Protein AF-A0A504YYZ6-F1 (afdb_monomer_lite)

Sequence (850 aa):
MYSHPLLDKGAELRGARQLGKDPTQPVSSSEIPATLSSSSDSDTLATGDSDVRNRTIALWTDRSDPVYLICRTGEEFKQWRDNLIRACHQVNFATVDRPLDPVEAQSRLKDYWRVLVRPPYTNDPHHTNELIKHPLSKTTEEKQSEYCVKMFASLLFLSYPELENVQTTTKVTLSNLLGLSEWLTMKHLIVKHLASLCFTLPGLKDELFLQLIKQAMLSDAQTKRLIRRQFPVSPRSLRPRLPLFCARLRSVDEVAGRRKARAICSQLKPPITSPVRQEFRIPSERCIQLGELSKQLTMDAHLVFPAPSFIGLIRPEGWWPLVAVWECLCLVLPLFLPSPPVLHCLELLISIYHDADGSVREGMTNGGLSAELARYAAFCRDALTETLRFGGRAEVPSALEVASISIRNPYTHSYPFSIPIYLPSGAVYEVISFNGGSEFTYVIQQIVRKLDLSVSAQDSSCLFAIYLRLNSSGRAPKYIYLNPNWKMCDVISLYEQAVLQLDQENEQQKTRLEDATAELVFRVQAFAWKRLKKLQATQIKSLITMLAHQLHSDFLSGAYQVLPTGSELLDLVAYLCRIDHYDYSTLQRQRETDLNQLIHDYFPKDWLRNLAADSRSIIQLKLLLLDRWGRLCQQPVDSHQIFDLKPVSESRDEDVVTTSSVHASFSYLRALRNLASTRFGTTAFASRVFNLPGHVESQLVWLVPQEMQINLLISSESTGQWTGGMSRSRSVQDRVQRSLTCIRSIPYGAVLSFGGQRSGAFFLVYVDRSSHGKRGTKFPAPINGASTATYSMNNRDAFIIPNPMTRHERVSRSSRTKDETWLRKLRIHLTDLNSVLELTDTLVYFMNLT

Radius of gyration: 38.98 Å; chains: 1; bounding box: 125×110×107 Å

Secondary structure (DSSP, 8-state):
--PPPPPPP----------------------------------TT-SS-HHHHTTEEEEEETTEEEEEEE-SSHHHHHHHHHHHHHHH----TT--SSPPPHHHHHHHHHHHHHHHB-GGGTT--S--SSPPSS-SBSSS-GGGHHHHHHHHHHHHHHH-GGGSGGGSSS---HHHHTT-HHHHHHHHHHHHHHHHHHHH-GGGHHHHHHHHHHHH---HHHHHHHHHHHS-PPP---PPP---------------------------PPPP-----------HHHHHHHHHHHHHHHHT--EEPPP-S-------GGGHHHHHHHHHHHHHTTT----HHHHHHHHHHHHHHHGGGGG--TT--S--HHHHHHHHHHHHHHHHHHHHHH---SSPPPHHHHHHHHHH-TTSSSSSEEEEEE-TTSS-EEEEEE-TT-BHHHHHHHHHHHTT-HHHHHTTSEEEEEEEEEP-TTSPPEEEE--TTSBHHHHHHHHHHHHHHHHHTT-S-PEETTTTS--EEEEEEEE-HHHHTTS-HHHHHHHHHHHHHHHHHHHHTT-S-----HHHHHHHHHHHHHHHHSSHHHHHHH-S--HHHHHHHHS-HHHHHHHHTSHHHHHHHHHHHHHHHHHHHHS---GGGT------S---HHHHHHHHHHHHHHHHHHHHHHH-TTT-SS--EEEEEES-TT--TTS-EEEEE-SSEEEEEE-----------------TTGGGGSS-EEEEEEEGGGEEEEEE-TTSEEEEEEEE-----------------------------------------------------EEEEEEEEESSHHHHHHHHHHHHHHHTT-

Organism: Fasciola gigantica (NCBI:txid46835)

InterPro domains:
  IPR000857 MyTH4 domain [PF00784] (325-403)
  IPR019748 FERM central domain [cd14473] (546-614)
  IPR038185 MyTH4 domain superfamily [G3DSA:1.25.40.530] (121-409)

pLDDT: mean 72.55, std 24.4, range [22.38, 98.06]

Foldseek 3Di:
DDDDDDDDDDDDDDDDDDDDDDDDDDDDDDDDDDDDDDDDPPCVVPPDDPQQVLQWDWQDDPPDGTDIDGDPDNLRSQLVVLVVVLVVPPDPPPPPPDQDDLVRLVVVLLVLQLSFFDPVCSVQLAADLDQDQAFGGSNDDRVCRVVLSVLLLLLSCQLDVQLQCVVPVDRDDPLRLLLFLLNLLSLQLSLLVNLVCCLVPVSCQLRNLSSLSSQQHHDPVLQVVVQCLVDVDDPPPPDDDDDDDDDDDDDDDDDDDDDDDDDDDDDDDDDDDDPPPPPPDDDPVSSVVSNVVSVVSVVVRLEGEPRQPDPDDPDPSSLSSNLSSLLSLLQCLQAAHHPPSSNSSLVSSLSSLQCLVVPPPPPDPDDDSSVVSNLSSVSSVVSNVLCVVLNHADHRFDSQQSCQCSNVPQRVDPASDWDWAAFLLRPDTDIDGDYQRDFLLVVLVVVCVVLLVVVCVVLLQFDKFKWWWDDDPPAFIDTFTDDRSHGPRNVLRVQLVVVSVVVVVVVDHRHYVVNSGTHMYMDGLWGAPVVLLVDALVSNLSVLLSVLSNVQSCVLNCVQFFDDDPVLLLLLLLLNCCLPQVAVVSCVVVVPDDLVVSCCSRDRVVVVVVQVVDPVSVVVSSVSSNVSNVVLSPDDQPCVSRDPDDDDPDDDPVNVSSSRSSSSSVVSLVSVCVRPVLSRINDKFWWQKPPDPPDDRPFTWIWHDHLFWTWTKGDDDDDDPPPPDPDPDDDPVVVVNTTIDTPDIGTLVFWDDKADDQQQKIKTKGKDQDDDDDPDDDDDDDDDDDDDDDDDDDYDDDDDDDDDDDDDDDDDDDDDPPRPIDIDMMIIGTDGPSSRSSVVVSSVSSSVSD

Structure (mmCIF, N/CA/C/O backbone):
data_AF-A0A504YYZ6-F1
#
_entry.id   AF-A0A504YYZ6-F1
#
loop_
_atom_site.group_PDB
_atom_site.id
_atom_site.type_symbol
_atom_site.label_atom_id
_atom_site.label_alt_id
_atom_site.label_comp_id
_atom_site.label_asym_id
_atom_site.label_entity_id
_atom_site.label_seq_id
_atom_site.pdbx_PDB_ins_code
_atom_site.Cartn_x
_atom_site.Cartn_y
_atom_site.Cartn_z
_atom_site.occupancy
_atom_site.B_iso_or_equiv
_atom_site.auth_seq_id
_atom_site.auth_comp_id
_atom_site.auth_asym_id
_atom_site.auth_atom_id
_atom_site.pdbx_PDB_model_num
ATOM 1 N N . MET A 1 1 ? -3.635 -21.775 -4.085 1.00 27.86 1 MET A N 1
ATOM 2 C CA . MET A 1 1 ? -3.088 -23.126 -4.330 1.00 27.86 1 MET A CA 1
ATOM 3 C C . MET A 1 1 ? -2.797 -23.274 -5.815 1.00 27.86 1 MET A C 1
ATOM 5 O O . MET A 1 1 ? -3.730 -23.469 -6.575 1.00 27.86 1 MET A O 1
ATOM 9 N N . TYR A 1 2 ? -1.532 -23.146 -6.210 1.00 22.38 2 TYR A N 1
ATOM 10 C CA . TYR A 1 2 ? -0.972 -23.721 -7.436 1.00 22.38 2 TYR A CA 1
ATOM 11 C C . TYR A 1 2 ? 0.440 -24.176 -7.063 1.00 22.38 2 TYR A C 1
ATOM 13 O O . TYR A 1 2 ? 1.262 -23.379 -6.621 1.00 22.38 2 TYR A O 1
ATOM 21 N N . SER A 1 3 ? 0.641 -25.487 -7.083 1.00 23.30 3 SER A N 1
ATOM 22 C CA . SER A 1 3 ? 1.830 -26.192 -6.615 1.00 23.30 3 SER A CA 1
ATOM 23 C C . SER A 1 3 ? 2.876 -26.286 -7.725 1.00 23.30 3 SER A C 1
ATOM 25 O O . SER A 1 3 ? 2.605 -26.868 -8.774 1.00 23.30 3 SER A O 1
ATOM 27 N N . HIS A 1 4 ? 4.070 -25.754 -7.466 1.00 23.64 4 HIS A N 1
ATOM 28 C CA . HIS A 1 4 ? 5.295 -26.085 -8.195 1.00 23.64 4 HIS A CA 1
ATOM 29 C C . HIS A 1 4 ? 5.745 -27.518 -7.856 1.00 23.64 4 HIS A C 1
ATOM 31 O O . HIS A 1 4 ? 5.634 -27.912 -6.692 1.00 23.64 4 HIS A O 1
ATOM 37 N N . PRO A 1 5 ? 6.296 -28.292 -8.808 1.00 28.61 5 PRO A N 1
ATOM 38 C CA . PRO A 1 5 ? 6.977 -29.533 -8.485 1.00 28.61 5 PRO A CA 1
ATOM 39 C C . PRO A 1 5 ? 8.427 -29.248 -8.070 1.00 28.61 5 PRO A C 1
ATOM 41 O O . PRO A 1 5 ? 9.174 -28.550 -8.755 1.00 28.61 5 PRO A O 1
ATOM 44 N N . LEU A 1 6 ? 8.788 -29.796 -6.911 1.00 24.78 6 LEU A N 1
ATOM 45 C CA . LEU A 1 6 ? 10.128 -29.830 -6.335 1.00 24.78 6 LEU A CA 1
ATOM 46 C C . LEU A 1 6 ? 11.033 -30.762 -7.158 1.00 24.78 6 LEU A C 1
ATOM 48 O O . LEU A 1 6 ? 10.655 -31.894 -7.454 1.00 24.78 6 LEU A O 1
ATOM 52 N N . LEU A 1 7 ? 12.231 -30.283 -7.497 1.00 26.08 7 LEU A N 1
ATOM 53 C CA . LEU A 1 7 ? 13.347 -31.098 -7.978 1.00 26.08 7 LEU A CA 1
ATOM 54 C C . LEU A 1 7 ? 13.996 -31.787 -6.775 1.00 26.08 7 LEU A C 1
ATOM 56 O O . LEU A 1 7 ? 14.533 -31.114 -5.895 1.00 26.08 7 LEU A O 1
ATOM 60 N N . ASP A 1 8 ? 13.932 -33.115 -6.749 1.00 24.52 8 ASP A N 1
ATOM 61 C CA . ASP A 1 8 ? 14.561 -33.937 -5.722 1.00 24.52 8 ASP A CA 1
ATOM 62 C C . ASP A 1 8 ? 15.996 -34.315 -6.120 1.00 24.52 8 ASP A C 1
ATOM 64 O O . ASP A 1 8 ? 16.297 -34.589 -7.287 1.00 24.52 8 ASP A O 1
ATOM 68 N N . LYS A 1 9 ? 16.895 -34.299 -5.135 1.00 28.02 9 LYS A N 1
ATOM 69 C CA . LYS A 1 9 ? 18.309 -34.656 -5.273 1.00 28.02 9 LYS A CA 1
ATOM 70 C C . LYS A 1 9 ? 18.501 -36.134 -4.930 1.00 28.02 9 LYS A C 1
ATOM 72 O O . LYS A 1 9 ? 18.245 -36.536 -3.805 1.00 28.02 9 LYS A O 1
ATOM 77 N N . GLY A 1 10 ? 19.164 -36.854 -5.836 1.00 24.34 10 GLY A N 1
ATOM 78 C CA . GLY A 1 10 ? 20.144 -37.888 -5.489 1.00 24.34 10 GLY A CA 1
ATOM 79 C C . GLY A 1 10 ? 19.658 -39.338 -5.460 1.00 24.34 10 GLY A C 1
ATOM 80 O O . GLY A 1 10 ? 18.877 -39.729 -4.604 1.00 24.34 10 GLY A O 1
ATOM 81 N N . ALA A 1 11 ? 20.260 -40.166 -6.317 1.00 25.06 11 ALA A N 1
ATOM 82 C CA . ALA A 1 11 ? 20.645 -41.532 -5.964 1.00 25.06 11 ALA A CA 1
ATOM 83 C C . ALA A 1 11 ? 21.755 -42.015 -6.910 1.00 25.06 11 ALA A C 1
ATOM 85 O O . ALA A 1 11 ? 21.554 -42.194 -8.110 1.00 25.06 11 ALA A O 1
ATOM 86 N N . GLU A 1 12 ? 22.942 -42.196 -6.337 1.00 27.22 12 GLU A N 1
ATOM 87 C CA . GLU A 1 12 ? 24.048 -42.964 -6.898 1.00 27.22 12 GLU A CA 1
ATOM 88 C C . GLU A 1 12 ? 23.621 -44.417 -7.138 1.00 27.22 12 GLU A C 1
ATOM 90 O O . GLU A 1 12 ? 22.968 -45.005 -6.281 1.00 27.22 12 GLU A O 1
ATOM 95 N N . LEU A 1 13 ? 24.099 -45.043 -8.217 1.00 26.12 13 LEU A N 1
ATOM 96 C CA . LEU A 1 13 ? 24.310 -46.491 -8.252 1.00 26.12 13 LEU A CA 1
ATOM 97 C C . LEU A 1 13 ? 25.552 -46.815 -9.091 1.00 26.12 13 LEU A C 1
ATOM 99 O O . LEU A 1 13 ? 25.601 -46.626 -10.305 1.00 26.12 13 LEU A O 1
ATOM 103 N N . ARG A 1 14 ? 26.578 -47.293 -8.380 1.00 25.59 14 ARG A N 1
ATOM 104 C CA . ARG A 1 14 ? 27.799 -47.911 -8.902 1.00 25.59 14 ARG A CA 1
ATOM 105 C C . ARG A 1 14 ? 27.476 -49.232 -9.603 1.00 25.59 14 ARG A C 1
ATOM 107 O O . ARG A 1 14 ? 26.699 -50.028 -9.088 1.00 25.59 14 ARG A O 1
ATOM 114 N N . GLY A 1 15 ? 28.206 -49.528 -10.675 1.00 26.61 15 GLY A N 1
ATOM 115 C CA . GLY A 1 15 ? 28.277 -50.860 -11.277 1.00 26.61 15 GLY A CA 1
ATOM 116 C C . GLY A 1 15 ? 29.453 -50.958 -12.243 1.00 26.61 15 GLY A C 1
ATOM 117 O O . GLY A 1 15 ? 29.356 -50.553 -13.392 1.00 26.61 15 GLY A O 1
ATOM 118 N N . ALA A 1 16 ? 30.586 -51.446 -11.743 1.00 27.09 16 ALA A N 1
ATOM 119 C CA . ALA A 1 16 ? 31.853 -51.584 -12.452 1.00 27.09 16 ALA A CA 1
ATOM 120 C C . ALA A 1 16 ? 31.858 -52.725 -13.487 1.00 27.09 16 ALA A C 1
ATOM 122 O O . ALA A 1 16 ? 31.283 -53.780 -13.223 1.00 27.09 16 ALA A O 1
ATOM 123 N N . ARG A 1 17 ? 32.652 -52.581 -14.563 1.00 27.14 17 ARG A N 1
ATOM 124 C CA . ARG A 1 17 ? 33.638 -53.597 -14.996 1.00 27.14 17 ARG A CA 1
ATOM 125 C C . ARG A 1 17 ? 34.637 -53.058 -16.032 1.00 27.14 17 ARG A C 1
ATOM 127 O O . ARG A 1 17 ? 34.298 -52.294 -16.924 1.00 27.14 17 ARG A O 1
ATOM 134 N N . GLN A 1 18 ? 35.881 -53.472 -15.813 1.00 27.55 18 GLN A N 1
ATOM 135 C CA . GLN A 1 18 ? 37.145 -53.148 -16.479 1.00 27.55 18 GLN A CA 1
ATOM 136 C C . GLN A 1 18 ? 37.298 -53.842 -17.849 1.00 27.55 18 GLN A C 1
ATOM 138 O O . GLN A 1 18 ? 36.821 -54.964 -17.983 1.00 27.55 18 GLN A O 1
ATOM 143 N N . LEU A 1 19 ? 38.061 -53.259 -18.791 1.00 29.03 19 LEU A N 1
ATOM 144 C CA . LEU A 1 19 ? 39.419 -53.695 -19.209 1.00 29.03 19 LEU A CA 1
ATOM 145 C C . LEU A 1 19 ? 39.890 -52.960 -20.492 1.00 29.03 19 LEU A C 1
ATOM 147 O O . LEU A 1 19 ? 39.135 -52.898 -21.453 1.00 29.03 19 LEU A O 1
ATOM 151 N N . GLY A 1 20 ? 41.170 -52.538 -20.543 1.00 27.09 20 GLY A N 1
ATOM 152 C CA . GLY A 1 20 ? 41.939 -52.487 -21.810 1.00 27.09 20 GLY A CA 1
ATOM 153 C C . GLY A 1 20 ? 42.771 -51.236 -22.171 1.00 27.09 20 GLY A C 1
ATOM 154 O O . GLY A 1 20 ? 42.397 -50.512 -23.078 1.00 27.09 20 GLY A O 1
ATOM 155 N N . LYS A 1 21 ? 43.908 -51.049 -21.481 1.00 28.58 21 LYS A N 1
ATOM 156 C CA . LYS A 1 21 ? 45.202 -50.377 -21.813 1.00 28.58 21 LYS A CA 1
ATOM 157 C C . LYS A 1 21 ? 45.463 -49.729 -23.210 1.00 28.58 21 LYS A C 1
ATOM 159 O O . LYS A 1 21 ? 45.453 -50.446 -24.202 1.00 28.58 21 LYS A O 1
ATOM 164 N N . ASP A 1 22 ? 45.847 -48.433 -23.182 1.00 26.72 22 ASP A N 1
ATOM 165 C CA . ASP A 1 22 ? 47.086 -47.724 -23.654 1.00 26.72 22 ASP A CA 1
ATOM 166 C C . ASP A 1 22 ? 47.785 -48.053 -25.015 1.00 26.72 22 ASP A C 1
ATOM 168 O O . ASP A 1 22 ? 47.742 -49.190 -25.467 1.00 26.72 22 ASP A O 1
ATOM 172 N N . PRO A 1 23 ? 48.693 -47.188 -25.549 1.00 46.12 23 PRO A N 1
ATOM 173 C CA . PRO A 1 23 ? 48.557 -45.789 -26.006 1.00 46.12 23 PRO A CA 1
ATOM 174 C C . PRO A 1 23 ? 49.249 -45.563 -27.392 1.00 46.12 23 PRO A C 1
ATOM 176 O O . PRO A 1 23 ? 50.042 -46.388 -27.826 1.00 46.12 23 PRO A O 1
ATOM 179 N N . THR A 1 24 ? 49.019 -44.447 -28.103 1.00 27.34 24 THR A N 1
ATOM 180 C CA . THR A 1 24 ? 50.009 -43.771 -29.000 1.00 27.34 24 THR A CA 1
ATOM 181 C C . THR A 1 24 ? 49.391 -42.541 -29.687 1.00 27.34 24 THR A C 1
ATOM 183 O O . THR A 1 24 ? 48.385 -42.628 -30.381 1.00 27.34 24 THR A O 1
ATOM 186 N N . GLN A 1 25 ? 50.007 -41.376 -29.476 1.00 30.95 25 GLN A N 1
ATOM 187 C CA . GLN A 1 25 ? 49.841 -40.132 -30.254 1.00 30.95 25 GLN A CA 1
ATOM 188 C C . GLN A 1 25 ? 50.733 -40.188 -31.526 1.00 30.95 25 GLN A C 1
ATOM 190 O O . GLN A 1 25 ? 51.660 -41.002 -31.501 1.00 30.95 25 GLN A O 1
ATOM 195 N N . PRO A 1 26 ? 50.558 -39.358 -32.597 1.00 33.84 26 PRO A N 1
ATOM 196 C CA . PRO A 1 26 ? 50.217 -37.925 -32.533 1.00 33.84 26 PRO A CA 1
ATOM 197 C C . PRO A 1 26 ? 49.297 -37.322 -33.630 1.00 33.84 26 PRO A C 1
ATOM 199 O O . PRO A 1 26 ? 49.108 -37.854 -34.715 1.00 33.84 26 PRO A O 1
ATOM 202 N N . VAL A 1 27 ? 48.751 -36.149 -33.285 1.00 33.91 27 VAL A N 1
ATOM 203 C CA . VAL A 1 27 ? 48.393 -34.961 -34.096 1.00 33.91 27 VAL A CA 1
ATOM 204 C C . VAL A 1 27 ? 48.284 -35.116 -35.628 1.00 33.91 27 VAL A C 1
ATOM 206 O O . VAL A 1 27 ? 49.294 -35.236 -36.311 1.00 33.91 27 VAL A O 1
ATOM 209 N N . SER A 1 28 ? 47.085 -34.888 -36.185 1.00 25.31 28 SER A N 1
ATOM 210 C CA . SER A 1 28 ? 46.883 -33.983 -37.337 1.00 25.31 28 SER A CA 1
ATOM 211 C C . SER A 1 28 ? 45.400 -33.659 -37.577 1.00 25.31 28 SER A C 1
ATOM 213 O O . SER A 1 28 ? 44.499 -34.457 -37.336 1.00 25.31 28 SER A O 1
ATOM 215 N N . SER A 1 29 ? 45.182 -32.423 -38.009 1.00 37.50 29 SER A N 1
ATOM 216 C CA . SER A 1 29 ? 43.952 -31.796 -38.488 1.00 37.50 29 SER A CA 1
ATOM 217 C C . SER A 1 29 ? 43.251 -32.554 -39.624 1.00 37.50 29 SER A C 1
ATOM 219 O O . SER A 1 29 ? 43.899 -32.918 -40.600 1.00 37.50 29 SER A O 1
ATOM 221 N N . SER A 1 30 ? 41.925 -32.684 -39.557 1.00 27.16 30 SER A N 1
ATOM 222 C CA . SER A 1 30 ? 41.032 -32.899 -40.713 1.00 27.16 30 SER A CA 1
ATOM 223 C C . SER A 1 30 ? 39.626 -32.430 -40.305 1.00 27.16 30 SER A C 1
ATOM 225 O O . SER A 1 30 ? 39.091 -32.852 -39.287 1.00 27.16 30 SER A O 1
ATOM 227 N N . GLU A 1 31 ? 39.128 -31.314 -40.841 1.00 29.52 31 GLU A N 1
ATOM 228 C CA . GLU A 1 31 ? 38.300 -31.281 -42.057 1.00 29.52 31 GLU A CA 1
ATOM 229 C C . GLU A 1 31 ? 37.286 -32.430 -42.088 1.00 29.52 31 GLU A C 1
ATOM 231 O O . GLU A 1 31 ? 37.602 -33.550 -42.471 1.00 29.52 31 GLU A O 1
ATOM 236 N N . ILE A 1 32 ? 36.060 -32.132 -41.647 1.00 28.25 32 ILE A N 1
ATOM 237 C CA . ILE A 1 32 ? 34.911 -33.038 -41.716 1.00 28.25 32 ILE A CA 1
ATOM 238 C C . ILE A 1 32 ? 34.442 -33.074 -43.179 1.00 28.25 32 ILE A C 1
ATOM 240 O O . ILE A 1 32 ? 33.979 -32.041 -43.675 1.00 28.25 32 ILE A O 1
ATOM 244 N N . PRO A 1 33 ? 34.521 -34.219 -43.881 1.00 28.39 33 PRO A N 1
ATOM 245 C CA . PRO A 1 33 ? 33.986 -34.342 -45.219 1.00 28.39 33 PRO A CA 1
ATOM 246 C C . PRO A 1 33 ? 32.504 -34.714 -45.168 1.00 28.39 33 PRO A C 1
ATOM 248 O O . PRO A 1 33 ? 32.062 -35.584 -44.416 1.00 28.39 33 PRO A O 1
ATOM 251 N N . ALA A 1 34 ? 31.745 -34.055 -46.035 1.00 38.62 34 ALA A N 1
ATOM 252 C CA . ALA A 1 34 ? 30.401 -34.442 -46.410 1.00 38.62 34 ALA A CA 1
ATOM 253 C C . ALA A 1 34 ? 30.392 -35.867 -46.983 1.00 38.62 34 ALA A C 1
ATOM 255 O O . ALA A 1 34 ? 31.032 -36.122 -47.998 1.00 38.62 34 ALA A O 1
ATOM 256 N N . THR A 1 35 ? 29.614 -36.771 -46.388 1.00 28.61 35 THR A N 1
ATOM 257 C CA . THR A 1 35 ? 29.040 -37.923 -47.096 1.00 28.61 35 THR A CA 1
ATOM 258 C C . THR A 1 35 ? 27.645 -38.211 -46.548 1.00 28.61 35 THR A C 1
ATOM 260 O O . THR A 1 35 ? 27.449 -38.562 -45.388 1.00 28.61 35 THR A O 1
ATOM 263 N N . LEU A 1 36 ? 26.664 -37.982 -47.418 1.00 31.72 36 LEU A N 1
ATOM 264 C CA . LEU A 1 36 ? 25.276 -38.398 -47.295 1.00 31.72 36 LEU A CA 1
ATOM 265 C C . LEU A 1 36 ? 25.178 -39.879 -47.672 1.00 31.72 36 LEU A C 1
ATOM 267 O O . LEU A 1 36 ? 25.554 -40.231 -48.787 1.00 31.72 36 LEU A O 1
ATOM 271 N N . SER A 1 37 ? 24.599 -40.706 -46.805 1.00 32.38 37 SER A N 1
ATOM 272 C CA . SER A 1 37 ? 23.749 -41.830 -47.220 1.00 32.38 37 SER A CA 1
ATOM 273 C C . SER A 1 37 ? 23.042 -42.440 -46.010 1.00 32.38 37 SER A C 1
ATOM 275 O O . SER A 1 37 ? 23.692 -43.043 -45.162 1.00 32.38 37 SER A O 1
ATOM 277 N N . SER A 1 38 ? 21.718 -42.324 -45.956 1.00 29.34 38 SER A N 1
ATOM 278 C CA . SER A 1 38 ? 20.825 -43.438 -45.617 1.00 29.34 38 SER A CA 1
ATOM 279 C C . SER A 1 38 ? 19.384 -42.964 -45.761 1.00 29.34 38 SER A C 1
ATOM 281 O O . SER A 1 38 ? 18.900 -42.136 -44.997 1.00 29.34 38 SER A O 1
ATOM 283 N N . SER A 1 39 ? 18.745 -43.515 -46.782 1.00 38.25 39 SER A N 1
ATOM 284 C CA . SER A 1 39 ? 17.327 -43.481 -47.114 1.00 38.25 39 SER A CA 1
ATOM 285 C C . SER A 1 39 ? 16.398 -43.625 -45.905 1.00 38.25 39 SER A C 1
ATOM 287 O O . SER A 1 39 ? 16.442 -44.637 -45.205 1.00 38.25 39 SER A O 1
ATOM 289 N N . SER A 1 40 ? 15.497 -42.659 -45.741 1.00 34.00 40 SER A N 1
ATOM 290 C CA . SER A 1 40 ? 14.180 -42.881 -45.149 1.00 34.00 40 SER A CA 1
ATOM 291 C C . SER A 1 40 ? 13.190 -41.976 -45.877 1.00 34.00 40 SER A C 1
ATOM 293 O O . SER A 1 40 ? 13.259 -40.750 -45.793 1.00 34.00 40 SER A O 1
ATOM 295 N N . ASP A 1 41 ? 12.338 -42.608 -46.676 1.00 34.72 41 ASP A N 1
ATOM 296 C CA . ASP A 1 41 ? 11.349 -41.996 -47.553 1.00 34.72 41 ASP A CA 1
ATOM 297 C C . ASP A 1 41 ? 10.264 -41.260 -46.750 1.00 34.72 41 ASP A C 1
ATOM 299 O O . ASP A 1 41 ? 9.207 -41.805 -46.431 1.00 34.72 41 ASP A O 1
ATOM 303 N N . SER A 1 42 ? 10.510 -39.995 -46.412 1.00 39.22 42 SER A N 1
ATOM 304 C CA . SER A 1 42 ? 9.470 -39.059 -45.944 1.00 39.22 42 SER A CA 1
ATOM 305 C C . SER A 1 42 ? 9.624 -37.635 -46.503 1.00 39.22 42 SER A C 1
ATOM 307 O O . SER A 1 42 ? 8.917 -36.723 -46.085 1.00 39.22 42 SER A O 1
ATOM 309 N N . ASP A 1 43 ? 10.468 -37.450 -47.523 1.00 40.16 43 ASP A N 1
ATOM 310 C CA . ASP A 1 43 ? 10.698 -36.162 -48.206 1.00 40.16 43 ASP A CA 1
ATOM 311 C C . ASP A 1 43 ? 9.668 -35.833 -49.315 1.00 40.16 43 ASP A C 1
ATOM 313 O O . ASP A 1 43 ? 9.837 -34.895 -50.098 1.00 40.16 43 ASP A O 1
ATOM 317 N N . THR A 1 44 ? 8.546 -36.552 -49.396 1.00 43.00 44 THR A N 1
ATOM 318 C CA . THR A 1 44 ? 7.553 -36.387 -50.476 1.00 43.00 44 THR A CA 1
ATOM 319 C C . THR A 1 44 ? 6.521 -35.270 -50.264 1.00 43.00 44 THR A C 1
ATOM 321 O O . THR A 1 44 ? 5.516 -35.227 -50.969 1.00 43.00 44 THR A O 1
ATOM 324 N N . LEU A 1 45 ? 6.796 -34.288 -49.395 1.00 45.16 45 LEU A N 1
ATOM 325 C CA . LEU A 1 45 ? 6.109 -32.979 -49.413 1.00 45.16 45 LEU A CA 1
ATOM 326 C C . LEU A 1 45 ? 6.983 -31.827 -49.947 1.00 45.16 45 LEU A C 1
ATOM 328 O O . LEU A 1 45 ? 6.546 -30.679 -49.960 1.00 45.16 45 LEU A O 1
ATOM 332 N N . ALA A 1 46 ? 8.187 -32.116 -50.450 1.00 46.94 46 ALA A N 1
ATOM 333 C CA . ALA A 1 46 ? 9.116 -31.117 -50.980 1.00 46.94 46 ALA A CA 1
ATOM 334 C C . ALA A 1 46 ? 9.233 -31.140 -52.518 1.00 46.94 46 ALA A C 1
ATOM 336 O O . ALA A 1 46 ? 10.330 -31.024 -53.063 1.00 46.94 46 ALA A O 1
ATOM 337 N N . THR A 1 47 ? 8.117 -31.263 -53.243 1.00 43.47 47 THR A N 1
ATOM 338 C CA . THR A 1 47 ? 8.101 -31.051 -54.701 1.00 43.47 47 THR A CA 1
ATOM 339 C C . THR A 1 47 ? 7.404 -29.738 -55.050 1.00 43.47 47 THR A C 1
ATOM 341 O O . THR A 1 47 ? 6.186 -29.622 -54.991 1.00 43.47 47 THR A O 1
ATOM 344 N N . GLY A 1 48 ? 8.200 -28.737 -55.443 1.00 50.09 48 GLY A N 1
ATOM 345 C CA . GLY A 1 48 ? 7.760 -27.760 -56.444 1.00 50.09 48 GLY A CA 1
ATOM 346 C C . GLY A 1 48 ? 8.004 -26.283 -56.162 1.00 50.09 48 GLY A C 1
ATOM 347 O O . GLY A 1 48 ? 8.148 -25.540 -57.124 1.00 50.09 48 GLY A O 1
ATOM 348 N N . ASP A 1 49 ? 8.092 -25.841 -54.906 1.00 57.75 49 ASP A N 1
ATOM 349 C CA . ASP A 1 49 ? 8.069 -24.399 -54.636 1.00 57.75 49 ASP A CA 1
ATOM 350 C C . ASP A 1 49 ? 9.203 -23.974 -53.692 1.00 57.75 49 ASP A C 1
ATOM 352 O O . ASP A 1 49 ? 9.133 -24.134 -52.468 1.00 57.75 49 ASP A O 1
ATOM 356 N N . SER A 1 50 ? 10.292 -23.447 -54.266 1.00 66.38 50 SER A N 1
ATOM 357 C CA . SER A 1 50 ? 11.431 -22.898 -53.513 1.00 66.38 50 SER A CA 1
ATOM 358 C C . SER A 1 50 ? 10.990 -21.862 -52.477 1.00 66.38 50 SER A C 1
ATOM 360 O O . SER A 1 50 ? 11.610 -21.736 -51.420 1.00 66.38 50 SER A O 1
ATOM 362 N N . ASP A 1 51 ? 9.881 -21.171 -52.746 1.00 69.75 51 ASP A N 1
ATOM 363 C CA . ASP A 1 51 ? 9.278 -20.198 -51.843 1.00 69.75 51 ASP A CA 1
ATOM 364 C C . ASP A 1 51 ? 8.691 -20.825 -50.581 1.00 69.75 51 ASP A C 1
ATOM 366 O O . ASP A 1 51 ? 8.732 -20.212 -49.515 1.00 69.75 51 ASP A O 1
ATOM 370 N N . VAL A 1 52 ? 8.139 -22.037 -50.656 1.00 74.19 52 VAL A N 1
ATOM 371 C CA . VAL A 1 52 ? 7.655 -22.749 -49.465 1.00 74.19 52 VAL A CA 1
ATOM 372 C C . VAL A 1 52 ? 8.846 -23.173 -48.614 1.00 74.19 52 VAL A C 1
ATOM 374 O O . VAL A 1 52 ? 8.863 -22.893 -47.421 1.00 74.19 52 VAL A O 1
ATOM 377 N N . ARG A 1 53 ? 9.904 -23.723 -49.226 1.00 74.25 53 ARG A N 1
ATOM 378 C CA . ARG A 1 53 ? 11.128 -24.128 -48.510 1.00 74.25 53 ARG A CA 1
ATOM 379 C C . ARG A 1 53 ? 11.805 -22.956 -47.789 1.00 74.25 53 ARG A C 1
ATOM 381 O O . ARG A 1 53 ? 12.229 -23.111 -46.648 1.00 74.25 53 ARG A O 1
ATOM 388 N N . ASN A 1 54 ? 11.847 -21.781 -48.418 1.00 79.38 54 ASN A N 1
ATOM 389 C CA . ASN A 1 54 ? 12.393 -20.553 -47.826 1.00 79.38 54 ASN A CA 1
ATOM 390 C C . ASN A 1 54 ? 11.527 -19.974 -46.689 1.00 79.38 54 ASN A C 1
ATOM 392 O O . ASN A 1 54 ? 11.981 -19.075 -45.980 1.00 79.38 54 ASN A O 1
ATOM 396 N N . ARG A 1 55 ? 10.296 -20.473 -46.512 1.00 86.50 55 ARG A N 1
ATOM 397 C CA . ARG A 1 55 ? 9.355 -20.098 -45.444 1.00 86.50 55 ARG A CA 1
ATOM 398 C C . ARG A 1 55 ? 9.118 -21.223 -44.429 1.00 86.50 55 ARG A C 1
ATOM 400 O O . ARG A 1 55 ? 8.232 -21.089 -43.587 1.00 86.50 55 ARG A O 1
ATOM 407 N N . THR A 1 56 ? 9.900 -22.302 -44.472 1.00 86.38 56 THR A N 1
ATOM 408 C CA . THR A 1 56 ? 9.753 -23.442 -43.557 1.00 86.38 56 THR A CA 1
ATOM 409 C C . THR A 1 56 ? 10.821 -23.422 -42.466 1.00 86.38 56 THR A C 1
ATOM 411 O O . THR A 1 56 ? 12.014 -23.346 -42.751 1.00 86.38 56 THR A O 1
ATOM 414 N N . ILE A 1 57 ? 10.403 -23.535 -41.205 1.00 87.62 57 ILE A N 1
ATOM 415 C CA . ILE A 1 57 ? 11.280 -23.667 -40.036 1.00 87.62 57 ILE A CA 1
ATOM 416 C C . ILE A 1 57 ? 11.183 -25.098 -39.510 1.00 87.62 57 ILE A C 1
ATOM 418 O O . ILE A 1 57 ? 10.092 -25.562 -39.195 1.00 87.62 57 ILE A O 1
ATOM 422 N N . ALA A 1 58 ? 12.315 -25.789 -39.384 1.00 85.62 58 ALA A N 1
ATOM 423 C CA . ALA A 1 58 ? 12.377 -27.107 -38.757 1.00 85.62 58 ALA A CA 1
ATOM 424 C C . ALA A 1 58 ? 12.634 -26.966 -37.248 1.00 85.62 58 ALA A C 1
ATOM 426 O O . ALA A 1 58 ? 13.663 -26.427 -36.836 1.00 85.62 58 ALA A O 1
ATOM 427 N N . LEU A 1 59 ? 11.699 -27.448 -36.431 1.00 83.50 59 LEU A N 1
ATOM 428 C CA . LEU A 1 59 ? 11.802 -27.503 -34.976 1.00 83.50 59 LEU A CA 1
ATOM 429 C C . LEU A 1 59 ? 12.272 -28.891 -34.559 1.00 83.50 59 LEU A C 1
ATOM 431 O O . LEU A 1 59 ? 11.522 -29.862 -34.637 1.00 83.50 59 LEU A O 1
ATOM 435 N N . TRP A 1 60 ? 13.520 -28.970 -34.119 1.00 79.81 60 TRP A N 1
ATOM 436 C CA . TRP A 1 60 ? 14.137 -30.217 -33.690 1.00 79.81 60 TRP A CA 1
ATOM 437 C C . TRP A 1 60 ? 13.857 -30.469 -32.212 1.00 79.81 60 TRP A C 1
ATOM 439 O O . TRP A 1 60 ? 13.937 -29.555 -31.392 1.00 79.81 60 TRP A O 1
ATOM 449 N N . THR A 1 61 ? 13.554 -31.720 -31.879 1.00 76.25 61 THR A N 1
ATOM 450 C CA . THR A 1 61 ? 13.424 -32.184 -30.495 1.00 76.25 61 THR A CA 1
ATOM 451 C C . THR A 1 61 ? 14.315 -33.399 -30.300 1.00 76.25 61 THR A C 1
ATOM 453 O O . THR A 1 61 ? 14.504 -34.193 -31.214 1.00 76.25 61 THR A O 1
ATOM 456 N N . ASP A 1 62 ? 14.842 -33.574 -29.098 1.00 74.12 62 ASP A N 1
ATOM 457 C CA . ASP A 1 62 ? 15.801 -34.627 -28.753 1.00 74.12 62 ASP A CA 1
ATOM 458 C C . ASP A 1 62 ? 15.189 -36.042 -28.738 1.00 74.12 62 ASP A C 1
ATOM 460 O O . ASP A 1 62 ? 15.914 -37.026 -28.596 1.00 74.12 62 ASP A O 1
ATOM 464 N N . ARG A 1 63 ? 13.863 -36.171 -28.901 1.00 73.31 63 ARG A N 1
ATOM 465 C CA . ARG A 1 63 ? 13.138 -37.454 -28.843 1.00 73.31 63 ARG A CA 1
ATOM 466 C C . ARG A 1 63 ? 12.166 -37.718 -29.999 1.00 73.31 63 ARG A C 1
ATOM 468 O O . ARG A 1 63 ? 11.520 -38.763 -29.985 1.00 73.31 63 ARG A O 1
ATOM 475 N N . SER A 1 64 ? 12.037 -36.816 -30.972 1.00 76.31 64 SER A N 1
ATOM 476 C CA . SER A 1 64 ? 11.109 -36.985 -32.102 1.00 76.31 64 SER A CA 1
ATOM 477 C C . SER A 1 64 ? 11.593 -36.296 -33.373 1.00 76.31 64 SER A C 1
ATOM 479 O O . SER A 1 64 ? 12.389 -35.356 -33.313 1.00 76.31 64 SER A O 1
ATOM 481 N N . ASP A 1 65 ? 11.069 -36.765 -34.507 1.00 81.56 65 ASP A N 1
ATOM 482 C CA . ASP A 1 65 ? 11.288 -36.174 -35.826 1.00 81.56 65 ASP A CA 1
ATOM 483 C C . ASP A 1 65 ? 10.961 -34.670 -35.835 1.00 81.56 65 ASP A C 1
ATOM 485 O O . ASP A 1 65 ? 10.074 -34.220 -35.095 1.00 81.56 65 ASP A O 1
ATOM 489 N N . PRO A 1 66 ? 11.681 -33.866 -36.640 1.00 81.62 66 PRO A N 1
ATOM 490 C CA . PRO A 1 66 ? 11.508 -32.423 -36.648 1.00 81.62 66 PRO A CA 1
ATOM 491 C C . PRO A 1 66 ? 10.091 -32.030 -37.069 1.00 81.62 66 PRO A C 1
ATOM 493 O O . PRO A 1 66 ? 9.564 -32.485 -38.084 1.00 81.62 66 PRO A O 1
ATOM 496 N N . VAL A 1 67 ? 9.490 -31.114 -36.313 1.00 85.12 67 VAL A N 1
ATOM 497 C CA . VAL A 1 67 ? 8.209 -30.506 -36.681 1.00 85.12 67 VAL A CA 1
ATOM 498 C C . VAL A 1 67 ? 8.485 -29.330 -37.611 1.00 85.12 67 VAL A C 1
ATOM 500 O O . VAL A 1 67 ? 9.187 -28.389 -37.243 1.00 85.12 67 VAL A O 1
ATOM 503 N N . TYR A 1 68 ? 7.923 -29.356 -38.817 1.00 85.81 68 TYR A N 1
ATOM 504 C CA . TYR A 1 68 ? 8.091 -28.281 -39.792 1.00 85.81 68 TYR A CA 1
ATOM 505 C C . TYR A 1 68 ? 6.971 -27.242 -39.666 1.00 85.81 68 TYR A C 1
ATOM 507 O O . TYR A 1 68 ? 5.799 -27.537 -39.892 1.00 85.81 68 TYR A O 1
ATOM 515 N N . LEU A 1 69 ? 7.336 -26.005 -39.338 1.00 87.00 69 LEU A N 1
ATOM 516 C CA . LEU A 1 69 ? 6.452 -24.845 -39.370 1.00 87.00 69 LEU A CA 1
ATOM 517 C C . LEU A 1 69 ? 6.563 -24.169 -40.740 1.00 87.00 69 LEU A C 1
ATOM 519 O O . LEU A 1 69 ? 7.599 -23.590 -41.054 1.00 87.00 69 LEU A O 1
ATOM 523 N N . ILE A 1 70 ? 5.500 -24.216 -41.541 1.00 88.06 70 ILE A N 1
ATOM 524 C CA . ILE A 1 70 ? 5.442 -23.551 -42.850 1.00 88.06 70 ILE A CA 1
ATOM 525 C C . ILE A 1 70 ? 4.718 -22.211 -42.691 1.00 88.06 70 ILE A C 1
ATOM 527 O O . ILE A 1 70 ? 3.520 -22.175 -42.410 1.00 88.06 70 ILE A O 1
ATOM 531 N N . CYS A 1 71 ? 5.435 -21.105 -42.872 1.00 87.12 71 CYS A N 1
ATOM 532 C CA . CYS A 1 71 ? 4.881 -19.759 -42.743 1.00 87.12 71 CYS A CA 1
ATOM 533 C C . CYS A 1 71 ? 4.215 -19.292 -44.047 1.00 87.12 71 CYS A C 1
ATOM 535 O O . CYS A 1 71 ? 4.699 -19.558 -45.149 1.00 87.12 71 CYS A O 1
ATOM 537 N N . ARG A 1 72 ? 3.109 -18.544 -43.939 1.00 84.25 72 ARG A N 1
ATOM 538 C CA . ARG A 1 72 ? 2.334 -18.061 -45.094 1.00 84.25 72 ARG A CA 1
ATOM 539 C C . ARG A 1 72 ? 3.050 -16.939 -45.825 1.00 84.25 72 ARG A C 1
ATOM 541 O O . ARG A 1 72 ? 2.956 -16.851 -47.045 1.00 84.25 72 ARG A O 1
ATOM 548 N N . THR A 1 73 ? 3.785 -16.089 -45.116 1.00 84.94 73 THR A N 1
ATOM 549 C CA . THR A 1 73 ? 4.544 -14.977 -45.709 1.00 84.94 73 THR A CA 1
ATOM 550 C C . THR A 1 73 ? 6.009 -15.011 -45.278 1.00 84.94 73 THR A C 1
ATOM 552 O O . THR A 1 73 ? 6.367 -15.609 -44.264 1.00 84.94 73 THR A O 1
ATOM 555 N N . GLY A 1 74 ? 6.885 -14.359 -46.051 1.00 82.19 74 GLY A N 1
ATOM 556 C CA . GLY A 1 74 ? 8.292 -14.197 -45.666 1.00 82.19 74 GLY A CA 1
ATOM 557 C C . GLY A 1 74 ? 8.476 -13.337 -44.408 1.00 82.19 74 GLY A C 1
ATOM 558 O O . GLY A 1 74 ? 9.454 -13.503 -43.683 1.00 82.19 74 GLY A O 1
ATOM 559 N N . GLU A 1 75 ? 7.533 -12.437 -44.125 1.00 79.38 75 GLU A N 1
ATOM 560 C CA . GLU A 1 75 ? 7.491 -11.655 -42.884 1.00 79.38 75 GLU A CA 1
ATOM 561 C C . GLU A 1 75 ? 7.134 -12.533 -41.686 1.00 79.38 75 GLU A C 1
ATOM 563 O O . GLU A 1 75 ? 7.846 -12.511 -40.684 1.00 79.38 75 GLU A O 1
ATOM 568 N N . GLU A 1 76 ? 6.104 -13.372 -41.823 1.00 81.81 76 GLU A N 1
ATOM 569 C CA . GLU A 1 76 ? 5.715 -14.347 -40.803 1.00 81.81 76 GLU A CA 1
ATOM 570 C C . GLU A 1 76 ? 6.860 -15.330 -40.524 1.00 81.81 76 GLU A C 1
ATOM 572 O O . GLU A 1 76 ? 7.168 -15.601 -39.365 1.00 81.81 76 GLU A O 1
ATOM 577 N N . PHE A 1 77 ? 7.560 -15.791 -41.567 1.00 86.25 77 PHE A N 1
ATOM 578 C CA . PHE A 1 77 ? 8.762 -16.614 -41.415 1.00 86.25 77 PHE A CA 1
ATOM 579 C C . PHE A 1 77 ? 9.841 -15.920 -40.582 1.00 86.25 77 PHE A C 1
ATOM 581 O O . PHE A 1 77 ? 10.362 -16.506 -39.634 1.00 86.25 77 PHE A O 1
ATOM 588 N N . LYS A 1 78 ? 10.173 -14.663 -40.903 1.00 82.81 78 LYS A N 1
ATOM 589 C CA . LYS A 1 78 ? 11.170 -13.892 -40.145 1.00 82.81 78 LYS A CA 1
ATOM 590 C C . LYS A 1 78 ? 10.739 -13.711 -38.689 1.00 82.81 78 LYS A C 1
ATOM 592 O O . LYS A 1 78 ? 11.563 -13.901 -37.800 1.00 82.81 78 LYS A O 1
ATOM 597 N N . GLN A 1 79 ? 9.465 -13.405 -38.447 1.00 81.94 79 GLN A N 1
ATOM 598 C CA . GLN A 1 79 ? 8.919 -13.212 -37.106 1.00 81.94 79 GLN A CA 1
ATOM 599 C C . GLN A 1 79 ? 8.986 -14.498 -36.272 1.00 81.94 79 GLN A C 1
ATOM 601 O O . GLN A 1 79 ? 9.483 -14.472 -35.147 1.00 81.94 79 GLN A O 1
ATOM 606 N N . TRP A 1 80 ? 8.545 -15.634 -36.823 1.00 84.31 80 TRP A N 1
ATOM 607 C CA . TRP A 1 80 ? 8.634 -16.928 -36.145 1.00 84.31 80 TRP A CA 1
ATOM 608 C C . TRP A 1 80 ? 10.072 -17.350 -35.902 1.00 84.31 80 TRP A C 1
ATOM 610 O O . TRP A 1 80 ? 10.397 -17.761 -34.793 1.00 84.31 80 TRP A O 1
ATOM 620 N N . ARG A 1 81 ? 10.949 -17.197 -36.896 1.00 85.75 81 ARG A N 1
ATOM 621 C CA . ARG A 1 81 ? 12.377 -17.481 -36.747 1.00 85.75 81 ARG A CA 1
ATOM 622 C C . ARG A 1 81 ? 12.972 -16.672 -35.597 1.00 85.75 81 ARG A C 1
ATOM 624 O O . ARG A 1 81 ? 13.633 -17.244 -34.739 1.00 85.75 81 ARG A O 1
ATOM 631 N N . ASP A 1 82 ? 12.723 -15.368 -35.553 1.00 83.12 82 ASP A N 1
ATOM 632 C CA . ASP A 1 82 ? 13.306 -14.491 -34.537 1.00 83.12 82 ASP A CA 1
ATOM 633 C C . ASP A 1 82 ? 12.718 -14.774 -33.138 1.00 83.12 82 ASP A C 1
ATOM 635 O O . ASP A 1 82 ? 13.462 -14.805 -32.155 1.00 83.12 82 ASP A O 1
ATOM 639 N N . ASN A 1 83 ? 11.418 -15.082 -33.042 1.00 81.81 83 ASN A N 1
ATOM 640 C CA . ASN A 1 83 ? 10.768 -15.519 -31.799 1.00 81.81 83 ASN A CA 1
ATOM 641 C C . ASN A 1 83 ? 11.294 -16.872 -31.297 1.00 81.81 83 ASN A C 1
ATOM 643 O O . ASN A 1 83 ? 11.525 -17.036 -30.100 1.00 81.81 83 ASN A O 1
ATOM 647 N N . LEU A 1 84 ? 11.502 -17.837 -32.194 1.00 81.94 84 LEU A N 1
ATOM 648 C CA . LEU A 1 84 ? 12.005 -19.168 -31.855 1.00 81.94 84 LEU A CA 1
ATOM 649 C C . LEU A 1 84 ? 13.473 -19.123 -31.455 1.00 81.94 84 LEU A C 1
ATOM 651 O O . LEU A 1 84 ? 13.831 -19.695 -30.434 1.00 81.94 84 LEU A O 1
ATOM 655 N N . ILE A 1 85 ? 14.309 -18.377 -32.185 1.00 77.75 85 ILE A N 1
ATOM 656 C CA . ILE A 1 85 ? 15.696 -18.125 -31.780 1.00 77.75 85 ILE A CA 1
ATOM 657 C C . ILE A 1 85 ? 15.703 -17.539 -30.367 1.00 77.75 85 ILE A C 1
ATOM 659 O O . ILE A 1 85 ? 16.406 -18.049 -29.499 1.00 77.75 85 ILE A O 1
ATOM 663 N N . ARG A 1 86 ? 14.872 -16.525 -30.109 1.00 76.56 86 ARG A N 1
ATOM 664 C CA . ARG A 1 86 ? 14.730 -15.914 -28.787 1.00 76.56 86 ARG A CA 1
ATOM 665 C C . ARG A 1 86 ? 14.289 -16.927 -27.713 1.00 76.56 86 ARG A C 1
ATOM 667 O O . ARG A 1 86 ? 14.836 -16.895 -26.619 1.00 76.56 86 ARG A O 1
ATOM 674 N N . ALA A 1 87 ? 13.356 -17.830 -28.015 1.00 73.31 87 ALA A N 1
ATOM 675 C CA . ALA A 1 87 ? 12.880 -18.859 -27.084 1.00 73.31 87 ALA A CA 1
ATOM 676 C C . ALA A 1 87 ? 13.907 -19.980 -26.824 1.00 73.31 87 ALA A C 1
ATOM 678 O O . ALA A 1 87 ? 13.993 -20.492 -25.709 1.00 73.31 87 ALA A O 1
ATOM 679 N N . CYS A 1 88 ? 14.692 -20.354 -27.838 1.00 71.25 88 CYS A N 1
ATOM 680 C CA . CYS A 1 88 ? 15.721 -21.392 -27.754 1.00 71.25 88 CYS A CA 1
ATOM 681 C C . CYS A 1 88 ? 16.998 -20.915 -27.056 1.00 71.25 88 CYS A C 1
ATOM 683 O O . CYS A 1 88 ? 17.755 -21.741 -26.550 1.00 71.25 88 CYS A O 1
ATOM 685 N N . HIS A 1 89 ? 17.235 -19.602 -26.983 1.00 65.56 89 HIS A N 1
ATOM 686 C CA . HIS A 1 89 ? 18.253 -19.026 -26.105 1.00 65.56 89 HIS A CA 1
ATOM 687 C C . HIS A 1 89 ? 17.747 -19.077 -24.652 1.00 65.56 89 HIS A C 1
ATOM 689 O O . HIS A 1 89 ? 17.469 -18.052 -24.032 1.00 65.56 89 HIS A O 1
ATOM 695 N N . GLN A 1 90 ? 17.582 -20.292 -24.116 1.00 53.88 90 GLN A N 1
ATOM 696 C CA . GLN A 1 90 ? 17.372 -20.494 -22.690 1.00 53.88 90 GLN A CA 1
ATOM 697 C C . GLN A 1 90 ? 18.641 -20.057 -21.966 1.00 53.88 90 GLN A C 1
ATOM 699 O O . GLN A 1 90 ? 19.699 -20.677 -22.062 1.00 53.88 90 GLN A O 1
ATOM 704 N N . VAL A 1 91 ? 18.524 -18.947 -21.251 1.00 52.91 91 VAL A N 1
ATOM 705 C CA . VAL A 1 91 ? 19.542 -18.489 -20.320 1.00 52.91 91 VAL A CA 1
ATOM 706 C C . VAL A 1 91 ? 19.593 -19.526 -19.204 1.00 52.91 91 VAL A C 1
ATOM 708 O O . VAL A 1 91 ? 18.617 -19.718 -18.481 1.00 52.91 91 VAL A O 1
ATOM 711 N N . ASN A 1 92 ? 20.716 -20.233 -19.080 1.00 45.97 92 ASN A N 1
ATOM 712 C CA . ASN A 1 92 ? 20.985 -21.057 -17.909 1.00 45.97 92 ASN A CA 1
ATOM 713 C C . ASN A 1 92 ? 21.072 -20.128 -16.689 1.00 45.97 92 ASN A C 1
ATOM 715 O O . ASN A 1 92 ? 22.143 -19.638 -16.347 1.00 45.97 92 ASN A O 1
ATOM 719 N N . PHE A 1 93 ? 19.947 -19.910 -16.007 1.00 45.72 93 PHE A N 1
ATOM 720 C CA . PHE A 1 93 ? 19.865 -19.154 -14.749 1.00 45.72 93 PHE A CA 1
ATOM 721 C C . PHE A 1 93 ? 20.691 -19.788 -13.605 1.00 45.72 93 PHE A C 1
ATOM 723 O O . PHE A 1 93 ? 20.780 -19.233 -12.516 1.00 45.72 93 PHE A O 1
ATOM 730 N N . ALA A 1 94 ? 21.308 -20.953 -13.838 1.00 38.03 94 ALA A N 1
ATOM 731 C CA . ALA A 1 94 ? 22.025 -21.754 -12.851 1.00 38.03 94 ALA A CA 1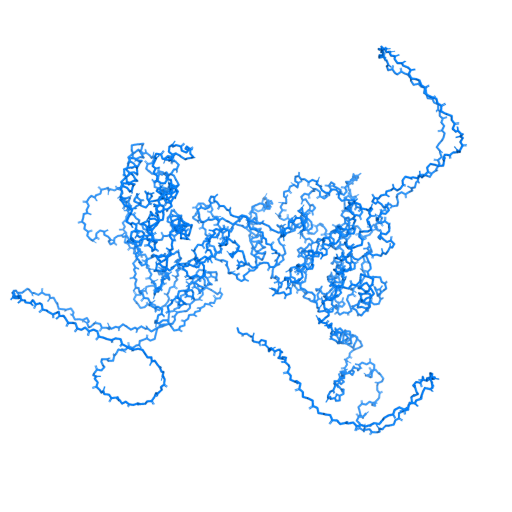
ATOM 732 C C . ALA A 1 94 ? 23.492 -21.337 -12.598 1.00 38.03 94 ALA A C 1
ATOM 734 O O . ALA A 1 94 ? 24.171 -22.001 -11.821 1.00 38.03 94 ALA A O 1
ATOM 735 N N . THR A 1 95 ? 24.015 -20.273 -13.220 1.00 40.44 95 THR A N 1
ATOM 736 C CA . THR A 1 95 ? 25.430 -19.867 -13.056 1.00 40.44 95 THR A CA 1
ATOM 737 C C . THR A 1 95 ? 25.605 -18.427 -12.568 1.00 40.44 95 THR A C 1
ATOM 739 O O . THR A 1 95 ? 26.375 -17.675 -13.159 1.00 40.44 95 THR A O 1
ATOM 742 N N . VAL A 1 96 ? 24.903 -18.031 -11.502 1.00 46.94 96 VAL A N 1
ATOM 743 C CA . VAL A 1 96 ? 25.061 -16.701 -10.862 1.00 46.94 96 VAL A CA 1
ATOM 744 C C . VAL A 1 96 ? 25.826 -16.778 -9.524 1.00 46.94 96 VAL A C 1
ATOM 746 O O . VAL A 1 96 ? 25.916 -15.802 -8.795 1.00 46.94 96 VAL A O 1
ATOM 749 N N . ASP A 1 97 ? 26.472 -17.906 -9.210 1.00 44.56 97 ASP A N 1
ATOM 750 C CA . ASP A 1 97 ? 27.308 -18.022 -7.997 1.00 44.56 97 ASP A CA 1
ATOM 751 C C . ASP A 1 97 ? 28.749 -17.498 -8.182 1.00 44.56 97 ASP A C 1
ATOM 753 O O . ASP A 1 97 ? 29.544 -17.505 -7.240 1.00 44.56 97 ASP A O 1
ATOM 757 N N . ARG A 1 98 ? 29.116 -17.017 -9.382 1.00 58.06 98 ARG A N 1
ATOM 758 C CA . ARG A 1 98 ? 30.384 -16.305 -9.615 1.00 58.06 98 ARG A CA 1
ATOM 759 C C . ARG A 1 98 ? 30.139 -14.899 -10.170 1.00 58.06 98 ARG A C 1
ATOM 761 O O . ARG A 1 98 ? 29.370 -14.778 -11.123 1.00 58.06 98 ARG A O 1
ATOM 768 N N . PRO A 1 99 ? 30.827 -13.866 -9.644 1.00 63.06 99 PRO A N 1
ATOM 769 C CA . PRO A 1 99 ? 30.832 -12.547 -10.267 1.00 63.06 99 PRO A CA 1
ATOM 770 C C . PRO A 1 99 ? 31.416 -12.669 -11.680 1.00 63.06 99 PRO A C 1
ATOM 772 O O . PRO A 1 99 ? 32.487 -13.258 -11.859 1.00 63.06 99 PRO A O 1
ATOM 775 N N . LEU A 1 100 ? 30.683 -12.176 -12.682 1.00 73.50 100 LEU A N 1
ATOM 776 C CA . LEU A 1 100 ? 31.165 -12.118 -14.061 1.00 73.50 100 LEU A CA 1
ATOM 777 C C . LEU A 1 100 ? 32.139 -10.948 -14.206 1.00 73.50 100 LEU A C 1
ATOM 779 O O . LEU A 1 100 ? 31.859 -9.844 -13.750 1.00 73.50 100 LEU A O 1
ATOM 783 N N . ASP A 1 101 ? 33.247 -11.164 -14.912 1.00 80.56 101 ASP A N 1
ATOM 784 C CA . ASP A 1 101 ? 34.144 -10.067 -15.269 1.00 80.56 101 ASP A CA 1
ATOM 785 C C . ASP A 1 101 ? 33.419 -9.054 -16.193 1.00 80.56 101 ASP A C 1
ATOM 787 O O . ASP A 1 101 ? 32.757 -9.477 -17.151 1.00 80.56 101 ASP A O 1
ATOM 791 N N . PRO A 1 102 ? 33.531 -7.725 -15.973 1.00 80.12 102 PRO A N 1
ATOM 792 C CA . PRO A 1 102 ? 32.828 -6.724 -16.779 1.00 80.12 102 PRO A CA 1
ATOM 793 C C . PRO A 1 102 ? 33.122 -6.797 -18.284 1.00 80.12 102 PRO A C 1
ATOM 795 O O . PRO A 1 102 ? 32.246 -6.489 -19.095 1.00 80.12 102 PRO A O 1
ATOM 798 N N . VAL A 1 103 ? 34.330 -7.219 -18.683 1.00 83.69 103 VAL A N 1
ATOM 799 C CA . VAL A 1 103 ? 34.699 -7.365 -20.103 1.00 83.69 103 VAL A CA 1
ATOM 800 C C . VAL A 1 103 ? 33.977 -8.558 -20.723 1.00 83.69 103 VAL A C 1
ATOM 802 O O . VAL A 1 103 ? 33.432 -8.457 -21.826 1.00 83.69 103 VAL A O 1
ATOM 805 N N . GLU A 1 104 ? 33.918 -9.675 -19.998 1.00 85.56 104 GLU A N 1
ATOM 806 C CA . GLU A 1 104 ? 33.153 -10.851 -20.406 1.00 85.56 104 GLU A CA 1
ATOM 807 C C . GLU A 1 104 ? 31.654 -10.532 -20.499 1.00 85.56 104 GLU A C 1
ATOM 809 O O . GLU A 1 104 ? 31.017 -10.842 -21.510 1.00 85.56 104 GLU A O 1
ATOM 814 N N . ALA A 1 105 ? 31.099 -9.846 -19.496 1.00 85.56 105 ALA A N 1
ATOM 815 C CA . ALA A 1 105 ? 29.704 -9.417 -19.487 1.00 85.56 105 ALA A CA 1
ATOM 816 C C . ALA A 1 105 ? 29.378 -8.505 -20.683 1.00 85.56 105 ALA A C 1
ATOM 818 O O . ALA A 1 105 ? 28.355 -8.689 -21.345 1.00 85.56 105 ALA A O 1
ATOM 819 N N . GLN A 1 106 ? 30.275 -7.575 -21.029 1.00 87.62 106 GLN A N 1
ATOM 820 C CA . GLN A 1 106 ? 30.117 -6.711 -22.199 1.00 87.62 106 GLN A CA 1
ATOM 821 C C . GLN A 1 106 ? 30.171 -7.491 -23.522 1.00 87.62 106 GLN A C 1
ATOM 823 O O . GLN A 1 106 ? 29.420 -7.165 -24.446 1.00 87.62 106 GLN A O 1
ATOM 828 N N . SER A 1 107 ? 31.030 -8.512 -23.633 1.00 88.50 107 SER A N 1
ATOM 829 C CA . SER A 1 107 ? 31.075 -9.385 -24.815 1.00 88.50 107 SER A CA 1
ATOM 830 C C . SER A 1 107 ? 29.769 -10.158 -24.972 1.00 88.50 107 SER A C 1
ATOM 832 O O . SER A 1 107 ? 29.138 -10.084 -26.026 1.00 88.50 107 SER A O 1
ATOM 834 N N . ARG A 1 108 ? 29.315 -10.814 -23.897 1.00 88.81 108 ARG A N 1
ATOM 835 C CA . ARG A 1 108 ? 28.050 -11.557 -23.886 1.00 88.81 108 ARG A CA 1
ATOM 836 C C . ARG A 1 108 ? 26.872 -10.648 -24.226 1.00 88.81 108 ARG A C 1
ATOM 838 O O . ARG A 1 108 ? 26.045 -11.013 -25.055 1.00 88.81 108 ARG A O 1
ATOM 845 N N . LEU A 1 109 ? 26.821 -9.439 -23.658 1.00 90.69 109 LEU A N 1
ATOM 846 C CA . LEU A 1 109 ? 25.755 -8.478 -23.949 1.00 90.69 109 LEU A CA 1
ATOM 847 C C . LEU A 1 109 ? 25.720 -8.147 -25.438 1.00 90.69 109 LEU A C 1
ATOM 849 O O . LEU A 1 109 ? 24.646 -8.180 -26.032 1.00 90.69 109 LEU A O 1
ATOM 853 N N . LYS A 1 110 ? 26.876 -7.875 -26.058 1.00 90.75 110 LYS A N 1
ATOM 854 C CA . LYS A 1 110 ? 26.954 -7.619 -27.502 1.00 90.75 110 LYS A CA 1
ATOM 855 C C . LYS A 1 110 ? 26.425 -8.801 -28.306 1.00 90.75 110 LYS A C 1
ATOM 857 O O . LYS A 1 110 ? 25.675 -8.574 -29.247 1.00 90.75 110 LYS A O 1
ATOM 862 N N . ASP A 1 111 ? 26.770 -10.031 -27.940 1.00 87.88 111 ASP A N 1
ATOM 863 C CA . ASP A 1 111 ? 26.312 -11.225 -28.654 1.00 87.88 111 ASP A CA 1
ATOM 864 C C . ASP A 1 111 ? 24.786 -11.382 -28.578 1.00 87.88 111 ASP A C 1
ATOM 866 O O . ASP A 1 111 ? 24.133 -11.502 -29.619 1.00 87.88 111 ASP A O 1
ATOM 870 N N . TYR A 1 112 ? 24.200 -11.248 -27.383 1.00 86.38 112 TYR A N 1
ATOM 871 C CA . TYR A 1 112 ? 22.744 -11.254 -27.212 1.00 86.38 112 TYR A CA 1
ATOM 872 C C . TYR A 1 112 ? 22.065 -10.072 -27.923 1.00 86.38 112 TYR A C 1
ATOM 874 O O . TYR A 1 112 ? 21.040 -10.251 -28.585 1.00 86.38 112 TYR A O 1
ATOM 882 N N . TRP A 1 113 ? 22.656 -8.876 -27.879 1.00 92.00 113 TRP A N 1
ATOM 883 C CA . TRP A 1 113 ? 22.150 -7.687 -28.572 1.00 92.00 113 TRP A CA 1
ATOM 884 C C . TRP A 1 113 ? 21.967 -7.935 -30.074 1.00 92.00 113 TRP A C 1
ATOM 886 O O . TRP A 1 113 ? 20.923 -7.590 -30.636 1.00 92.00 113 TRP A O 1
ATOM 896 N N . ARG A 1 114 ? 22.927 -8.605 -30.734 1.00 90.19 114 ARG A N 1
ATOM 897 C CA . ARG A 1 114 ? 22.825 -8.902 -32.177 1.00 90.19 114 ARG A CA 1
ATOM 898 C C . ARG A 1 114 ? 21.635 -9.800 -32.515 1.00 90.19 114 ARG A C 1
ATOM 900 O O . ARG A 1 114 ? 21.057 -9.703 -33.604 1.00 90.19 114 ARG A O 1
ATOM 907 N N . VAL A 1 115 ? 21.268 -10.683 -31.592 1.00 87.62 115 VAL A N 1
ATOM 908 C CA . VAL A 1 115 ? 20.133 -11.593 -31.755 1.00 87.62 115 VAL A CA 1
ATOM 909 C C . VAL A 1 115 ? 18.815 -10.840 -31.593 1.00 87.62 115 VAL A C 1
ATOM 911 O O . VAL A 1 115 ? 17.903 -11.059 -32.389 1.00 87.62 115 VAL A O 1
ATOM 914 N N . LEU A 1 116 ? 18.733 -9.910 -30.640 1.00 90.00 116 LEU A N 1
ATOM 915 C CA . LEU A 1 116 ? 17.487 -9.234 -30.266 1.00 90.00 116 LEU A CA 1
ATOM 916 C C . LEU A 1 116 ? 17.113 -8.045 -31.161 1.00 90.00 116 LEU A C 1
ATOM 918 O O . LEU A 1 116 ? 15.923 -7.754 -31.301 1.00 90.00 116 LEU A O 1
ATOM 922 N N . VAL A 1 117 ? 18.099 -7.370 -31.761 1.00 93.00 117 VAL A N 1
ATOM 923 C CA . VAL A 1 117 ? 17.914 -6.039 -32.363 1.00 93.00 117 VAL A CA 1
ATOM 924 C C . VAL A 1 117 ? 18.059 -6.049 -33.892 1.00 93.00 117 VAL A C 1
ATOM 926 O O . VAL A 1 117 ? 18.892 -6.769 -34.447 1.00 93.00 117 VAL A O 1
ATOM 929 N N . ARG A 1 118 ? 17.244 -5.253 -34.598 1.00 91.56 118 ARG A N 1
ATOM 930 C CA . ARG A 1 118 ? 17.218 -5.145 -36.068 1.00 91.56 118 ARG A CA 1
ATOM 931 C C . ARG A 1 118 ? 18.598 -4.795 -36.672 1.00 91.56 118 ARG A C 1
ATOM 933 O O . ARG A 1 118 ? 19.390 -4.105 -36.023 1.00 91.56 118 ARG A O 1
ATOM 940 N N . PRO A 1 119 ? 18.867 -5.194 -37.939 1.00 89.31 119 PRO A N 1
ATOM 941 C CA . PRO A 1 119 ? 20.160 -5.008 -38.616 1.00 89.31 119 PRO A CA 1
ATOM 942 C C . PRO A 1 119 ? 20.803 -3.608 -38.523 1.00 89.31 119 PRO A C 1
ATOM 944 O O . PRO A 1 119 ? 22.020 -3.533 -38.358 1.00 89.31 119 PRO A O 1
ATOM 947 N N . PRO A 1 120 ? 20.047 -2.488 -38.581 1.00 89.44 120 PRO A N 1
ATOM 948 C CA . PRO A 1 120 ? 20.637 -1.149 -38.495 1.00 89.44 120 PRO A CA 1
ATOM 949 C C . PRO A 1 120 ? 21.349 -0.845 -37.168 1.00 89.44 120 PRO A C 1
ATOM 951 O O . PRO A 1 120 ? 22.192 0.044 -37.122 1.00 89.44 120 PRO A O 1
ATOM 954 N N . TYR A 1 121 ? 21.018 -1.562 -36.091 1.00 91.94 121 TYR A N 1
ATOM 955 C CA . TYR A 1 121 ? 21.469 -1.257 -34.728 1.00 91.94 121 TYR A CA 1
ATOM 956 C C . TYR A 1 121 ? 22.374 -2.347 -34.134 1.00 91.94 121 TYR A C 1
ATOM 958 O O . TYR A 1 121 ? 22.842 -2.232 -33.003 1.00 91.94 121 TYR A O 1
ATOM 966 N N . THR A 1 122 ? 22.635 -3.418 -34.885 1.00 88.81 122 THR A N 1
ATOM 967 C CA . THR A 1 122 ? 23.337 -4.628 -34.426 1.00 88.81 122 THR A CA 1
ATOM 968 C C . THR A 1 122 ? 24.756 -4.344 -33.922 1.00 88.81 122 THR A C 1
ATOM 970 O O . THR A 1 122 ? 25.228 -5.006 -33.001 1.00 88.81 122 THR A O 1
ATOM 973 N N . ASN A 1 123 ? 25.426 -3.343 -34.502 1.00 88.00 123 ASN A N 1
ATOM 974 C CA . ASN A 1 123 ? 26.820 -3.003 -34.199 1.00 88.00 123 ASN A CA 1
ATOM 975 C C . ASN A 1 123 ? 26.980 -1.826 -33.225 1.00 88.00 123 ASN A C 1
ATOM 977 O O . ASN A 1 123 ? 28.102 -1.538 -32.816 1.00 88.00 123 ASN A O 1
ATOM 981 N N . ASP A 1 124 ? 25.888 -1.155 -32.854 1.00 87.44 124 ASP A N 1
ATOM 982 C CA . ASP A 1 124 ? 25.917 0.024 -31.988 1.00 87.44 124 ASP A CA 1
ATOM 983 C C . ASP A 1 124 ? 24.914 -0.114 -30.828 1.00 87.44 124 ASP A C 1
ATOM 985 O O . ASP A 1 124 ? 23.798 0.412 -30.895 1.00 87.44 124 ASP A O 1
ATOM 989 N N . PRO A 1 125 ? 25.289 -0.812 -29.741 1.00 89.75 125 PRO A N 1
ATOM 990 C CA . PRO A 1 125 ? 24.479 -0.896 -28.529 1.00 89.75 125 PRO A CA 1
ATOM 991 C C . PRO A 1 125 ? 24.638 0.336 -27.623 1.00 89.75 125 PRO A C 1
ATOM 993 O O . PRO A 1 125 ? 24.165 0.316 -26.495 1.00 89.75 125 PRO A O 1
ATOM 996 N N . HIS A 1 126 ? 25.341 1.388 -28.056 1.00 91.88 126 HIS A N 1
ATOM 997 C CA . HIS A 1 126 ? 25.738 2.492 -27.185 1.00 91.88 126 HIS A CA 1
ATOM 998 C C . HIS A 1 126 ? 24.786 3.692 -27.264 1.00 91.88 126 HIS A C 1
ATOM 1000 O O . HIS A 1 126 ? 24.008 3.846 -28.213 1.00 91.88 126 HIS A O 1
ATOM 1006 N N . HIS A 1 127 ? 24.893 4.563 -26.263 1.00 91.38 127 HIS A N 1
ATOM 1007 C CA . HIS A 1 127 ? 24.141 5.800 -26.127 1.00 91.38 127 HIS A CA 1
ATOM 1008 C C . HIS A 1 127 ? 24.272 6.658 -27.385 1.00 91.38 127 HIS A C 1
ATOM 1010 O O . HIS A 1 127 ? 25.375 6.862 -27.902 1.00 91.38 127 HIS A O 1
ATOM 1016 N N . THR A 1 128 ? 23.158 7.221 -27.843 1.00 89.94 128 THR A N 1
ATOM 1017 C CA . THR A 1 128 ? 23.118 8.098 -29.015 1.00 89.94 128 THR A CA 1
ATOM 1018 C C . THR A 1 128 ? 22.180 9.271 -28.776 1.00 89.94 128 THR A C 1
ATOM 1020 O O . THR A 1 128 ? 21.161 9.138 -28.104 1.00 89.94 128 THR A O 1
ATOM 1023 N N . ASN A 1 129 ? 22.520 10.414 -29.363 1.00 83.44 129 ASN A N 1
ATOM 1024 C CA . ASN A 1 129 ? 21.663 11.595 -29.435 1.00 83.44 129 ASN A CA 1
ATOM 1025 C C . ASN A 1 129 ? 20.866 11.661 -30.755 1.00 83.44 129 ASN A C 1
ATOM 1027 O O . ASN A 1 129 ? 20.238 12.678 -31.057 1.00 83.44 129 ASN A O 1
ATOM 1031 N N . GLU A 1 130 ? 20.914 10.604 -31.569 1.00 84.56 130 GLU A N 1
ATOM 1032 C CA . GLU A 1 130 ? 20.166 10.496 -32.817 1.00 84.56 130 GLU A CA 1
ATOM 1033 C C . GLU A 1 130 ? 18.881 9.698 -32.630 1.00 84.56 130 GLU A C 1
ATOM 1035 O O . GLU A 1 130 ? 18.889 8.616 -32.049 1.00 84.56 130 GLU A O 1
ATOM 1040 N N . LEU A 1 131 ? 17.780 10.230 -33.163 1.00 85.62 131 LEU A N 1
ATOM 1041 C CA . LEU A 1 131 ? 16.484 9.564 -33.149 1.00 85.62 131 LEU A CA 1
ATOM 1042 C C . LEU A 1 131 ? 16.529 8.280 -33.989 1.00 85.62 131 LEU A C 1
ATOM 1044 O O . LEU A 1 131 ? 17.074 8.261 -35.098 1.00 85.62 131 LEU A O 1
ATOM 1048 N N . ILE A 1 132 ? 15.913 7.219 -33.476 1.00 89.56 132 ILE A N 1
ATOM 1049 C CA . ILE A 1 132 ? 15.738 5.967 -34.214 1.00 89.56 132 ILE A CA 1
ATOM 1050 C C . ILE A 1 132 ? 14.706 6.152 -35.332 1.00 89.56 132 ILE A C 1
ATOM 1052 O O . ILE A 1 132 ? 13.779 6.948 -35.217 1.00 89.56 132 ILE A O 1
ATOM 1056 N N . LYS A 1 133 ? 14.868 5.411 -36.429 1.00 87.69 133 LYS A N 1
ATOM 1057 C CA . LYS A 1 133 ? 13.957 5.456 -37.585 1.00 87.69 133 LYS A CA 1
ATOM 1058 C C . LYS A 1 133 ? 12.968 4.291 -37.603 1.00 87.69 133 LYS A C 1
ATOM 1060 O O . LYS A 1 133 ? 11.898 4.412 -38.185 1.00 87.69 133 LYS A O 1
ATOM 1065 N N . HIS A 1 134 ? 13.337 3.179 -36.973 1.00 89.69 134 HIS A N 1
ATOM 1066 C CA . HIS A 1 134 ? 12.561 1.946 -36.897 1.00 89.69 134 HIS A CA 1
ATOM 1067 C C . HIS A 1 134 ? 12.700 1.353 -35.486 1.00 89.69 134 HIS A C 1
ATOM 1069 O O . HIS A 1 134 ? 13.641 1.727 -34.779 1.00 89.69 134 HIS A O 1
ATOM 1075 N N . PRO A 1 135 ? 11.817 0.423 -35.075 1.00 94.12 135 PRO A N 1
ATOM 1076 C CA . PRO A 1 135 ? 11.936 -0.263 -33.791 1.00 94.12 135 PRO A CA 1
ATOM 1077 C C . PRO A 1 135 ? 13.298 -0.942 -33.634 1.00 94.12 135 PRO A C 1
ATOM 1079 O O . PRO A 1 135 ? 13.855 -1.465 -34.605 1.00 94.12 135 PRO A O 1
ATOM 1082 N N . LEU A 1 136 ? 13.827 -0.965 -32.413 1.00 95.06 136 LEU A N 1
ATOM 1083 C CA . LEU A 1 136 ? 15.049 -1.695 -32.096 1.00 95.06 136 LEU A CA 1
ATOM 1084 C C . LEU A 1 136 ? 14.796 -3.196 -32.155 1.00 95.06 136 LEU A C 1
ATOM 1086 O O . LEU A 1 136 ? 15.549 -3.914 -32.809 1.00 95.06 136 LEU A O 1
ATOM 1090 N N . SER A 1 137 ? 13.751 -3.681 -3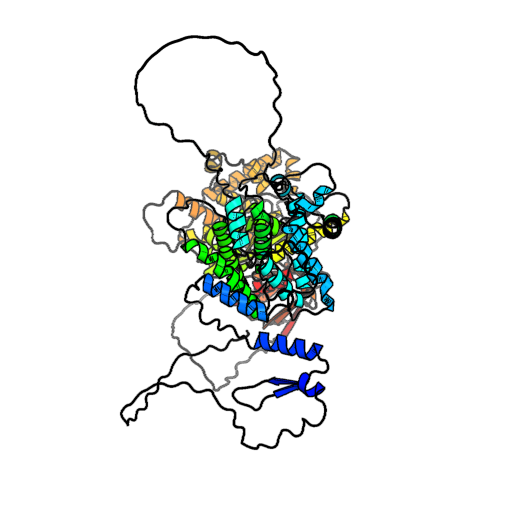1.491 1.00 92.62 137 SER A N 1
ATOM 1091 C CA . SER A 1 137 ? 13.470 -5.110 -31.404 1.00 92.62 137 SER A CA 1
ATOM 1092 C C . SER A 1 137 ? 13.112 -5.697 -32.772 1.00 92.62 137 SER A C 1
ATOM 1094 O O . SER A 1 137 ? 12.352 -5.116 -33.557 1.00 92.62 137 SER A O 1
ATOM 1096 N N . LYS A 1 138 ? 13.615 -6.904 -33.050 1.00 89.56 138 LYS A N 1
ATOM 1097 C CA . LYS A 1 138 ? 13.200 -7.687 -34.228 1.00 89.56 138 LYS A CA 1
ATOM 1098 C C . LYS A 1 138 ? 11.753 -8.171 -34.145 1.00 89.56 138 LYS A C 1
ATOM 1100 O O . LYS A 1 138 ? 11.134 -8.402 -35.175 1.00 89.56 138 LYS A O 1
ATOM 1105 N N . THR A 1 139 ? 11.224 -8.319 -32.933 1.00 86.19 139 THR A N 1
ATOM 1106 C CA . THR A 1 139 ? 9.900 -8.905 -32.684 1.00 86.19 139 THR A CA 1
ATOM 1107 C C . THR A 1 139 ? 8.787 -7.864 -32.585 1.00 86.19 139 THR A C 1
ATOM 1109 O O . THR A 1 139 ? 7.617 -8.231 -32.652 1.00 86.19 139 THR A O 1
ATOM 1112 N N . THR A 1 140 ? 9.131 -6.577 -32.456 1.00 89.19 140 THR A N 1
ATOM 1113 C CA . THR A 1 140 ? 8.145 -5.490 -32.449 1.00 89.19 140 THR A CA 1
ATOM 1114 C C . THR A 1 140 ? 7.560 -5.309 -33.845 1.00 89.19 140 THR A C 1
ATOM 1116 O O . THR A 1 140 ? 8.300 -5.165 -34.826 1.00 89.19 140 THR A O 1
ATOM 1119 N N . GLU A 1 141 ? 6.230 -5.291 -33.924 1.00 85.88 141 GLU A N 1
ATOM 1120 C CA . GLU A 1 141 ? 5.489 -5.115 -35.171 1.00 85.88 141 GLU A CA 1
ATOM 1121 C C . GLU A 1 141 ? 5.769 -3.750 -35.808 1.00 85.88 141 GLU A C 1
ATOM 1123 O O . GLU A 1 141 ? 5.802 -2.721 -35.133 1.00 85.88 141 GLU A O 1
ATOM 1128 N N . GLU A 1 142 ? 5.893 -3.705 -37.136 1.00 84.44 142 GLU A N 1
ATOM 1129 C CA . GLU A 1 142 ? 6.156 -2.443 -37.848 1.00 84.44 142 GLU A CA 1
ATOM 1130 C C . GLU A 1 142 ? 5.022 -1.427 -37.709 1.00 84.44 142 GLU A C 1
ATOM 1132 O O . GLU A 1 142 ? 5.271 -0.223 -37.686 1.00 84.44 142 GLU A O 1
ATOM 1137 N N . LYS A 1 143 ? 3.787 -1.901 -37.513 1.00 87.94 143 LYS A N 1
ATOM 1138 C CA . LYS A 1 143 ? 2.619 -1.052 -37.233 1.00 87.94 143 LYS A CA 1
ATOM 1139 C C . LYS A 1 143 ? 2.798 -0.202 -35.974 1.00 87.94 143 LYS A C 1
ATOM 1141 O O . LYS A 1 143 ? 2.192 0.855 -35.863 1.00 87.94 143 LYS A O 1
ATOM 1146 N N . GLN A 1 144 ? 3.634 -0.650 -35.037 1.00 90.00 144 GLN A N 1
ATOM 1147 C CA . GLN A 1 144 ? 3.911 0.056 -33.789 1.00 90.00 144 GLN A CA 1
ATOM 1148 C C . GLN A 1 144 ? 5.124 0.997 -33.890 1.00 90.00 144 GLN A C 1
ATOM 1150 O O . GLN A 1 144 ? 5.486 1.630 -32.901 1.00 90.00 144 GLN A O 1
ATOM 1155 N N . SER A 1 145 ? 5.736 1.139 -35.075 1.00 90.31 145 SER A N 1
ATOM 1156 C CA . SER A 1 145 ? 6.959 1.929 -35.274 1.00 90.31 145 SER A CA 1
ATOM 1157 C C . SER A 1 145 ? 6.832 3.376 -34.804 1.00 90.31 145 SER A C 1
ATOM 1159 O O . SER A 1 145 ? 7.783 3.914 -34.243 1.00 90.31 145 SER A O 1
ATOM 1161 N N . GLU A 1 146 ? 5.674 4.008 -35.000 1.00 89.94 146 GLU A N 1
ATOM 1162 C CA . GLU A 1 146 ? 5.452 5.384 -34.547 1.00 89.94 146 GLU A CA 1
ATOM 1163 C C . GLU A 1 146 ? 5.553 5.499 -33.019 1.00 89.94 146 GLU A C 1
ATOM 1165 O O . GLU A 1 146 ? 6.216 6.405 -32.511 1.00 89.94 146 GLU A O 1
ATOM 1170 N N . TYR A 1 147 ? 4.974 4.545 -32.281 1.00 91.19 147 TYR A N 1
ATOM 1171 C CA . TYR A 1 147 ? 5.083 4.491 -30.823 1.00 91.19 147 TYR A CA 1
ATOM 1172 C C . TYR A 1 147 ? 6.530 4.264 -30.382 1.00 91.19 147 TYR A C 1
ATOM 1174 O O . TYR A 1 147 ? 6.995 4.952 -29.480 1.00 91.19 147 TYR A O 1
ATOM 1182 N N . CYS A 1 148 ? 7.278 3.379 -31.049 1.00 93.94 148 CYS A N 1
ATOM 1183 C CA . CYS A 1 148 ? 8.686 3.126 -30.724 1.00 93.94 148 CYS A CA 1
ATOM 1184 C C . CYS A 1 148 ? 9.560 4.375 -30.907 1.00 93.94 148 CYS A C 1
ATOM 1186 O O . CYS A 1 148 ? 10.411 4.662 -30.065 1.00 93.94 148 CYS A O 1
ATOM 1188 N N . VAL A 1 149 ? 9.342 5.128 -31.991 1.00 90.88 149 VAL A N 1
ATOM 1189 C CA . VAL A 1 149 ? 10.056 6.386 -32.261 1.00 90.88 149 VAL A CA 1
ATOM 1190 C C . VAL A 1 149 ? 9.683 7.450 -31.228 1.00 90.88 149 VAL A C 1
ATOM 1192 O O . VAL A 1 149 ? 10.575 8.119 -30.708 1.00 90.88 149 VAL A O 1
ATOM 1195 N N . LYS A 1 150 ? 8.394 7.571 -30.878 1.00 88.88 150 LYS A N 1
ATOM 1196 C CA . LYS A 1 150 ? 7.919 8.469 -29.813 1.00 88.88 150 LYS A CA 1
ATOM 1197 C C . LYS A 1 150 ? 8.538 8.123 -28.457 1.00 88.88 150 LYS A C 1
ATOM 1199 O O . LYS A 1 150 ? 9.061 9.018 -27.804 1.00 88.88 150 LYS A O 1
ATOM 1204 N N . MET A 1 151 ? 8.579 6.843 -28.080 1.00 93.50 151 MET A N 1
ATOM 1205 C CA . MET A 1 151 ? 9.235 6.379 -26.849 1.00 93.50 151 MET A CA 1
ATOM 1206 C C . MET A 1 151 ? 10.709 6.791 -26.804 1.00 93.50 151 MET A C 1
ATOM 1208 O O . MET A 1 151 ? 11.178 7.335 -25.803 1.00 93.50 151 MET A O 1
ATOM 1212 N N . PHE A 1 152 ? 11.434 6.607 -27.908 1.00 93.94 152 PHE A N 1
ATOM 1213 C CA . PHE A 1 152 ? 12.838 6.995 -27.974 1.00 93.94 152 PHE A CA 1
ATOM 1214 C C . PHE A 1 152 ? 13.017 8.515 -27.918 1.00 93.94 152 PHE A C 1
ATOM 1216 O O . PHE A 1 152 ? 13.936 9.002 -27.263 1.00 93.94 152 PHE A O 1
ATOM 1223 N N . ALA A 1 153 ? 12.131 9.278 -28.567 1.00 88.88 153 ALA A N 1
ATOM 1224 C CA . ALA A 1 153 ? 12.114 10.736 -28.477 1.00 88.88 153 ALA A CA 1
ATOM 1225 C C . ALA A 1 153 ? 11.889 11.204 -27.032 1.00 88.88 153 ALA A C 1
ATOM 1227 O O . ALA A 1 153 ? 12.586 12.105 -26.572 1.00 88.88 153 ALA A O 1
ATOM 1228 N N . SER A 1 154 ? 10.990 10.552 -26.290 1.00 90.25 154 SER A N 1
ATOM 1229 C CA . SER A 1 154 ? 10.777 10.814 -24.866 1.00 90.25 154 SER A CA 1
ATOM 1230 C C . SER A 1 154 ? 12.032 10.550 -24.027 1.00 90.25 154 SER A C 1
ATOM 1232 O O . SER A 1 154 ? 12.369 11.354 -23.161 1.00 90.25 154 SER A O 1
ATOM 1234 N N . LEU A 1 155 ? 12.772 9.468 -24.297 1.00 91.94 155 LEU A N 1
ATOM 1235 C CA . LEU A 1 155 ? 14.048 9.200 -23.618 1.00 91.94 155 LEU A CA 1
ATOM 1236 C C . LEU A 1 155 ? 15.109 10.256 -23.956 1.00 91.94 155 LEU A C 1
ATOM 1238 O O . LEU A 1 155 ? 15.802 10.738 -23.063 1.00 91.94 155 LEU A O 1
ATOM 1242 N N . LEU A 1 156 ? 15.204 10.670 -25.224 1.00 88.81 156 LEU A N 1
ATOM 1243 C CA . LEU A 1 156 ? 16.100 11.757 -25.625 1.00 88.81 156 LEU A CA 1
ATOM 1244 C C . LEU A 1 156 ? 15.730 13.081 -24.952 1.00 88.81 156 LEU A C 1
ATOM 1246 O O . LEU A 1 156 ? 16.629 13.822 -24.563 1.00 88.81 156 LEU A O 1
ATOM 1250 N N . PHE A 1 157 ? 14.439 13.365 -24.781 1.00 83.94 157 PHE A N 1
ATOM 1251 C CA . PHE A 1 157 ? 13.974 14.545 -24.058 1.00 83.94 157 PHE A CA 1
ATOM 1252 C C . PHE A 1 157 ? 14.461 14.546 -22.607 1.00 83.94 157 PHE A C 1
ATOM 1254 O O . PHE A 1 157 ? 15.026 15.535 -22.145 1.00 83.94 157 PHE A O 1
ATOM 1261 N N . LEU A 1 158 ? 14.305 13.417 -21.904 1.00 85.94 158 LEU A N 1
ATOM 1262 C CA . LEU A 1 158 ? 14.811 13.255 -20.539 1.00 85.94 158 LEU A CA 1
ATOM 1263 C C . LEU A 1 158 ? 16.324 13.495 -20.467 1.00 85.94 158 LEU A C 1
ATOM 1265 O O . LEU A 1 158 ? 16.811 14.157 -19.548 1.00 85.94 158 LEU A O 1
ATOM 1269 N N . SER A 1 159 ? 17.061 12.986 -21.454 1.00 85.50 159 SER A N 1
ATOM 1270 C CA . SER A 1 159 ? 18.512 13.118 -21.528 1.00 85.50 159 SER A CA 1
ATOM 1271 C C . SER A 1 159 ? 18.997 14.523 -21.916 1.00 85.50 159 SER A C 1
ATOM 1273 O O . SER A 1 159 ? 20.082 14.918 -21.489 1.00 85.50 159 SER A O 1
ATOM 1275 N N . TYR A 1 160 ? 18.232 15.278 -22.711 1.00 80.25 160 TYR A N 1
ATOM 1276 C CA . TYR A 1 160 ? 18.651 16.553 -23.311 1.00 80.25 160 TYR A CA 1
ATOM 1277 C C . TYR A 1 160 ? 17.585 17.662 -23.170 1.00 80.25 160 TYR A C 1
ATOM 1279 O O . TYR A 1 160 ? 17.030 18.122 -24.169 1.00 80.25 160 TYR A O 1
ATOM 1287 N N . PRO A 1 161 ? 17.323 18.156 -21.947 1.00 68.56 161 PRO A N 1
ATOM 1288 C CA . PRO A 1 161 ? 16.236 19.107 -21.687 1.00 68.56 161 PRO A CA 1
ATOM 1289 C C . PRO A 1 161 ? 16.466 20.530 -22.216 1.00 68.56 161 PRO A C 1
ATOM 1291 O O . PRO A 1 161 ? 15.520 21.291 -22.391 1.00 68.56 161 PRO A O 1
ATOM 1294 N N . GLU A 1 162 ? 17.714 20.921 -22.491 1.00 60.91 162 GLU A N 1
ATOM 1295 C CA . GLU A 1 162 ? 18.074 22.289 -22.909 1.00 60.91 162 GLU A CA 1
ATOM 1296 C C . GLU A 1 162 ? 17.491 22.705 -24.276 1.00 60.91 162 GLU A C 1
ATOM 1298 O O . GLU A 1 162 ? 17.588 23.867 -24.668 1.00 60.91 162 GLU A O 1
ATOM 1303 N N . LEU A 1 163 ? 16.902 21.768 -25.022 1.00 53.19 163 LEU A N 1
ATOM 1304 C CA . LEU A 1 163 ? 16.529 21.933 -26.428 1.00 53.19 163 LEU A CA 1
ATOM 1305 C C . LEU A 1 163 ? 15.242 22.741 -26.661 1.00 53.19 163 LEU A C 1
ATOM 1307 O O . LEU A 1 163 ? 15.075 23.269 -27.759 1.00 53.19 163 LEU A O 1
ATOM 1311 N N . GLU A 1 164 ? 14.363 22.884 -25.665 1.00 48.44 164 GLU A N 1
ATOM 1312 C CA . GLU A 1 164 ? 13.109 23.650 -25.807 1.00 48.44 164 GLU A CA 1
ATOM 1313 C C . GLU A 1 164 ? 13.219 25.120 -25.414 1.00 48.44 164 GLU A C 1
ATOM 1315 O O . GLU A 1 164 ? 12.616 25.980 -26.059 1.00 48.44 164 GLU A O 1
ATOM 1320 N N . ASN A 1 165 ? 14.056 25.441 -24.425 1.00 48.09 165 ASN A N 1
ATOM 1321 C CA . ASN A 1 165 ? 14.245 26.822 -23.967 1.00 48.09 165 ASN A CA 1
ATOM 1322 C C . ASN A 1 165 ? 14.905 27.732 -25.016 1.00 48.09 165 ASN A C 1
ATOM 1324 O O . ASN A 1 165 ? 14.925 28.950 -24.848 1.00 48.09 165 ASN A O 1
ATOM 1328 N N . VAL A 1 166 ? 15.395 27.167 -26.125 1.00 44.53 166 VAL A N 1
ATOM 1329 C CA . VAL A 1 166 ? 16.009 27.885 -27.254 1.00 44.53 166 VAL A CA 1
ATOM 1330 C C . VAL A 1 166 ? 15.032 28.853 -27.948 1.00 44.53 166 VAL A C 1
ATOM 1332 O O . VAL A 1 166 ? 15.476 29.752 -28.660 1.00 44.53 166 VAL A O 1
ATOM 1335 N N . GLN A 1 167 ? 13.717 28.741 -27.717 1.00 44.00 167 GLN A N 1
ATOM 1336 C CA . GLN A 1 167 ? 12.739 29.735 -28.191 1.00 44.00 167 GLN A CA 1
ATOM 1337 C C . GLN A 1 167 ? 12.796 31.061 -27.411 1.00 44.00 167 GLN A C 1
ATOM 1339 O O . GLN A 1 167 ? 12.412 32.102 -27.940 1.00 44.00 167 GLN A O 1
ATOM 1344 N N . THR A 1 168 ? 13.333 31.053 -26.188 1.00 45.31 168 THR A N 1
ATOM 1345 C CA . THR A 1 168 ? 13.633 32.264 -25.417 1.00 45.31 168 THR A CA 1
ATOM 1346 C C . THR A 1 168 ? 15.123 32.574 -25.541 1.00 45.31 168 THR A C 1
ATOM 1348 O O . THR A 1 168 ? 15.976 31.727 -25.305 1.00 45.31 168 THR A O 1
ATOM 1351 N N . THR A 1 169 ? 15.482 33.794 -25.929 1.00 43.72 169 THR A N 1
ATOM 1352 C CA . THR A 1 169 ? 16.865 34.223 -26.228 1.00 43.72 169 THR A CA 1
ATOM 1353 C C . THR A 1 169 ? 17.831 34.215 -25.026 1.00 43.72 169 THR A C 1
ATOM 1355 O O . THR A 1 169 ? 18.951 34.717 -25.124 1.00 43.72 169 THR A O 1
ATOM 1358 N N . THR A 1 170 ? 17.434 33.649 -23.887 1.00 47.81 170 THR A N 1
ATOM 1359 C CA . THR A 1 170 ? 18.220 33.539 -22.655 1.00 47.81 170 THR A CA 1
ATOM 1360 C C . THR A 1 170 ? 18.628 32.086 -22.412 1.00 47.81 170 THR A C 1
ATOM 1362 O O . THR A 1 170 ? 17.789 31.244 -22.110 1.00 47.81 170 THR A O 1
ATOM 1365 N N . LYS A 1 171 ? 19.931 31.784 -22.513 1.00 52.22 171 LYS A N 1
ATOM 1366 C CA . LYS A 1 171 ? 20.490 30.464 -22.170 1.00 52.22 171 LYS A CA 1
ATOM 1367 C C . LYS A 1 171 ? 20.272 30.180 -20.674 1.00 52.22 171 LYS A C 1
ATOM 1369 O O . LYS A 1 171 ? 20.995 30.720 -19.839 1.00 52.22 171 LYS A O 1
ATOM 1374 N N . VAL A 1 172 ? 19.292 29.344 -20.339 1.00 55.47 172 VAL A N 1
ATOM 1375 C CA . VAL A 1 172 ? 19.121 28.779 -18.990 1.00 55.47 172 VAL A CA 1
ATOM 1376 C C . VAL A 1 172 ? 20.118 27.628 -18.837 1.00 55.47 172 VAL A C 1
ATOM 1378 O O . VAL A 1 172 ? 20.155 26.745 -19.689 1.00 55.47 172 VAL A O 1
ATOM 1381 N N . THR A 1 173 ? 20.955 27.638 -17.797 1.00 60.09 173 THR A N 1
ATOM 1382 C CA . THR A 1 173 ? 21.888 26.528 -17.529 1.00 60.09 173 THR A CA 1
ATOM 1383 C C . THR A 1 173 ? 21.122 25.281 -17.086 1.00 60.09 173 THR A C 1
ATOM 1385 O O . THR A 1 173 ? 20.124 25.399 -16.370 1.00 60.09 173 THR A O 1
ATOM 1388 N N . LEU A 1 174 ? 21.600 24.083 -17.452 1.00 63.34 174 LEU A N 1
ATOM 1389 C CA . LEU A 1 174 ? 21.000 22.806 -17.039 1.00 63.34 174 LEU A CA 1
ATOM 1390 C C . LEU A 1 174 ? 20.747 22.766 -15.526 1.00 63.34 174 LEU A C 1
ATOM 1392 O O . LEU A 1 174 ? 19.673 22.386 -15.079 1.00 63.34 174 LEU A O 1
ATOM 1396 N N . SER A 1 175 ? 21.716 23.238 -14.736 1.00 62.78 175 SER A N 1
ATOM 1397 C CA . SER A 1 175 ? 21.624 23.310 -13.273 1.00 62.78 175 SER A CA 1
ATOM 1398 C C . SER A 1 175 ? 20.393 24.069 -12.773 1.00 62.78 175 SER A C 1
ATOM 1400 O O . SER A 1 175 ? 19.830 23.712 -11.743 1.00 62.78 175 SER A O 1
ATOM 1402 N N . ASN A 1 176 ? 19.987 25.116 -13.494 1.00 62.59 176 ASN A N 1
ATOM 1403 C CA . ASN A 1 176 ? 18.852 25.952 -13.128 1.00 62.59 176 ASN A CA 1
ATOM 1404 C C . ASN A 1 176 ? 17.547 25.279 -13.542 1.00 62.59 176 ASN A C 1
ATOM 1406 O O . ASN A 1 176 ? 16.599 25.306 -12.772 1.00 62.59 176 ASN A O 1
ATOM 1410 N N . LEU A 1 177 ? 17.525 24.631 -14.712 1.00 64.88 177 LEU A N 1
ATOM 1411 C CA . LEU A 1 177 ? 16.367 23.896 -15.222 1.00 64.88 177 LEU A CA 1
ATOM 1412 C C . LEU A 1 177 ? 16.028 22.687 -14.339 1.00 64.88 177 LEU A C 1
ATOM 1414 O O . LEU A 1 177 ? 14.866 22.476 -14.007 1.00 64.88 177 LEU A O 1
ATOM 1418 N N . LEU A 1 178 ? 17.041 21.937 -13.893 1.00 63.94 178 LEU A N 1
ATOM 1419 C CA . LEU A 1 178 ? 16.865 20.784 -13.002 1.00 63.94 178 LEU A CA 1
ATOM 1420 C C . LEU A 1 178 ? 16.294 21.157 -11.626 1.00 63.94 178 LEU A C 1
ATOM 1422 O O . LEU A 1 178 ? 15.717 20.306 -10.955 1.00 63.94 178 LEU A O 1
ATOM 1426 N N . GLY A 1 179 ? 16.453 22.417 -11.212 1.00 60.56 179 GLY A N 1
ATOM 1427 C CA . GLY A 1 179 ? 15.885 22.960 -9.981 1.00 60.56 179 GLY A CA 1
ATOM 1428 C C . GLY A 1 179 ? 14.457 23.493 -10.127 1.00 60.56 179 GLY A C 1
ATOM 1429 O O . GLY A 1 179 ? 13.909 23.993 -9.149 1.00 60.56 179 GLY A O 1
ATOM 1430 N N . LEU A 1 180 ? 13.846 23.424 -11.316 1.00 67.56 180 LEU A N 1
ATOM 1431 C CA . LEU A 1 180 ? 12.481 23.901 -11.541 1.00 67.56 180 LEU A CA 1
ATOM 1432 C C . LEU A 1 180 ? 11.458 22.796 -11.261 1.00 67.56 180 LEU A C 1
ATOM 1434 O O . LEU A 1 180 ? 11.610 21.651 -11.690 1.00 67.56 180 LEU A O 1
ATOM 1438 N N . SER A 1 181 ? 10.355 23.164 -10.610 1.00 70.06 181 SER A N 1
ATOM 1439 C CA . SER A 1 181 ? 9.184 22.293 -10.441 1.00 70.06 181 SER A CA 1
ATOM 1440 C C . SER A 1 181 ? 8.591 21.841 -11.783 1.00 70.06 181 SER A C 1
ATOM 1442 O O . SER A 1 181 ? 8.098 20.718 -11.908 1.00 70.06 181 SER A O 1
ATOM 1444 N N . GLU A 1 182 ? 8.690 22.683 -12.813 1.00 73.62 182 GLU A N 1
ATOM 1445 C CA . GLU A 1 182 ? 8.255 22.387 -14.182 1.00 73.62 182 GLU A CA 1
ATOM 1446 C C . GLU A 1 182 ? 9.013 21.196 -14.780 1.00 73.62 182 GLU A C 1
ATOM 1448 O O . GLU A 1 182 ? 8.400 20.323 -15.391 1.00 73.62 182 GLU A O 1
ATOM 1453 N N . TRP A 1 183 ? 10.323 21.083 -14.535 1.00 76.94 183 TRP A N 1
ATOM 1454 C CA . TRP A 1 183 ? 11.116 19.964 -15.047 1.00 76.94 183 TRP A CA 1
ATOM 1455 C C . TRP A 1 183 ? 10.697 18.622 -14.438 1.00 76.94 183 TRP A C 1
ATOM 1457 O O . TRP A 1 183 ? 10.536 17.630 -15.151 1.00 76.94 183 TRP A O 1
ATOM 1467 N N . LEU A 1 184 ? 10.469 18.588 -13.123 1.00 80.62 184 LEU A N 1
ATOM 1468 C CA . LEU A 1 184 ? 9.971 17.387 -12.444 1.00 80.62 184 LEU A CA 1
ATOM 1469 C C . LEU A 1 184 ? 8.586 16.981 -12.956 1.00 80.62 184 LEU A C 1
ATOM 1471 O O . LEU A 1 184 ? 8.317 15.789 -13.114 1.00 80.62 184 LEU A O 1
ATOM 1475 N N . THR A 1 185 ? 7.753 17.970 -13.283 1.00 80.88 185 THR A N 1
ATOM 1476 C CA . THR A 1 185 ? 6.446 17.753 -13.908 1.00 80.88 185 THR A CA 1
ATOM 1477 C C . THR A 1 185 ? 6.602 17.067 -15.265 1.00 80.88 185 THR A C 1
ATOM 1479 O O . THR A 1 185 ? 6.005 16.013 -15.481 1.00 80.88 185 THR A O 1
ATOM 1482 N N . MET A 1 186 ? 7.474 17.577 -16.143 1.00 81.06 186 MET A N 1
ATOM 1483 C CA . MET A 1 186 ? 7.744 16.946 -17.444 1.00 81.06 186 MET A CA 1
ATOM 1484 C C . MET A 1 186 ? 8.290 15.532 -17.301 1.00 81.06 186 MET A C 1
ATOM 1486 O O . MET A 1 186 ? 7.835 14.612 -17.981 1.00 81.06 186 MET A O 1
ATOM 1490 N N . LYS A 1 187 ? 9.247 15.333 -16.390 1.00 86.19 187 LYS A N 1
ATOM 1491 C CA . LYS A 1 187 ? 9.816 14.012 -16.131 1.00 86.19 187 LYS A CA 1
ATOM 1492 C C . LYS A 1 187 ? 8.736 13.024 -15.696 1.00 86.19 187 LYS A C 1
ATOM 1494 O O . LYS A 1 187 ? 8.709 11.901 -16.197 1.00 86.19 187 LYS A O 1
ATOM 1499 N N . HIS A 1 188 ? 7.836 13.440 -14.805 1.00 88.44 188 HIS A N 1
ATOM 1500 C CA . HIS A 1 188 ? 6.710 12.613 -14.384 1.00 88.44 188 HIS A CA 1
ATOM 1501 C C . HIS A 1 188 ? 5.798 12.253 -15.556 1.00 88.44 188 HIS A C 1
ATOM 1503 O O . HIS A 1 188 ? 5.525 11.071 -15.761 1.00 88.44 188 HIS A O 1
ATOM 1509 N N . LEU A 1 189 ? 5.395 13.237 -16.358 1.00 87.25 189 LEU A N 1
ATOM 1510 C CA . LEU A 1 189 ? 4.517 13.026 -17.508 1.00 87.25 189 LEU A CA 1
ATOM 1511 C C . LEU A 1 189 ? 5.127 12.062 -18.529 1.00 87.25 189 LEU A C 1
ATOM 1513 O O . LEU A 1 189 ? 4.441 11.168 -19.017 1.00 87.25 189 LEU A O 1
ATOM 1517 N N . ILE A 1 190 ? 6.429 12.178 -18.795 1.00 90.56 190 ILE A N 1
ATOM 1518 C CA . ILE A 1 190 ? 7.136 11.279 -19.709 1.00 90.56 190 ILE A CA 1
ATOM 1519 C C . ILE A 1 190 ? 7.197 9.857 -19.159 1.00 90.56 190 ILE A C 1
ATOM 1521 O O . ILE A 1 190 ? 6.865 8.911 -19.871 1.00 90.56 190 ILE A O 1
ATOM 1525 N N . VAL A 1 191 ? 7.609 9.680 -17.902 1.00 93.44 191 VAL A N 1
ATOM 1526 C CA . VAL A 1 191 ? 7.696 8.339 -17.304 1.00 93.44 191 VAL A CA 1
ATOM 1527 C C . VAL A 1 191 ? 6.309 7.691 -17.251 1.00 93.44 191 VAL A C 1
ATOM 1529 O O . VAL A 1 191 ? 6.164 6.520 -17.603 1.00 93.44 191 VAL A O 1
ATOM 1532 N N . LYS A 1 192 ? 5.275 8.462 -16.896 1.00 91.75 192 LYS A N 1
ATOM 1533 C CA . LYS A 1 192 ? 3.875 8.027 -16.910 1.00 91.75 192 LYS A CA 1
ATOM 1534 C C . LYS A 1 192 ? 3.416 7.637 -18.316 1.00 91.75 192 LYS A C 1
ATOM 1536 O O . LYS A 1 192 ? 2.788 6.593 -18.472 1.00 91.75 192 LYS A O 1
ATOM 1541 N N . HIS A 1 193 ? 3.770 8.417 -19.339 1.00 91.50 193 HIS A N 1
ATOM 1542 C CA . HIS A 1 193 ? 3.471 8.115 -20.740 1.00 91.50 193 HIS A CA 1
ATOM 1543 C C . HIS A 1 193 ? 4.128 6.806 -21.202 1.00 91.50 193 HIS A C 1
ATOM 1545 O O . HIS A 1 193 ? 3.441 5.927 -21.721 1.00 91.50 193 HIS A O 1
ATOM 1551 N N . LEU A 1 194 ? 5.432 6.637 -20.958 1.00 95.31 194 LEU A N 1
ATOM 1552 C CA . LEU A 1 194 ? 6.174 5.421 -21.314 1.00 95.31 194 LEU A CA 1
ATOM 1553 C C . LEU A 1 194 ? 5.587 4.174 -20.636 1.00 95.31 194 LEU A C 1
ATOM 1555 O O . LEU A 1 194 ? 5.398 3.141 -21.284 1.00 95.31 194 LEU A O 1
ATOM 1559 N N . ALA A 1 195 ? 5.260 4.279 -19.345 1.00 95.69 195 ALA A N 1
ATOM 1560 C CA . ALA A 1 195 ? 4.620 3.204 -18.596 1.00 95.69 195 ALA A CA 1
ATOM 1561 C C . ALA A 1 195 ? 3.218 2.887 -19.141 1.00 95.69 195 ALA A C 1
ATOM 1563 O O . ALA A 1 195 ? 2.907 1.724 -19.389 1.00 95.69 195 ALA A O 1
ATOM 1564 N N . SER A 1 196 ? 2.398 3.913 -19.386 1.00 94.44 196 SER A N 1
ATOM 1565 C CA . SER A 1 196 ? 1.037 3.778 -19.924 1.00 94.44 196 SER A CA 1
ATOM 1566 C C . SER A 1 196 ? 1.016 3.084 -21.289 1.00 94.44 196 SER A C 1
ATOM 1568 O O . SER A 1 196 ? 0.222 2.164 -21.508 1.00 94.44 196 SER A O 1
ATOM 1570 N N . LEU A 1 197 ? 1.948 3.441 -22.184 1.00 93.75 197 LEU A N 1
ATOM 1571 C CA . LEU A 1 197 ? 2.122 2.755 -23.466 1.00 93.75 197 LEU A CA 1
ATOM 1572 C C . LEU A 1 197 ? 2.403 1.260 -23.273 1.00 93.75 197 LEU A C 1
ATOM 1574 O O . LEU A 1 197 ? 1.790 0.439 -23.947 1.00 93.75 197 LEU A O 1
ATOM 1578 N N . CYS A 1 198 ? 3.277 0.894 -22.334 1.00 96.06 198 CYS A N 1
ATOM 1579 C CA . CYS A 1 198 ? 3.638 -0.504 -22.079 1.00 96.06 198 CYS A CA 1
ATOM 1580 C C . CYS A 1 198 ? 2.550 -1.303 -21.341 1.00 96.06 198 CYS A C 1
ATOM 1582 O O . CYS A 1 198 ? 2.480 -2.524 -21.500 1.00 96.06 198 CYS A O 1
ATOM 1584 N N . PHE A 1 199 ? 1.706 -0.651 -20.536 1.00 94.75 199 PHE A N 1
ATOM 1585 C CA . PHE A 1 199 ? 0.523 -1.286 -19.948 1.00 94.75 199 PHE A CA 1
ATOM 1586 C C . PHE A 1 199 ? -0.566 -1.526 -20.999 1.00 94.75 199 PHE A C 1
ATOM 1588 O O . PHE A 1 199 ? -1.159 -2.602 -21.025 1.00 94.75 199 PHE A O 1
ATOM 1595 N N . THR A 1 200 ? -0.778 -0.563 -21.901 1.00 94.69 200 THR A N 1
ATOM 1596 C CA . THR A 1 200 ? -1.769 -0.656 -22.986 1.00 94.69 200 THR A CA 1
ATOM 1597 C C . THR A 1 200 ? -1.330 -1.636 -24.076 1.00 94.69 200 THR A C 1
ATOM 1599 O O . THR A 1 200 ? -2.134 -2.414 -24.586 1.00 94.69 200 THR A O 1
ATOM 1602 N N . LEU A 1 201 ? -0.040 -1.623 -24.422 1.00 94.75 201 LEU A N 1
ATOM 1603 C CA . LEU A 1 201 ? 0.580 -2.460 -25.446 1.00 94.75 201 LEU A CA 1
ATOM 1604 C C . LEU A 1 201 ? 1.755 -3.245 -24.833 1.00 94.75 201 LEU A C 1
ATOM 1606 O O . LEU A 1 201 ? 2.912 -2.845 -24.977 1.00 94.75 201 LEU A O 1
ATOM 1610 N N . PRO A 1 202 ? 1.500 -4.401 -24.188 1.00 92.81 202 PRO A N 1
ATOM 1611 C CA . PRO A 1 202 ? 2.544 -5.192 -23.530 1.00 92.81 202 PRO A CA 1
ATOM 1612 C C . PRO A 1 202 ? 3.691 -5.637 -24.448 1.00 92.81 202 PRO A C 1
ATOM 1614 O O . PRO A 1 202 ? 4.797 -5.866 -23.963 1.00 92.81 202 PRO A O 1
ATOM 1617 N N . GLY A 1 203 ? 3.456 -5.722 -25.764 1.00 90.12 203 GLY A N 1
ATOM 1618 C CA . GLY A 1 203 ? 4.495 -6.015 -26.759 1.00 90.12 203 GLY A CA 1
ATOM 1619 C C . GLY A 1 203 ? 5.615 -4.967 -26.824 1.00 90.12 203 GLY A C 1
ATOM 1620 O O . GLY A 1 203 ? 6.724 -5.293 -27.236 1.00 90.12 203 GLY A O 1
ATOM 1621 N N . LEU A 1 204 ? 5.369 -3.738 -26.352 1.00 95.69 204 LEU A N 1
ATOM 1622 C CA . LEU A 1 204 ? 6.359 -2.657 -26.325 1.00 95.69 204 LEU A CA 1
ATOM 1623 C C . LEU A 1 204 ? 7.318 -2.717 -25.128 1.00 95.69 204 LEU A C 1
ATOM 1625 O O . LEU A 1 204 ? 8.276 -1.948 -25.091 1.00 95.69 204 LEU A O 1
ATOM 1629 N N . LYS A 1 205 ? 7.119 -3.629 -24.166 1.00 96.12 205 LYS A N 1
ATOM 1630 C CA . LYS A 1 205 ? 8.012 -3.756 -22.999 1.00 96.12 205 LYS A CA 1
ATOM 1631 C C . LYS A 1 205 ? 9.448 -4.061 -23.421 1.00 96.12 205 LYS A C 1
ATOM 1633 O O . LYS A 1 205 ? 10.372 -3.370 -23.005 1.00 96.12 205 LYS A O 1
ATOM 1638 N N . ASP A 1 206 ? 9.628 -5.047 -24.295 1.00 95.38 206 ASP A N 1
ATOM 1639 C CA . ASP A 1 206 ? 10.946 -5.404 -24.828 1.00 95.38 206 ASP A CA 1
ATOM 1640 C C . ASP A 1 206 ? 11.599 -4.234 -25.562 1.00 95.38 206 ASP A C 1
ATOM 1642 O O . ASP A 1 206 ? 12.792 -3.990 -25.402 1.00 95.38 206 ASP A O 1
ATOM 1646 N N . GLU A 1 207 ? 10.808 -3.488 -26.336 1.00 97.19 207 GLU A N 1
ATOM 1647 C CA . GLU A 1 207 ? 11.274 -2.298 -27.038 1.00 97.19 207 GLU A CA 1
ATOM 1648 C C . GLU A 1 207 ? 11.758 -1.226 -26.053 1.00 97.19 207 GLU A C 1
ATOM 1650 O O . GLU A 1 207 ? 12.880 -0.744 -26.195 1.00 97.19 207 GLU A O 1
ATOM 1655 N N . LEU A 1 208 ? 10.969 -0.899 -25.020 1.00 97.88 208 LEU A N 1
ATOM 1656 C CA . LEU A 1 208 ? 11.352 0.079 -23.997 1.00 97.88 208 LEU A CA 1
ATOM 1657 C C . LEU A 1 208 ? 12.673 -0.304 -23.326 1.00 97.88 208 LEU A C 1
ATOM 1659 O O . LEU A 1 208 ? 13.577 0.523 -23.228 1.00 97.88 208 LEU A O 1
ATOM 1663 N N . PHE A 1 209 ? 12.801 -1.557 -22.885 1.00 98.06 209 PHE A N 1
ATOM 1664 C CA . PHE A 1 209 ? 14.006 -2.019 -22.200 1.00 98.06 209 PHE A CA 1
ATOM 1665 C C . PHE A 1 209 ? 15.228 -2.038 -23.123 1.00 98.06 209 PHE A C 1
ATOM 1667 O O . PHE A 1 209 ? 16.301 -1.624 -22.694 1.00 98.06 209 PHE A O 1
ATOM 1674 N N . LEU A 1 210 ? 15.094 -2.426 -24.396 1.00 97.31 210 LEU A N 1
ATOM 1675 C CA . LEU A 1 210 ? 16.197 -2.337 -25.361 1.00 97.31 210 LEU A CA 1
ATOM 1676 C C . LEU A 1 210 ? 16.630 -0.884 -25.607 1.00 97.31 210 LEU A C 1
ATOM 1678 O O . LEU A 1 210 ? 17.829 -0.607 -25.683 1.00 97.31 210 LEU A O 1
ATOM 1682 N N . GLN A 1 211 ? 15.679 0.050 -25.694 1.00 97.25 211 GLN A N 1
ATOM 1683 C CA . GLN A 1 211 ? 15.978 1.477 -25.822 1.00 97.25 211 GLN A CA 1
ATOM 1684 C C . GLN A 1 211 ? 16.668 2.031 -24.567 1.00 97.25 211 GLN A C 1
ATOM 1686 O O . GLN A 1 211 ? 17.664 2.744 -24.693 1.00 97.25 211 GLN A O 1
ATOM 1691 N N . LEU A 1 212 ? 16.202 1.662 -23.368 1.00 97.44 212 LEU A N 1
ATOM 1692 C CA . LEU A 1 212 ? 16.837 2.020 -22.094 1.00 97.44 212 LEU A CA 1
ATOM 1693 C C . LEU A 1 212 ? 18.257 1.451 -21.992 1.00 97.44 212 LEU A C 1
ATOM 1695 O O . LEU A 1 212 ? 19.174 2.193 -21.653 1.00 97.44 212 LEU A O 1
ATOM 1699 N N . ILE A 1 213 ? 18.466 0.177 -22.350 1.00 96.56 213 ILE A N 1
ATOM 1700 C CA . ILE A 1 213 ? 19.795 -0.454 -22.374 1.00 96.56 213 ILE A CA 1
ATOM 1701 C C . ILE A 1 213 ? 20.721 0.305 -23.328 1.00 96.56 213 ILE A C 1
ATOM 1703 O O . ILE A 1 213 ? 21.813 0.703 -22.920 1.00 96.56 213 ILE A O 1
ATOM 1707 N N . LYS A 1 214 ? 20.271 0.590 -24.560 1.00 95.56 214 LYS A N 1
ATOM 1708 C CA . LYS A 1 214 ? 21.055 1.380 -25.524 1.00 95.56 214 LYS A CA 1
ATOM 1709 C C . LYS A 1 214 ? 21.445 2.737 -24.954 1.00 95.56 214 LYS A C 1
ATOM 1711 O O . LYS A 1 214 ? 22.593 3.148 -25.072 1.00 95.56 214 LYS A O 1
ATOM 1716 N N . GLN A 1 215 ? 20.493 3.439 -24.347 1.00 94.00 215 GLN A N 1
ATOM 1717 C CA . GLN A 1 215 ? 20.711 4.781 -23.814 1.00 94.00 215 GLN A CA 1
ATOM 1718 C C . GLN A 1 215 ? 21.539 4.798 -22.519 1.00 94.00 215 GLN A C 1
ATOM 1720 O O . GLN A 1 215 ? 22.177 5.810 -22.232 1.00 94.00 215 GLN A O 1
ATOM 1725 N N . ALA A 1 216 ? 21.580 3.695 -21.769 1.00 93.06 216 ALA A N 1
ATOM 1726 C CA . ALA A 1 216 ? 22.369 3.548 -20.547 1.00 93.06 216 ALA A CA 1
ATOM 1727 C C . ALA A 1 216 ? 23.828 3.126 -20.811 1.00 93.06 216 ALA A C 1
ATOM 1729 O O . ALA A 1 216 ? 24.706 3.417 -19.996 1.00 93.06 216 ALA A O 1
ATOM 1730 N N . MET A 1 217 ? 24.101 2.455 -21.936 1.00 89.69 217 MET A N 1
ATOM 1731 C CA . MET A 1 217 ? 25.429 1.945 -22.285 1.00 89.69 217 MET A CA 1
ATOM 1732 C C . MET A 1 217 ? 26.347 3.000 -22.905 1.00 89.69 217 MET A C 1
ATOM 1734 O O . MET A 1 217 ? 25.998 3.672 -23.870 1.00 89.69 217 MET A O 1
ATOM 1738 N N . LEU A 1 218 ? 27.600 3.055 -22.448 1.00 85.69 218 LEU A N 1
ATOM 1739 C CA . LEU A 1 218 ? 28.643 3.898 -23.040 1.00 85.69 218 LEU A CA 1
ATOM 1740 C C . LEU A 1 218 ? 29.651 3.099 -23.872 1.00 85.69 218 LEU A C 1
ATOM 1742 O O . LEU A 1 218 ? 30.011 1.974 -23.531 1.00 85.69 218 LEU A O 1
ATOM 1746 N N . SER A 1 219 ? 30.152 3.712 -24.945 1.00 85.00 219 SER A N 1
ATOM 1747 C CA . SER A 1 219 ? 31.368 3.259 -25.634 1.00 85.00 219 SER A CA 1
ATOM 1748 C C . SER A 1 219 ? 32.626 3.772 -24.929 1.00 85.00 219 SER A C 1
ATOM 1750 O O . SER A 1 219 ? 32.612 4.835 -24.302 1.00 85.00 219 SER A O 1
ATOM 1752 N N . ASP A 1 220 ? 33.762 3.095 -25.110 1.00 78.19 220 ASP A N 1
ATOM 1753 C CA . ASP A 1 220 ? 35.052 3.519 -24.540 1.00 78.19 220 ASP A CA 1
ATOM 1754 C C . ASP A 1 220 ? 35.424 4.960 -24.908 1.00 78.19 220 ASP A C 1
ATOM 1756 O O . ASP A 1 220 ? 36.006 5.697 -24.106 1.00 78.19 220 ASP A O 1
ATOM 1760 N N . ALA A 1 221 ? 35.090 5.379 -26.130 1.00 81.06 221 ALA A N 1
ATOM 1761 C CA . ALA A 1 221 ? 35.326 6.734 -26.606 1.00 81.06 221 ALA A CA 1
ATOM 1762 C C . ALA A 1 221 ? 34.465 7.759 -25.851 1.00 81.06 221 ALA A C 1
ATOM 1764 O O . ALA A 1 221 ? 34.975 8.806 -25.440 1.00 81.06 221 ALA A O 1
ATOM 1765 N N . GLN A 1 222 ? 33.182 7.454 -25.626 1.00 82.19 222 GLN A N 1
ATOM 1766 C CA . GLN A 1 222 ? 32.273 8.308 -24.860 1.00 82.19 222 GLN A CA 1
ATOM 1767 C C . GLN A 1 222 ? 32.686 8.379 -23.387 1.00 82.19 222 GLN A C 1
ATOM 1769 O O . GLN A 1 222 ? 32.799 9.481 -22.850 1.00 82.19 222 GLN A O 1
ATOM 1774 N N . THR A 1 223 ? 33.023 7.245 -22.768 1.00 78.06 223 THR A N 1
ATOM 1775 C CA . THR A 1 223 ? 33.531 7.182 -21.390 1.00 78.06 223 THR A CA 1
ATOM 1776 C C . THR A 1 223 ? 34.784 8.045 -21.230 1.00 78.06 223 THR A C 1
ATOM 1778 O O . THR A 1 223 ? 34.828 8.937 -20.381 1.00 78.06 223 THR A O 1
ATOM 1781 N N . LYS A 1 224 ? 35.779 7.889 -22.117 1.00 75.12 224 LYS A N 1
ATOM 1782 C CA . LYS A 1 224 ? 37.002 8.715 -22.115 1.00 75.12 224 LYS A CA 1
ATOM 1783 C C . LYS A 1 224 ? 36.697 10.204 -22.319 1.00 75.12 224 LYS A C 1
ATOM 1785 O O . LYS A 1 224 ? 37.339 11.047 -21.692 1.00 75.12 224 LYS A O 1
ATOM 1790 N N . ARG A 1 225 ? 35.730 10.554 -23.176 1.00 77.62 225 ARG A N 1
ATOM 1791 C CA . ARG A 1 225 ? 35.316 11.948 -23.423 1.00 77.62 225 ARG A CA 1
ATOM 1792 C C . ARG A 1 225 ? 34.657 12.577 -22.194 1.00 77.62 225 ARG A C 1
ATOM 1794 O O . ARG A 1 225 ? 34.948 13.734 -21.895 1.00 77.62 225 ARG A O 1
ATOM 1801 N N . LEU A 1 226 ? 33.800 11.839 -21.492 1.00 71.50 226 LEU A N 1
ATOM 1802 C CA . LEU A 1 226 ? 33.108 12.308 -20.289 1.00 71.50 226 LEU A CA 1
ATOM 1803 C C . LEU A 1 226 ? 34.067 12.463 -19.102 1.00 71.50 226 LEU A C 1
ATOM 1805 O O . LEU A 1 226 ? 34.030 13.491 -18.429 1.00 71.50 226 LEU A O 1
ATOM 1809 N N . ILE A 1 227 ? 35.005 11.527 -18.919 1.00 67.31 227 ILE A N 1
ATOM 1810 C CA . ILE A 1 227 ? 36.045 11.617 -17.878 1.00 67.31 227 ILE A CA 1
ATOM 1811 C C . ILE A 1 227 ? 36.967 12.826 -18.116 1.00 67.31 227 ILE A C 1
ATOM 1813 O O . ILE A 1 227 ? 37.240 13.590 -17.192 1.00 67.31 227 ILE A O 1
ATOM 1817 N N . ARG A 1 228 ? 37.393 13.079 -19.365 1.00 64.56 228 ARG A N 1
ATOM 1818 C CA . ARG A 1 228 ? 38.204 14.269 -19.710 1.00 64.56 228 ARG A CA 1
ATOM 1819 C C . ARG A 1 228 ? 37.484 15.593 -19.439 1.00 64.56 228 ARG A C 1
ATOM 1821 O O . ARG A 1 228 ? 38.141 16.602 -19.205 1.00 64.56 228 ARG A O 1
ATOM 1828 N N . ARG A 1 229 ? 36.149 15.606 -19.508 1.00 61.50 229 ARG A N 1
ATOM 1829 C CA . ARG A 1 229 ? 35.323 16.784 -19.202 1.00 61.50 229 ARG A CA 1
ATOM 1830 C C . ARG A 1 229 ? 35.132 16.993 -17.698 1.00 61.50 229 ARG A C 1
ATOM 1832 O O . ARG A 1 229 ? 34.944 18.132 -17.293 1.00 61.50 229 ARG A O 1
ATOM 1839 N N . GLN A 1 230 ? 35.213 15.928 -16.898 1.00 56.84 230 GLN A N 1
ATOM 1840 C CA . GLN A 1 230 ? 35.157 15.996 -15.435 1.00 56.84 230 GLN A CA 1
ATOM 1841 C C . GLN A 1 230 ? 36.429 16.622 -14.838 1.00 56.84 230 GLN A C 1
ATOM 1843 O O . GLN A 1 230 ? 36.343 17.384 -13.881 1.00 56.84 230 GLN A O 1
ATOM 1848 N N . PHE A 1 231 ? 37.596 16.351 -15.435 1.00 50.03 231 PHE A N 1
ATOM 1849 C CA . PHE A 1 231 ? 38.891 16.882 -14.998 1.00 50.03 231 PHE A CA 1
ATOM 1850 C C . PHE A 1 231 ? 39.649 17.507 -16.182 1.00 50.03 231 PHE A C 1
ATOM 1852 O O . PHE A 1 231 ? 40.468 16.829 -16.813 1.00 50.03 231 PHE A O 1
ATOM 1859 N N . PRO A 1 232 ? 39.396 18.782 -16.536 1.00 45.12 232 PRO A N 1
ATOM 1860 C CA . PRO A 1 232 ? 40.162 19.445 -17.581 1.00 45.12 232 PRO A CA 1
ATOM 1861 C C . PRO A 1 232 ? 41.624 19.572 -17.134 1.00 45.12 232 PRO A C 1
ATOM 1863 O O . PRO A 1 232 ? 41.954 20.333 -16.227 1.00 45.12 232 PRO A O 1
ATOM 1866 N N . VAL A 1 233 ? 42.516 18.808 -17.766 1.00 36.84 233 VAL A N 1
ATOM 1867 C CA . VAL A 1 233 ? 43.960 18.934 -17.544 1.00 36.84 233 VAL A CA 1
ATOM 1868 C C . VAL A 1 233 ? 44.378 20.326 -18.015 1.00 36.84 233 VAL A C 1
ATOM 1870 O O . VAL A 1 233 ? 44.255 20.641 -19.199 1.00 36.84 233 VAL A O 1
ATOM 1873 N N . SER A 1 234 ? 44.855 21.164 -17.090 1.00 33.44 234 SER A N 1
ATOM 1874 C CA . SER A 1 234 ? 45.470 22.450 -17.430 1.00 33.44 234 SER A CA 1
ATOM 1875 C C . SER A 1 234 ? 46.587 22.209 -18.455 1.00 33.44 234 SER A C 1
ATOM 1877 O O . SER A 1 234 ? 47.425 21.327 -18.225 1.00 33.44 234 SER A O 1
ATOM 1879 N N . PRO A 1 235 ? 46.619 22.923 -19.596 1.00 36.12 235 PRO A N 1
ATOM 1880 C CA . PRO A 1 235 ? 47.686 22.740 -20.563 1.00 36.12 235 PRO A CA 1
ATOM 1881 C C . PRO A 1 235 ? 49.012 23.055 -19.869 1.00 36.12 235 PRO A C 1
ATOM 1883 O O . PRO A 1 235 ? 49.205 24.146 -19.332 1.00 36.12 235 PRO A O 1
ATOM 1886 N N . ARG A 1 236 ? 49.919 22.070 -19.846 1.00 36.28 236 ARG A N 1
ATOM 1887 C CA . ARG A 1 236 ? 51.278 22.237 -19.327 1.00 36.28 236 ARG A CA 1
ATOM 1888 C C . ARG A 1 236 ? 51.903 23.439 -20.029 1.00 36.28 236 ARG A C 1
ATOM 1890 O O . ARG A 1 236 ? 52.234 23.369 -21.209 1.00 36.28 236 ARG A O 1
ATOM 1897 N N . SER A 1 237 ? 52.044 24.538 -19.292 1.00 36.19 237 SER A N 1
ATOM 1898 C CA . SER A 1 237 ? 52.856 25.684 -19.682 1.00 36.19 237 SER A CA 1
ATOM 1899 C C . SER A 1 237 ? 54.251 25.166 -20.038 1.00 36.19 237 SER A C 1
ATOM 1901 O O . SER A 1 237 ? 54.970 24.653 -19.180 1.00 36.19 237 SER A O 1
ATOM 1903 N N . LEU A 1 238 ? 54.615 25.271 -21.317 1.00 39.19 238 LEU A N 1
ATOM 1904 C CA . LEU A 1 238 ? 56.000 25.197 -21.768 1.00 39.19 238 LEU A CA 1
ATOM 1905 C C . LEU A 1 238 ? 56.746 26.354 -21.094 1.00 39.19 238 LEU A C 1
ATOM 1907 O O . LEU A 1 238 ? 56.714 27.483 -21.576 1.00 39.19 238 LEU A O 1
ATOM 1911 N N . ARG A 1 239 ? 57.374 26.099 -19.943 1.00 34.44 239 ARG A N 1
ATOM 1912 C CA . ARG A 1 239 ? 58.349 27.028 -19.368 1.00 34.44 239 ARG A CA 1
ATOM 1913 C C . ARG A 1 239 ? 59.727 26.714 -19.958 1.00 34.44 239 ARG A C 1
ATOM 1915 O O . ARG A 1 239 ? 60.150 25.558 -19.873 1.00 34.44 239 ARG A O 1
ATOM 1922 N N . PRO A 1 240 ? 60.441 27.697 -20.531 1.00 34.81 240 PRO A N 1
ATOM 1923 C CA . PRO A 1 240 ? 61.831 27.508 -20.913 1.00 34.81 240 PRO A CA 1
ATOM 1924 C C . PRO A 1 240 ? 62.689 27.378 -19.645 1.00 34.81 240 PRO A C 1
ATOM 1926 O O . PRO A 1 240 ? 62.454 28.050 -18.640 1.00 34.81 240 PRO A O 1
ATOM 1929 N N . ARG A 1 241 ? 63.666 26.469 -19.686 1.00 38.31 241 ARG A N 1
ATOM 1930 C CA . ARG A 1 241 ? 64.650 26.251 -18.619 1.00 38.31 241 ARG A CA 1
ATOM 1931 C C . ARG A 1 241 ? 65.551 27.478 -18.471 1.00 38.31 241 ARG A C 1
ATOM 1933 O O . ARG A 1 241 ? 66.201 27.836 -19.443 1.00 38.31 241 ARG A O 1
ATOM 1940 N N . LEU A 1 242 ? 65.681 28.013 -17.257 1.00 32.59 242 LEU A N 1
ATOM 1941 C CA . LEU A 1 242 ? 66.855 28.770 -16.798 1.00 32.59 242 LEU A CA 1
ATOM 1942 C C . LEU A 1 242 ? 67.121 28.458 -15.306 1.00 32.59 242 LEU A C 1
ATOM 1944 O O . LEU A 1 242 ? 66.192 28.050 -14.604 1.00 32.59 242 LEU A O 1
ATOM 1948 N N . PRO A 1 243 ? 68.387 28.537 -14.852 1.00 32.50 243 PRO A N 1
ATOM 1949 C CA . PRO A 1 243 ? 68.908 27.748 -13.740 1.00 32.50 243 PRO A CA 1
ATOM 1950 C C . PRO A 1 243 ? 68.713 28.380 -12.355 1.00 32.50 243 PRO A C 1
ATOM 1952 O O . PRO A 1 243 ? 68.527 29.582 -12.198 1.00 32.50 243 PRO A O 1
ATOM 1955 N N . LEU A 1 244 ? 68.792 27.496 -11.359 1.00 38.09 244 LEU A N 1
ATOM 1956 C CA . LEU A 1 244 ? 68.816 27.732 -9.916 1.00 38.09 244 LEU A CA 1
ATOM 1957 C C . LEU A 1 244 ? 69.784 28.843 -9.487 1.00 38.09 244 LEU A C 1
ATOM 1959 O O . LEU A 1 244 ? 70.959 28.772 -9.826 1.00 38.09 244 LEU A O 1
ATOM 1963 N N . PHE A 1 245 ? 69.326 29.733 -8.601 1.00 29.80 245 PHE A N 1
ATOM 1964 C CA . PHE A 1 245 ? 70.148 30.267 -7.512 1.00 29.80 245 PHE A CA 1
ATOM 1965 C C . PHE A 1 245 ? 69.299 30.527 -6.260 1.00 29.80 245 PHE A C 1
ATOM 1967 O O . PHE A 1 245 ? 68.255 31.176 -6.300 1.00 29.80 245 PHE A O 1
ATOM 1974 N N . CYS A 1 246 ? 69.768 29.968 -5.147 1.00 31.06 246 CYS A N 1
ATOM 1975 C CA . CYS A 1 246 ? 69.291 30.180 -3.787 1.00 31.06 246 CYS A CA 1
ATOM 1976 C C . CYS A 1 246 ? 69.746 31.549 -3.259 1.00 31.06 246 CYS A C 1
ATOM 1978 O O . CYS A 1 246 ? 70.896 31.904 -3.493 1.00 31.06 246 CYS A O 1
ATOM 1980 N N . ALA A 1 247 ? 68.940 32.222 -2.429 1.00 28.75 247 ALA A N 1
ATOM 1981 C CA . ALA A 1 247 ? 69.430 32.900 -1.218 1.00 28.75 247 ALA A CA 1
ATOM 1982 C C . ALA A 1 247 ? 68.284 33.393 -0.315 1.00 28.75 247 ALA A C 1
ATOM 1984 O O . ALA A 1 247 ? 67.334 34.034 -0.753 1.00 28.75 247 ALA A O 1
ATOM 1985 N N . ARG A 1 248 ? 68.435 33.077 0.974 1.00 26.36 248 ARG A N 1
ATOM 1986 C CA . ARG A 1 248 ? 67.741 33.624 2.149 1.00 26.36 248 ARG A CA 1
ATOM 1987 C C . ARG A 1 248 ? 68.073 35.106 2.363 1.00 26.36 248 ARG A C 1
ATOM 1989 O O . ARG A 1 248 ? 69.222 35.459 2.146 1.00 26.36 248 ARG A O 1
ATOM 1996 N N . LEU A 1 249 ? 67.140 35.865 2.955 1.00 30.27 249 LEU A N 1
ATOM 1997 C CA . LEU A 1 249 ? 67.267 36.820 4.094 1.00 30.27 249 LEU A CA 1
ATOM 1998 C C . LEU A 1 249 ? 65.976 37.684 4.116 1.00 30.27 249 LEU A C 1
ATOM 2000 O O . LEU A 1 249 ? 65.567 38.169 3.071 1.00 30.27 249 LEU A O 1
ATOM 2004 N N . ARG A 1 250 ? 65.133 37.636 5.172 1.00 25.19 250 ARG A N 1
ATOM 2005 C CA . ARG A 1 250 ? 65.017 38.620 6.294 1.00 25.19 250 ARG A CA 1
ATOM 2006 C C . ARG A 1 250 ? 65.090 40.083 5.797 1.00 25.19 250 ARG A C 1
ATOM 2008 O O . ARG A 1 250 ? 66.001 40.385 5.050 1.00 25.19 250 ARG A O 1
ATOM 2015 N N . SER A 1 251 ? 64.253 41.057 6.158 1.00 24.83 251 SER A N 1
ATOM 2016 C CA . SER A 1 251 ? 63.436 41.351 7.349 1.00 24.83 251 SER A CA 1
ATOM 2017 C C . SER A 1 251 ? 62.602 42.626 7.053 1.00 24.83 251 SER A C 1
ATOM 2019 O O . SER A 1 251 ? 63.088 43.467 6.310 1.00 24.83 251 SER A O 1
ATOM 2021 N N . VAL A 1 252 ? 61.384 42.755 7.600 1.00 27.03 252 VAL A N 1
ATOM 2022 C CA . VAL A 1 252 ? 60.947 43.816 8.551 1.00 27.03 252 VAL A CA 1
ATOM 2023 C C . VAL A 1 252 ? 60.494 45.176 7.957 1.00 27.03 252 VAL A C 1
ATOM 2025 O O . VAL A 1 252 ? 61.201 45.812 7.188 1.00 27.03 252 VAL A O 1
ATOM 2028 N N . ASP A 1 253 ? 59.299 45.557 8.428 1.00 25.56 253 ASP A N 1
ATOM 2029 C CA . ASP A 1 253 ? 58.678 46.875 8.650 1.00 25.56 253 ASP A CA 1
ATOM 2030 C C . ASP A 1 253 ? 58.032 47.756 7.553 1.00 25.56 253 ASP A C 1
ATOM 2032 O O . ASP A 1 253 ? 58.642 48.244 6.610 1.00 25.56 253 ASP A O 1
ATOM 2036 N N . GLU A 1 254 ? 56.744 48.005 7.845 1.00 26.92 254 GLU A N 1
ATOM 2037 C CA . GLU A 1 254 ? 56.065 49.302 7.987 1.00 26.92 254 GLU A CA 1
ATOM 2038 C C . GLU A 1 254 ? 55.431 50.072 6.804 1.00 26.92 254 GLU A C 1
ATOM 2040 O O . GLU A 1 254 ? 56.061 50.521 5.855 1.00 26.92 254 GLU A O 1
ATOM 2045 N N . VAL A 1 255 ? 54.137 50.353 7.045 1.00 28.14 255 VAL A N 1
ATOM 2046 C CA . VAL A 1 255 ? 53.417 51.630 6.862 1.00 28.14 255 VAL A CA 1
ATOM 2047 C C . VAL A 1 255 ? 52.797 51.968 5.490 1.00 28.14 255 VAL A C 1
ATOM 2049 O O . VAL A 1 255 ? 53.444 52.260 4.496 1.00 28.14 255 VAL A O 1
ATOM 2052 N N . ALA A 1 256 ? 51.457 52.001 5.550 1.00 29.03 256 ALA A N 1
ATOM 2053 C CA . ALA A 1 256 ? 50.483 52.935 4.971 1.00 29.03 256 ALA A CA 1
ATOM 2054 C C . ALA A 1 256 ? 50.614 53.443 3.521 1.00 29.03 256 ALA A C 1
ATOM 2056 O O . ALA A 1 256 ? 51.578 54.085 3.128 1.00 29.03 256 ALA A O 1
ATOM 2057 N N . GLY A 1 257 ? 49.486 53.392 2.800 1.00 28.72 257 GLY A N 1
ATOM 2058 C CA . GLY A 1 257 ? 49.233 54.360 1.729 1.00 28.72 257 GLY A CA 1
ATOM 2059 C C . GLY A 1 257 ? 48.221 53.928 0.679 1.00 28.72 257 GLY A C 1
ATOM 2060 O O . GLY A 1 257 ? 48.561 53.298 -0.314 1.00 28.72 257 GLY A O 1
ATOM 2061 N N . ARG A 1 258 ? 46.964 54.346 0.852 1.00 32.41 258 ARG A N 1
ATOM 2062 C CA . ARG A 1 258 ? 45.950 54.396 -0.215 1.00 32.41 258 ARG A CA 1
ATOM 2063 C C . ARG A 1 258 ? 46.482 55.182 -1.424 1.00 32.41 258 ARG A C 1
ATOM 2065 O O . ARG A 1 258 ? 46.951 56.298 -1.223 1.00 32.41 258 ARG A O 1
ATOM 2072 N N . ARG A 1 259 ? 46.209 54.720 -2.654 1.00 28.44 259 ARG A N 1
ATOM 2073 C CA . ARG A 1 259 ? 45.568 55.521 -3.729 1.00 28.44 259 ARG A CA 1
ATOM 2074 C C . ARG A 1 259 ? 45.310 54.704 -5.000 1.00 28.44 259 ARG A C 1
ATOM 2076 O O . ARG A 1 259 ? 46.114 53.885 -5.422 1.00 28.44 259 ARG A O 1
ATOM 2083 N N . LYS A 1 260 ? 44.137 54.959 -5.586 1.00 27.98 260 LYS A N 1
ATOM 2084 C CA . LYS A 1 260 ? 43.632 54.419 -6.853 1.00 27.98 260 LYS A CA 1
ATOM 2085 C C . LYS A 1 260 ? 44.178 55.197 -8.062 1.00 27.98 260 LYS A C 1
ATOM 2087 O O . LYS A 1 260 ? 44.311 56.412 -7.995 1.00 27.98 260 LYS A O 1
ATOM 2092 N N . ALA A 1 261 ? 44.291 54.445 -9.161 1.00 30.73 261 ALA A N 1
ATOM 2093 C CA . ALA A 1 261 ? 44.024 54.766 -10.569 1.00 30.73 261 ALA A CA 1
ATOM 2094 C C . ALA A 1 261 ? 44.835 55.858 -11.296 1.00 30.73 261 ALA A C 1
ATOM 2096 O O . ALA A 1 261 ? 44.621 57.051 -11.103 1.00 30.73 261 ALA A O 1
ATOM 2097 N N . ARG A 1 262 ? 45.548 55.431 -12.351 1.00 24.61 262 ARG A N 1
ATOM 2098 C CA . ARG A 1 262 ? 45.312 55.961 -13.703 1.00 24.61 262 ARG A CA 1
ATOM 2099 C C . ARG A 1 262 ? 45.753 54.986 -14.794 1.00 24.61 262 ARG A C 1
ATOM 2101 O O . ARG A 1 262 ? 46.744 54.281 -14.662 1.00 24.61 262 ARG A O 1
ATOM 2108 N N . ALA A 1 263 ? 44.933 54.960 -15.837 1.00 31.17 263 ALA A N 1
ATOM 2109 C CA . ALA A 1 263 ? 45.040 54.157 -17.038 1.00 31.17 263 ALA A CA 1
ATOM 2110 C C . ALA A 1 263 ? 46.173 54.626 -17.957 1.00 31.17 263 ALA A C 1
ATOM 2112 O O . ALA A 1 263 ? 46.381 55.830 -18.094 1.00 31.17 263 ALA A O 1
ATOM 2113 N N . ILE A 1 264 ? 46.790 53.683 -18.673 1.00 27.61 264 ILE A N 1
ATOM 2114 C CA . ILE A 1 264 ? 47.356 53.926 -20.002 1.00 27.61 264 ILE A CA 1
ATOM 2115 C C . ILE A 1 264 ? 46.929 52.762 -20.895 1.00 27.61 264 ILE A C 1
ATOM 2117 O O . ILE A 1 264 ? 47.223 51.599 -20.634 1.00 27.61 264 ILE A O 1
ATOM 2121 N N . CYS A 1 265 ? 46.169 53.120 -21.922 1.00 27.30 265 CYS A N 1
ATOM 2122 C CA . CYS A 1 265 ? 45.785 52.285 -23.042 1.00 27.30 265 CYS A CA 1
ATOM 2123 C C . CYS A 1 265 ? 46.985 52.154 -23.990 1.00 27.30 265 CYS A C 1
ATOM 2125 O O . CYS A 1 265 ? 47.557 53.169 -24.383 1.00 27.30 265 CYS A O 1
ATOM 2127 N N . SER A 1 266 ? 47.325 50.938 -24.412 1.00 26.16 266 SER A N 1
ATOM 2128 C CA . SER A 1 266 ? 47.965 50.732 -25.710 1.00 26.16 266 SER A CA 1
ATOM 2129 C C . SER A 1 266 ? 47.538 49.393 -26.310 1.00 26.16 266 SER A C 1
ATOM 2131 O O . SER A 1 266 ? 47.472 48.353 -25.659 1.00 26.16 266 SER A O 1
ATOM 2133 N N . GLN A 1 267 ? 47.147 49.494 -27.573 1.00 33.56 267 GLN A N 1
ATOM 2134 C CA . GLN A 1 267 ? 46.598 48.458 -28.432 1.00 33.56 267 GLN A CA 1
ATOM 2135 C C . GLN A 1 267 ? 47.633 47.382 -28.770 1.00 33.56 267 GLN A C 1
ATOM 2137 O O . GLN A 1 267 ? 48.722 47.725 -29.218 1.00 33.56 267 GLN A O 1
ATOM 2142 N N . LEU A 1 268 ? 47.252 46.103 -28.691 1.00 28.56 268 LEU A N 1
ATOM 2143 C CA . LEU A 1 268 ? 47.903 45.001 -29.406 1.00 28.56 268 LEU A CA 1
ATOM 2144 C C . LEU A 1 268 ? 46.850 43.946 -29.800 1.00 28.56 268 LEU A C 1
ATOM 2146 O O . LEU A 1 268 ? 46.031 43.524 -28.986 1.00 28.56 268 LEU A O 1
ATOM 2150 N N . LYS A 1 269 ? 46.859 43.587 -31.092 1.00 27.73 269 LYS A N 1
ATOM 2151 C CA . LYS A 1 269 ? 45.955 42.655 -31.797 1.00 27.73 269 LYS A CA 1
ATOM 2152 C C . LYS A 1 269 ? 45.877 41.259 -31.144 1.00 27.73 269 LYS A C 1
ATOM 2154 O O . LYS A 1 269 ? 46.874 40.805 -30.586 1.00 27.73 269 LYS A O 1
ATOM 2159 N N . PRO A 1 270 ? 44.748 40.533 -31.289 1.00 27.62 270 PRO A N 1
ATOM 2160 C CA . PRO A 1 270 ? 44.588 39.206 -30.705 1.00 27.62 270 PRO A CA 1
ATOM 2161 C C . PRO A 1 270 ? 45.270 38.132 -31.571 1.00 27.62 270 PRO A C 1
ATOM 2163 O O . PRO A 1 270 ? 45.188 38.208 -32.801 1.00 27.62 270 PRO A O 1
ATOM 2166 N N . PRO A 1 271 ? 45.877 37.085 -30.983 1.00 30.80 271 PRO A N 1
ATOM 2167 C CA . PRO A 1 271 ? 46.080 35.838 -31.689 1.00 30.80 271 PRO A CA 1
ATOM 2168 C C . PRO A 1 271 ? 44.801 34.992 -31.632 1.00 30.80 271 PRO A C 1
ATOM 2170 O O . PRO A 1 271 ? 44.065 34.950 -30.645 1.00 30.80 271 PRO A O 1
ATOM 2173 N N . ILE A 1 272 ? 44.554 34.352 -32.763 1.00 37.25 272 ILE A N 1
ATOM 2174 C CA . ILE A 1 272 ? 43.411 33.520 -33.120 1.00 37.25 272 ILE A CA 1
ATOM 2175 C C . ILE A 1 272 ? 43.491 32.145 -32.431 1.00 37.25 272 ILE A C 1
ATOM 2177 O O . ILE A 1 272 ? 44.571 31.660 -32.104 1.00 37.25 272 ILE A O 1
ATOM 2181 N N . THR A 1 273 ? 42.318 31.510 -32.305 1.00 31.31 273 THR A N 1
ATOM 2182 C CA . THR A 1 273 ? 41.998 30.139 -31.852 1.00 31.31 273 THR A CA 1
ATOM 2183 C C . THR A 1 273 ? 41.953 29.876 -30.342 1.00 31.31 273 THR A C 1
ATOM 2185 O O . THR A 1 273 ? 42.822 29.248 -29.747 1.00 31.31 273 THR A O 1
ATOM 2188 N N . SER A 1 274 ? 40.825 30.258 -29.736 1.00 26.22 274 SER A N 1
ATOM 2189 C CA . SER A 1 274 ? 40.244 29.503 -28.623 1.00 26.22 274 SER A CA 1
ATOM 2190 C C . SER A 1 274 ? 39.802 28.113 -29.116 1.00 26.22 274 SER A C 1
ATOM 2192 O O . SER A 1 274 ? 39.375 27.980 -30.268 1.00 26.22 274 SER A O 1
ATOM 2194 N N . PRO A 1 275 ? 39.870 27.053 -28.289 1.00 28.27 275 PRO A N 1
ATOM 2195 C CA . PRO A 1 275 ? 39.274 25.782 -28.658 1.00 28.27 275 PRO A CA 1
ATOM 2196 C C . PRO A 1 275 ? 37.762 25.995 -28.722 1.00 28.27 275 PRO A C 1
ATOM 2198 O O . PRO A 1 275 ? 37.122 26.328 -27.723 1.00 28.27 275 PRO A O 1
ATOM 2201 N N . VAL A 1 276 ? 37.195 25.836 -29.914 1.00 26.27 276 VAL A N 1
ATOM 2202 C CA . VAL A 1 276 ? 35.750 25.849 -30.130 1.00 26.27 276 VAL A CA 1
ATOM 2203 C C . VAL A 1 276 ? 35.142 24.784 -29.216 1.00 26.27 276 VAL A C 1
ATOM 2205 O O . VAL A 1 276 ? 35.332 23.584 -29.426 1.00 26.27 276 VAL A O 1
ATOM 2208 N N . ARG A 1 277 ? 34.418 25.212 -28.172 1.00 31.02 277 ARG A N 1
ATOM 2209 C CA . ARG A 1 277 ? 33.451 24.355 -27.479 1.00 31.02 277 ARG A CA 1
ATOM 2210 C C . ARG A 1 277 ? 32.438 23.938 -28.539 1.00 31.02 277 ARG A C 1
ATOM 2212 O O . ARG A 1 277 ? 31.569 24.719 -28.904 1.00 31.02 277 ARG A O 1
ATOM 2219 N N . GLN A 1 278 ? 32.586 22.731 -29.071 1.00 32.25 278 GLN A N 1
ATOM 2220 C CA . GLN A 1 278 ? 31.581 22.142 -29.943 1.00 32.25 278 GLN A CA 1
ATOM 2221 C C . GLN A 1 278 ? 30.360 21.837 -29.065 1.00 32.25 278 GLN A C 1
ATOM 2223 O O . GLN A 1 278 ? 30.334 20.837 -28.341 1.00 32.25 278 GLN A O 1
ATOM 2228 N N . GLU A 1 279 ? 29.420 22.783 -29.047 1.00 34.59 279 GLU A N 1
ATOM 2229 C CA . GLU A 1 279 ? 28.088 22.638 -28.466 1.00 34.59 279 GLU A CA 1
ATOM 2230 C C . GLU A 1 279 ? 27.428 21.386 -29.067 1.00 34.59 279 GLU A C 1
ATOM 2232 O O . GLU A 1 279 ? 27.578 21.104 -30.261 1.00 34.59 279 GLU A O 1
ATOM 2237 N N . PHE A 1 280 ? 26.729 20.603 -28.242 1.00 35.81 280 PHE A N 1
ATOM 2238 C CA . PHE A 1 280 ? 25.896 19.513 -28.741 1.00 35.81 280 PHE A CA 1
ATOM 2239 C C . PHE A 1 280 ? 24.760 20.130 -29.564 1.00 35.81 280 PHE A C 1
ATOM 2241 O O . PHE A 1 280 ? 23.799 20.646 -29.008 1.00 35.81 280 PHE A O 1
ATOM 2248 N N . ARG A 1 281 ? 24.888 20.129 -30.894 1.00 34.97 281 ARG A N 1
ATOM 2249 C CA . ARG A 1 281 ? 23.830 20.592 -31.797 1.00 34.97 281 ARG A CA 1
ATOM 2250 C C . ARG A 1 281 ? 23.003 19.405 -32.263 1.00 34.97 281 ARG A C 1
ATOM 2252 O O . ARG A 1 281 ? 23.500 18.562 -33.006 1.00 34.97 281 ARG A O 1
ATOM 2259 N N . ILE A 1 282 ? 21.745 19.360 -31.838 1.00 42.09 282 ILE A N 1
ATOM 2260 C CA . ILE A 1 282 ? 20.727 18.514 -32.461 1.00 42.09 282 ILE A CA 1
ATOM 2261 C C . ILE A 1 282 ? 20.157 19.283 -33.673 1.00 42.09 282 ILE A C 1
ATOM 2263 O O . ILE A 1 282 ? 19.973 20.496 -33.571 1.00 42.09 282 ILE A O 1
ATOM 2267 N N . PRO A 1 283 ? 19.923 18.636 -34.832 1.00 46.28 283 PRO A N 1
ATOM 2268 C CA . PRO A 1 283 ? 19.327 19.283 -36.005 1.00 46.28 283 PRO A CA 1
ATOM 2269 C C . PRO A 1 283 ? 17.981 19.962 -35.703 1.00 46.28 283 PRO A C 1
ATOM 2271 O O . PRO A 1 283 ? 17.135 19.374 -35.032 1.00 46.28 283 PRO A O 1
ATOM 2274 N N . SER A 1 284 ? 17.762 21.165 -36.245 1.00 48.16 284 SER A N 1
ATOM 2275 C CA . SER A 1 284 ? 16.618 22.040 -35.929 1.00 48.16 284 SER A CA 1
ATOM 2276 C C . SER A 1 284 ? 15.236 21.409 -36.152 1.00 48.16 284 SER A C 1
ATOM 2278 O O . SER A 1 284 ? 14.308 21.703 -35.406 1.00 48.16 284 SER A O 1
ATOM 2280 N N . GLU A 1 285 ? 15.093 20.506 -37.126 1.00 48.78 285 GLU A N 1
ATOM 2281 C CA . GLU A 1 285 ? 13.846 19.764 -37.393 1.00 48.78 285 GLU A CA 1
ATOM 2282 C C . GLU A 1 285 ? 13.410 18.894 -36.202 1.00 48.78 285 GLU A C 1
ATOM 2284 O O . GLU A 1 285 ? 12.221 18.687 -35.970 1.00 48.78 285 GLU A O 1
ATOM 2289 N N . ARG A 1 286 ? 14.373 18.413 -35.407 1.00 49.47 286 ARG A N 1
ATOM 2290 C CA . ARG A 1 286 ? 14.121 17.528 -34.263 1.00 49.47 286 ARG A CA 1
ATOM 2291 C C . ARG A 1 286 ? 13.634 18.308 -33.041 1.00 49.47 286 ARG A C 1
ATOM 2293 O O . ARG A 1 286 ? 12.768 17.813 -32.329 1.00 49.47 286 ARG A O 1
ATOM 2300 N N . CYS A 1 287 ? 14.111 19.541 -32.839 1.00 50.41 287 CYS A N 1
ATOM 2301 C CA . CYS A 1 287 ? 13.620 20.424 -31.771 1.00 50.41 287 CYS A CA 1
ATOM 2302 C C . CYS A 1 287 ? 12.112 20.706 -31.892 1.00 50.41 287 CYS A C 1
ATOM 2304 O O . CYS A 1 287 ? 11.449 20.902 -30.881 1.00 50.41 287 CYS A O 1
ATOM 2306 N N . ILE A 1 288 ? 11.562 20.690 -33.111 1.00 52.91 288 ILE A N 1
ATOM 2307 C CA . ILE A 1 288 ? 10.133 20.923 -33.361 1.00 52.91 288 ILE A CA 1
ATOM 2308 C C . ILE A 1 288 ? 9.282 19.732 -32.883 1.00 52.91 288 ILE A C 1
ATOM 2310 O O . ILE A 1 288 ? 8.248 19.944 -32.259 1.00 52.91 288 ILE A O 1
ATOM 2314 N N . GLN A 1 289 ? 9.724 18.489 -33.114 1.00 56.66 289 GLN A N 1
ATOM 2315 C CA . GLN A 1 289 ? 9.000 17.281 -32.678 1.00 56.66 289 GLN A CA 1
ATOM 2316 C C . GLN A 1 289 ? 9.019 17.097 -31.155 1.00 56.66 289 GLN A C 1
ATOM 2318 O O . GLN A 1 289 ? 8.007 16.728 -30.566 1.00 56.66 289 GLN A O 1
ATOM 2323 N N . LEU A 1 290 ? 10.165 17.376 -30.524 1.00 58.25 290 LEU A N 1
ATOM 2324 C CA . LEU A 1 290 ? 10.301 17.392 -29.065 1.00 58.25 290 LEU A CA 1
ATOM 2325 C C . LEU A 1 290 ? 9.418 18.496 -28.449 1.00 58.25 290 LEU A C 1
ATOM 2327 O O . LEU A 1 290 ? 8.634 18.195 -27.554 1.00 58.25 290 LEU A O 1
ATOM 2331 N N . GLY A 1 291 ? 9.444 19.697 -29.048 1.00 61.41 291 GLY A N 1
ATOM 2332 C CA . GLY A 1 291 ? 8.587 20.844 -28.717 1.00 61.41 291 GLY A CA 1
ATOM 2333 C C . GLY A 1 291 ? 7.091 20.540 -28.703 1.00 61.41 291 GLY A C 1
ATOM 2334 O O . GLY A 1 291 ? 6.364 20.988 -27.819 1.00 61.41 291 GLY A O 1
ATOM 2335 N N . GLU A 1 292 ? 6.616 19.793 -29.697 1.00 65.62 292 GLU A N 1
ATOM 2336 C CA . GLU A 1 292 ? 5.209 19.402 -29.799 1.00 65.62 292 GLU A CA 1
ATOM 2337 C C . GLU A 1 292 ? 4.821 18.381 -28.721 1.00 65.62 292 GLU A C 1
ATOM 2339 O O . GLU A 1 292 ? 3.782 18.530 -28.081 1.00 65.62 292 GLU A O 1
ATOM 2344 N N . LEU A 1 293 ? 5.680 17.388 -28.461 1.00 65.06 293 LEU A N 1
ATOM 2345 C CA . LEU A 1 293 ? 5.462 16.398 -27.403 1.00 65.06 293 LEU A CA 1
ATOM 2346 C C . LEU A 1 293 ? 5.377 17.062 -26.022 1.00 65.06 293 LEU A C 1
ATOM 2348 O O . LEU A 1 293 ? 4.486 16.742 -25.240 1.00 65.06 293 LEU A O 1
ATOM 2352 N N . SER A 1 294 ? 6.276 17.998 -25.723 1.00 65.81 294 SER A N 1
ATOM 2353 C CA . SER A 1 294 ? 6.247 18.745 -24.464 1.00 65.81 294 SER A CA 1
ATOM 2354 C C . SER A 1 294 ? 4.986 19.582 -24.332 1.00 65.81 294 SER A C 1
ATOM 2356 O O . SER A 1 294 ? 4.311 19.488 -23.313 1.00 65.81 294 SER A O 1
ATOM 2358 N N . LYS A 1 295 ? 4.585 20.328 -25.371 1.00 68.81 295 LYS A N 1
ATOM 2359 C CA . LYS A 1 295 ? 3.321 21.084 -25.355 1.00 68.81 295 LYS A CA 1
ATOM 2360 C C . LYS A 1 295 ? 2.122 20.184 -25.073 1.00 68.81 295 LYS A C 1
ATOM 2362 O O . LYS A 1 295 ? 1.324 20.522 -24.204 1.00 68.81 295 LYS A O 1
ATOM 2367 N N . GLN A 1 296 ? 2.037 19.037 -25.747 1.00 69.75 296 GLN A N 1
ATOM 2368 C CA . GLN A 1 296 ? 0.977 18.050 -25.527 1.00 69.75 296 GLN A CA 1
ATOM 2369 C C . GLN A 1 296 ? 0.961 17.553 -24.078 1.00 69.75 296 GLN A C 1
ATOM 2371 O O . GLN A 1 296 ? -0.073 17.612 -23.425 1.00 69.75 296 GLN A O 1
ATOM 2376 N N . LEU A 1 297 ? 2.113 17.147 -23.538 1.00 66.75 297 LEU A N 1
ATOM 2377 C CA . LEU A 1 297 ? 2.207 16.664 -22.158 1.00 66.75 297 LEU A CA 1
ATOM 2378 C C . LEU A 1 297 ? 1.920 17.773 -21.128 1.00 66.75 297 LEU A C 1
ATOM 2380 O O . LEU A 1 297 ? 1.296 17.520 -20.102 1.00 66.75 297 LEU A O 1
ATOM 2384 N N . THR A 1 298 ? 2.338 19.012 -21.395 1.00 66.00 298 THR A N 1
ATOM 2385 C CA . THR A 1 298 ? 2.160 20.154 -20.480 1.00 66.00 298 THR A CA 1
ATOM 2386 C C . THR A 1 298 ? 0.709 20.610 -20.391 1.00 66.00 298 THR A C 1
ATOM 2388 O O . THR A 1 298 ? 0.294 21.105 -19.342 1.00 66.00 298 THR A O 1
ATOM 2391 N N . MET A 1 299 ? -0.069 20.452 -21.467 1.00 64.00 299 MET A N 1
ATOM 2392 C CA . MET A 1 299 ? -1.509 20.727 -21.448 1.00 64.00 299 MET A CA 1
ATOM 2393 C C . MET A 1 299 ? -2.248 19.830 -20.444 1.00 64.00 299 MET A C 1
ATOM 2395 O O . MET A 1 299 ? -3.195 20.294 -19.815 1.00 64.00 299 MET A O 1
ATOM 2399 N N . ASP A 1 300 ? -1.740 18.617 -20.207 1.00 58.75 300 ASP A N 1
ATOM 2400 C CA . ASP A 1 300 ? -2.293 17.636 -19.263 1.00 58.75 300 ASP A CA 1
ATOM 2401 C C . ASP A 1 300 ? -1.707 17.768 -17.834 1.00 58.75 300 ASP A C 1
ATOM 2403 O O . ASP A 1 300 ? -1.963 16.946 -16.946 1.00 58.75 300 ASP A O 1
ATOM 2407 N N . ALA A 1 301 ? -0.881 18.792 -17.577 1.00 67.12 301 ALA A N 1
ATOM 2408 C CA . ALA A 1 301 ? -0.178 18.972 -16.308 1.00 67.12 301 ALA A CA 1
ATOM 2409 C C . ALA A 1 301 ? -1.063 19.623 -15.227 1.00 67.12 301 ALA A C 1
ATOM 2411 O O . ALA A 1 301 ? -1.041 20.844 -15.022 1.00 67.12 301 ALA A O 1
ATOM 2412 N N . HIS A 1 302 ? -1.788 18.787 -14.484 1.00 72.56 302 HIS A N 1
ATOM 2413 C CA . HIS A 1 302 ? -2.658 19.213 -13.377 1.00 72.56 302 HIS A CA 1
ATOM 2414 C C . HIS A 1 302 ? -1.962 19.280 -12.005 1.00 72.56 302 HIS A C 1
ATOM 2416 O O . HIS A 1 302 ? -2.497 19.892 -11.084 1.00 72.56 302 HIS A O 1
ATOM 2422 N N . LEU A 1 303 ? -0.760 18.703 -11.873 1.00 75.94 303 LEU A N 1
ATOM 2423 C CA . LEU A 1 303 ? 0.036 18.715 -10.640 1.00 75.94 303 LEU A CA 1
ATOM 2424 C C . LEU A 1 303 ? 1.116 19.798 -10.651 1.00 75.94 303 LEU A C 1
ATOM 2426 O O . LEU A 1 303 ? 1.770 20.035 -11.668 1.00 75.94 303 LEU A O 1
ATOM 2430 N N . VAL A 1 304 ? 1.362 20.395 -9.484 1.00 73.94 304 VAL A N 1
ATOM 2431 C CA . VAL A 1 304 ? 2.501 21.288 -9.236 1.00 73.94 304 VAL A CA 1
ATOM 2432 C C . VAL A 1 304 ? 3.430 20.660 -8.206 1.00 73.94 304 VAL A C 1
ATOM 2434 O O . VAL A 1 304 ? 3.058 20.428 -7.052 1.00 73.94 304 VAL A O 1
ATOM 2437 N N . PHE A 1 305 ? 4.670 20.416 -8.624 1.00 74.44 305 PHE A N 1
ATOM 2438 C CA . PHE A 1 305 ? 5.739 19.981 -7.732 1.00 74.44 305 PHE A CA 1
ATOM 2439 C C . PHE A 1 305 ? 6.215 21.160 -6.869 1.00 74.44 305 PHE A C 1
ATOM 2441 O O . PHE A 1 305 ? 6.273 22.293 -7.359 1.00 74.44 305 PHE A O 1
ATOM 2448 N N . PRO A 1 306 ? 6.598 20.930 -5.602 1.00 66.12 306 PRO A N 1
ATOM 2449 C CA . PRO A 1 306 ? 7.263 21.958 -4.815 1.00 66.12 306 PRO A CA 1
ATOM 2450 C C . PRO A 1 306 ? 8.589 22.340 -5.480 1.00 66.12 306 PRO A C 1
ATOM 2452 O O . PRO A 1 306 ? 9.275 21.489 -6.052 1.00 66.12 306 PRO A O 1
ATOM 2455 N N . ALA A 1 307 ? 8.961 23.619 -5.401 1.00 62.50 307 ALA A N 1
ATOM 2456 C CA . ALA A 1 307 ? 10.288 24.049 -5.822 1.00 62.50 307 ALA A CA 1
ATOM 2457 C C . ALA A 1 307 ? 11.328 23.323 -4.945 1.00 62.50 307 ALA A C 1
ATOM 2459 O O . ALA A 1 307 ? 11.276 23.467 -3.720 1.00 62.50 307 ALA A O 1
ATOM 2460 N N . PRO A 1 308 ? 12.235 22.513 -5.517 1.00 61.09 308 PRO A N 1
ATOM 2461 C CA . PRO A 1 308 ? 13.219 21.786 -4.729 1.00 61.09 308 PRO A CA 1
ATOM 2462 C C . PRO A 1 308 ? 14.130 22.783 -4.003 1.00 61.09 308 PRO A C 1
ATOM 2464 O O . PRO A 1 308 ? 14.880 23.531 -4.625 1.00 61.09 308 PRO A O 1
ATOM 2467 N N . SER A 1 309 ? 14.082 22.797 -2.670 1.00 54.47 309 SER A N 1
ATOM 2468 C CA . SER A 1 309 ? 14.822 23.758 -1.841 1.00 54.47 309 SER A CA 1
ATOM 2469 C C . SER A 1 309 ? 16.337 23.513 -1.793 1.00 54.47 309 SER A C 1
ATOM 2471 O O . SER A 1 309 ? 17.035 24.249 -1.103 1.00 54.47 309 SER A O 1
ATOM 2473 N N . PHE A 1 310 ? 16.878 22.519 -2.507 1.00 52.19 310 PHE A N 1
ATOM 2474 C CA . PHE A 1 310 ? 18.312 22.222 -2.500 1.00 52.19 310 PHE A CA 1
ATOM 2475 C C . PHE A 1 310 ? 18.845 21.694 -3.840 1.00 52.19 310 PHE A C 1
ATOM 2477 O O . PHE A 1 310 ? 18.460 20.630 -4.317 1.00 52.19 310 PHE A O 1
ATOM 2484 N N . ILE A 1 311 ? 19.843 22.415 -4.363 1.00 50.81 311 ILE A N 1
ATOM 2485 C CA . ILE A 1 311 ? 20.838 21.967 -5.345 1.00 50.81 311 ILE A CA 1
ATOM 2486 C C . ILE A 1 311 ? 22.056 21.508 -4.526 1.00 50.81 311 ILE A C 1
ATOM 2488 O O . ILE A 1 311 ? 22.897 22.318 -4.148 1.00 50.81 311 ILE A O 1
ATOM 2492 N N . GLY A 1 312 ? 22.104 20.225 -4.151 1.00 44.88 312 GLY A N 1
ATOM 2493 C CA . GLY A 1 312 ? 23.152 19.673 -3.270 1.00 44.88 312 GLY A CA 1
ATOM 2494 C C . GLY A 1 312 ? 24.148 18.719 -3.938 1.00 44.88 312 GLY A C 1
ATOM 2495 O O . GLY A 1 312 ? 25.243 18.519 -3.424 1.00 44.88 312 GLY A O 1
ATOM 2496 N N . LEU A 1 313 ? 23.816 18.155 -5.101 1.00 50.12 313 LEU A N 1
ATOM 2497 C CA . LEU A 1 313 ? 24.750 17.381 -5.920 1.00 50.12 313 LEU A CA 1
ATOM 2498 C C . LEU A 1 313 ? 24.789 18.000 -7.311 1.00 50.12 313 LEU A C 1
ATOM 2500 O O . LEU A 1 313 ? 24.046 17.597 -8.203 1.00 50.12 313 LEU A O 1
ATOM 2504 N N . ILE A 1 314 ? 25.654 18.998 -7.504 1.00 57.34 314 ILE A N 1
ATOM 2505 C CA . ILE A 1 314 ? 25.958 19.488 -8.850 1.00 57.34 314 ILE A CA 1
ATOM 2506 C C . ILE A 1 314 ? 26.757 18.384 -9.545 1.00 57.34 314 ILE A C 1
ATOM 2508 O O . ILE A 1 314 ? 27.985 18.329 -9.479 1.00 57.34 314 ILE A O 1
ATOM 2512 N N . ARG A 1 315 ? 26.038 17.456 -10.180 1.00 70.06 315 ARG A N 1
ATOM 2513 C CA . ARG A 1 315 ? 26.625 16.532 -11.148 1.00 70.06 315 ARG A CA 1
ATOM 2514 C C . ARG A 1 315 ? 27.167 17.376 -12.304 1.00 70.06 315 ARG A C 1
ATOM 2516 O O . ARG A 1 315 ? 26.506 18.339 -12.701 1.00 70.06 315 ARG A O 1
ATOM 2523 N N . PRO A 1 316 ? 28.333 17.043 -12.877 1.00 71.19 316 PRO A N 1
ATOM 2524 C CA . PRO A 1 316 ? 28.775 17.679 -14.111 1.00 71.19 316 PRO A CA 1
ATOM 2525 C C . PRO A 1 316 ? 27.670 17.598 -15.174 1.00 71.19 316 PRO A C 1
ATOM 2527 O O . PRO A 1 316 ? 27.120 16.519 -15.386 1.00 71.19 316 PRO A O 1
ATOM 2530 N N . GLU A 1 317 ? 27.370 18.701 -15.870 1.00 66.50 317 GLU A N 1
ATOM 2531 C CA . GLU A 1 317 ? 26.267 18.774 -16.853 1.00 66.50 317 GLU A CA 1
ATOM 2532 C C . GLU A 1 317 ? 26.318 17.634 -17.887 1.00 66.50 317 GLU A C 1
ATOM 2534 O O . GLU A 1 317 ? 25.298 17.083 -18.286 1.00 66.50 317 GLU A O 1
ATOM 2539 N N . GLY A 1 318 ? 27.525 17.196 -18.264 1.00 70.88 318 GLY A N 1
ATOM 2540 C CA . GLY A 1 318 ? 27.723 16.090 -19.203 1.00 70.88 318 GLY A CA 1
ATOM 2541 C C . GLY A 1 318 ? 27.282 14.706 -18.709 1.00 70.88 318 GLY A C 1
ATOM 2542 O O . GLY A 1 318 ? 27.276 13.776 -19.508 1.00 70.88 318 GLY A O 1
ATOM 2543 N N . TRP A 1 319 ? 26.956 14.536 -17.426 1.00 80.81 319 TRP A N 1
ATOM 2544 C CA . TRP A 1 319 ? 26.478 13.264 -16.867 1.00 80.81 319 TRP A CA 1
ATOM 2545 C C . TRP A 1 319 ? 24.968 13.103 -16.995 1.00 80.81 319 TRP A C 1
ATOM 2547 O O . TRP A 1 319 ? 24.475 11.975 -16.994 1.00 80.81 319 TRP A O 1
ATOM 2557 N N . TRP A 1 320 ? 24.248 14.221 -17.117 1.00 79.94 320 TRP A N 1
ATOM 2558 C CA . TRP A 1 320 ? 22.792 14.252 -17.086 1.00 79.94 320 TRP A CA 1
ATOM 2559 C C . TRP A 1 320 ? 22.118 13.286 -18.071 1.00 79.94 320 TRP A C 1
ATOM 2561 O O . TRP A 1 320 ? 21.249 12.539 -17.621 1.00 79.94 320 TRP A O 1
ATOM 2571 N N . PRO A 1 321 ? 22.552 13.186 -19.349 1.00 84.44 321 PRO A N 1
ATOM 2572 C CA . PRO A 1 321 ? 21.933 12.274 -20.305 1.00 84.44 321 PRO A CA 1
ATOM 2573 C C . PRO A 1 321 ? 21.810 10.831 -19.815 1.00 84.44 321 PRO A C 1
ATOM 2575 O O . PRO A 1 321 ? 20.794 10.191 -20.062 1.00 84.44 321 PRO A O 1
ATOM 2578 N N . LEU A 1 322 ? 22.826 10.334 -19.106 1.00 86.38 322 LEU A N 1
ATOM 2579 C CA . LEU A 1 322 ? 22.850 8.967 -18.586 1.00 86.38 322 LEU A CA 1
ATOM 2580 C C . LEU A 1 322 ? 22.075 8.851 -17.285 1.00 86.38 322 LEU A C 1
ATOM 2582 O O . LEU A 1 322 ? 21.328 7.900 -17.099 1.00 86.38 322 LEU A O 1
ATOM 2586 N N . VAL A 1 323 ? 22.249 9.821 -16.391 1.00 86.56 323 VAL A N 1
ATOM 2587 C CA . VAL A 1 323 ? 21.559 9.848 -15.099 1.00 86.56 323 VAL A CA 1
ATOM 2588 C C . VAL A 1 323 ? 20.050 9.805 -15.305 1.00 86.56 323 VAL A C 1
ATOM 2590 O O . VAL A 1 323 ? 19.386 8.975 -14.696 1.00 86.56 323 VAL A O 1
ATOM 2593 N N . ALA A 1 324 ? 19.525 10.602 -16.237 1.00 88.00 324 ALA A N 1
ATOM 2594 C CA . ALA A 1 324 ? 18.104 10.615 -16.562 1.00 88.00 324 ALA A CA 1
ATOM 2595 C C . ALA A 1 324 ? 17.587 9.240 -17.034 1.00 88.00 324 ALA A C 1
ATOM 2597 O O . ALA A 1 324 ? 16.487 8.828 -16.663 1.00 88.00 324 ALA A O 1
ATOM 2598 N N . VAL A 1 325 ? 18.393 8.505 -17.810 1.00 93.12 325 VAL A N 1
ATOM 2599 C CA . VAL A 1 325 ? 18.054 7.160 -18.307 1.00 93.12 325 VAL A CA 1
ATOM 2600 C C . VAL A 1 325 ? 18.093 6.131 -17.181 1.00 93.12 325 VAL A C 1
ATOM 2602 O O . VAL A 1 325 ? 17.174 5.325 -17.065 1.00 93.12 325 VAL A O 1
ATOM 2605 N N . TRP A 1 326 ? 19.113 6.173 -16.321 1.00 93.62 326 TRP A N 1
ATOM 2606 C CA . TRP A 1 326 ? 19.209 5.289 -15.158 1.00 93.62 326 TRP A CA 1
ATOM 2607 C C . TRP A 1 326 ? 18.088 5.547 -14.149 1.00 93.62 326 TRP A C 1
ATOM 2609 O O . TRP A 1 326 ? 17.505 4.601 -13.633 1.00 93.62 326 TRP A O 1
ATOM 2619 N N . GLU A 1 327 ? 17.707 6.802 -13.922 1.00 92.69 327 GLU A N 1
ATOM 2620 C CA . GLU A 1 327 ? 16.541 7.141 -13.101 1.00 92.69 327 GLU A CA 1
ATOM 2621 C C . GLU A 1 327 ? 15.234 6.638 -13.722 1.00 92.69 327 GLU A C 1
ATOM 2623 O O . GLU A 1 327 ? 14.372 6.133 -13.004 1.00 92.69 327 GLU A O 1
ATOM 2628 N N . CYS A 1 328 ? 15.083 6.748 -15.046 1.00 95.06 328 CYS A N 1
ATOM 2629 C CA . CYS A 1 328 ? 13.944 6.173 -15.759 1.00 95.06 328 CYS A CA 1
ATOM 2630 C C . CYS A 1 328 ? 13.909 4.647 -15.594 1.00 95.06 328 CYS A C 1
ATOM 2632 O O . CYS A 1 328 ? 12.862 4.092 -15.267 1.00 95.06 328 CYS A O 1
ATOM 2634 N N . LEU A 1 329 ? 15.058 3.974 -15.708 1.00 95.44 329 LEU A N 1
ATOM 2635 C CA . LEU A 1 329 ? 15.178 2.537 -15.469 1.00 95.44 329 LEU A CA 1
ATOM 2636 C C . LEU A 1 329 ? 14.794 2.160 -14.028 1.00 95.44 329 LEU A C 1
ATOM 2638 O O . LEU A 1 329 ? 14.032 1.216 -13.841 1.00 95.44 329 LEU A O 1
ATOM 2642 N N . CYS A 1 330 ? 15.239 2.923 -13.021 1.00 94.75 330 CYS A N 1
ATOM 2643 C CA . CYS A 1 330 ? 14.845 2.733 -11.618 1.00 94.75 330 CYS A CA 1
ATOM 2644 C C . CYS A 1 330 ? 13.330 2.850 -11.394 1.00 94.75 330 CYS A C 1
ATOM 2646 O O . CYS A 1 330 ? 12.795 2.174 -10.520 1.00 94.75 330 CYS A O 1
ATOM 2648 N N . LEU A 1 331 ? 12.649 3.705 -12.161 1.00 95.06 331 LEU A N 1
ATOM 2649 C CA . LEU A 1 331 ? 11.199 3.899 -12.082 1.00 95.06 331 LEU A CA 1
ATOM 2650 C C . LEU A 1 331 ? 10.417 2.828 -12.850 1.00 95.06 331 LEU A C 1
ATOM 2652 O O . LEU A 1 331 ? 9.334 2.459 -12.414 1.00 95.06 331 LEU A O 1
ATOM 2656 N N . VAL A 1 332 ? 10.945 2.331 -13.974 1.00 96.31 332 VAL A N 1
ATOM 2657 C CA . VAL A 1 332 ? 10.277 1.338 -14.834 1.00 96.31 332 VAL A CA 1
ATOM 2658 C C . VAL A 1 332 ? 10.447 -0.089 -14.313 1.00 96.31 332 VAL A C 1
ATOM 2660 O O . VAL A 1 332 ? 9.505 -0.874 -14.392 1.00 96.31 332 VAL A O 1
ATOM 2663 N N . LEU A 1 333 ? 11.614 -0.424 -13.753 1.00 95.50 333 LEU A N 1
ATOM 2664 C CA . LEU A 1 333 ? 11.930 -1.767 -13.251 1.00 95.50 333 LEU A CA 1
ATOM 2665 C C . LEU A 1 333 ? 10.863 -2.335 -12.295 1.00 95.50 333 LEU A C 1
ATOM 2667 O O . LEU A 1 333 ? 10.423 -3.456 -12.535 1.00 95.50 333 LEU A O 1
ATOM 2671 N N . PRO A 1 334 ? 10.386 -1.588 -11.275 1.00 95.50 334 PRO A N 1
ATOM 2672 C CA . PRO A 1 334 ? 9.333 -2.069 -10.381 1.00 95.50 334 PRO A CA 1
ATOM 2673 C C . PRO A 1 334 ? 7.961 -2.241 -11.047 1.00 95.50 334 PRO A C 1
ATOM 2675 O O . PRO A 1 334 ? 7.090 -2.898 -10.481 1.00 95.50 334 PRO A O 1
ATOM 2678 N N . LEU A 1 335 ? 7.725 -1.633 -12.217 1.00 96.69 335 LEU A N 1
ATOM 2679 C CA . LEU A 1 335 ? 6.420 -1.673 -12.882 1.00 96.69 335 LEU A CA 1
ATOM 2680 C C . LEU A 1 335 ? 6.195 -3.007 -13.584 1.00 96.69 335 LEU A C 1
ATOM 2682 O O . LEU A 1 335 ? 5.147 -3.630 -13.438 1.00 96.69 335 LEU A O 1
ATOM 2686 N N . PHE A 1 336 ? 7.169 -3.438 -14.378 1.00 96.25 336 PHE A N 1
ATOM 2687 C CA . PHE A 1 336 ? 7.092 -4.654 -15.174 1.00 96.25 336 PHE A CA 1
ATOM 2688 C C . PHE A 1 336 ? 8.479 -5.042 -15.684 1.00 96.25 336 PHE A C 1
ATOM 2690 O O . PHE A 1 336 ? 9.363 -4.204 -15.840 1.00 96.25 336 PHE A O 1
ATOM 2697 N N . LEU A 1 337 ? 8.638 -6.322 -16.016 1.00 95.75 337 LEU A N 1
ATOM 2698 C CA . LEU A 1 337 ? 9.860 -6.860 -16.610 1.00 95.75 337 LEU A CA 1
ATOM 2699 C C . LEU A 1 337 ? 9.664 -7.146 -18.107 1.00 95.75 337 LEU A C 1
ATOM 2701 O O . LEU A 1 337 ? 8.527 -7.384 -18.539 1.00 95.75 337 LEU A O 1
ATOM 2705 N N . PRO A 1 338 ? 10.745 -7.114 -18.907 1.00 95.12 338 PRO A N 1
ATOM 2706 C CA . PRO A 1 338 ? 10.704 -7.537 -20.299 1.00 95.12 338 PRO A CA 1
ATOM 2707 C C . PRO A 1 338 ? 10.707 -9.072 -20.408 1.00 95.12 338 PRO A C 1
ATOM 2709 O O . PRO A 1 338 ? 10.736 -9.792 -19.408 1.00 95.12 338 PRO A O 1
ATOM 2712 N N . SER A 1 339 ? 10.687 -9.591 -21.635 1.00 90.88 339 SER A N 1
ATOM 2713 C CA . SER A 1 339 ? 10.845 -11.021 -21.901 1.00 90.88 339 SER A CA 1
ATOM 2714 C C . SER A 1 339 ? 12.205 -11.545 -21.408 1.00 90.88 339 SER A C 1
ATOM 2716 O O . SER A 1 339 ? 13.173 -10.778 -21.357 1.00 90.88 339 SER A O 1
ATOM 2718 N N . PRO A 1 340 ? 12.328 -12.849 -21.079 1.00 89.44 340 PRO A N 1
ATOM 2719 C CA . PRO A 1 340 ? 13.549 -13.401 -20.480 1.00 89.44 340 PRO A CA 1
ATOM 2720 C C . PRO A 1 340 ? 14.855 -13.072 -21.235 1.00 89.44 340 PRO A C 1
ATOM 2722 O O . PRO A 1 340 ? 15.849 -12.757 -20.584 1.00 89.44 340 PRO A O 1
ATOM 2725 N N . PRO A 1 341 ? 14.894 -13.051 -22.582 1.00 88.00 341 PRO A N 1
ATOM 2726 C CA . PRO A 1 341 ? 16.134 -12.741 -23.303 1.00 88.00 341 PRO A CA 1
ATOM 2727 C C . PRO A 1 341 ? 16.549 -11.270 -23.222 1.00 88.00 341 PRO A C 1
ATOM 2729 O O . PRO A 1 341 ? 17.737 -10.971 -23.140 1.00 88.00 341 PRO A O 1
ATOM 2732 N N . VAL A 1 342 ? 15.586 -10.341 -23.202 1.00 92.56 342 VAL A N 1
ATOM 2733 C CA . VAL A 1 342 ? 15.870 -8.912 -22.984 1.00 92.56 342 VAL A CA 1
ATOM 2734 C C . VAL A 1 342 ? 16.218 -8.659 -21.516 1.00 92.56 342 VAL A C 1
ATOM 2736 O O . VAL A 1 342 ? 17.108 -7.859 -21.227 1.00 92.56 342 VAL A O 1
ATOM 2739 N N . LEU A 1 343 ? 15.571 -9.376 -20.592 1.00 93.31 343 LEU A N 1
ATOM 2740 C CA . LEU A 1 343 ? 15.897 -9.334 -19.169 1.00 93.31 343 LEU A CA 1
ATOM 2741 C C . LEU A 1 343 ? 17.350 -9.748 -18.922 1.00 93.31 343 LEU A C 1
ATOM 2743 O O . LEU A 1 343 ? 18.054 -9.081 -18.175 1.00 93.31 343 LEU A O 1
ATOM 2747 N N . HIS A 1 344 ? 17.836 -10.775 -19.613 1.00 89.81 344 HIS A N 1
ATOM 2748 C CA . HIS A 1 344 ? 19.231 -11.178 -19.492 1.00 89.81 344 HIS A CA 1
ATOM 2749 C C . HIS A 1 344 ? 20.213 -10.114 -20.004 1.00 89.81 344 HIS A C 1
ATOM 2751 O O . HIS A 1 344 ? 21.249 -9.869 -19.389 1.00 89.81 344 HIS A O 1
ATOM 2757 N N . CYS A 1 345 ? 19.884 -9.407 -21.092 1.00 92.19 345 CYS A N 1
ATOM 2758 C CA . CYS A 1 345 ? 20.673 -8.242 -21.507 1.00 92.19 345 CYS A CA 1
ATOM 2759 C C . CYS A 1 345 ? 20.703 -7.146 -20.434 1.00 92.19 345 CYS A C 1
ATOM 2761 O O . CYS A 1 345 ? 21.736 -6.499 -20.256 1.00 92.19 345 CYS A O 1
ATOM 2763 N N . LEU A 1 346 ? 19.594 -6.941 -19.723 1.00 94.88 346 LEU A N 1
ATOM 2764 C CA . LEU A 1 346 ? 19.515 -5.996 -18.613 1.00 94.88 346 LEU A CA 1
ATOM 2765 C C . LEU A 1 346 ? 20.359 -6.447 -17.411 1.00 94.88 346 LEU A C 1
ATOM 2767 O O . LEU A 1 346 ? 21.070 -5.628 -16.837 1.00 94.88 346 LEU A O 1
ATOM 2771 N N . GLU A 1 347 ? 20.337 -7.732 -17.058 1.00 92.75 347 GLU A N 1
ATOM 2772 C CA . GLU A 1 347 ? 21.206 -8.305 -16.020 1.00 92.75 347 GLU A CA 1
ATOM 2773 C C . GLU A 1 347 ? 22.685 -8.089 -16.359 1.00 92.75 347 GLU A C 1
ATOM 2775 O O . GLU A 1 347 ? 23.440 -7.602 -15.522 1.00 92.75 347 GLU A O 1
ATOM 2780 N N . LEU A 1 348 ? 23.087 -8.357 -17.607 1.00 91.75 348 LEU A N 1
ATOM 2781 C CA . LEU A 1 348 ? 24.455 -8.116 -18.071 1.00 91.75 348 LEU A CA 1
ATOM 2782 C C . LEU A 1 348 ? 24.827 -6.629 -18.008 1.00 91.75 348 LEU A C 1
ATOM 2784 O O . LEU A 1 348 ? 25.933 -6.302 -17.581 1.00 91.75 348 LEU A O 1
ATOM 2788 N N . LEU A 1 349 ? 23.917 -5.721 -18.389 1.00 92.94 349 LEU A N 1
ATOM 2789 C CA . LEU A 1 349 ? 24.121 -4.277 -18.235 1.00 92.94 349 LEU A CA 1
ATOM 2790 C C . LEU A 1 349 ? 24.389 -3.917 -16.770 1.00 92.94 349 LEU A C 1
ATOM 2792 O O . LEU A 1 349 ? 25.330 -3.181 -16.477 1.00 92.94 349 LEU A O 1
ATOM 2796 N N . ILE A 1 350 ? 23.565 -4.437 -15.860 1.00 92.62 350 ILE A N 1
ATOM 2797 C CA . ILE A 1 350 ? 23.702 -4.212 -14.423 1.00 92.62 350 ILE A CA 1
ATOM 2798 C C . ILE A 1 350 ? 25.050 -4.751 -13.933 1.00 92.62 350 ILE A C 1
ATOM 2800 O O . ILE A 1 350 ? 25.767 -4.008 -13.271 1.00 92.62 350 ILE A O 1
ATOM 2804 N N . SER A 1 351 ? 25.449 -5.971 -14.307 1.00 89.06 351 SER A N 1
ATOM 2805 C CA . SER A 1 351 ? 26.745 -6.557 -13.929 1.00 89.06 351 SER A CA 1
ATOM 2806 C C . SER A 1 351 ? 27.940 -5.726 -14.406 1.00 89.06 351 SER A C 1
ATOM 2808 O O . SER A 1 351 ? 28.868 -5.504 -13.632 1.00 89.06 351 SER A O 1
ATOM 2810 N N . ILE A 1 352 ? 27.901 -5.197 -15.639 1.00 87.94 352 ILE A N 1
ATOM 2811 C CA . ILE A 1 352 ? 28.974 -4.346 -16.192 1.00 87.94 352 ILE A CA 1
ATOM 2812 C C . ILE A 1 352 ? 29.248 -3.131 -15.295 1.00 87.94 352 ILE A C 1
ATOM 2814 O O . ILE A 1 352 ? 30.404 -2.751 -15.110 1.00 87.94 352 ILE A O 1
ATOM 2818 N N . TYR A 1 353 ? 28.197 -2.504 -14.758 1.00 86.75 353 TYR A N 1
ATOM 2819 C CA . TYR A 1 353 ? 28.324 -1.285 -13.956 1.00 86.75 353 TYR A CA 1
ATOM 2820 C C . TYR A 1 353 ? 28.391 -1.548 -12.448 1.00 86.75 353 TYR A C 1
ATOM 2822 O O . TYR A 1 353 ? 29.022 -0.765 -11.744 1.00 86.75 353 TYR A O 1
ATOM 2830 N N . HIS A 1 354 ? 27.792 -2.630 -11.950 1.00 80.38 354 HIS A N 1
ATOM 2831 C CA . HIS A 1 354 ? 27.787 -2.987 -10.531 1.00 80.38 354 HIS A CA 1
ATOM 2832 C C . HIS A 1 354 ? 29.197 -3.317 -10.015 1.00 80.38 354 HIS A C 1
ATOM 2834 O O . HIS A 1 354 ? 29.624 -2.780 -8.996 1.00 80.38 354 HIS A O 1
ATOM 2840 N N . ASP A 1 355 ? 29.950 -4.143 -10.747 1.00 66.25 355 ASP A N 1
ATOM 2841 C CA . ASP A 1 355 ? 31.262 -4.641 -10.300 1.00 66.25 355 ASP A CA 1
ATOM 2842 C C . ASP A 1 355 ? 32.418 -3.668 -10.608 1.00 66.25 355 ASP A C 1
ATOM 2844 O O . ASP A 1 355 ? 33.570 -3.895 -10.229 1.00 66.25 355 ASP A O 1
ATOM 2848 N N . ALA A 1 356 ? 32.117 -2.529 -11.243 1.00 57.50 356 ALA A N 1
ATOM 2849 C CA . ALA A 1 356 ? 33.090 -1.489 -11.574 1.00 57.50 356 ALA A CA 1
ATOM 2850 C C . ALA A 1 356 ? 33.689 -0.778 -10.339 1.00 57.50 356 ALA A C 1
ATOM 2852 O O . ALA A 1 356 ? 34.684 -0.064 -10.477 1.00 57.50 356 ALA A O 1
ATOM 2853 N N . ASP A 1 357 ? 33.122 -0.981 -9.143 1.00 49.22 357 ASP A N 1
ATOM 2854 C CA . ASP A 1 357 ? 33.619 -0.419 -7.876 1.00 49.22 357 ASP A CA 1
ATOM 2855 C C . ASP A 1 357 ? 34.841 -1.192 -7.322 1.00 49.22 357 ASP A C 1
ATOM 2857 O O . ASP A 1 357 ? 35.664 -0.639 -6.595 1.00 49.22 357 ASP A O 1
ATOM 2861 N N . GLY A 1 358 ? 35.043 -2.454 -7.733 1.00 44.50 358 GLY A N 1
ATOM 2862 C CA . GLY A 1 358 ? 36.161 -3.299 -7.279 1.00 44.50 358 GLY A CA 1
ATOM 2863 C C . GLY A 1 358 ? 37.529 -2.967 -7.899 1.00 44.50 358 GLY A C 1
ATOM 2864 O O . GLY A 1 358 ? 38.554 -3.469 -7.443 1.00 44.50 358 GLY A O 1
ATOM 2865 N N . SER A 1 359 ? 37.571 -2.110 -8.928 1.00 42.47 359 SER A N 1
ATOM 2866 C CA . SER A 1 359 ? 38.796 -1.681 -9.626 1.00 42.47 359 SER A CA 1
ATOM 2867 C C . SER A 1 359 ? 39.176 -0.229 -9.312 1.00 42.47 359 SER A C 1
ATOM 2869 O O . SER A 1 359 ? 39.759 0.483 -10.139 1.00 42.47 359 SER A O 1
ATOM 2871 N N . VAL A 1 360 ? 38.879 0.246 -8.099 1.00 43.16 360 VAL A N 1
ATOM 2872 C CA . VAL A 1 360 ? 39.540 1.450 -7.589 1.00 43.16 360 VAL A CA 1
ATOM 2873 C C . VAL A 1 360 ? 41.015 1.106 -7.392 1.00 43.16 360 VAL A C 1
ATOM 2875 O O . VAL A 1 360 ? 41.441 0.619 -6.351 1.00 43.16 360 VAL A O 1
ATOM 2878 N N . ARG A 1 361 ? 41.814 1.363 -8.433 1.00 39.03 361 ARG A N 1
ATOM 2879 C CA . ARG A 1 361 ? 43.255 1.579 -8.305 1.00 39.03 361 ARG A CA 1
ATOM 2880 C C . ARG A 1 361 ? 43.450 2.579 -7.168 1.00 39.03 361 ARG A C 1
ATOM 2882 O O . ARG A 1 361 ? 43.037 3.734 -7.298 1.00 39.03 361 ARG A O 1
ATOM 2889 N N . GLU A 1 362 ? 44.033 2.110 -6.069 1.00 31.84 362 GLU A N 1
ATOM 2890 C CA . GLU A 1 362 ? 44.452 2.916 -4.925 1.00 31.84 362 GLU A CA 1
ATOM 2891 C C . GLU A 1 362 ? 45.147 4.187 -5.440 1.00 31.84 362 GLU A C 1
ATOM 2893 O O . GLU A 1 362 ? 46.231 4.135 -6.019 1.00 31.84 362 GLU A O 1
ATOM 2898 N N . GLY A 1 363 ? 44.461 5.328 -5.341 1.00 38.31 363 GLY A N 1
ATOM 2899 C CA . GLY A 1 363 ? 44.950 6.604 -5.869 1.00 38.31 363 GLY A CA 1
ATOM 2900 C C . GLY A 1 363 ? 43.880 7.555 -6.409 1.00 38.31 363 GLY A C 1
ATOM 2901 O O . GLY A 1 363 ? 44.159 8.746 -6.516 1.00 38.31 363 GLY A O 1
ATOM 2902 N N . MET A 1 364 ? 42.662 7.085 -6.708 1.00 41.66 364 MET A N 1
ATOM 2903 C CA . MET A 1 364 ? 41.550 7.959 -7.116 1.00 41.66 364 MET A CA 1
ATOM 2904 C C . MET A 1 364 ? 40.492 8.046 -6.010 1.00 41.66 364 MET A C 1
ATOM 2906 O O . MET A 1 364 ? 39.435 7.423 -6.075 1.00 41.66 364 MET A O 1
ATOM 2910 N N . THR A 1 365 ? 40.783 8.808 -4.960 1.00 38.78 365 THR A N 1
ATOM 2911 C CA . THR A 1 365 ? 39.762 9.184 -3.981 1.00 38.78 365 THR A CA 1
ATOM 2912 C C . THR A 1 365 ? 38.750 10.133 -4.647 1.00 38.78 365 THR A C 1
ATOM 2914 O O . THR A 1 365 ? 39.132 11.163 -5.201 1.00 38.78 365 THR A O 1
ATOM 2917 N N . ASN A 1 366 ? 37.457 9.782 -4.554 1.00 43.31 366 ASN A N 1
ATOM 2918 C CA . ASN A 1 366 ? 36.247 10.611 -4.758 1.00 43.31 366 ASN A CA 1
ATOM 2919 C C . ASN A 1 366 ? 35.517 10.530 -6.130 1.00 43.31 366 ASN A C 1
ATOM 2921 O O . ASN A 1 366 ? 35.941 11.104 -7.128 1.00 43.31 366 ASN A O 1
ATOM 2925 N N . GLY A 1 367 ? 34.312 9.933 -6.137 1.00 55.78 367 GLY A N 1
ATOM 2926 C CA . GLY A 1 367 ? 33.131 10.460 -6.853 1.00 55.78 367 GLY A CA 1
ATOM 2927 C C . GLY A 1 367 ? 33.168 10.596 -8.387 1.00 55.78 367 GLY A C 1
ATOM 2928 O O . GLY A 1 367 ? 32.741 11.622 -8.913 1.00 55.78 367 GLY A O 1
ATOM 2929 N N . GLY A 1 368 ? 33.664 9.599 -9.127 1.00 73.00 368 GLY A N 1
ATOM 2930 C CA . GLY A 1 368 ? 33.618 9.569 -10.603 1.00 73.00 368 GLY A CA 1
ATOM 2931 C C . GLY A 1 368 ? 32.274 9.106 -11.195 1.00 73.00 368 GLY A C 1
ATOM 2932 O O . GLY A 1 368 ? 31.482 8.467 -10.508 1.00 73.00 368 GLY A O 1
ATOM 2933 N N . LEU A 1 369 ? 32.044 9.348 -12.498 1.00 77.81 369 LEU A N 1
ATOM 2934 C CA . LEU A 1 369 ? 30.841 8.881 -13.222 1.00 77.81 369 LEU A CA 1
ATOM 2935 C C . LEU A 1 369 ? 30.637 7.366 -13.074 1.00 77.81 369 LEU A C 1
ATOM 2937 O O . LEU A 1 369 ? 29.514 6.908 -12.935 1.00 77.81 369 LEU A O 1
ATOM 2941 N N . SER A 1 370 ? 31.718 6.584 -13.057 1.00 80.00 370 SER A N 1
ATOM 2942 C CA . SER A 1 370 ? 31.632 5.128 -12.883 1.00 80.00 370 SER A CA 1
ATOM 2943 C C . SER A 1 370 ? 31.023 4.735 -11.534 1.00 80.00 370 SER A C 1
ATOM 2945 O O . SER A 1 370 ? 30.155 3.876 -11.497 1.00 80.00 370 SER A O 1
ATOM 2947 N N . ALA A 1 371 ? 31.418 5.403 -10.446 1.00 81.50 371 ALA A N 1
ATOM 2948 C CA . ALA A 1 371 ? 30.873 5.157 -9.107 1.00 81.50 371 ALA A CA 1
ATOM 2949 C C . ALA A 1 371 ? 29.419 5.646 -8.975 1.00 81.50 371 ALA A C 1
ATOM 2951 O O . ALA A 1 371 ? 28.629 5.131 -8.188 1.00 81.50 371 ALA A O 1
ATOM 2952 N N . GLU A 1 372 ? 29.047 6.672 -9.740 1.00 83.50 372 GLU A N 1
ATOM 2953 C CA . GLU A 1 372 ? 27.661 7.122 -9.865 1.00 83.50 372 GLU A CA 1
ATOM 2954 C C . GLU A 1 372 ? 26.789 6.058 -10.549 1.00 83.50 372 GLU A C 1
ATOM 2956 O O . GLU A 1 372 ? 25.764 5.657 -10.002 1.00 83.50 372 GLU A O 1
ATOM 2961 N N . LEU A 1 373 ? 27.228 5.543 -11.700 1.00 87.44 373 LEU A N 1
ATOM 2962 C CA . LEU A 1 373 ? 26.513 4.494 -12.430 1.00 87.44 373 LEU A CA 1
ATOM 2963 C C . LEU A 1 373 ? 26.485 3.163 -11.665 1.00 87.44 373 LEU A C 1
ATOM 2965 O O . LEU A 1 373 ? 25.459 2.492 -11.677 1.00 87.44 373 LEU A O 1
ATOM 2969 N N . ALA A 1 374 ? 27.555 2.813 -10.947 1.00 87.62 374 ALA A N 1
ATOM 2970 C CA . ALA A 1 374 ? 27.603 1.619 -10.103 1.00 87.62 374 ALA A CA 1
ATOM 2971 C C . ALA A 1 374 ? 26.529 1.639 -9.006 1.00 87.62 374 ALA A C 1
ATOM 2973 O O . ALA A 1 374 ? 25.864 0.633 -8.772 1.00 87.62 374 ALA A O 1
ATOM 2974 N N . ARG A 1 375 ? 26.282 2.802 -8.388 1.00 89.12 375 ARG A N 1
ATOM 2975 C CA . ARG A 1 375 ? 25.214 2.959 -7.388 1.00 89.12 375 ARG A CA 1
ATOM 2976 C C . ARG A 1 375 ? 23.815 2.811 -7.988 1.00 89.12 375 ARG A C 1
ATOM 2978 O O . ARG A 1 375 ? 22.962 2.172 -7.375 1.00 89.12 375 ARG A O 1
ATOM 2985 N N . TYR A 1 376 ? 23.577 3.335 -9.193 1.00 91.00 376 TYR A N 1
ATOM 2986 C CA . TYR A 1 376 ? 22.326 3.065 -9.914 1.00 91.00 376 TYR A CA 1
ATOM 2987 C C . TYR A 1 376 ? 22.184 1.591 -10.298 1.00 91.00 376 TYR A C 1
ATOM 2989 O O . TYR A 1 376 ? 21.096 1.036 -10.164 1.00 91.00 376 TYR A O 1
ATOM 2997 N N . ALA A 1 377 ? 23.264 0.945 -10.738 1.00 91.75 377 ALA A N 1
ATOM 2998 C CA . ALA A 1 377 ? 23.266 -0.473 -11.077 1.00 91.75 377 ALA A CA 1
ATOM 2999 C C . ALA A 1 377 ? 22.973 -1.351 -9.853 1.00 91.75 377 ALA A C 1
ATOM 3001 O O . ALA A 1 377 ? 22.147 -2.255 -9.949 1.00 91.75 377 ALA A O 1
ATOM 3002 N N . ALA A 1 378 ? 23.562 -1.044 -8.693 1.00 90.00 378 ALA A N 1
ATOM 3003 C CA . ALA A 1 378 ? 23.256 -1.710 -7.427 1.00 90.00 378 ALA A CA 1
ATOM 3004 C C . ALA A 1 378 ? 21.770 -1.590 -7.068 1.00 90.00 378 ALA A C 1
ATOM 3006 O O . ALA A 1 378 ? 21.119 -2.600 -6.814 1.00 90.00 378 ALA A O 1
ATOM 3007 N N . PHE A 1 379 ? 21.206 -0.382 -7.158 1.00 91.25 379 PHE A N 1
ATOM 3008 C CA . PHE A 1 379 ? 19.773 -0.186 -6.946 1.00 91.25 379 PHE A CA 1
ATOM 3009 C C . PHE A 1 379 ? 18.923 -0.983 -7.950 1.00 91.25 379 PHE A C 1
ATOM 3011 O O . PHE A 1 379 ? 17.963 -1.647 -7.565 1.00 91.25 379 PHE A O 1
ATOM 3018 N N . CYS A 1 380 ? 19.273 -0.950 -9.239 1.00 93.19 380 CYS A N 1
ATOM 3019 C CA . CYS A 1 380 ? 18.544 -1.672 -10.283 1.00 93.19 380 CYS A CA 1
ATOM 3020 C C . CYS A 1 380 ? 18.600 -3.191 -10.082 1.00 93.19 380 CYS A C 1
ATOM 3022 O O . CYS A 1 380 ? 17.604 -3.863 -10.334 1.00 93.19 380 CYS A O 1
ATOM 3024 N N . ARG A 1 381 ? 19.726 -3.733 -9.602 1.00 92.38 381 ARG A N 1
ATOM 3025 C CA . ARG A 1 381 ? 19.859 -5.152 -9.244 1.00 92.38 381 ARG A CA 1
ATOM 3026 C C . ARG A 1 381 ? 18.876 -5.537 -8.141 1.00 92.38 381 ARG A C 1
ATOM 3028 O O . ARG A 1 381 ? 18.192 -6.556 -8.248 1.00 92.38 381 ARG A O 1
ATOM 3035 N N . ASP A 1 382 ? 18.809 -4.728 -7.090 1.00 90.31 382 ASP A N 1
ATOM 3036 C CA . ASP A 1 382 ? 17.957 -5.006 -5.937 1.00 90.31 382 ASP A CA 1
ATOM 3037 C C . ASP A 1 382 ? 16.475 -4.885 -6.340 1.00 90.31 382 ASP A C 1
ATOM 3039 O O . ASP A 1 382 ? 15.694 -5.812 -6.117 1.00 90.31 382 ASP A O 1
ATOM 3043 N N . ALA A 1 383 ? 16.110 -3.824 -7.070 1.00 91.81 383 ALA A N 1
ATOM 3044 C CA . ALA A 1 383 ? 14.766 -3.633 -7.621 1.00 91.81 383 ALA A CA 1
ATOM 3045 C C . ALA A 1 383 ? 14.351 -4.753 -8.594 1.00 91.81 383 ALA A C 1
ATOM 3047 O O . ALA A 1 383 ? 13.204 -5.206 -8.570 1.00 91.81 383 ALA A O 1
ATOM 3048 N N . LEU A 1 384 ? 15.273 -5.238 -9.433 1.00 94.06 384 LEU A N 1
ATOM 3049 C CA . LEU A 1 384 ? 15.037 -6.374 -10.323 1.00 94.06 384 LEU A CA 1
ATOM 3050 C C . LEU A 1 384 ? 14.756 -7.653 -9.525 1.00 94.06 384 LEU A C 1
ATOM 3052 O O . LEU A 1 384 ? 13.775 -8.343 -9.798 1.00 94.06 384 LEU A O 1
ATOM 3056 N N . THR A 1 385 ? 15.578 -7.942 -8.515 1.00 91.75 385 THR A N 1
ATOM 3057 C CA . THR A 1 385 ? 15.418 -9.119 -7.646 1.00 91.75 385 THR A CA 1
ATOM 3058 C C . THR A 1 385 ? 14.056 -9.110 -6.952 1.00 91.75 385 THR A C 1
ATOM 3060 O O . THR A 1 385 ? 13.368 -10.131 -6.891 1.00 91.75 385 THR A O 1
ATOM 3063 N N . GLU A 1 386 ? 13.626 -7.947 -6.466 1.00 89.94 386 GLU A N 1
ATOM 3064 C CA . GLU A 1 386 ? 12.310 -7.788 -5.852 1.00 89.94 386 GLU A CA 1
ATOM 3065 C C . GLU A 1 386 ? 11.169 -7.961 -6.848 1.00 89.94 386 GLU A C 1
ATOM 3067 O O . GLU A 1 386 ? 10.206 -8.664 -6.549 1.00 89.94 386 GLU A O 1
ATOM 3072 N N . THR A 1 387 ? 11.281 -7.377 -8.039 1.00 94.12 387 THR A N 1
ATOM 3073 C CA . THR A 1 387 ? 10.237 -7.479 -9.070 1.00 94.12 387 THR A CA 1
ATOM 3074 C C . THR A 1 387 ? 10.100 -8.915 -9.580 1.00 94.12 387 THR A C 1
ATOM 3076 O O . THR A 1 387 ? 8.989 -9.388 -9.810 1.00 94.12 387 THR A O 1
ATOM 3079 N N . LEU A 1 388 ? 11.208 -9.657 -9.685 1.00 92.25 388 LEU A N 1
ATOM 3080 C CA . LEU A 1 388 ? 11.192 -11.091 -9.986 1.00 92.25 388 LEU A CA 1
ATOM 3081 C C . LEU A 1 388 ? 10.493 -11.902 -8.890 1.00 92.25 388 LEU A C 1
ATOM 3083 O O . LEU A 1 388 ? 9.762 -12.844 -9.189 1.00 92.25 388 LEU A O 1
ATOM 3087 N N . ARG A 1 389 ? 10.700 -11.536 -7.620 1.00 88.88 389 ARG A N 1
ATOM 3088 C CA . ARG A 1 389 ? 10.145 -12.257 -6.469 1.00 88.88 389 ARG A CA 1
ATOM 3089 C C . ARG A 1 389 ? 8.669 -11.956 -6.219 1.00 88.88 389 ARG A C 1
ATOM 3091 O O . ARG A 1 389 ? 7.917 -12.863 -5.875 1.00 88.88 389 ARG A O 1
ATOM 3098 N N . PHE A 1 390 ? 8.274 -10.693 -6.335 1.00 87.81 390 PHE A N 1
ATOM 3099 C CA . PHE A 1 390 ? 6.960 -10.200 -5.916 1.00 87.81 390 PHE A CA 1
ATOM 3100 C C . PHE A 1 390 ? 6.061 -9.777 -7.085 1.00 87.81 390 PHE A C 1
ATOM 3102 O O . PHE A 1 390 ? 4.934 -9.339 -6.850 1.00 87.81 390 PHE A O 1
ATOM 3109 N N . GLY A 1 391 ? 6.534 -9.898 -8.325 1.00 91.81 391 GLY A N 1
ATOM 3110 C CA . GLY A 1 391 ? 5.824 -9.441 -9.515 1.00 91.81 391 GLY A CA 1
ATOM 3111 C C . GLY A 1 391 ? 5.872 -7.923 -9.709 1.00 91.81 391 GLY A C 1
ATOM 3112 O O . GLY A 1 391 ? 6.334 -7.171 -8.850 1.00 91.81 391 GLY A O 1
ATOM 3113 N N . GLY A 1 392 ? 5.388 -7.490 -10.875 1.00 93.25 392 GLY A N 1
ATOM 3114 C CA . GLY A 1 392 ? 5.253 -6.077 -11.225 1.00 93.25 392 GLY A CA 1
ATOM 3115 C C . GLY A 1 392 ? 4.031 -5.404 -10.595 1.00 93.25 392 GLY A C 1
ATOM 3116 O O . GLY A 1 392 ? 3.300 -5.993 -9.794 1.00 93.25 392 GLY A O 1
ATOM 3117 N N . ARG A 1 393 ? 3.806 -4.158 -10.996 1.00 95.44 393 ARG A N 1
ATOM 3118 C CA . ARG A 1 393 ? 2.701 -3.300 -10.560 1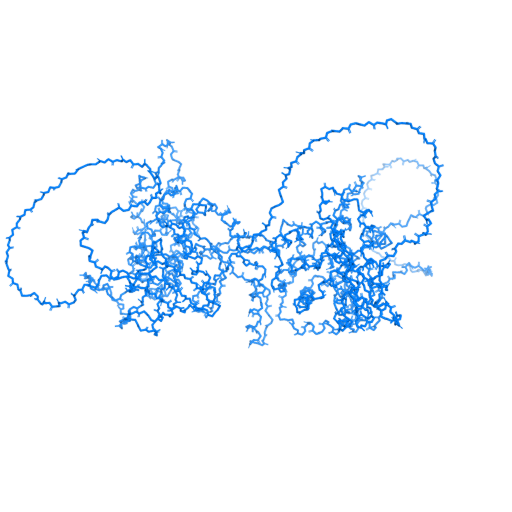.00 95.44 393 ARG A CA 1
ATOM 3119 C C . ARG A 1 393 ? 1.525 -3.317 -11.533 1.00 95.44 393 ARG A C 1
ATOM 3121 O O . ARG A 1 393 ? 1.659 -3.754 -12.677 1.00 95.44 393 ARG A O 1
ATOM 3128 N N . ALA A 1 394 ? 0.376 -2.831 -11.067 1.00 94.88 394 ALA A N 1
ATOM 3129 C CA . ALA A 1 394 ? -0.819 -2.645 -11.891 1.00 94.88 394 ALA A CA 1
ATOM 3130 C C . ALA A 1 394 ? -1.001 -1.199 -12.379 1.00 94.88 394 ALA A C 1
ATOM 3132 O O . ALA A 1 394 ? -1.681 -0.989 -13.380 1.00 94.88 394 ALA A O 1
ATOM 3133 N N . GLU A 1 395 ? -0.387 -0.225 -11.704 1.00 95.81 395 GLU A N 1
ATOM 3134 C CA . GLU A 1 395 ? -0.547 1.196 -12.011 1.00 95.81 395 GLU A CA 1
ATOM 3135 C C . GLU A 1 395 ? 0.745 1.836 -12.524 1.00 95.81 395 GLU A C 1
ATOM 3137 O O . GLU A 1 395 ? 1.862 1.413 -12.211 1.00 95.81 395 GLU A O 1
ATOM 3142 N N . VAL A 1 396 ? 0.580 2.911 -13.298 1.00 94.62 396 VAL A N 1
ATOM 3143 C CA . VAL A 1 396 ? 1.674 3.820 -13.672 1.00 94.62 396 VAL A CA 1
ATOM 3144 C C . VAL A 1 396 ? 2.234 4.532 -12.433 1.00 94.62 396 VAL A C 1
ATOM 3146 O O . VAL A 1 396 ? 1.510 4.695 -11.451 1.00 94.62 396 VAL A O 1
ATOM 3149 N N . PRO A 1 397 ? 3.504 4.973 -12.447 1.00 95.19 397 PRO A N 1
ATOM 3150 C CA . PRO A 1 397 ? 4.105 5.596 -11.278 1.00 95.19 397 PRO A CA 1
ATOM 3151 C C . PRO A 1 397 ? 3.515 6.982 -10.996 1.00 95.19 397 PRO A C 1
ATOM 3153 O O . PRO A 1 397 ? 3.254 7.767 -11.912 1.00 95.19 397 PRO A O 1
ATOM 3156 N N . SER A 1 398 ? 3.367 7.291 -9.712 1.00 93.25 398 SER A N 1
ATOM 3157 C CA . SER A 1 398 ? 2.890 8.587 -9.214 1.00 93.25 398 SER A CA 1
ATOM 3158 C C . SER A 1 398 ? 3.959 9.682 -9.325 1.00 93.25 398 SER A C 1
ATOM 3160 O O . SER A 1 398 ? 5.163 9.420 -9.443 1.00 93.25 398 SER A O 1
ATOM 3162 N N . ALA A 1 399 ? 3.541 10.941 -9.243 1.00 89.38 399 ALA A N 1
ATOM 3163 C CA . ALA A 1 399 ? 4.430 12.093 -9.147 1.00 89.38 399 ALA A CA 1
ATOM 3164 C C . ALA A 1 399 ? 5.337 12.012 -7.913 1.00 89.38 399 ALA A C 1
ATOM 3166 O O . ALA A 1 399 ? 6.515 12.368 -7.996 1.00 89.38 399 ALA A O 1
ATOM 3167 N N . LEU A 1 400 ? 4.831 11.473 -6.798 1.00 88.88 400 LEU A N 1
ATOM 3168 C CA . LEU A 1 400 ? 5.611 11.255 -5.577 1.00 88.88 400 LEU A CA 1
ATOM 3169 C C . LEU A 1 400 ? 6.788 10.294 -5.808 1.00 88.88 400 LEU A C 1
ATOM 3171 O O . LEU A 1 400 ? 7.891 10.527 -5.301 1.00 88.88 400 LEU A O 1
ATOM 3175 N N . GLU A 1 401 ? 6.578 9.230 -6.584 1.00 92.81 401 GLU A N 1
ATOM 3176 C CA . GLU A 1 401 ? 7.637 8.274 -6.922 1.00 92.81 401 GLU A CA 1
ATOM 3177 C C . GLU A 1 401 ? 8.715 8.930 -7.783 1.00 92.81 401 GLU A C 1
ATOM 3179 O O . GLU A 1 401 ? 9.907 8.842 -7.474 1.00 92.81 401 GLU A O 1
ATOM 3184 N N . VAL A 1 402 ? 8.300 9.658 -8.822 1.00 90.12 402 VAL A N 1
ATOM 3185 C CA . VAL A 1 402 ? 9.225 10.359 -9.718 1.00 90.12 402 VAL A CA 1
ATOM 3186 C C . VAL A 1 402 ? 10.008 11.432 -8.961 1.00 90.12 402 VAL A C 1
ATOM 3188 O O . VAL A 1 402 ? 11.232 11.485 -9.092 1.00 90.12 402 VAL A O 1
ATOM 3191 N N . ALA A 1 403 ? 9.349 12.236 -8.121 1.00 85.50 403 ALA A N 1
ATOM 3192 C CA . ALA A 1 403 ? 10.009 13.202 -7.241 1.00 85.50 403 ALA A CA 1
ATOM 3193 C C . ALA A 1 403 ? 11.045 12.523 -6.340 1.00 85.50 403 ALA A C 1
ATOM 3195 O O . ALA A 1 403 ? 12.179 12.986 -6.245 1.00 85.50 403 ALA A O 1
ATOM 3196 N N . SER A 1 404 ? 10.679 11.410 -5.703 1.00 87.25 404 SER A N 1
ATOM 3197 C CA . SER A 1 404 ? 11.545 10.729 -4.739 1.00 87.25 404 SER A CA 1
ATOM 3198 C C . SER A 1 404 ? 12.831 10.209 -5.374 1.00 87.25 404 SER A C 1
ATOM 3200 O O . SER A 1 404 ? 13.907 10.469 -4.837 1.00 87.25 404 SER A O 1
ATOM 3202 N N . ILE A 1 405 ? 12.737 9.554 -6.536 1.00 88.44 405 ILE A N 1
ATOM 3203 C CA . ILE A 1 405 ? 13.912 9.057 -7.268 1.00 88.44 405 ILE A CA 1
ATOM 3204 C C . ILE A 1 405 ? 14.778 10.219 -7.768 1.00 88.44 405 ILE A C 1
ATOM 3206 O O . ILE A 1 405 ? 15.999 10.164 -7.645 1.00 88.44 405 ILE A O 1
ATOM 3210 N N . SER A 1 406 ? 14.153 11.277 -8.294 1.00 82.31 406 SER A N 1
ATOM 3211 C CA . SER A 1 406 ? 14.859 12.393 -8.947 1.00 82.31 406 SER A CA 1
ATOM 3212 C C . SER A 1 406 ? 15.527 13.360 -7.969 1.00 82.31 406 SER A C 1
ATOM 3214 O O . SER A 1 406 ? 16.568 13.924 -8.282 1.00 82.31 406 SER A O 1
ATOM 3216 N N . ILE A 1 407 ? 14.917 13.597 -6.804 1.00 78.06 407 ILE A N 1
ATOM 3217 C CA . ILE A 1 407 ? 15.395 14.597 -5.836 1.00 78.06 407 ILE A CA 1
ATOM 3218 C C . ILE A 1 407 ? 16.365 13.969 -4.834 1.00 78.06 407 ILE A C 1
ATOM 3220 O O . ILE A 1 407 ? 17.395 14.560 -4.516 1.00 78.06 407 ILE A O 1
ATOM 3224 N N . ARG A 1 408 ? 16.042 12.781 -4.304 1.00 71.38 408 ARG A N 1
ATOM 3225 C CA . ARG A 1 408 ? 16.813 12.170 -3.206 1.00 71.38 408 ARG A CA 1
ATOM 3226 C C . ARG A 1 408 ? 17.926 11.245 -3.689 1.00 71.38 408 ARG A C 1
ATOM 3228 O O . ARG A 1 408 ? 18.807 10.916 -2.900 1.00 71.38 408 ARG A O 1
ATOM 3235 N N . ASN A 1 409 ? 17.932 10.896 -4.975 1.00 75.31 409 ASN A N 1
ATOM 3236 C CA . ASN A 1 409 ? 18.660 9.773 -5.567 1.00 75.31 409 ASN A CA 1
ATOM 3237 C C . ASN A 1 409 ? 18.264 8.422 -4.931 1.00 75.31 409 ASN A C 1
ATOM 3239 O O . ASN A 1 409 ? 18.186 8.305 -3.710 1.00 75.31 409 ASN A O 1
ATOM 3243 N N . PRO A 1 410 ? 18.070 7.361 -5.726 1.00 78.31 410 PRO A N 1
ATOM 3244 C CA . PRO A 1 410 ? 17.499 6.102 -5.234 1.00 78.31 410 PRO A CA 1
ATOM 3245 C C . PRO A 1 410 ? 18.356 5.333 -4.213 1.00 78.31 410 PRO A C 1
ATOM 3247 O O . PRO A 1 410 ? 17.831 4.487 -3.500 1.00 78.31 410 PRO A O 1
ATOM 3250 N N . TYR A 1 411 ? 19.658 5.611 -4.135 1.00 78.69 411 TYR A N 1
ATOM 3251 C CA . TYR A 1 411 ? 20.643 4.838 -3.363 1.00 78.69 411 TYR A CA 1
ATOM 3252 C C . TYR A 1 411 ? 21.200 5.587 -2.134 1.00 78.69 411 TYR A C 1
ATOM 3254 O O . TYR A 1 411 ? 22.153 5.128 -1.509 1.00 78.69 411 TYR A O 1
ATOM 3262 N N . THR A 1 412 ? 20.702 6.787 -1.815 1.00 75.50 412 THR A N 1
ATOM 3263 C CA . THR A 1 412 ? 21.172 7.561 -0.641 1.00 75.50 412 THR A CA 1
ATOM 3264 C C . THR A 1 412 ? 20.637 7.011 0.675 1.00 75.50 412 THR A C 1
ATOM 3266 O O . THR A 1 412 ? 21.218 7.240 1.735 1.00 75.50 412 THR A O 1
ATOM 3269 N N . HIS A 1 413 ? 19.547 6.258 0.598 1.00 76.75 413 HIS A N 1
ATOM 3270 C CA . HIS A 1 413 ? 18.899 5.584 1.707 1.00 76.75 413 HIS A CA 1
ATOM 3271 C C . HIS A 1 413 ? 18.713 4.108 1.360 1.00 76.75 413 HIS A C 1
ATOM 3273 O O . HIS A 1 413 ? 18.784 3.720 0.197 1.00 76.75 413 HIS A O 1
ATOM 3279 N N . SER A 1 414 ? 18.435 3.280 2.370 1.00 76.88 414 SER A N 1
ATOM 3280 C CA . SER A 1 414 ? 18.185 1.845 2.169 1.00 76.88 414 SER A CA 1
ATOM 3281 C C . SER A 1 414 ? 16.965 1.551 1.288 1.00 76.88 414 SER A C 1
ATOM 3283 O O . SER A 1 414 ? 16.857 0.450 0.767 1.00 76.88 414 SER A O 1
ATOM 3285 N N . TYR A 1 415 ? 16.055 2.519 1.145 1.00 86.19 415 TYR A N 1
ATOM 3286 C CA . TYR A 1 415 ? 14.840 2.431 0.341 1.00 86.19 415 TYR A CA 1
ATOM 3287 C C . TYR A 1 415 ? 14.599 3.773 -0.377 1.00 86.19 415 TYR A C 1
ATOM 3289 O O . TYR A 1 415 ? 14.877 4.825 0.210 1.00 86.19 415 TYR A O 1
ATOM 3297 N N . PRO A 1 416 ? 14.044 3.770 -1.602 1.00 88.19 416 PRO A N 1
ATOM 3298 C CA . PRO A 1 416 ? 13.842 4.966 -2.419 1.00 88.19 416 PRO A CA 1
ATOM 3299 C C . PRO A 1 416 ? 12.662 5.830 -1.955 1.00 88.19 416 PRO A C 1
ATOM 3301 O O . PRO A 1 416 ? 12.623 7.028 -2.247 1.00 88.19 416 PRO A O 1
ATOM 3304 N N . PHE A 1 417 ? 11.691 5.241 -1.249 1.00 90.75 417 PHE A N 1
ATOM 3305 C CA . PHE A 1 417 ? 10.461 5.915 -0.843 1.00 90.75 417 PHE A CA 1
ATOM 3306 C C . PHE A 1 417 ? 10.284 5.913 0.670 1.00 90.75 417 PHE A C 1
ATOM 3308 O O . PHE A 1 417 ? 10.741 5.011 1.374 1.00 90.75 417 PHE A O 1
ATOM 3315 N N . SER A 1 418 ? 9.588 6.935 1.166 1.00 90.81 418 SER A N 1
ATOM 3316 C CA . SER A 1 418 ? 9.161 7.026 2.558 1.00 90.81 418 SER A CA 1
ATOM 3317 C C . SER A 1 418 ? 7.874 7.834 2.674 1.00 90.81 418 SER A C 1
ATOM 3319 O O . SER A 1 418 ? 7.752 8.868 2.018 1.00 90.81 418 SER A O 1
ATOM 3321 N N . ILE A 1 419 ? 6.941 7.393 3.518 1.00 90.81 419 ILE A N 1
ATOM 3322 C CA . ILE A 1 419 ? 5.681 8.099 3.799 1.00 90.81 419 ILE A CA 1
ATOM 3323 C C . ILE A 1 419 ? 5.355 7.995 5.299 1.00 90.81 419 ILE A C 1
ATOM 3325 O O . ILE A 1 419 ? 5.704 6.982 5.922 1.00 90.81 419 ILE A O 1
ATOM 3329 N N . PRO A 1 420 ? 4.724 9.014 5.910 1.00 93.69 420 PRO A N 1
ATOM 3330 C CA . PRO A 1 420 ? 4.165 8.877 7.248 1.00 93.69 420 PRO A CA 1
ATOM 3331 C C . PRO A 1 420 ? 2.976 7.910 7.248 1.00 93.69 420 PRO A C 1
ATOM 3333 O O . PRO A 1 420 ? 2.099 7.977 6.388 1.00 93.69 420 PRO A O 1
ATOM 3336 N N . ILE A 1 421 ? 2.933 7.034 8.247 1.00 95.25 421 ILE A N 1
ATOM 3337 C CA . ILE A 1 421 ? 1.776 6.194 8.547 1.00 95.25 421 ILE A CA 1
ATOM 3338 C C . ILE A 1 421 ? 1.292 6.567 9.939 1.00 95.25 421 ILE A C 1
ATOM 3340 O O . ILE A 1 421 ? 1.984 6.361 10.936 1.00 95.25 421 ILE A O 1
ATOM 3344 N N . TYR A 1 422 ? 0.109 7.166 9.994 1.00 94.25 422 TYR A N 1
ATOM 3345 C CA . TYR A 1 422 ? -0.462 7.702 11.219 1.00 94.25 422 TYR A CA 1
ATOM 3346 C C . TYR A 1 422 ? -0.950 6.578 12.131 1.00 94.25 422 TYR A C 1
ATOM 3348 O O . TYR A 1 422 ? -1.523 5.584 11.679 1.00 94.25 422 TYR A O 1
ATOM 3356 N N . LEU A 1 423 ? -0.753 6.756 13.432 1.00 91.19 423 LEU A N 1
ATOM 3357 C CA . LEU A 1 423 ? -1.386 5.931 14.452 1.00 91.19 423 LEU A CA 1
ATOM 3358 C C . LEU A 1 423 ? -2.859 6.348 14.624 1.00 91.19 423 LEU A C 1
ATOM 3360 O O . LEU A 1 423 ? -3.236 7.454 14.226 1.00 91.19 423 LEU A O 1
ATOM 3364 N N . PRO A 1 424 ? -3.717 5.508 15.232 1.00 81.38 424 PRO A N 1
ATOM 3365 C CA . PRO A 1 424 ? -5.161 5.752 15.286 1.00 81.38 424 PRO A CA 1
ATOM 3366 C C . PRO A 1 424 ? -5.604 7.071 15.943 1.00 81.38 424 PRO A C 1
ATOM 3368 O O . PRO A 1 424 ? -6.687 7.566 15.634 1.00 81.38 424 PRO A O 1
ATOM 3371 N N . SER A 1 425 ? -4.789 7.653 16.830 1.00 73.00 425 SER A N 1
ATOM 3372 C CA . SER A 1 425 ? -5.052 8.966 17.443 1.00 73.00 425 SER A CA 1
ATOM 3373 C C . SER A 1 425 ? -4.824 10.143 16.484 1.00 73.00 425 SER A C 1
ATOM 3375 O O . SER A 1 425 ? -5.219 11.265 16.782 1.00 73.00 425 SER A O 1
ATOM 3377 N N . GLY A 1 426 ? -4.190 9.914 15.330 1.00 69.81 426 GLY A N 1
ATOM 3378 C CA . GLY A 1 426 ? -3.981 10.897 14.265 1.00 69.81 426 GLY A CA 1
ATOM 3379 C C . GLY A 1 426 ? -2.887 11.938 14.524 1.00 69.81 426 GLY A C 1
ATOM 3380 O O . GLY A 1 426 ? -2.429 12.552 13.566 1.00 69.81 426 GLY A O 1
ATOM 3381 N N . ALA A 1 427 ? -2.445 12.117 15.773 1.00 72.69 427 ALA A N 1
ATOM 3382 C CA . ALA A 1 427 ? -1.408 13.088 16.142 1.00 72.69 427 ALA A CA 1
ATOM 3383 C C . ALA A 1 427 ? 0.026 12.561 15.950 1.00 72.69 427 ALA A C 1
ATOM 3385 O O . ALA A 1 427 ? 0.948 13.337 15.716 1.00 72.69 427 ALA A O 1
ATOM 3386 N N . VAL A 1 428 ? 0.212 11.241 16.037 1.00 86.94 428 VAL A N 1
ATOM 3387 C CA . VAL A 1 428 ? 1.519 10.575 15.946 1.00 86.94 428 VAL A CA 1
ATOM 3388 C C . VAL A 1 428 ? 1.580 9.753 14.664 1.00 86.94 428 VAL A C 1
ATOM 3390 O O . VAL A 1 428 ? 0.596 9.111 14.292 1.00 86.94 428 VAL A O 1
ATOM 3393 N N . TYR A 1 429 ? 2.732 9.751 13.996 1.00 93.06 429 TYR A N 1
ATOM 3394 C CA . TYR A 1 429 ? 2.984 8.943 12.807 1.00 93.06 429 TYR A CA 1
ATOM 3395 C C . TYR A 1 429 ? 4.351 8.272 12.870 1.00 93.06 429 TYR A C 1
ATOM 3397 O O . TYR A 1 429 ? 5.299 8.807 13.439 1.00 93.06 429 TYR A O 1
ATOM 3405 N N . GLU A 1 430 ? 4.452 7.124 12.212 1.00 93.12 430 GLU A N 1
ATOM 3406 C CA . GLU A 1 430 ? 5.711 6.438 11.956 1.00 93.12 430 GLU A CA 1
ATOM 3407 C C . GLU A 1 430 ? 6.105 6.624 10.496 1.00 93.12 430 GLU A C 1
ATOM 3409 O O . GLU A 1 430 ? 5.331 6.325 9.586 1.00 93.12 430 GLU A O 1
ATOM 3414 N N . VAL A 1 431 ? 7.326 7.098 10.248 1.00 92.31 431 VAL A N 1
ATOM 3415 C CA . VAL A 1 431 ? 7.857 7.166 8.881 1.00 92.31 431 VAL A CA 1
ATOM 3416 C C . VAL A 1 431 ? 8.333 5.777 8.485 1.00 92.31 431 VAL A C 1
ATOM 3418 O O . VAL A 1 431 ? 9.253 5.223 9.098 1.00 92.31 431 VAL A O 1
ATOM 3421 N N . ILE A 1 432 ? 7.715 5.206 7.456 1.00 92.38 432 ILE A N 1
ATOM 3422 C CA . ILE A 1 432 ? 8.095 3.901 6.919 1.00 92.38 432 ILE A CA 1
ATOM 3423 C C . ILE A 1 432 ? 8.717 4.073 5.545 1.00 92.38 432 ILE A C 1
ATOM 3425 O O . ILE A 1 432 ? 8.224 4.845 4.724 1.00 92.38 432 ILE A O 1
ATOM 3429 N N . SER A 1 433 ? 9.807 3.345 5.315 1.00 92.25 433 SER A N 1
ATOM 3430 C CA . SER A 1 433 ? 10.529 3.330 4.050 1.00 92.25 433 SER A CA 1
ATOM 3431 C C . SER A 1 433 ? 10.276 2.027 3.294 1.00 92.25 433 SER A C 1
ATOM 3433 O O . SER A 1 433 ? 10.232 0.956 3.905 1.00 92.25 433 SER A O 1
ATOM 3435 N N . PHE A 1 434 ? 10.101 2.127 1.977 1.00 92.69 434 PHE A N 1
ATOM 3436 C CA . PHE A 1 434 ? 9.635 1.033 1.122 1.00 92.69 434 PHE A CA 1
ATOM 3437 C C . PHE A 1 434 ? 10.173 1.149 -0.315 1.00 92.69 434 PHE A C 1
ATOM 3439 O O . PHE A 1 434 ? 10.620 2.217 -0.740 1.00 92.69 434 PHE A O 1
ATOM 3446 N N . ASN A 1 435 ? 10.121 0.041 -1.058 1.00 91.50 435 ASN A N 1
ATOM 3447 C CA . ASN A 1 435 ? 10.505 -0.062 -2.470 1.00 91.50 435 ASN A CA 1
ATOM 3448 C C . ASN A 1 435 ? 9.281 0.011 -3.391 1.00 91.50 435 ASN A C 1
ATOM 3450 O O . ASN A 1 435 ? 8.146 -0.167 -2.952 1.00 91.50 435 ASN A O 1
ATOM 3454 N N . GLY A 1 436 ? 9.506 0.204 -4.696 1.00 90.81 436 GLY A N 1
ATOM 3455 C CA . GLY A 1 436 ? 8.421 0.294 -5.684 1.00 90.81 436 GLY A CA 1
ATOM 3456 C C . GLY A 1 436 ? 7.528 -0.948 -5.748 1.00 90.81 436 GLY A C 1
ATOM 3457 O O . GLY A 1 436 ? 6.335 -0.833 -5.999 1.00 90.81 436 GLY A O 1
ATOM 3458 N N . GLY A 1 437 ? 8.078 -2.131 -5.458 1.00 90.62 437 GLY A N 1
ATOM 3459 C CA . GLY A 1 437 ? 7.340 -3.399 -5.433 1.00 90.62 437 GLY A CA 1
ATOM 3460 C C . GLY A 1 437 ? 6.784 -3.807 -4.061 1.00 90.62 437 GLY A C 1
ATOM 3461 O O . GLY A 1 437 ? 6.256 -4.916 -3.935 1.00 90.62 437 GLY A O 1
ATOM 3462 N N . SER A 1 438 ? 6.921 -2.968 -3.026 1.00 93.75 438 SER A N 1
ATOM 3463 C CA . SER A 1 438 ? 6.519 -3.315 -1.657 1.00 93.75 438 SER A CA 1
ATOM 3464 C C . SER A 1 438 ? 5.001 -3.444 -1.504 1.00 93.75 438 SER A C 1
ATOM 3466 O O . SER A 1 438 ? 4.234 -2.578 -1.924 1.00 93.75 438 SER A O 1
ATOM 3468 N N . GLU A 1 439 ? 4.573 -4.521 -0.850 1.00 95.56 439 GLU A N 1
ATOM 3469 C CA . GLU A 1 439 ? 3.178 -4.768 -0.471 1.00 95.56 439 GLU A CA 1
ATOM 3470 C C . GLU A 1 439 ? 2.872 -4.236 0.932 1.00 95.56 439 GLU A C 1
ATOM 3472 O O . GLU A 1 439 ? 3.760 -4.156 1.786 1.00 95.56 439 GLU A O 1
ATOM 3477 N N . PHE A 1 440 ? 1.601 -3.944 1.216 1.00 96.44 440 PHE A N 1
ATOM 3478 C CA . PHE A 1 440 ? 1.179 -3.506 2.552 1.00 96.44 440 PHE A CA 1
ATOM 3479 C C . PHE A 1 440 ? 1.512 -4.518 3.654 1.00 96.44 440 PHE A C 1
ATOM 3481 O O . PHE A 1 440 ? 1.800 -4.109 4.775 1.00 96.44 440 PHE A O 1
ATOM 3488 N N . THR A 1 441 ? 1.566 -5.818 3.352 1.00 95.75 441 THR A N 1
ATOM 3489 C CA . THR A 1 441 ? 1.998 -6.863 4.296 1.00 95.75 441 THR A CA 1
ATOM 3490 C C . THR A 1 441 ? 3.388 -6.568 4.860 1.00 95.75 441 THR A C 1
ATOM 3492 O O . THR A 1 441 ? 3.606 -6.682 6.067 1.00 95.75 441 THR A O 1
ATOM 3495 N N . TYR A 1 442 ? 4.325 -6.142 4.010 1.00 93.69 442 TYR A N 1
ATOM 3496 C CA . TYR A 1 442 ? 5.680 -5.796 4.432 1.00 93.69 442 TYR A CA 1
ATOM 3497 C C . TYR A 1 442 ? 5.685 -4.576 5.364 1.00 93.69 442 TYR A C 1
ATOM 3499 O O . TYR A 1 442 ? 6.309 -4.595 6.427 1.00 93.69 442 TYR A O 1
ATOM 3507 N N . VAL A 1 443 ? 4.922 -3.546 5.000 1.00 94.12 443 VAL A N 1
ATOM 3508 C CA . VAL A 1 443 ? 4.787 -2.294 5.758 1.00 94.12 443 VAL A CA 1
ATOM 3509 C C . VAL A 1 443 ? 4.139 -2.544 7.124 1.00 94.12 443 VAL A C 1
ATOM 3511 O O . VAL A 1 443 ? 4.652 -2.082 8.143 1.00 94.12 443 VAL A O 1
ATOM 3514 N N . ILE A 1 444 ? 3.066 -3.341 7.175 1.00 96.62 444 ILE A N 1
ATOM 3515 C CA . ILE A 1 444 ? 2.409 -3.766 8.419 1.00 96.62 444 ILE A CA 1
ATOM 3516 C C . ILE A 1 444 ? 3.426 -4.448 9.337 1.00 96.62 444 ILE A C 1
ATOM 3518 O O . ILE A 1 444 ? 3.533 -4.087 10.506 1.00 96.62 444 ILE A O 1
ATOM 3522 N N . GLN A 1 445 ? 4.228 -5.383 8.817 1.00 95.19 445 GLN A N 1
ATOM 3523 C CA . GLN A 1 445 ? 5.258 -6.062 9.610 1.00 95.19 445 GLN A CA 1
ATOM 3524 C C . GLN A 1 445 ? 6.345 -5.106 10.118 1.00 95.19 445 GLN A C 1
ATOM 3526 O O . GLN A 1 445 ? 6.844 -5.290 11.229 1.00 95.19 445 GLN A O 1
ATOM 3531 N N . GLN A 1 446 ? 6.736 -4.099 9.330 1.00 94.44 446 GLN A N 1
ATOM 3532 C CA . GLN A 1 446 ? 7.695 -3.084 9.768 1.00 94.44 446 GLN A CA 1
ATOM 3533 C C . GLN A 1 446 ? 7.139 -2.235 10.915 1.00 94.44 446 GLN A C 1
ATOM 3535 O O . GLN A 1 446 ? 7.838 -2.054 11.910 1.00 94.44 446 GLN A O 1
ATOM 3540 N N . ILE A 1 447 ? 5.891 -1.766 10.815 1.00 94.62 447 ILE A N 1
ATOM 3541 C CA . ILE A 1 447 ? 5.242 -0.983 11.878 1.00 94.62 447 ILE A CA 1
ATOM 3542 C C . ILE A 1 447 ? 5.064 -1.829 13.138 1.00 94.62 447 ILE A C 1
ATOM 3544 O O . ILE A 1 447 ? 5.423 -1.387 14.223 1.00 94.62 447 ILE A O 1
ATOM 3548 N N . VAL A 1 448 ? 4.584 -3.069 13.002 1.00 95.06 448 VAL A N 1
ATOM 3549 C CA . VAL A 1 448 ? 4.426 -4.007 14.126 1.00 95.06 448 VAL A CA 1
ATOM 3550 C C . VAL A 1 448 ? 5.748 -4.207 14.868 1.00 95.06 448 VAL A C 1
ATOM 3552 O O . VAL A 1 448 ? 5.758 -4.221 16.095 1.00 95.06 448 VAL A O 1
ATOM 3555 N N . ARG A 1 449 ? 6.873 -4.310 14.149 1.00 93.31 449 ARG A N 1
ATOM 3556 C CA . ARG A 1 449 ? 8.207 -4.394 14.762 1.00 93.31 449 ARG A CA 1
ATOM 3557 C C . ARG A 1 449 ? 8.630 -3.087 15.433 1.00 93.31 449 ARG A C 1
ATOM 3559 O O . ARG A 1 449 ? 9.154 -3.137 16.538 1.00 93.31 449 ARG A O 1
ATOM 3566 N N . LYS A 1 450 ? 8.397 -1.937 14.794 1.00 92.12 450 LYS A N 1
ATOM 3567 C CA . LYS A 1 450 ? 8.744 -0.617 15.351 1.00 92.12 450 LYS A CA 1
ATOM 3568 C C . LYS A 1 450 ? 7.966 -0.277 16.624 1.00 92.12 450 LYS A C 1
ATOM 3570 O O . LYS A 1 450 ? 8.538 0.303 17.535 1.00 92.12 450 LYS A O 1
ATOM 3575 N N . LEU A 1 451 ? 6.690 -0.653 16.688 1.00 91.06 451 LEU A N 1
ATOM 3576 C CA . LEU A 1 451 ? 5.805 -0.399 17.831 1.00 91.06 451 LEU A CA 1
ATOM 3577 C C . LEU A 1 451 ? 5.876 -1.490 18.919 1.00 91.06 451 LEU A C 1
ATOM 3579 O O . LEU A 1 451 ? 5.066 -1.474 19.845 1.00 91.06 451 LEU A O 1
ATOM 3583 N N . ASP A 1 452 ? 6.798 -2.450 18.789 1.00 90.81 452 ASP A N 1
ATOM 3584 C CA . ASP A 1 452 ? 6.947 -3.610 19.681 1.00 90.81 452 ASP A CA 1
ATOM 3585 C C . ASP A 1 452 ? 5.654 -4.444 19.851 1.00 90.81 452 ASP A C 1
ATOM 3587 O O . ASP A 1 452 ? 5.289 -4.911 20.926 1.00 90.81 452 ASP A O 1
ATOM 3591 N N . LEU A 1 453 ? 4.920 -4.644 18.752 1.00 92.19 453 LEU A N 1
ATOM 3592 C CA . LEU A 1 453 ? 3.645 -5.377 18.712 1.00 92.19 453 LEU A CA 1
ATOM 3593 C C . LEU A 1 453 ? 3.796 -6.827 18.215 1.00 92.19 453 LEU A C 1
ATOM 3595 O O . LEU A 1 453 ? 2.800 -7.518 17.982 1.00 92.19 453 LEU A O 1
ATOM 3599 N N . SER A 1 454 ? 5.032 -7.303 18.037 1.00 89.38 454 SER A N 1
ATOM 3600 C CA . SER A 1 454 ? 5.337 -8.588 17.386 1.00 89.38 454 SER A CA 1
ATOM 3601 C C . SER A 1 454 ? 4.732 -9.790 18.116 1.00 89.38 454 SER A C 1
ATOM 3603 O O . SER A 1 454 ? 4.157 -10.660 17.467 1.00 89.38 454 SER A O 1
ATOM 3605 N N . VAL A 1 455 ? 4.792 -9.811 19.453 1.00 86.25 455 VAL A N 1
ATOM 3606 C CA . VAL A 1 455 ? 4.205 -10.886 20.279 1.00 86.25 455 VAL A CA 1
ATOM 3607 C C . VAL A 1 455 ? 2.697 -10.984 20.038 1.00 86.25 455 VAL A C 1
ATOM 3609 O O . VAL A 1 455 ? 2.150 -12.056 19.793 1.00 86.25 455 VAL A O 1
ATOM 3612 N N . SER A 1 456 ? 2.026 -9.833 20.004 1.00 85.38 456 SER A N 1
ATOM 3613 C CA . SER A 1 456 ? 0.578 -9.768 19.811 1.00 85.38 456 SER A CA 1
ATOM 3614 C C . SER A 1 456 ? 0.134 -10.207 18.412 1.00 85.38 456 SER A C 1
ATOM 3616 O O . SER A 1 456 ? -0.957 -10.768 18.267 1.00 85.38 456 SER A O 1
ATOM 3618 N N . ALA A 1 457 ? 0.971 -9.970 17.396 1.00 86.56 457 ALA A N 1
ATOM 3619 C CA . ALA A 1 457 ? 0.753 -10.464 16.040 1.00 86.56 457 ALA A CA 1
ATOM 3620 C C . ALA A 1 457 ? 0.969 -11.986 15.946 1.00 86.56 457 ALA A C 1
ATOM 3622 O O . ALA A 1 457 ? 0.129 -12.689 15.389 1.00 86.56 457 ALA A O 1
ATOM 3623 N N . GLN A 1 458 ? 2.064 -12.504 16.516 1.00 86.56 458 GLN A N 1
ATOM 3624 C CA . GLN A 1 458 ? 2.429 -13.927 16.456 1.00 86.56 458 GLN A CA 1
ATOM 3625 C C . GLN A 1 458 ? 1.416 -14.823 17.181 1.00 86.56 458 GLN A C 1
ATOM 3627 O O . GLN A 1 458 ? 0.977 -15.828 16.624 1.00 86.56 458 GLN A O 1
ATOM 3632 N N . ASP A 1 459 ? 0.946 -14.409 18.359 1.00 84.56 459 ASP A N 1
ATOM 3633 C CA . ASP A 1 459 ? -0.061 -15.154 19.130 1.00 84.56 459 ASP A CA 1
ATOM 3634 C C . ASP A 1 459 ? -1.485 -15.029 18.558 1.00 84.56 459 ASP A C 1
ATOM 3636 O O . ASP A 1 459 ? -2.461 -15.529 19.136 1.00 84.56 459 ASP A O 1
ATOM 3640 N N . SER A 1 460 ? -1.636 -14.335 17.422 1.00 87.50 460 SER A N 1
ATOM 3641 C CA . SER A 1 460 ? -2.924 -13.995 16.810 1.00 87.50 460 SER A CA 1
ATOM 3642 C C . SER A 1 460 ? -3.880 -13.324 17.810 1.00 87.50 460 SER A C 1
ATOM 3644 O O . SER A 1 460 ? -5.098 -13.497 17.745 1.00 87.50 460 SER A O 1
ATOM 3646 N N . SER A 1 461 ? -3.339 -12.560 18.765 1.00 89.88 461 SER A N 1
ATOM 3647 C CA . SER A 1 461 ? -4.131 -11.809 19.750 1.00 89.88 461 SER A CA 1
ATOM 3648 C C . SER A 1 461 ? -4.863 -10.635 19.104 1.00 89.88 461 SER A C 1
ATOM 3650 O O . SER A 1 461 ? -5.914 -10.210 19.591 1.00 89.88 461 SER A O 1
ATOM 3652 N N . CYS A 1 462 ? -4.333 -10.144 17.986 1.00 93.12 462 CYS A N 1
ATOM 3653 C CA . CYS A 1 462 ? -4.945 -9.122 17.157 1.00 93.12 462 CYS A CA 1
ATOM 3654 C C . CYS A 1 462 ? -4.540 -9.268 15.688 1.00 93.12 462 CYS A C 1
ATOM 3656 O O . CYS A 1 462 ? -3.529 -9.890 15.364 1.00 93.12 462 CYS A O 1
ATOM 3658 N N . LEU A 1 463 ? -5.355 -8.674 14.824 1.00 95.62 463 LEU A N 1
ATOM 3659 C CA . LEU A 1 463 ? -5.109 -8.479 13.406 1.00 95.62 463 LEU A CA 1
ATOM 3660 C C . LEU A 1 463 ? -4.883 -6.986 13.165 1.00 95.62 463 LEU A C 1
ATOM 3662 O O . LEU A 1 463 ? -5.679 -6.160 13.619 1.00 95.62 463 LEU A O 1
ATOM 3666 N N . PHE A 1 464 ? -3.818 -6.647 12.446 1.00 96.75 464 PHE A N 1
ATOM 3667 C CA . PHE A 1 464 ? -3.475 -5.272 12.089 1.00 96.75 464 PHE A CA 1
ATOM 3668 C C . PHE A 1 464 ? -3.737 -5.011 10.612 1.00 96.75 464 PHE A C 1
ATOM 3670 O O . PHE A 1 464 ? -3.550 -5.902 9.784 1.00 96.75 464 PHE A O 1
ATOM 3677 N N . ALA A 1 465 ? -4.103 -3.775 10.287 1.00 97.06 465 ALA A N 1
ATOM 3678 C CA . ALA A 1 465 ? -4.289 -3.340 8.912 1.00 97.06 465 ALA A CA 1
ATOM 3679 C C . ALA A 1 465 ? -3.919 -1.869 8.723 1.00 97.06 465 ALA A C 1
ATOM 3681 O O . ALA A 1 465 ? -3.828 -1.097 9.682 1.00 97.06 465 ALA A O 1
ATOM 3682 N N . ILE A 1 466 ? -3.716 -1.496 7.462 1.00 97.56 466 ILE A N 1
ATOM 3683 C CA . ILE A 1 466 ? -3.524 -0.112 7.041 1.00 97.56 466 ILE A CA 1
ATOM 3684 C C . ILE A 1 466 ? -4.764 0.325 6.266 1.00 97.56 466 ILE A C 1
ATOM 3686 O O . ILE A 1 466 ? -5.305 -0.419 5.448 1.00 97.56 466 ILE A O 1
ATOM 3690 N N . TYR A 1 467 ? -5.207 1.543 6.544 1.00 95.94 467 TYR A N 1
ATOM 3691 C CA . TYR A 1 467 ? -6.369 2.159 5.928 1.00 95.94 467 TYR A CA 1
ATOM 3692 C C . TYR A 1 467 ? -5.955 3.450 5.234 1.00 95.94 467 TYR A C 1
ATOM 3694 O O . TYR A 1 467 ? -5.137 4.202 5.760 1.00 95.94 467 TYR A O 1
ATOM 3702 N N . LEU A 1 468 ? -6.563 3.736 4.090 1.00 95.06 468 LEU A N 1
ATOM 3703 C CA . LEU A 1 468 ? -6.533 5.062 3.486 1.00 95.06 468 LEU A CA 1
ATOM 3704 C C . LEU A 1 468 ? -7.569 5.944 4.193 1.00 95.06 468 LEU A C 1
ATOM 3706 O O . LEU A 1 468 ? -8.749 5.588 4.252 1.00 95.06 468 LEU A O 1
ATOM 3710 N N . ARG A 1 469 ? -7.137 7.081 4.741 1.00 91.50 469 ARG A N 1
ATOM 3711 C CA . ARG A 1 469 ? -8.013 8.070 5.377 1.00 91.50 469 ARG A CA 1
ATOM 3712 C C . ARG A 1 469 ? -8.442 9.107 4.346 1.00 91.50 469 ARG A C 1
ATOM 3714 O O . ARG A 1 469 ? -7.615 9.821 3.798 1.00 91.50 469 ARG A O 1
ATOM 3721 N N . LEU A 1 470 ? -9.747 9.202 4.115 1.00 87.50 470 LEU A N 1
ATOM 3722 C CA . LEU A 1 470 ? -10.350 10.259 3.313 1.00 87.50 470 LEU A CA 1
ATOM 3723 C C . LEU A 1 470 ? -10.986 11.295 4.238 1.00 87.50 470 LEU A C 1
ATOM 3725 O O . LEU A 1 470 ? -11.935 10.991 4.970 1.00 87.50 470 LEU A O 1
ATOM 3729 N N . ASN A 1 471 ? -10.474 12.522 4.183 1.00 77.12 471 ASN A N 1
ATOM 3730 C CA . ASN A 1 471 ? -11.030 13.649 4.920 1.00 77.12 471 ASN A CA 1
ATOM 3731 C C . ASN A 1 471 ? -12.083 14.341 4.052 1.00 77.12 471 ASN A C 1
ATOM 3733 O O . ASN A 1 471 ? -11.788 14.828 2.967 1.00 77.12 471 ASN A O 1
ATOM 3737 N N . SER A 1 472 ? -13.319 14.400 4.536 1.00 65.06 472 SER A N 1
ATOM 3738 C CA . SER A 1 472 ? -14.397 15.152 3.890 1.00 65.06 472 SER A CA 1
ATOM 3739 C C . SER A 1 472 ? -14.787 16.340 4.759 1.00 65.06 472 SER A C 1
ATOM 3741 O O . SER A 1 472 ? -15.046 16.166 5.951 1.00 65.06 472 SER A O 1
ATOM 3743 N N . SER A 1 473 ? -14.846 17.538 4.171 1.00 59.16 473 SER A N 1
ATOM 3744 C CA . SER A 1 473 ? -15.211 18.764 4.890 1.00 59.16 473 SER A CA 1
ATOM 3745 C C . SER A 1 473 ? -16.534 18.593 5.647 1.00 59.16 473 SER A C 1
ATOM 3747 O O . SER A 1 473 ? -17.547 18.184 5.078 1.00 59.16 473 SER A O 1
ATOM 3749 N N . GLY A 1 474 ? -16.514 18.864 6.955 1.00 58.91 474 GLY A N 1
ATOM 3750 C CA . GLY A 1 474 ? -17.697 18.808 7.820 1.00 58.91 474 GLY A CA 1
ATOM 3751 C C . GLY A 1 474 ? -18.247 17.408 8.129 1.00 58.91 474 GLY A C 1
ATOM 3752 O O . GLY A 1 474 ? -19.311 17.312 8.736 1.00 58.91 474 GLY A O 1
ATOM 3753 N N . ARG A 1 475 ? -17.560 16.323 7.744 1.00 66.88 475 ARG A N 1
ATOM 3754 C CA . ARG A 1 475 ? -17.956 14.937 8.053 1.00 66.88 475 ARG A CA 1
ATOM 3755 C C . ARG A 1 475 ? -16.817 14.173 8.726 1.00 66.88 475 ARG A C 1
ATOM 3757 O O . ARG A 1 475 ? -15.650 14.530 8.594 1.00 66.88 475 ARG A O 1
ATOM 3764 N N . ALA A 1 476 ? -17.169 13.110 9.448 1.00 70.00 476 ALA A N 1
ATOM 3765 C CA . ALA A 1 476 ? -16.193 12.198 10.034 1.00 70.00 476 ALA A CA 1
ATOM 3766 C C . ALA A 1 476 ? -15.283 11.591 8.946 1.00 70.00 476 ALA A C 1
ATOM 3768 O O . ALA A 1 476 ? -15.767 11.331 7.838 1.00 70.00 476 ALA A O 1
ATOM 3769 N N . PRO A 1 477 ? -13.990 11.358 9.239 1.00 79.00 477 PRO A N 1
ATOM 3770 C CA . PRO A 1 477 ? -13.076 10.756 8.277 1.00 79.00 477 PRO A CA 1
ATOM 3771 C C . PRO A 1 477 ? -13.559 9.356 7.885 1.00 79.00 477 PRO A C 1
ATOM 3773 O O . PRO A 1 477 ? -13.966 8.564 8.739 1.00 79.00 477 PRO A O 1
ATOM 3776 N N . LYS A 1 478 ? -13.496 9.038 6.588 1.00 86.31 478 LYS A N 1
ATOM 3777 C CA . LYS A 1 478 ? -13.777 7.688 6.089 1.00 86.31 478 LYS A CA 1
ATOM 3778 C C . LYS A 1 478 ? -12.468 6.911 6.002 1.00 86.31 478 LYS A C 1
ATOM 3780 O O . LYS A 1 478 ? -11.521 7.367 5.370 1.00 86.31 478 LYS A O 1
ATOM 3785 N N . TYR A 1 479 ? -12.441 5.721 6.590 1.00 90.62 479 TYR A N 1
ATOM 3786 C CA . TYR A 1 479 ? -11.321 4.791 6.472 1.00 90.62 479 TYR A CA 1
ATOM 3787 C C . TYR A 1 479 ? -11.643 3.733 5.420 1.00 90.62 479 TYR A C 1
ATOM 3789 O O . TYR A 1 479 ? -12.664 3.053 5.516 1.00 90.62 479 TYR A O 1
ATOM 3797 N N . ILE A 1 480 ? -10.786 3.605 4.412 1.00 93.75 480 ILE A N 1
ATOM 3798 C CA . ILE A 1 480 ? -10.890 2.584 3.370 1.00 93.75 480 ILE A CA 1
ATOM 3799 C C . ILE A 1 480 ? -9.827 1.526 3.633 1.00 93.75 480 ILE A C 1
ATOM 3801 O O . ILE A 1 480 ? -8.637 1.834 3.643 1.00 93.75 480 ILE A O 1
ATOM 3805 N N . TYR A 1 481 ? -10.259 0.287 3.848 1.00 96.56 481 TYR A N 1
ATOM 3806 C CA . TYR A 1 481 ? -9.364 -0.849 4.033 1.00 96.56 481 TYR A CA 1
ATOM 3807 C C . TYR A 1 481 ? -8.484 -1.077 2.801 1.00 96.56 481 TYR A C 1
ATOM 3809 O O . TYR A 1 481 ? -8.988 -1.095 1.677 1.00 96.56 481 TYR A O 1
ATOM 3817 N N . LEU A 1 482 ? -7.185 -1.284 3.020 1.00 97.31 482 LEU A N 1
ATOM 3818 C CA . LEU A 1 482 ? -6.231 -1.634 1.973 1.00 97.31 482 LEU A CA 1
ATOM 3819 C C . LEU A 1 482 ? -5.805 -3.087 2.153 1.00 97.31 482 LEU A C 1
ATOM 3821 O O . LEU A 1 482 ? -5.313 -3.472 3.216 1.00 97.31 482 LEU A O 1
ATOM 3825 N N . ASN A 1 483 ? -5.986 -3.898 1.110 1.00 95.69 483 ASN A N 1
ATOM 3826 C CA . ASN A 1 483 ? -5.625 -5.308 1.182 1.00 95.69 483 ASN A CA 1
ATOM 3827 C C . ASN A 1 483 ? -4.103 -5.460 1.412 1.00 95.69 483 ASN A C 1
ATOM 3829 O O . ASN A 1 483 ? -3.321 -4.845 0.681 1.00 95.69 483 ASN A O 1
ATOM 3833 N N . PRO A 1 484 ? -3.661 -6.308 2.359 1.00 96.44 484 PRO A N 1
ATOM 3834 C CA . PRO A 1 484 ? -2.245 -6.518 2.650 1.00 96.44 484 PRO A CA 1
ATOM 3835 C C . PRO A 1 484 ? -1.405 -6.954 1.440 1.00 96.44 484 PRO A C 1
ATOM 3837 O O . PRO A 1 484 ? -0.206 -6.687 1.404 1.00 96.44 484 PRO A O 1
ATOM 3840 N N . ASN A 1 485 ? -2.006 -7.599 0.440 1.00 94.94 485 ASN A N 1
ATOM 3841 C CA . ASN A 1 485 ? -1.309 -8.073 -0.761 1.00 94.94 485 ASN A CA 1
ATOM 3842 C C . ASN A 1 485 ? -1.222 -7.011 -1.870 1.00 94.94 485 ASN A C 1
ATOM 3844 O O . ASN A 1 485 ? -0.677 -7.275 -2.939 1.00 94.94 485 ASN A O 1
ATOM 3848 N N . TRP A 1 486 ? -1.802 -5.824 -1.676 1.00 95.75 486 TRP A N 1
ATOM 3849 C CA . TRP A 1 486 ? -1.707 -4.747 -2.659 1.00 95.75 486 TRP A CA 1
ATOM 3850 C C . TRP A 1 486 ? -0.358 -4.044 -2.580 1.00 95.75 486 TRP A C 1
ATOM 3852 O O . TRP A 1 486 ? 0.207 -3.866 -1.497 1.00 95.75 486 TRP A O 1
ATOM 3862 N N . LYS A 1 487 ? 0.139 -3.611 -3.742 1.00 95.81 487 LYS A N 1
ATOM 3863 C CA . LYS A 1 487 ? 1.351 -2.800 -3.849 1.00 95.81 487 LYS A CA 1
ATOM 3864 C C . LYS A 1 487 ? 1.071 -1.396 -3.330 1.00 95.81 487 LYS A C 1
ATOM 3866 O O . LYS A 1 487 ? 0.090 -0.758 -3.710 1.00 95.81 487 LYS A O 1
ATOM 3871 N N . MET A 1 488 ? 1.960 -0.896 -2.485 1.00 95.12 488 MET A N 1
ATOM 3872 C CA . MET A 1 488 ? 1.812 0.411 -1.852 1.00 95.12 488 MET A CA 1
ATOM 3873 C C . MET A 1 488 ? 1.790 1.545 -2.879 1.00 95.12 488 MET A C 1
ATOM 3875 O O . MET A 1 488 ? 0.923 2.416 -2.830 1.00 95.12 488 MET A O 1
ATOM 3879 N N . CYS A 1 489 ? 2.697 1.493 -3.855 1.00 95.81 489 CYS A N 1
ATOM 3880 C CA . CYS A 1 489 ? 2.766 2.497 -4.906 1.00 95.81 489 CYS A CA 1
ATOM 3881 C C . CYS A 1 489 ? 1.538 2.496 -5.830 1.00 95.81 489 CYS A C 1
ATOM 3883 O O . CYS A 1 489 ? 1.173 3.560 -6.325 1.00 95.81 489 CYS A O 1
ATOM 3885 N N . ASP A 1 490 ? 0.864 1.353 -6.023 1.00 97.06 490 ASP A N 1
ATOM 3886 C CA . ASP A 1 490 ? -0.391 1.304 -6.792 1.00 97.06 490 ASP A CA 1
ATOM 3887 C C . ASP A 1 490 ? -1.491 2.098 -6.088 1.00 97.06 490 ASP A C 1
ATOM 3889 O O . ASP A 1 490 ? -2.158 2.913 -6.716 1.00 97.06 490 ASP A O 1
ATOM 3893 N N . VAL A 1 491 ? -1.621 1.954 -4.766 1.00 96.00 491 VAL A N 1
ATOM 3894 C CA . VAL A 1 491 ? -2.592 2.738 -3.988 1.00 96.00 491 VAL A CA 1
ATOM 3895 C C . VAL A 1 491 ? -2.262 4.230 -4.001 1.00 96.00 491 VAL A C 1
ATOM 3897 O O . VAL A 1 491 ? -3.169 5.043 -4.158 1.00 96.00 491 VAL A O 1
ATOM 3900 N N . ILE A 1 492 ? -0.983 4.602 -3.884 1.00 94.88 492 ILE A N 1
ATOM 3901 C CA . ILE A 1 492 ? -0.552 6.008 -3.990 1.00 94.88 492 ILE A CA 1
ATOM 3902 C C . ILE A 1 492 ? -0.921 6.577 -5.368 1.00 94.88 492 ILE A C 1
ATOM 3904 O O . ILE A 1 492 ? -1.448 7.682 -5.457 1.00 94.88 492 ILE A O 1
ATOM 3908 N N . SER A 1 493 ? -0.697 5.805 -6.433 1.00 94.75 493 SER A N 1
ATOM 3909 C CA . SER A 1 493 ? -0.990 6.222 -7.809 1.00 94.75 493 SER A CA 1
ATOM 3910 C C . SER A 1 493 ? -2.494 6.365 -8.056 1.00 94.75 493 SER A C 1
ATOM 3912 O O . SER A 1 493 ? -2.923 7.349 -8.652 1.00 94.75 493 SER A O 1
ATOM 3914 N N . LEU A 1 494 ? -3.309 5.436 -7.548 1.00 94.38 494 LEU A N 1
ATOM 3915 C CA . LEU A 1 494 ? -4.772 5.525 -7.613 1.00 94.38 494 LEU A CA 1
ATOM 3916 C C . LEU A 1 494 ? -5.314 6.720 -6.825 1.00 94.38 494 LEU A C 1
ATOM 3918 O O . LEU A 1 494 ? -6.237 7.387 -7.285 1.00 94.38 494 LEU A O 1
ATOM 3922 N N . TYR A 1 495 ? -4.746 7.000 -5.649 1.00 92.88 495 TYR A N 1
ATOM 3923 C CA . TYR A 1 495 ? -5.137 8.157 -4.848 1.00 92.88 495 TYR A CA 1
ATOM 3924 C C . TYR A 1 495 ? -4.824 9.468 -5.573 1.00 92.88 495 TYR A C 1
ATOM 3926 O O . TYR A 1 495 ? -5.705 10.313 -5.696 1.00 92.88 495 TYR A O 1
ATOM 3934 N N . GLU A 1 496 ? -3.612 9.605 -6.118 1.00 91.00 496 GLU A N 1
ATOM 3935 C CA . GLU A 1 496 ? -3.222 10.760 -6.933 1.00 91.00 496 GLU A CA 1
ATOM 3936 C C . GLU A 1 496 ? -4.195 10.968 -8.102 1.00 91.00 496 GLU A C 1
ATOM 3938 O O . GLU A 1 496 ? -4.706 12.069 -8.295 1.00 91.00 496 GLU A O 1
ATOM 3943 N N . GLN A 1 497 ? -4.498 9.908 -8.858 1.00 88.69 497 GLN A N 1
ATOM 3944 C CA . GLN A 1 497 ? -5.445 9.980 -9.972 1.00 88.69 497 GLN A CA 1
ATOM 3945 C C . GLN A 1 497 ? -6.843 10.420 -9.513 1.00 88.69 497 GLN A C 1
ATOM 3947 O O . GLN A 1 497 ? -7.459 11.256 -10.171 1.00 88.69 497 GLN A O 1
ATOM 3952 N N . ALA A 1 498 ? -7.333 9.893 -8.388 1.00 88.19 498 ALA A N 1
ATOM 3953 C CA . ALA A 1 498 ? -8.644 10.243 -7.851 1.00 88.19 498 ALA A CA 1
ATOM 3954 C C . ALA A 1 498 ? -8.718 11.709 -7.395 1.00 88.19 498 ALA A C 1
ATOM 3956 O O . ALA A 1 498 ? -9.705 12.381 -7.685 1.00 88.19 498 ALA A O 1
ATOM 3957 N N . VAL A 1 499 ? -7.679 12.221 -6.726 1.00 84.88 499 VAL A N 1
ATOM 3958 C CA . VAL A 1 499 ? -7.603 13.637 -6.323 1.00 84.88 499 VAL A CA 1
ATOM 3959 C C . VAL A 1 499 ? -7.609 14.541 -7.556 1.00 84.88 499 VAL A C 1
ATOM 3961 O O . VAL A 1 499 ? -8.391 15.485 -7.621 1.00 84.88 499 VAL A O 1
ATOM 3964 N N . LEU A 1 500 ? -6.811 14.210 -8.575 1.00 82.94 500 LEU A N 1
ATOM 3965 C CA . LEU A 1 500 ? -6.748 15.008 -9.800 1.00 82.94 500 LEU A CA 1
ATOM 3966 C C . LEU A 1 500 ? -8.061 15.015 -10.584 1.00 82.94 500 LEU A C 1
ATOM 3968 O O . LEU A 1 500 ? -8.417 16.043 -11.149 1.00 82.94 500 LEU A O 1
ATOM 3972 N N . GLN A 1 501 ? -8.791 13.898 -10.611 1.00 82.38 501 GLN A N 1
ATOM 3973 C CA . GLN A 1 501 ? -10.113 13.838 -11.244 1.00 82.38 501 GLN A CA 1
ATOM 3974 C C . GLN A 1 501 ? -11.141 14.714 -10.519 1.00 82.38 501 GLN A C 1
ATOM 3976 O O . GLN A 1 501 ? -11.933 15.380 -11.175 1.00 82.38 501 GLN A O 1
ATOM 3981 N N . LEU A 1 502 ? -11.113 14.747 -9.183 1.00 77.44 502 LEU A N 1
ATOM 3982 C CA . LEU A 1 502 ? -12.008 15.601 -8.394 1.00 77.44 502 LEU A CA 1
ATOM 3983 C C . LEU A 1 502 ? -11.695 17.092 -8.582 1.00 77.44 502 LEU A C 1
ATOM 3985 O O . LEU A 1 502 ? -12.609 17.909 -8.660 1.00 77.44 502 LEU A O 1
ATOM 3989 N N . ASP A 1 503 ? -10.417 17.455 -8.686 1.00 70.56 503 ASP A N 1
ATOM 3990 C CA . ASP A 1 503 ? -10.009 18.850 -8.871 1.00 70.56 503 ASP A CA 1
ATOM 3991 C C . ASP A 1 503 ? -10.260 19.366 -10.297 1.00 70.56 503 ASP A C 1
ATOM 3993 O O . ASP A 1 503 ? -10.506 20.560 -10.478 1.00 70.56 503 ASP A O 1
ATOM 3997 N N . GLN A 1 504 ? -10.274 18.486 -11.307 1.00 64.75 504 GLN A N 1
ATOM 3998 C CA . GLN A 1 504 ? -10.662 18.847 -12.678 1.00 64.75 504 GLN A CA 1
ATOM 3999 C C . GLN A 1 504 ? -12.083 19.426 -12.749 1.00 64.75 504 GLN A C 1
ATOM 4001 O O . GLN A 1 504 ? -12.325 20.328 -13.548 1.00 64.75 504 GLN A O 1
ATOM 4006 N N . GLU A 1 505 ? -12.999 18.981 -11.884 1.00 60.97 505 GLU A N 1
ATOM 4007 C CA . GLU A 1 505 ? -14.366 19.515 -11.809 1.00 60.97 505 GLU A CA 1
ATOM 4008 C C . GLU A 1 505 ? -14.421 20.958 -11.264 1.00 60.97 505 GLU A C 1
ATOM 4010 O O . GLU A 1 505 ? -15.413 21.655 -11.476 1.00 60.97 505 GLU A O 1
ATOM 4015 N N . ASN A 1 506 ? -13.359 21.435 -10.599 1.00 61.16 506 ASN A N 1
ATOM 4016 C CA . ASN A 1 506 ? -13.294 22.766 -9.984 1.00 61.16 506 ASN A CA 1
ATOM 4017 C C . ASN A 1 506 ? -12.583 23.833 -10.849 1.00 61.16 506 ASN A C 1
ATOM 4019 O O . ASN A 1 506 ? -12.496 24.980 -10.412 1.00 61.16 506 ASN A O 1
ATOM 4023 N N . GLU A 1 507 ? -12.087 23.476 -12.046 1.00 57.09 507 GLU A N 1
ATOM 4024 C CA . GLU A 1 507 ? -11.508 24.295 -13.146 1.00 57.09 507 GLU A CA 1
ATOM 4025 C C . GLU A 1 507 ? -10.461 25.398 -12.825 1.00 57.09 507 GLU A C 1
ATOM 4027 O O . GLU A 1 507 ? -9.869 25.957 -13.749 1.00 57.09 507 GLU A O 1
ATOM 4032 N N . GLN A 1 508 ? -10.173 25.739 -11.564 1.00 51.69 508 GLN A N 1
ATOM 4033 C CA . GLN A 1 508 ? -9.534 27.024 -11.229 1.00 51.69 508 GLN A CA 1
ATOM 4034 C C . GLN A 1 508 ? -8.132 26.930 -10.605 1.00 51.69 508 GLN A C 1
ATOM 4036 O O . GLN A 1 508 ? -7.449 27.953 -10.534 1.00 51.69 508 GLN A O 1
ATOM 4041 N N . GLN A 1 509 ? -7.635 25.750 -10.208 1.00 63.44 509 GLN A N 1
ATOM 4042 C CA . GLN A 1 509 ? -6.308 25.648 -9.583 1.00 63.44 509 GLN A CA 1
ATOM 4043 C C . GLN A 1 509 ? -5.622 24.296 -9.833 1.00 63.44 509 GLN A C 1
ATOM 4045 O O . GLN A 1 509 ? -6.248 23.249 -9.724 1.00 63.44 509 GLN A O 1
ATOM 4050 N N . LYS A 1 510 ? -4.313 24.312 -10.129 1.00 71.31 510 LYS A N 1
ATOM 4051 C CA . LYS A 1 510 ? -3.490 23.092 -10.144 1.00 71.31 510 LYS A CA 1
ATOM 4052 C C . LYS A 1 510 ? -3.290 22.566 -8.719 1.00 71.31 510 LYS A C 1
ATOM 4054 O O . LYS A 1 510 ? -2.963 23.350 -7.823 1.00 71.31 510 LYS A O 1
ATOM 4059 N N . THR A 1 511 ? -3.405 21.255 -8.538 1.00 77.44 511 THR A N 1
ATOM 4060 C CA . THR A 1 511 ? -3.231 20.574 -7.250 1.00 77.44 511 THR A CA 1
ATOM 4061 C C . THR A 1 511 ? -1.752 20.520 -6.877 1.00 77.44 511 THR A C 1
ATOM 4063 O O . THR A 1 511 ? -0.894 20.198 -7.707 1.00 77.44 511 THR A O 1
ATOM 4066 N N . ARG A 1 512 ? -1.411 20.828 -5.624 1.00 78.31 512 ARG A N 1
ATOM 4067 C CA . ARG A 1 512 ? -0.034 20.665 -5.146 1.00 78.31 512 ARG A CA 1
ATOM 4068 C C . ARG A 1 512 ? 0.236 19.198 -4.836 1.00 78.31 512 ARG A C 1
ATOM 4070 O O . ARG A 1 512 ? -0.646 18.476 -4.384 1.00 78.31 512 ARG A O 1
ATOM 4077 N N . LEU A 1 513 ? 1.483 18.764 -5.010 1.00 79.06 513 LEU A N 1
ATOM 4078 C CA . LEU A 1 513 ? 1.876 17.384 -4.699 1.00 79.06 513 LEU A CA 1
ATOM 4079 C C . LEU A 1 513 ? 1.602 16.989 -3.232 1.00 79.06 513 LEU A C 1
ATOM 4081 O O . LEU A 1 513 ? 1.279 15.837 -2.953 1.00 79.06 513 LEU A O 1
ATOM 4085 N N . GLU A 1 514 ? 1.719 17.940 -2.300 1.00 78.06 514 GLU A N 1
ATOM 4086 C CA . GLU A 1 514 ? 1.408 17.729 -0.879 1.00 78.06 514 GLU A CA 1
ATOM 4087 C C . GLU A 1 514 ? -0.062 17.338 -0.659 1.00 78.06 514 GLU A C 1
ATOM 4089 O O . GLU A 1 514 ? -0.334 16.383 0.066 1.00 78.06 514 GLU A O 1
ATOM 4094 N N . ASP A 1 515 ? -0.985 17.982 -1.377 1.00 76.06 515 ASP A N 1
ATOM 4095 C CA . ASP A 1 515 ? -2.427 17.725 -1.292 1.00 76.06 515 ASP A CA 1
ATOM 4096 C C . ASP A 1 515 ? -2.818 16.391 -1.960 1.00 76.06 515 ASP A C 1
ATOM 4098 O O . ASP A 1 515 ? -3.789 15.742 -1.571 1.00 76.06 515 ASP A O 1
ATOM 4102 N N . ALA A 1 516 ? -2.018 15.935 -2.930 1.00 79.44 516 ALA A N 1
ATOM 4103 C CA . ALA A 1 516 ? -2.176 14.648 -3.611 1.00 79.44 516 ALA A CA 1
ATOM 4104 C C . ALA A 1 516 ? -1.474 13.473 -2.894 1.00 79.44 516 ALA A C 1
ATOM 4106 O O . ALA A 1 516 ? -1.405 12.367 -3.433 1.00 79.44 516 ALA A O 1
ATOM 4107 N N . THR A 1 517 ? -0.945 13.676 -1.681 1.00 84.62 517 THR A N 1
ATOM 4108 C CA . THR A 1 517 ? -0.278 12.613 -0.915 1.00 84.62 517 THR A CA 1
ATOM 4109 C C . THR A 1 517 ? -1.286 11.818 -0.082 1.00 84.62 517 THR A C 1
ATOM 4111 O O . THR A 1 517 ? -2.035 12.374 0.717 1.00 84.62 517 THR A O 1
ATOM 4114 N N . ALA A 1 518 ? -1.298 10.494 -0.252 1.00 90.00 518 ALA A N 1
ATOM 4115 C CA . ALA A 1 518 ? -2.225 9.608 0.449 1.00 90.00 518 ALA A CA 1
ATOM 4116 C C . ALA A 1 518 ? -1.972 9.579 1.967 1.00 90.00 518 ALA A C 1
ATOM 4118 O O . ALA A 1 518 ? -0.867 9.274 2.420 1.00 90.00 518 ALA A O 1
ATOM 4119 N N . GLU A 1 519 ? -3.017 9.807 2.763 1.00 91.81 519 GLU A N 1
ATOM 4120 C CA . GLU A 1 519 ? -2.948 9.665 4.218 1.00 91.81 519 GLU A CA 1
ATOM 4121 C C . GLU A 1 519 ? -3.244 8.221 4.641 1.00 91.81 519 GLU A C 1
ATOM 4123 O O . GLU A 1 519 ? -4.376 7.740 4.557 1.00 91.81 519 GLU A O 1
ATOM 4128 N N . LEU A 1 520 ? -2.219 7.518 5.120 1.00 95.50 520 LEU A N 1
ATOM 4129 C CA . LEU A 1 520 ? -2.317 6.121 5.542 1.00 95.50 520 LEU A CA 1
ATOM 4130 C C . LEU A 1 520 ? -2.358 6.009 7.066 1.00 95.50 520 LEU A C 1
ATOM 4132 O O . LEU A 1 520 ? -1.587 6.667 7.762 1.00 95.50 520 LEU A O 1
ATOM 4136 N N . VAL A 1 521 ? -3.225 5.144 7.591 1.00 95.50 521 VAL A N 1
ATOM 4137 C CA . VAL A 1 521 ? -3.438 4.972 9.035 1.00 95.50 521 VAL A CA 1
ATOM 4138 C C . VAL A 1 521 ? -3.307 3.504 9.417 1.00 95.50 521 VAL A C 1
ATOM 4140 O O . VAL A 1 521 ? -4.026 2.654 8.894 1.00 95.50 521 VAL A O 1
ATOM 4143 N N . PHE A 1 522 ? -2.407 3.205 10.351 1.00 96.75 522 PHE A N 1
ATOM 4144 C CA . PHE A 1 522 ? -2.235 1.876 10.932 1.00 96.75 522 PHE A CA 1
ATOM 4145 C C . PHE A 1 522 ? -3.231 1.667 12.072 1.00 96.75 522 PHE A C 1
ATOM 4147 O O . PHE A 1 522 ? -3.326 2.502 12.970 1.00 96.75 522 PHE A O 1
ATOM 4154 N N . ARG A 1 523 ? -3.992 0.569 12.043 1.00 95.44 523 ARG A N 1
ATOM 4155 C CA . ARG A 1 523 ? -5.076 0.300 12.998 1.00 95.44 523 ARG A CA 1
ATOM 4156 C C . ARG A 1 523 ? -5.119 -1.168 13.411 1.00 95.44 523 ARG A C 1
ATOM 4158 O O . ARG A 1 523 ? -4.726 -2.066 12.664 1.00 95.44 523 ARG A O 1
ATOM 4165 N N . VAL A 1 524 ? -5.677 -1.417 14.594 1.00 96.00 524 VAL A N 1
ATOM 4166 C CA . VAL A 1 524 ? -6.126 -2.752 15.004 1.00 96.00 524 VAL A CA 1
ATOM 4167 C C . VAL A 1 524 ? -7.424 -3.054 14.256 1.00 96.00 524 VAL A C 1
ATOM 4169 O O . VAL A 1 524 ? -8.455 -2.439 14.529 1.00 96.00 524 VAL A O 1
ATOM 4172 N N . GLN A 1 525 ? -7.382 -3.984 13.306 1.00 95.69 525 GLN A N 1
ATOM 4173 C CA . GLN A 1 525 ? -8.548 -4.407 12.528 1.00 95.69 525 GLN A CA 1
ATOM 4174 C C . GLN A 1 525 ? -9.474 -5.297 13.357 1.00 95.69 525 GLN A C 1
ATOM 4176 O O . GLN A 1 525 ? -10.687 -5.110 13.333 1.00 95.69 525 GLN A O 1
ATOM 4181 N N . ALA A 1 526 ? -8.920 -6.251 14.106 1.00 95.62 526 ALA A N 1
ATOM 4182 C CA . ALA A 1 526 ? -9.671 -7.169 14.960 1.00 95.62 526 ALA A CA 1
ATOM 4183 C C . ALA A 1 526 ? -8.822 -7.618 16.154 1.00 95.62 526 ALA A C 1
ATOM 4185 O O . ALA A 1 526 ? -7.595 -7.571 16.101 1.00 95.62 526 ALA A O 1
ATOM 4186 N N . PHE A 1 527 ? -9.457 -8.061 17.240 1.00 95.12 527 PHE A N 1
ATOM 4187 C CA . PHE A 1 527 ? -8.743 -8.558 18.417 1.00 95.12 527 PHE A CA 1
ATOM 4188 C C . PHE A 1 527 ? -9.510 -9.657 19.156 1.00 95.12 527 PHE A C 1
ATOM 4190 O O . PHE A 1 527 ? -10.742 -9.685 19.175 1.00 95.12 527 PHE A O 1
ATOM 4197 N N . ALA A 1 528 ? -8.763 -10.539 19.817 1.00 93.38 528 ALA A N 1
ATOM 4198 C CA . ALA A 1 528 ? -9.280 -11.636 20.623 1.00 93.38 528 ALA A CA 1
ATOM 4199 C C . ALA A 1 528 ? -9.231 -11.278 22.113 1.00 93.38 528 ALA A C 1
ATOM 4201 O O . ALA A 1 528 ? -8.190 -11.374 22.769 1.00 93.38 528 ALA A O 1
ATOM 4202 N N . TRP A 1 529 ? -10.377 -10.891 22.679 1.00 91.50 529 TRP A N 1
ATOM 4203 C CA . TRP A 1 529 ? -10.473 -10.451 24.074 1.00 91.50 529 TRP A CA 1
ATOM 4204 C C . TRP A 1 529 ? -9.929 -11.484 25.068 1.00 91.50 529 TRP A C 1
ATOM 4206 O O . TRP A 1 529 ? -9.292 -11.118 26.058 1.00 91.50 529 TRP A O 1
ATOM 4216 N N . LYS A 1 530 ? -10.171 -12.783 24.844 1.00 89.06 530 LYS A N 1
ATOM 4217 C CA . LYS A 1 530 ? -9.657 -13.820 25.754 1.00 89.06 530 LYS A CA 1
ATOM 4218 C C . LYS A 1 530 ? -8.137 -13.955 25.692 1.00 89.06 530 LYS A C 1
ATOM 4220 O O . LYS A 1 530 ? -7.552 -14.251 26.730 1.00 89.06 530 LYS A O 1
ATOM 4225 N N . ARG A 1 531 ? -7.524 -13.764 24.518 1.00 89.56 531 ARG A N 1
ATOM 4226 C CA . ARG A 1 531 ? -6.068 -13.880 24.325 1.00 89.56 531 ARG A CA 1
ATOM 4227 C C . ARG A 1 531 ? -5.331 -12.661 24.865 1.00 89.56 531 ARG A C 1
ATOM 4229 O O . ARG A 1 531 ? -4.368 -12.845 25.595 1.00 89.56 531 ARG A O 1
ATOM 4236 N N . LEU A 1 532 ? -5.859 -11.452 24.645 1.00 88.31 532 LEU A N 1
ATOM 4237 C CA . LEU A 1 532 ? -5.291 -10.218 25.206 1.00 88.31 532 LEU A CA 1
ATOM 4238 C C . LEU A 1 532 ? -5.074 -10.319 26.722 1.00 88.31 532 LEU A C 1
ATOM 4240 O O . LEU A 1 532 ? -4.013 -9.986 27.226 1.00 88.31 532 LEU A O 1
ATOM 4244 N N . LYS A 1 533 ? -6.041 -10.866 27.463 1.00 85.69 533 LYS A N 1
ATOM 4245 C CA . LYS A 1 533 ? -5.923 -11.019 28.924 1.00 85.69 533 LYS A CA 1
ATOM 4246 C C . LYS A 1 533 ? -4.831 -11.992 29.392 1.00 85.69 533 LYS A C 1
ATOM 4248 O O . LYS A 1 533 ? -4.596 -12.062 30.590 1.00 85.69 533 LYS A O 1
ATOM 4253 N N . LYS A 1 534 ? -4.248 -12.794 28.497 1.00 85.00 534 LYS A N 1
ATOM 4254 C CA . LYS A 1 534 ? -3.196 -13.768 28.827 1.00 85.00 534 LYS A CA 1
ATOM 4255 C C . LYS A 1 534 ? -1.785 -13.217 28.606 1.00 85.00 534 LYS A C 1
ATOM 4257 O O . LYS A 1 534 ? -0.830 -13.868 29.010 1.00 85.00 534 LYS A O 1
ATOM 4262 N N . LEU A 1 535 ? -1.653 -12.071 27.938 1.00 83.12 535 LEU A N 1
ATOM 4263 C CA . LEU A 1 535 ? -0.359 -11.459 27.651 1.00 83.12 535 LEU A CA 1
ATOM 4264 C C . LEU A 1 535 ? 0.189 -10.728 28.881 1.00 83.12 535 LEU A C 1
ATOM 4266 O O . LEU A 1 535 ? -0.572 -10.201 29.694 1.00 83.12 535 LEU A O 1
ATOM 4270 N N . GLN A 1 536 ? 1.516 -10.668 28.993 1.00 81.06 536 GLN A N 1
ATOM 4271 C CA . GLN A 1 536 ? 2.185 -9.944 30.074 1.00 81.06 536 GLN A CA 1
ATOM 4272 C C . GLN A 1 536 ? 2.013 -8.426 29.927 1.00 81.06 536 GLN A C 1
ATOM 4274 O O . GLN A 1 536 ? 1.964 -7.903 28.813 1.00 81.06 536 GLN A O 1
ATOM 4279 N N . ALA A 1 537 ? 1.981 -7.708 31.057 1.00 81.06 537 ALA A N 1
ATOM 4280 C CA . ALA A 1 537 ? 1.736 -6.263 31.105 1.00 81.06 537 ALA A CA 1
ATOM 4281 C C . ALA A 1 537 ? 2.690 -5.443 30.214 1.00 81.06 537 ALA A C 1
ATOM 4283 O O . ALA A 1 537 ? 2.246 -4.541 29.505 1.00 81.06 537 ALA A O 1
ATOM 4284 N N . THR A 1 538 ? 3.983 -5.776 30.210 1.00 79.12 538 THR A N 1
ATOM 4285 C CA . THR A 1 538 ? 5.003 -5.095 29.396 1.00 79.12 538 THR A CA 1
ATOM 4286 C C . THR A 1 538 ? 4.762 -5.278 27.898 1.00 79.12 538 THR A C 1
ATOM 4288 O O . THR A 1 538 ? 4.836 -4.313 27.148 1.00 79.12 538 THR A O 1
ATOM 4291 N N . GLN A 1 539 ? 4.391 -6.489 27.477 1.00 81.81 539 GLN A N 1
ATOM 4292 C CA . GLN A 1 539 ? 4.159 -6.846 26.073 1.00 81.81 539 GLN A CA 1
ATOM 4293 C C . GLN A 1 539 ? 2.840 -6.286 25.524 1.00 81.81 539 GLN A C 1
ATOM 4295 O O . GLN A 1 539 ? 2.720 -6.024 24.329 1.00 81.81 539 GLN A O 1
ATOM 4300 N N . ILE A 1 540 ? 1.821 -6.133 26.377 1.00 87.69 540 ILE A N 1
ATOM 4301 C CA . ILE A 1 540 ? 0.482 -5.715 25.943 1.00 87.69 540 ILE A CA 1
ATOM 4302 C C . ILE A 1 540 ? 0.250 -4.205 26.018 1.00 87.69 540 ILE A C 1
ATOM 4304 O O . ILE A 1 540 ? -0.639 -3.712 25.323 1.00 87.69 540 ILE A O 1
ATOM 4308 N N . LYS A 1 541 ? 1.019 -3.466 26.832 1.00 89.44 541 LYS A N 1
ATOM 4309 C CA . LYS A 1 541 ? 0.813 -2.028 27.086 1.00 89.44 541 LYS A CA 1
ATOM 4310 C C . LYS A 1 541 ? 0.594 -1.235 25.797 1.00 89.44 541 LYS A C 1
ATOM 4312 O O . LYS A 1 541 ? -0.473 -0.654 25.628 1.00 89.44 541 LYS A O 1
ATOM 4317 N N . SER A 1 542 ? 1.544 -1.281 24.862 1.00 90.12 542 SER A N 1
ATOM 4318 C CA . SER A 1 542 ? 1.466 -0.530 23.601 1.00 90.12 542 SER A CA 1
ATOM 4319 C C . SER A 1 542 ? 0.211 -0.875 22.794 1.00 90.12 542 SER A C 1
ATOM 4321 O O . SER A 1 542 ? -0.493 0.020 22.325 1.00 90.12 542 SER A O 1
ATOM 4323 N N . LEU A 1 543 ? -0.124 -2.166 22.687 1.00 92.75 543 LEU A N 1
ATOM 4324 C CA . LEU A 1 543 ? -1.309 -2.623 21.961 1.00 92.75 543 LEU A CA 1
ATOM 4325 C C . LEU A 1 543 ? -2.604 -2.115 22.598 1.00 92.75 543 LEU A C 1
ATOM 4327 O O . LEU A 1 543 ? -3.483 -1.615 21.899 1.00 92.75 543 LEU A O 1
ATOM 4331 N N . ILE A 1 544 ? -2.756 -2.295 23.909 1.00 92.44 544 ILE A N 1
ATOM 4332 C CA . ILE A 1 544 ? -4.025 -2.026 24.583 1.00 92.44 544 ILE A CA 1
ATOM 4333 C C . ILE A 1 544 ? -4.272 -0.531 24.766 1.00 92.44 544 ILE A C 1
ATOM 4335 O O . ILE A 1 544 ? -5.415 -0.092 24.642 1.00 92.44 544 ILE A O 1
ATOM 4339 N N . THR A 1 545 ? -3.210 0.250 24.974 1.00 92.50 545 THR A N 1
ATOM 4340 C CA . THR A 1 545 ? -3.259 1.712 24.951 1.00 92.50 545 THR A CA 1
ATOM 4341 C C . THR A 1 545 ? -3.675 2.202 23.565 1.00 92.50 545 THR A C 1
ATOM 4343 O O . THR A 1 545 ? -4.634 2.965 23.450 1.00 92.50 545 THR A O 1
ATOM 4346 N N . MET A 1 546 ? -3.045 1.697 22.497 1.00 92.94 546 MET A N 1
ATOM 4347 C CA . MET A 1 546 ? -3.430 2.031 21.121 1.00 92.94 546 MET A CA 1
ATOM 4348 C C . MET A 1 546 ? -4.886 1.644 20.822 1.00 92.94 546 MET A C 1
ATOM 4350 O O . MET A 1 546 ? -5.612 2.420 20.204 1.00 92.94 546 MET A O 1
ATOM 4354 N N . LEU A 1 547 ? -5.335 0.470 21.274 1.00 95.19 547 LEU A N 1
ATOM 4355 C CA . LEU A 1 547 ? -6.707 0.001 21.078 1.00 95.19 547 LEU A CA 1
ATOM 4356 C C . LEU A 1 547 ? -7.734 0.876 21.814 1.00 95.19 547 LEU A C 1
ATOM 4358 O O . LEU A 1 547 ? -8.783 1.177 21.246 1.00 95.19 547 LEU A O 1
ATOM 4362 N N . ALA A 1 548 ? -7.446 1.291 23.053 1.00 95.38 548 ALA A N 1
ATOM 4363 C CA . ALA A 1 548 ? -8.308 2.196 23.813 1.00 95.38 548 ALA A CA 1
ATOM 4364 C C . ALA A 1 548 ? -8.458 3.546 23.096 1.00 95.38 548 ALA A C 1
ATOM 4366 O O . ALA A 1 548 ? -9.579 3.998 22.869 1.00 95.38 548 ALA A O 1
ATOM 4367 N N . HIS A 1 549 ? -7.343 4.128 22.645 1.00 94.00 549 HIS A N 1
ATOM 4368 C CA . HIS A 1 549 ? -7.329 5.374 21.874 1.00 94.00 549 HIS A CA 1
ATOM 4369 C C . HIS A 1 549 ? -8.033 5.258 20.525 1.00 94.00 549 HIS A C 1
ATOM 4371 O O . HIS A 1 549 ? -8.800 6.144 20.153 1.00 94.00 549 HIS A O 1
ATOM 4377 N N . GLN A 1 550 ? -7.827 4.154 19.804 1.00 94.50 550 GLN A N 1
ATOM 4378 C CA . GLN A 1 550 ? -8.513 3.897 18.540 1.00 94.50 550 GLN A CA 1
ATOM 4379 C C . GLN A 1 550 ? -10.032 3.870 18.734 1.00 94.50 550 GLN A C 1
ATOM 4381 O O . GLN A 1 550 ? -10.754 4.566 18.026 1.00 94.50 550 GLN A O 1
ATOM 4386 N N . LEU A 1 551 ? -10.516 3.094 19.707 1.00 93.62 551 LEU A N 1
ATOM 4387 C CA . LEU A 1 551 ? -11.948 2.981 19.979 1.00 93.62 551 LEU A CA 1
ATOM 4388 C C . LEU A 1 551 ? -12.537 4.296 20.498 1.00 93.62 551 LEU A C 1
ATOM 4390 O O . LEU A 1 551 ? -13.669 4.623 20.151 1.00 93.62 551 LEU A O 1
ATOM 4394 N N . HIS A 1 552 ? -11.772 5.071 21.273 1.00 93.44 552 HIS A N 1
ATOM 4395 C CA . HIS A 1 552 ? -12.198 6.399 21.707 1.00 93.44 552 HIS A CA 1
ATOM 4396 C C . HIS A 1 552 ? -12.299 7.388 20.545 1.00 93.44 552 HIS A C 1
ATOM 4398 O O . HIS A 1 552 ? -13.271 8.128 20.444 1.00 93.44 552 HIS A O 1
ATOM 4404 N N . SER A 1 553 ? -11.334 7.373 19.627 1.00 90.56 553 SER A N 1
ATOM 4405 C CA . SER A 1 553 ? -11.353 8.190 18.407 1.00 90.56 553 SER A CA 1
ATOM 4406 C C . SER A 1 553 ? -12.533 7.821 17.497 1.00 90.56 553 SER A C 1
ATOM 4408 O O . SER A 1 553 ? -13.270 8.690 17.016 1.00 90.56 553 SER A O 1
ATOM 4410 N N . ASP A 1 554 ? -12.798 6.522 17.327 1.00 88.94 554 ASP A N 1
ATOM 4411 C CA . ASP A 1 554 ? -13.969 6.029 16.595 1.00 88.94 554 ASP A CA 1
ATOM 4412 C C . ASP A 1 554 ? -15.276 6.454 17.282 1.00 88.94 554 ASP A C 1
ATOM 4414 O O . ASP A 1 554 ? -16.263 6.782 16.622 1.00 88.94 554 ASP A O 1
ATOM 4418 N N . PHE A 1 555 ? -15.282 6.489 18.614 1.00 87.50 555 PHE A N 1
ATOM 4419 C CA . PHE A 1 555 ? -16.398 6.986 19.405 1.00 87.50 555 PHE A CA 1
ATOM 4420 C C . PHE A 1 555 ? -16.633 8.491 19.196 1.00 87.50 555 PHE A C 1
ATOM 4422 O O . PHE A 1 555 ? -17.749 8.892 18.869 1.00 87.50 555 PHE A O 1
ATOM 4429 N N . LEU A 1 556 ? -15.592 9.322 19.299 1.00 86.12 556 LEU A N 1
ATOM 4430 C CA . LEU A 1 556 ? -15.694 10.775 19.116 1.00 86.12 556 LEU A CA 1
ATOM 4431 C C . LEU A 1 556 ? -16.076 11.181 17.688 1.00 86.12 556 LEU A C 1
ATOM 4433 O O . LEU A 1 556 ? -16.762 12.184 17.498 1.00 86.12 556 LEU A O 1
ATOM 4437 N N . SER A 1 557 ? -15.655 10.404 16.689 1.00 81.94 557 SER A N 1
ATOM 4438 C CA . SER A 1 557 ? -16.016 10.621 15.282 1.00 81.94 557 SER A CA 1
ATOM 4439 C C . SER A 1 557 ? -17.410 10.095 14.913 1.00 81.94 557 SER A C 1
ATOM 4441 O O . SER A 1 557 ? -17.882 10.346 13.806 1.00 81.94 557 SER A O 1
ATOM 4443 N N . GLY A 1 558 ? -18.083 9.366 15.811 1.00 81.88 558 GLY A N 1
ATOM 4444 C CA . GLY A 1 558 ? -19.373 8.722 15.543 1.00 81.88 558 GLY A CA 1
ATOM 4445 C C . GLY A 1 558 ? -19.281 7.442 14.698 1.00 81.88 558 GLY A C 1
ATOM 4446 O O . GLY A 1 558 ? -20.309 6.860 14.346 1.00 81.88 558 GLY A O 1
ATOM 4447 N N . ALA A 1 559 ? -18.069 6.968 14.391 1.00 82.69 559 ALA A N 1
ATOM 4448 C CA . ALA A 1 559 ? -17.826 5.699 13.703 1.00 82.69 559 ALA A CA 1
ATOM 4449 C C . ALA A 1 559 ? -18.083 4.471 14.599 1.00 82.69 559 ALA A C 1
ATOM 4451 O O . ALA A 1 559 ? -18.293 3.364 14.097 1.00 82.69 559 ALA A O 1
ATOM 4452 N N . TYR A 1 560 ? -18.106 4.652 15.922 1.00 87.69 560 TYR A N 1
ATOM 4453 C CA . TYR A 1 560 ? -18.512 3.638 16.889 1.00 87.69 560 TYR A CA 1
ATOM 4454 C C . TYR A 1 560 ? -19.972 3.859 17.311 1.00 87.69 560 TYR A C 1
ATOM 4456 O O . TYR A 1 560 ? -20.287 4.810 18.021 1.00 87.69 560 TYR A O 1
ATOM 4464 N N . GLN A 1 561 ? -20.882 2.980 16.878 1.00 84.88 561 GLN A N 1
ATOM 4465 C CA . GLN A 1 561 ? -22.341 3.142 17.010 1.00 84.88 561 GLN A CA 1
ATOM 4466 C C . GLN A 1 561 ? -22.869 2.862 18.435 1.00 84.88 561 GLN A C 1
ATOM 4468 O O . GLN A 1 561 ? -23.728 2.001 18.643 1.00 84.88 561 GLN A O 1
ATOM 4473 N N . VAL A 1 562 ? -22.354 3.575 19.435 1.00 82.19 562 VAL A N 1
ATOM 4474 C CA . VAL A 1 562 ? -22.776 3.474 20.837 1.00 82.19 562 VAL A CA 1
ATOM 4475 C C . VAL A 1 562 ? -22.956 4.874 21.414 1.00 82.19 562 VAL A C 1
ATOM 4477 O O . VAL A 1 562 ? -22.163 5.767 21.143 1.00 82.19 562 VAL A O 1
ATOM 4480 N N . LEU A 1 563 ? -24.008 5.067 22.210 1.00 79.50 563 LEU A N 1
ATOM 4481 C CA . LEU A 1 563 ? -24.350 6.352 22.823 1.00 79.50 563 LEU A CA 1
ATOM 4482 C C . LEU A 1 563 ? -24.253 6.240 24.354 1.00 79.50 563 LEU A C 1
ATOM 4484 O O . LEU A 1 563 ? -25.210 5.769 24.975 1.00 79.50 563 LEU A O 1
ATOM 4488 N N . PRO A 1 564 ? -23.124 6.633 24.975 1.00 81.25 564 PRO A N 1
ATOM 4489 C CA . PRO A 1 564 ? -22.981 6.647 26.420 1.00 81.25 564 PRO A CA 1
ATOM 4490 C C . PRO A 1 564 ? -23.766 7.802 27.040 1.00 81.25 564 PRO A C 1
ATOM 4492 O O . PRO A 1 564 ? -23.987 8.857 26.444 1.00 81.25 564 PRO A O 1
ATOM 4495 N N . THR A 1 565 ? -24.136 7.616 28.297 1.00 84.19 565 THR A N 1
ATOM 4496 C CA . THR A 1 565 ? -24.539 8.706 29.185 1.00 84.19 565 THR A CA 1
ATOM 4497 C C . THR A 1 565 ? -23.350 9.606 29.523 1.00 84.19 565 THR A C 1
ATOM 4499 O O . THR A 1 565 ? -22.195 9.186 29.457 1.00 84.19 565 THR A O 1
ATOM 4502 N N . GLY A 1 566 ? -23.621 10.837 29.969 1.00 83.44 566 GLY A N 1
ATOM 4503 C CA . GLY A 1 566 ? -22.563 11.756 30.406 1.00 83.44 566 GLY A CA 1
ATOM 4504 C C . GLY A 1 566 ? -21.679 11.184 31.523 1.00 83.44 566 GLY A C 1
ATOM 4505 O O . GLY A 1 566 ? -20.484 11.453 31.544 1.00 83.44 566 GLY A O 1
ATOM 4506 N N . SER A 1 567 ? -22.229 10.346 32.412 1.00 87.38 567 SER A N 1
ATOM 4507 C CA . SER A 1 567 ? -21.448 9.657 33.448 1.00 87.38 567 SER A CA 1
ATOM 4508 C C . SER A 1 567 ? -20.549 8.555 32.893 1.00 87.38 567 SER A C 1
ATOM 4510 O O . SER A 1 567 ? -19.402 8.460 33.305 1.00 87.38 567 SER A O 1
ATOM 4512 N N . GLU A 1 568 ? -21.045 7.745 31.954 1.00 89.56 568 GLU A N 1
ATOM 4513 C CA . GLU A 1 568 ? -20.241 6.680 31.334 1.00 89.56 568 GLU A CA 1
ATOM 4514 C C . GLU A 1 568 ? -19.109 7.276 30.496 1.00 89.56 568 GLU A C 1
ATOM 4516 O O . GLU A 1 568 ? -17.980 6.799 30.559 1.00 89.56 568 GLU A O 1
ATOM 4521 N N . LEU A 1 569 ? -19.387 8.360 29.763 1.00 90.81 569 LEU A N 1
ATOM 4522 C CA . LEU A 1 569 ? -18.360 9.103 29.042 1.00 90.81 569 LEU A CA 1
ATOM 4523 C C . LEU A 1 569 ? -17.310 9.677 30.000 1.00 90.81 569 LEU A C 1
ATOM 4525 O O . LEU A 1 569 ? -16.120 9.563 29.733 1.00 90.81 569 LEU A O 1
ATOM 4529 N N . LEU A 1 570 ? -17.734 10.248 31.130 1.00 93.06 570 LEU A N 1
ATOM 4530 C CA . LEU A 1 570 ? -16.813 10.766 32.139 1.00 93.06 570 LEU A CA 1
ATOM 4531 C C . LEU A 1 570 ? -15.886 9.673 32.691 1.00 93.06 570 LEU A C 1
ATOM 4533 O O . LEU A 1 570 ? -14.695 9.922 32.855 1.00 93.06 570 LEU A O 1
ATOM 4537 N N . ASP A 1 571 ? -16.410 8.471 32.941 1.00 92.75 571 ASP A N 1
ATOM 4538 C CA . ASP A 1 571 ? -15.608 7.336 33.407 1.00 92.75 571 ASP A CA 1
ATOM 4539 C C . ASP A 1 571 ? -14.606 6.881 32.327 1.00 92.75 571 ASP A C 1
ATOM 4541 O O . ASP A 1 571 ? -13.431 6.669 32.629 1.00 92.75 571 ASP A O 1
ATOM 4545 N N . LEU A 1 572 ? -15.033 6.788 31.059 1.00 94.69 572 LEU A N 1
ATOM 4546 C CA . LEU A 1 572 ? -14.152 6.473 29.925 1.00 94.69 572 LEU A CA 1
ATOM 4547 C C . LEU A 1 572 ? -13.017 7.497 29.781 1.00 94.69 572 LEU A C 1
ATOM 4549 O O . LEU A 1 572 ? -11.856 7.112 29.650 1.00 94.69 572 LEU A O 1
ATOM 4553 N N . VAL A 1 573 ? -13.332 8.791 29.863 1.00 95.56 573 VAL A N 1
ATOM 4554 C CA . VAL A 1 573 ? -12.327 9.857 29.782 1.00 95.56 573 VAL A CA 1
ATOM 4555 C C . VAL A 1 573 ? -11.383 9.831 30.984 1.00 95.56 573 VAL A C 1
ATOM 4557 O O . VAL A 1 573 ? -10.178 9.979 30.810 1.00 95.56 573 VAL A O 1
ATOM 4560 N N . ALA A 1 574 ? -11.882 9.566 32.193 1.00 95.56 574 ALA A N 1
ATOM 4561 C CA . ALA A 1 574 ? -11.031 9.443 33.375 1.00 95.56 574 ALA A CA 1
ATOM 4562 C C . ALA A 1 574 ? -10.024 8.281 33.250 1.00 95.56 574 ALA A C 1
ATOM 4564 O O . ALA A 1 574 ? -8.880 8.416 33.692 1.00 95.56 574 ALA A O 1
ATOM 4565 N N . TYR A 1 575 ? -10.403 7.165 32.610 1.00 95.81 575 TYR A N 1
ATOM 4566 C CA . TYR A 1 575 ? -9.446 6.108 32.275 1.00 95.81 575 TYR A CA 1
ATOM 4567 C C . TYR A 1 575 ? -8.391 6.581 31.271 1.00 95.81 575 TYR A C 1
ATOM 4569 O O . TYR A 1 575 ? -7.220 6.295 31.493 1.00 95.81 575 TYR A O 1
ATOM 4577 N N . LEU A 1 576 ? -8.759 7.328 30.223 1.00 94.62 576 LEU A N 1
ATOM 4578 C CA . LEU A 1 576 ? -7.792 7.878 29.256 1.00 94.62 576 LEU A CA 1
ATOM 4579 C C . LEU A 1 576 ? -6.803 8.843 29.910 1.00 94.62 576 LEU A C 1
ATOM 4581 O O . LEU A 1 576 ? -5.600 8.690 29.720 1.00 94.62 576 LEU A O 1
ATOM 4585 N N . CYS A 1 577 ? -7.279 9.746 30.773 1.00 93.88 577 CYS A N 1
ATOM 4586 C CA . CYS A 1 577 ? -6.397 10.618 31.549 1.00 93.88 577 CYS A CA 1
ATOM 4587 C C . CYS A 1 577 ? -5.390 9.810 32.384 1.00 93.88 577 CYS A C 1
ATOM 4589 O O . CYS A 1 577 ? -4.216 10.160 32.451 1.00 93.88 577 CYS A O 1
ATOM 4591 N N . ARG A 1 578 ? -5.817 8.692 32.988 1.00 92.25 578 ARG A N 1
ATOM 4592 C CA . ARG A 1 578 ? -4.916 7.795 33.729 1.00 92.25 578 ARG A CA 1
ATOM 4593 C C . ARG A 1 578 ? -3.954 7.020 32.820 1.00 92.25 578 ARG A C 1
ATOM 4595 O O . ARG A 1 578 ? -2.846 6.724 33.256 1.00 92.25 578 ARG A O 1
ATOM 4602 N N . ILE A 1 579 ? -4.358 6.670 31.600 1.00 92.12 579 ILE A N 1
ATOM 4603 C CA . ILE A 1 579 ? -3.507 5.963 30.630 1.00 92.12 579 ILE A CA 1
ATOM 4604 C C . ILE A 1 579 ? -2.354 6.859 30.176 1.00 92.12 579 ILE A C 1
ATOM 4606 O O . ILE A 1 579 ? -1.213 6.394 30.189 1.00 92.12 579 ILE A O 1
ATOM 4610 N N . ASP A 1 580 ? -2.661 8.111 29.831 1.00 90.38 580 ASP A N 1
ATOM 4611 C CA . ASP A 1 580 ? -1.711 9.043 29.213 1.00 90.38 580 ASP A CA 1
ATOM 4612 C C . ASP A 1 580 ? -0.898 9.824 30.249 1.00 90.38 580 ASP A C 1
ATOM 4614 O O . ASP A 1 580 ? 0.293 10.057 30.059 1.00 90.38 580 ASP A O 1
ATOM 4618 N N . HIS A 1 581 ? -1.524 10.187 31.371 1.00 89.44 581 HIS A N 1
ATOM 4619 C CA . HIS A 1 581 ? -0.930 11.090 32.354 1.00 89.44 581 HIS A CA 1
ATOM 4620 C C . HIS A 1 581 ? -0.814 10.502 33.753 1.00 89.44 581 HIS A C 1
ATOM 4622 O O . HIS A 1 581 ? -0.337 11.198 34.630 1.00 89.44 581 HIS A O 1
ATOM 4628 N N . TYR A 1 582 ? -1.227 9.254 33.999 1.00 88.19 582 TYR A N 1
ATOM 4629 C CA . TYR A 1 582 ? -1.216 8.615 35.324 1.00 88.19 582 TYR A CA 1
ATOM 4630 C C . TYR A 1 582 ? -2.096 9.319 36.383 1.00 88.19 582 TYR A C 1
ATOM 4632 O O . TYR A 1 582 ? -3.166 8.801 36.725 1.00 88.19 582 TYR A O 1
ATOM 4640 N N . ASP A 1 583 ? -1.696 10.492 36.883 1.00 88.00 583 ASP A N 1
ATOM 4641 C CA . ASP A 1 583 ? -2.437 11.331 37.827 1.00 88.00 583 ASP A CA 1
ATOM 4642 C C . ASP A 1 583 ? -2.354 12.833 37.478 1.00 88.00 583 ASP A C 1
ATOM 4644 O O . ASP A 1 583 ? -1.536 13.284 36.684 1.00 88.00 583 ASP A O 1
ATOM 4648 N N . TYR A 1 584 ? -3.214 13.655 38.081 1.00 88.06 584 TYR A N 1
ATOM 4649 C CA . TYR A 1 584 ? -3.219 15.087 37.765 1.00 88.06 584 TYR A CA 1
ATOM 4650 C C . TYR A 1 584 ? -1.954 15.819 38.263 1.00 88.06 584 TYR A C 1
ATOM 4652 O O . TYR A 1 584 ? -1.538 16.819 37.679 1.00 88.06 584 TYR A O 1
ATOM 4660 N N . SER A 1 585 ? -1.311 15.319 39.326 1.00 86.75 585 SER A N 1
ATOM 4661 C CA . SER A 1 585 ? -0.109 15.941 39.895 1.00 86.75 585 SER A CA 1
ATOM 4662 C C . SER A 1 585 ? 1.117 15.801 38.984 1.00 86.75 585 SER A C 1
ATOM 4664 O O . SER A 1 585 ? 1.944 16.712 38.908 1.00 86.75 585 SER A O 1
ATOM 4666 N N . THR A 1 586 ? 1.251 14.675 38.277 1.00 85.38 586 THR A N 1
ATOM 4667 C CA . THR A 1 586 ? 2.296 14.456 37.266 1.00 85.38 586 THR A CA 1
ATOM 4668 C C . THR A 1 586 ? 2.070 15.336 36.044 1.00 85.38 586 THR A C 1
ATOM 4670 O O . THR A 1 586 ? 3.012 16.019 35.642 1.00 85.38 586 THR A O 1
ATOM 4673 N N . LEU A 1 587 ? 0.833 15.443 35.546 1.00 86.19 587 LEU A N 1
ATOM 4674 C CA . LEU A 1 587 ? 0.482 16.369 34.462 1.00 86.19 587 LEU A CA 1
ATOM 4675 C C . LEU A 1 587 ? 0.880 17.817 34.795 1.00 86.19 587 LEU A C 1
ATOM 4677 O O . LEU A 1 587 ? 1.548 18.485 34.003 1.00 86.19 587 LEU A O 1
ATOM 4681 N N . GLN A 1 588 ? 0.554 18.296 36.001 1.00 86.31 588 GLN A N 1
ATOM 4682 C CA . GLN A 1 588 ? 0.924 19.650 36.438 1.00 86.31 588 GLN A CA 1
ATOM 4683 C C . GLN A 1 588 ? 2.441 19.870 36.529 1.00 86.31 588 GLN A C 1
ATOM 4685 O O . GLN A 1 588 ? 2.915 20.989 36.314 1.00 86.31 588 GLN A O 1
ATOM 4690 N N . ARG A 1 589 ? 3.209 18.823 36.857 1.00 84.81 589 ARG A N 1
ATOM 4691 C CA . ARG A 1 589 ? 4.677 18.881 36.902 1.00 84.81 589 ARG A CA 1
ATOM 4692 C C . ARG A 1 589 ? 5.294 18.905 35.507 1.00 84.81 589 ARG A C 1
ATOM 4694 O O . ARG A 1 589 ? 6.235 19.663 35.297 1.00 84.81 589 ARG A O 1
ATOM 4701 N N . GLN A 1 590 ? 4.762 18.108 34.582 1.00 82.19 590 GLN A N 1
ATOM 4702 C CA . GLN A 1 590 ? 5.247 18.018 33.204 1.00 82.19 590 GLN A CA 1
ATOM 4703 C C . GLN A 1 590 ? 4.927 19.284 32.393 1.00 82.19 590 GLN A C 1
ATOM 4705 O O . GLN A 1 590 ? 5.724 19.672 31.544 1.00 82.19 590 GLN A O 1
ATOM 4710 N N . ARG A 1 591 ? 3.813 19.977 32.696 1.00 77.44 591 ARG A N 1
ATOM 4711 C CA . ARG A 1 591 ? 3.348 21.198 31.994 1.00 77.44 591 ARG A CA 1
ATOM 4712 C C . ARG A 1 591 ? 3.212 21.027 30.473 1.00 77.44 591 ARG A C 1
ATOM 4714 O O . ARG A 1 591 ? 3.285 22.007 29.737 1.00 77.44 591 ARG A O 1
ATOM 4721 N N . GLU A 1 592 ? 3.014 19.796 30.016 1.00 71.50 592 GLU A N 1
ATOM 4722 C CA . GLU A 1 592 ? 2.885 19.464 28.594 1.00 71.50 592 GLU A CA 1
ATOM 4723 C C . GLU A 1 592 ? 1.497 19.828 28.055 1.00 71.50 592 GLU A C 1
ATOM 4725 O O . GLU A 1 592 ? 1.386 20.399 26.972 1.00 71.50 592 GLU A O 1
ATOM 4730 N N . THR A 1 593 ? 0.445 19.552 28.834 1.00 79.88 593 THR A N 1
ATOM 4731 C CA . THR A 1 593 ? -0.956 19.810 28.477 1.00 79.88 593 THR A CA 1
ATOM 4732 C C . THR A 1 593 ? -1.738 20.386 29.659 1.00 79.88 593 THR A C 1
ATOM 4734 O O . THR A 1 593 ? -1.421 20.129 30.821 1.00 79.88 593 THR A O 1
ATOM 4737 N N . ASP A 1 594 ? -2.765 21.192 29.378 1.00 86.50 594 ASP A N 1
ATOM 4738 C CA . ASP A 1 594 ? -3.704 21.702 30.392 1.00 86.50 594 ASP A CA 1
ATOM 4739 C C . ASP A 1 594 ? -5.030 20.922 30.359 1.00 86.50 594 ASP A C 1
ATOM 4741 O O . ASP A 1 594 ? -5.438 20.376 29.334 1.00 86.50 594 ASP A O 1
ATOM 4745 N N . LEU A 1 595 ? -5.768 20.932 31.470 1.00 87.44 595 LEU A N 1
ATOM 4746 C CA . LEU A 1 595 ? -7.080 20.300 31.604 1.00 87.44 595 LEU A CA 1
ATOM 4747 C C . LEU A 1 595 ? -8.088 20.801 30.555 1.00 87.44 595 LEU A C 1
ATOM 4749 O O . LEU A 1 595 ? -8.983 20.062 30.154 1.00 87.44 595 LEU A O 1
ATOM 4753 N N . ASN A 1 596 ? -7.952 22.048 30.091 1.00 87.69 596 ASN A N 1
ATOM 4754 C CA . ASN A 1 596 ? -8.747 22.569 28.977 1.00 87.69 596 ASN A CA 1
ATOM 4755 C C . ASN A 1 596 ? -8.508 21.800 27.674 1.00 87.69 596 ASN A C 1
ATOM 4757 O O . ASN A 1 596 ? -9.467 21.468 26.981 1.00 87.69 596 ASN A O 1
ATOM 4761 N N . GLN A 1 597 ? -7.244 21.519 27.352 1.00 87.88 597 GLN A N 1
ATOM 4762 C CA . GLN A 1 597 ? -6.875 20.787 26.141 1.00 87.88 597 GLN A CA 1
ATOM 4763 C C . GLN A 1 597 ? -7.394 19.350 26.222 1.00 87.88 597 GLN A C 1
ATOM 4765 O O . GLN A 1 597 ? -8.106 18.921 25.322 1.00 87.88 597 GLN A O 1
ATOM 4770 N N . LEU A 1 598 ? -7.210 18.679 27.368 1.00 89.81 598 LEU A N 1
ATOM 4771 C CA . LEU A 1 598 ? -7.749 17.329 27.592 1.00 89.81 598 LEU A CA 1
ATOM 4772 C C . LEU A 1 598 ? -9.262 17.243 27.396 1.00 89.81 598 LEU A C 1
ATOM 4774 O O . LEU A 1 598 ? -9.770 16.266 26.848 1.00 89.81 598 LEU A O 1
ATOM 4778 N N . ILE A 1 599 ? -10.000 18.264 27.837 1.00 91.00 599 ILE A N 1
ATOM 4779 C CA . ILE A 1 599 ? -11.444 18.302 27.618 1.00 91.00 599 ILE A CA 1
ATOM 4780 C C . ILE A 1 599 ? -11.757 18.361 26.123 1.00 91.00 599 ILE A C 1
ATOM 4782 O O . ILE A 1 599 ? -12.614 17.612 25.666 1.00 91.00 599 ILE A O 1
ATOM 4786 N N . HIS A 1 600 ? -11.063 19.208 25.363 1.00 88.25 600 HIS A N 1
ATOM 4787 C CA . HIS A 1 600 ? -11.260 19.319 23.918 1.00 88.25 600 HIS A CA 1
ATOM 4788 C C . HIS A 1 600 ? -10.853 18.064 23.138 1.00 88.25 600 HIS A C 1
ATOM 4790 O O . HIS A 1 600 ? -11.478 17.778 22.113 1.00 88.25 600 HIS A O 1
ATOM 4796 N N . ASP A 1 601 ? -9.862 17.324 23.630 1.00 88.50 601 ASP A N 1
ATOM 4797 C CA . ASP A 1 601 ? -9.332 16.135 22.964 1.00 88.50 601 ASP A CA 1
ATOM 4798 C C . ASP A 1 601 ? -10.160 14.881 23.264 1.00 88.50 601 ASP A C 1
ATOM 4800 O O . ASP A 1 601 ? -10.388 14.060 22.375 1.00 88.50 601 ASP A O 1
ATOM 4804 N N . TYR A 1 602 ? -10.656 14.731 24.497 1.00 92.31 602 TYR A N 1
ATOM 4805 C CA . TYR A 1 602 ? -11.339 13.508 24.923 1.00 92.31 602 TYR A CA 1
ATOM 4806 C C . TYR A 1 602 ? -12.869 13.582 24.932 1.00 92.31 602 TYR A C 1
ATOM 4808 O O . TYR A 1 602 ? -13.503 12.531 25.050 1.00 92.31 602 TYR A O 1
ATOM 4816 N N . PHE A 1 603 ? -13.491 14.759 24.799 1.00 92.19 603 PHE A N 1
ATOM 4817 C CA . PHE A 1 603 ? -14.954 14.883 24.729 1.00 92.19 603 PHE A CA 1
ATOM 4818 C C . PHE A 1 603 ? -15.453 15.300 23.333 1.00 92.19 603 PHE A C 1
ATOM 4820 O O . PHE A 1 603 ? -14.751 15.990 22.594 1.00 92.19 603 PHE A O 1
ATOM 4827 N N . PRO A 1 604 ? -16.701 14.941 22.957 1.00 89.12 604 PRO A N 1
ATOM 4828 C CA . PRO A 1 604 ? -17.274 15.329 21.671 1.00 89.12 604 PRO A CA 1
ATOM 4829 C C . PRO A 1 604 ? -17.344 16.852 21.495 1.00 89.12 604 PRO A C 1
ATOM 4831 O O . PRO A 1 604 ? -17.960 17.558 22.298 1.00 89.12 604 PRO A O 1
ATOM 4834 N N . LYS A 1 605 ? -16.772 17.358 20.397 1.00 84.62 605 LYS A N 1
ATOM 4835 C CA . LYS A 1 605 ? -16.647 18.802 20.124 1.00 84.62 605 LYS A CA 1
ATOM 4836 C C . LYS A 1 605 ? -17.988 19.536 20.090 1.00 84.62 605 LYS A C 1
ATOM 4838 O O . LYS A 1 605 ? -18.074 20.667 20.559 1.00 84.62 605 LYS A O 1
ATOM 4843 N N . ASP A 1 606 ? -19.036 18.915 19.557 1.00 80.50 606 ASP A N 1
ATOM 4844 C CA . ASP A 1 606 ? -20.363 19.542 19.472 1.00 80.50 606 ASP A CA 1
ATOM 4845 C C . ASP A 1 606 ? -21.038 19.631 20.842 1.00 80.50 606 ASP A C 1
ATOM 4847 O O . ASP A 1 606 ? -21.657 20.640 21.177 1.00 80.50 606 ASP A O 1
ATOM 4851 N N . TRP A 1 607 ? -20.847 18.607 21.678 1.00 83.38 607 TRP A N 1
ATOM 4852 C CA . TRP A 1 607 ? -21.330 18.620 23.055 1.00 83.38 607 TRP A CA 1
ATOM 4853 C C . TRP A 1 607 ? -20.626 19.703 23.876 1.00 83.38 607 TRP A C 1
ATOM 4855 O O . TRP A 1 607 ? -21.287 20.465 24.579 1.00 83.38 607 TRP A O 1
ATOM 4865 N N . LEU A 1 608 ? -19.307 19.838 23.716 1.00 86.69 608 LEU A N 1
ATOM 4866 C CA . LEU A 1 608 ? -18.534 20.899 24.359 1.00 86.69 608 LEU A CA 1
ATOM 4867 C C . LEU A 1 608 ? -18.945 22.295 23.897 1.00 86.69 608 LEU A C 1
ATOM 4869 O O . LEU A 1 608 ? -19.031 23.185 24.733 1.00 86.69 608 LEU A O 1
ATOM 4873 N N . ARG A 1 609 ? -19.224 22.498 22.603 1.00 84.19 609 ARG A N 1
ATOM 4874 C CA . ARG A 1 609 ? -19.710 23.790 22.084 1.00 84.19 609 ARG A CA 1
ATOM 4875 C C . ARG A 1 609 ? -21.017 24.211 22.756 1.00 84.19 609 ARG A C 1
ATOM 4877 O O . ARG A 1 609 ? -21.136 25.356 23.179 1.00 84.19 609 ARG A O 1
ATOM 4884 N N . ASN A 1 610 ? -21.952 23.276 22.915 1.00 83.06 610 ASN A N 1
ATOM 4885 C CA . ASN A 1 610 ? -23.214 23.530 23.612 1.00 83.06 610 ASN A CA 1
ATOM 4886 C C . ASN A 1 610 ? -23.003 23.788 25.111 1.00 83.06 610 ASN A C 1
ATOM 4888 O O . ASN A 1 610 ? -23.653 24.656 25.684 1.00 83.06 610 ASN A O 1
ATOM 4892 N N . LEU A 1 611 ? -22.079 23.058 25.744 1.00 82.62 611 LEU A N 1
ATOM 4893 C CA . LEU A 1 611 ? -21.757 23.217 27.163 1.00 82.62 611 LEU A CA 1
ATOM 4894 C C . LEU A 1 611 ? -21.031 24.542 27.451 1.00 82.62 611 LEU A C 1
ATOM 4896 O O . LEU A 1 611 ? -21.273 25.166 28.478 1.00 82.62 611 LEU A O 1
ATOM 4900 N N . ALA A 1 612 ? -20.158 24.982 26.541 1.00 79.62 612 ALA A N 1
ATOM 4901 C CA . ALA A 1 612 ? -19.361 26.201 26.663 1.00 79.62 612 ALA A CA 1
ATOM 4902 C C . ALA A 1 612 ? -20.199 27.488 26.597 1.00 79.62 612 ALA A C 1
ATOM 4904 O O . ALA A 1 612 ? -19.709 28.544 26.992 1.00 79.62 612 ALA A O 1
ATOM 4905 N N . ALA A 1 613 ? -21.459 27.405 26.152 1.00 80.44 613 ALA A N 1
ATOM 4906 C CA . ALA A 1 613 ? -22.412 28.508 26.254 1.00 80.44 613 ALA A CA 1
ATOM 4907 C C . ALA A 1 613 ? -22.677 28.923 27.717 1.00 80.44 613 ALA A C 1
ATOM 4909 O O . ALA A 1 613 ? -23.033 30.072 27.971 1.00 80.44 613 ALA A O 1
ATOM 4910 N N . ASP A 1 614 ? -22.457 28.017 28.679 1.00 82.38 614 ASP A N 1
ATOM 4911 C CA . ASP A 1 614 ? -22.494 28.296 30.113 1.00 82.38 614 ASP A CA 1
ATOM 4912 C C . ASP A 1 614 ? -21.125 28.025 30.763 1.00 82.38 614 ASP A C 1
ATOM 4914 O O . ASP A 1 614 ? -20.689 26.884 30.947 1.00 82.38 614 ASP A O 1
ATOM 4918 N N . SER A 1 615 ? -20.449 29.097 31.183 1.00 80.06 615 SER A N 1
ATOM 4919 C CA . SER A 1 615 ? -19.133 29.022 31.827 1.00 80.06 615 SER A CA 1
ATOM 4920 C C . SER A 1 615 ? -19.138 28.227 33.140 1.00 80.06 615 SER A C 1
ATOM 4922 O O . SER A 1 615 ? -18.101 27.690 33.531 1.00 80.06 615 SER A O 1
ATOM 4924 N N . ARG A 1 616 ? -20.284 28.084 33.820 1.00 87.12 616 ARG A N 1
ATOM 4925 C CA . ARG A 1 616 ? -20.387 27.263 35.039 1.00 87.12 616 ARG A CA 1
ATOM 4926 C C . ARG A 1 616 ? -20.378 25.773 34.720 1.00 87.12 616 ARG A C 1
ATOM 4928 O O . ARG A 1 616 ? -19.716 25.005 35.418 1.00 87.12 616 ARG A O 1
ATOM 4935 N N . SER A 1 617 ? -21.052 25.373 33.647 1.00 85.94 617 SER A N 1
ATOM 4936 C CA . SER A 1 617 ? -21.158 23.976 33.223 1.00 85.94 617 SER A CA 1
ATOM 4937 C C . SER A 1 617 ? -19.802 23.376 32.829 1.00 85.94 617 SER A C 1
ATOM 4939 O O . SER A 1 617 ? -19.486 22.250 33.220 1.00 85.94 617 SER A O 1
ATOM 4941 N N . ILE A 1 618 ? -18.944 24.137 32.139 1.00 87.12 618 ILE A N 1
ATOM 4942 C CA . ILE A 1 618 ? -17.589 23.672 31.794 1.00 87.12 618 ILE A CA 1
ATOM 4943 C C . ILE A 1 618 ? -16.683 23.536 33.032 1.00 87.12 618 ILE A C 1
ATOM 4945 O O . ILE A 1 618 ? -15.892 22.597 33.125 1.00 87.12 618 ILE A O 1
ATOM 4949 N N . ILE A 1 619 ? -16.821 24.429 34.021 1.00 88.75 619 ILE A N 1
ATOM 4950 C CA . ILE A 1 619 ? -16.104 24.326 35.302 1.00 88.75 619 ILE A CA 1
ATOM 4951 C C . ILE A 1 619 ? -16.576 23.087 36.068 1.00 88.75 619 ILE A C 1
ATOM 4953 O O . ILE A 1 619 ? -15.757 22.337 36.599 1.00 88.75 619 ILE A O 1
ATOM 4957 N N . GLN A 1 620 ? -17.884 22.828 36.088 1.00 90.62 620 GLN A N 1
ATOM 4958 C CA . GLN A 1 620 ? -18.436 21.643 36.733 1.00 90.62 620 GLN A CA 1
ATOM 4959 C C . GLN A 1 620 ? -17.915 20.351 36.089 1.00 90.62 620 GLN A C 1
ATOM 4961 O O . GLN A 1 620 ? -17.549 19.425 36.811 1.00 90.62 620 GLN A O 1
ATOM 4966 N N . LEU A 1 621 ? -17.816 20.295 34.756 1.00 90.62 621 LEU A N 1
ATOM 4967 C CA . LEU A 1 621 ? -17.233 19.151 34.051 1.00 90.62 621 LEU A CA 1
ATOM 4968 C C . LEU A 1 621 ? -15.778 18.900 34.470 1.00 90.62 621 LEU A C 1
ATOM 4970 O O . LEU A 1 621 ? -15.426 17.762 34.774 1.00 90.62 621 LEU A O 1
ATOM 4974 N N . LYS A 1 622 ? -14.954 19.954 34.548 1.00 92.12 622 LYS A N 1
ATOM 4975 C CA . LYS A 1 622 ? -13.563 19.858 35.024 1.00 92.12 622 LYS A CA 1
ATOM 4976 C C . LYS A 1 622 ? -13.480 19.254 36.420 1.00 92.12 622 LYS A C 1
ATOM 4978 O O . LYS A 1 622 ? -12.705 18.331 36.642 1.00 92.12 622 LYS A O 1
ATOM 4983 N N . LEU A 1 623 ? -14.292 19.753 37.352 1.00 94.06 623 LEU A N 1
ATOM 4984 C CA . LEU A 1 623 ? -14.309 19.264 38.733 1.00 94.06 623 LEU A CA 1
ATOM 4985 C C . LEU A 1 623 ? -14.764 17.804 38.813 1.00 94.06 623 LEU A C 1
ATOM 4987 O O . LEU A 1 623 ? -14.168 17.017 39.545 1.00 94.06 623 LEU A O 1
ATOM 4991 N N . LEU A 1 624 ? -15.783 17.430 38.037 1.00 95.00 624 LEU A N 1
ATOM 4992 C CA . LEU A 1 624 ? -16.267 16.053 37.957 1.00 95.00 624 LEU A CA 1
ATOM 4993 C C . LEU A 1 624 ? -15.210 15.106 37.377 1.00 95.00 624 LEU A C 1
ATOM 4995 O O . LEU A 1 624 ? -15.055 13.993 37.880 1.00 95.00 624 LEU A O 1
ATOM 4999 N N . LEU A 1 625 ? -14.472 15.541 36.353 1.00 95.06 625 LEU A N 1
ATOM 5000 C CA . LEU A 1 625 ? -13.383 14.763 35.768 1.00 95.06 625 LEU A CA 1
ATOM 5001 C C . LEU A 1 625 ? -12.238 14.579 36.765 1.00 95.06 625 LEU A C 1
ATOM 5003 O O . LEU A 1 625 ? -11.783 13.455 36.952 1.00 95.06 625 LEU A O 1
ATOM 5007 N N . LEU A 1 626 ? -11.814 15.650 37.444 1.00 94.31 626 LEU A N 1
ATOM 5008 C CA . LEU A 1 626 ? -10.766 15.586 38.467 1.00 94.31 626 LEU A CA 1
ATOM 5009 C C . LEU A 1 626 ? -11.157 14.672 39.634 1.00 94.31 626 LEU A C 1
ATOM 5011 O O . LEU A 1 626 ? -10.342 13.870 40.083 1.00 94.31 626 LEU A O 1
ATOM 5015 N N . ASP A 1 627 ? -12.407 14.745 40.095 1.00 94.38 627 ASP A N 1
ATOM 5016 C CA . ASP A 1 627 ? -12.939 13.851 41.126 1.00 94.38 627 ASP A CA 1
ATOM 5017 C C . ASP A 1 627 ? -12.928 12.384 40.665 1.00 94.38 627 ASP A C 1
ATOM 5019 O O . ASP A 1 627 ? -12.456 11.507 41.391 1.00 94.38 627 ASP A O 1
ATOM 5023 N N . ARG A 1 628 ? -13.401 12.096 39.445 1.00 93.81 628 ARG A N 1
ATOM 5024 C CA . ARG A 1 628 ? -13.392 10.731 38.896 1.00 93.81 628 ARG A CA 1
ATOM 5025 C C . ARG A 1 628 ? -11.984 10.189 38.706 1.00 93.81 628 ARG A C 1
ATOM 5027 O O . ARG A 1 628 ? -11.698 9.088 39.171 1.00 93.81 628 ARG A O 1
ATOM 5034 N N . TRP A 1 629 ? -11.107 10.964 38.080 1.00 93.62 629 TRP A N 1
ATOM 5035 C CA . TRP A 1 629 ? -9.715 10.590 37.861 1.00 93.62 629 TRP A CA 1
ATOM 5036 C C . TRP A 1 629 ? -8.987 10.369 39.193 1.00 93.62 629 TRP A C 1
ATOM 5038 O O . TRP A 1 629 ? -8.367 9.324 39.384 1.00 93.62 629 TRP A O 1
ATOM 5048 N N . GLY A 1 630 ? -9.153 11.271 40.166 1.00 92.25 630 GLY A N 1
ATOM 5049 C CA . GLY A 1 630 ? -8.564 11.136 41.499 1.00 92.25 630 GLY A CA 1
ATOM 5050 C C . GLY A 1 630 ? -8.993 9.856 42.222 1.00 92.25 630 GLY A C 1
ATOM 5051 O O . GLY A 1 630 ? -8.151 9.166 42.796 1.00 92.25 630 GLY A O 1
ATOM 5052 N N . ARG A 1 631 ? -10.276 9.476 42.138 1.00 89.88 631 ARG A N 1
ATOM 5053 C CA . ARG A 1 631 ? -10.768 8.211 42.717 1.00 89.88 631 ARG A CA 1
ATOM 5054 C C . ARG A 1 631 ? -10.156 6.983 42.052 1.00 89.88 631 ARG A C 1
ATOM 5056 O O . ARG A 1 631 ? -9.824 6.034 42.755 1.00 89.88 631 ARG A O 1
ATOM 5063 N N . LEU A 1 632 ? -9.986 6.993 40.729 1.00 87.56 632 LEU A N 1
ATOM 5064 C CA . LEU A 1 632 ? -9.323 5.898 40.010 1.00 87.56 632 LEU A CA 1
ATOM 5065 C C . LEU A 1 632 ? -7.855 5.751 40.425 1.00 87.56 632 LEU A C 1
ATOM 5067 O O . LEU A 1 632 ? -7.345 4.635 40.467 1.00 87.56 632 LEU A O 1
ATOM 5071 N N . CYS A 1 633 ? -7.183 6.852 40.774 1.00 85.38 633 CYS A N 1
ATOM 5072 C CA . CYS A 1 633 ? -5.814 6.811 41.284 1.00 85.38 633 CYS A CA 1
ATOM 5073 C C . CYS A 1 633 ? -5.686 6.215 42.688 1.00 85.38 633 CYS A C 1
ATOM 5075 O O . CYS A 1 633 ? -4.623 5.700 43.021 1.00 85.38 633 CYS A O 1
ATOM 5077 N N . GLN A 1 634 ? -6.750 6.262 43.490 1.00 82.81 634 GLN A N 1
ATOM 5078 C CA . GLN A 1 634 ? -6.770 5.735 44.857 1.00 82.81 634 GLN A CA 1
ATOM 5079 C C . GLN A 1 634 ? -7.155 4.250 44.929 1.00 82.81 634 GLN A C 1
ATOM 5081 O O . GLN A 1 634 ? -7.021 3.636 45.986 1.00 82.81 634 GLN A O 1
ATOM 5086 N N . GLN A 1 635 ? -7.653 3.663 43.837 1.00 75.56 635 GLN A N 1
ATOM 5087 C CA . GLN A 1 635 ? -8.007 2.246 43.808 1.00 75.56 635 GLN A CA 1
ATOM 5088 C C . GLN A 1 635 ? -6.738 1.381 43.753 1.00 75.56 635 GLN A C 1
ATOM 5090 O O . GLN A 1 635 ? -5.909 1.588 42.862 1.00 75.56 635 GLN A O 1
ATOM 5095 N N . PRO A 1 636 ? -6.569 0.407 44.671 1.00 63.66 636 PRO A N 1
ATOM 5096 C CA . PRO A 1 636 ? -5.446 -0.515 44.609 1.00 63.66 636 PRO A CA 1
ATOM 5097 C C . PRO A 1 636 ? -5.536 -1.333 43.318 1.00 63.66 636 PRO A C 1
ATOM 5099 O O . PRO A 1 636 ? -6.591 -1.868 42.976 1.00 63.66 636 PRO A O 1
ATOM 5102 N N . VAL A 1 637 ? -4.429 -1.406 42.578 1.00 65.44 637 VAL A N 1
ATOM 5103 C CA . VAL A 1 637 ? -4.340 -2.262 41.395 1.00 65.44 637 VAL A CA 1
ATOM 5104 C C . VAL A 1 637 ? -4.121 -3.690 41.888 1.00 65.44 637 VAL A C 1
ATOM 5106 O O . VAL A 1 637 ? -3.058 -3.997 42.422 1.00 65.44 637 VAL A O 1
ATOM 5109 N N . ASP A 1 638 ? -5.121 -4.561 41.735 1.00 55.38 638 ASP A N 1
ATOM 5110 C CA . ASP A 1 638 ? -4.994 -5.980 42.081 1.00 55.38 638 ASP A CA 1
ATOM 5111 C C . ASP A 1 638 ? -3.987 -6.661 41.140 1.00 55.38 638 ASP A C 1
ATOM 5113 O O . ASP A 1 638 ? -4.333 -7.156 40.063 1.00 55.38 638 ASP A O 1
ATOM 5117 N N . SER A 1 639 ? -2.723 -6.717 41.561 1.00 49.72 639 SER A N 1
ATOM 5118 C CA . SER A 1 639 ? -1.623 -7.340 40.815 1.00 49.72 639 SER A CA 1
ATOM 5119 C C . SER A 1 639 ? -1.934 -8.795 40.414 1.00 49.72 639 SER A C 1
ATOM 5121 O O . SER A 1 639 ? -1.556 -9.258 39.341 1.00 49.72 639 SER A O 1
ATOM 5123 N N . HIS A 1 640 ? -2.715 -9.521 41.214 1.00 47.47 640 HIS A N 1
ATOM 5124 C CA . HIS A 1 640 ? -3.029 -10.931 40.963 1.00 47.47 640 HIS A CA 1
ATOM 5125 C C . HIS A 1 640 ? -3.933 -11.200 39.746 1.00 47.47 640 HIS A C 1
ATOM 5127 O O . HIS A 1 640 ? -4.001 -12.340 39.299 1.00 47.47 640 HIS A O 1
ATOM 5133 N N . GLN A 1 641 ? -4.623 -10.197 39.186 1.00 47.31 641 GLN A N 1
ATOM 5134 C CA . GLN A 1 641 ? -5.451 -10.393 37.981 1.00 47.31 641 GLN A CA 1
ATOM 5135 C C . GLN A 1 641 ? -4.703 -10.133 36.663 1.00 47.31 641 GLN A C 1
ATOM 5137 O O . GLN A 1 641 ? -5.237 -10.458 35.601 1.00 47.31 641 GLN A O 1
ATOM 5142 N N . ILE A 1 642 ? -3.504 -9.542 36.718 1.00 48.56 642 ILE A N 1
ATOM 5143 C CA . ILE A 1 642 ? -2.719 -9.131 35.538 1.00 48.56 642 ILE A CA 1
ATOM 5144 C C . ILE A 1 642 ? -1.372 -9.880 35.455 1.00 48.56 642 ILE A C 1
ATOM 5146 O O . ILE A 1 642 ? -0.797 -9.971 34.372 1.00 48.56 642 ILE A O 1
ATOM 5150 N N . PHE A 1 643 ? -0.879 -10.464 36.553 1.00 48.62 643 PHE A N 1
ATOM 5151 C CA . PHE A 1 643 ? 0.466 -11.041 36.618 1.00 48.62 643 PHE A CA 1
ATOM 5152 C C . PHE A 1 643 ? 0.497 -12.555 36.861 1.00 48.62 643 PHE A C 1
ATOM 5154 O O . PHE A 1 643 ? 0.012 -13.037 37.878 1.00 48.62 643 PHE A O 1
ATOM 5161 N N . ASP A 1 644 ? 1.213 -13.258 35.980 1.00 40.19 644 ASP A N 1
ATOM 5162 C CA . ASP A 1 644 ? 1.898 -14.533 36.249 1.00 40.19 644 ASP A CA 1
ATOM 5163 C C . ASP A 1 644 ? 3.409 -14.256 36.466 1.00 40.19 644 ASP A C 1
ATOM 5165 O O . ASP A 1 644 ? 4.288 -14.896 35.891 1.00 40.19 644 ASP A O 1
ATOM 5169 N N . LEU A 1 645 ? 3.743 -13.218 37.246 1.00 37.62 645 LEU A N 1
ATOM 5170 C CA . LEU A 1 645 ? 5.128 -12.892 37.604 1.00 37.62 645 LEU A CA 1
ATOM 5171 C C . LEU A 1 645 ? 5.380 -13.242 39.072 1.00 37.62 645 LEU A C 1
ATOM 5173 O O . LEU A 1 645 ? 4.664 -12.795 39.968 1.00 37.62 645 LEU A O 1
ATOM 5177 N N . LYS A 1 646 ? 6.427 -14.044 39.311 1.00 30.00 646 LYS A N 1
ATOM 5178 C CA . LYS A 1 646 ? 6.997 -14.254 40.648 1.00 30.00 646 LYS A CA 1
ATOM 5179 C C . LYS A 1 646 ? 7.404 -12.897 41.243 1.00 30.00 646 LYS A C 1
ATOM 5181 O O . LYS A 1 646 ? 7.891 -12.048 40.496 1.00 30.00 646 LYS A O 1
ATOM 5186 N N . PRO A 1 647 ? 7.252 -12.696 42.563 1.00 34.03 647 PRO A N 1
ATOM 5187 C CA . PRO A 1 647 ? 7.615 -11.440 43.201 1.00 34.03 647 PRO A CA 1
ATOM 5188 C C . PRO A 1 647 ? 9.132 -11.255 43.101 1.00 34.03 647 PRO A C 1
ATOM 5190 O O . PRO A 1 647 ? 9.895 -12.002 43.713 1.00 34.03 647 PRO A O 1
ATOM 5193 N N . VAL A 1 648 ? 9.562 -10.282 42.301 1.00 35.53 648 VAL A N 1
ATOM 5194 C CA . VAL A 1 648 ? 10.935 -9.777 42.313 1.00 35.53 648 VAL A CA 1
ATOM 5195 C C . VAL A 1 648 ? 10.927 -8.517 43.168 1.00 35.53 648 VAL A C 1
ATOM 5197 O O . VAL A 1 648 ? 10.117 -7.614 42.973 1.00 35.53 648 VAL A O 1
ATOM 5200 N N . SER A 1 649 ? 11.788 -8.527 44.177 1.00 42.53 649 SER A N 1
ATOM 5201 C CA . SER A 1 649 ? 12.099 -7.411 45.061 1.00 42.53 649 SER A CA 1
ATOM 5202 C C . SER A 1 649 ? 12.540 -6.173 44.274 1.00 42.53 649 SER A C 1
ATOM 5204 O O . SER A 1 649 ? 13.320 -6.302 43.337 1.00 42.53 649 SER A O 1
ATOM 5206 N N . GLU A 1 650 ? 12.088 -5.003 44.741 1.00 44.09 650 GLU A N 1
ATOM 5207 C CA . GLU A 1 650 ? 12.431 -3.645 44.276 1.00 44.09 650 GLU A CA 1
ATOM 5208 C C . GLU A 1 650 ? 11.791 -3.223 42.937 1.00 44.09 650 GLU A C 1
ATOM 5210 O O . GLU A 1 650 ? 12.416 -3.232 41.879 1.00 44.09 650 GLU A O 1
ATOM 5215 N N . SER A 1 651 ? 10.521 -2.798 42.988 1.00 47.81 651 SER A N 1
ATOM 5216 C CA . SER A 1 651 ? 9.823 -2.178 41.854 1.00 47.81 651 SER A CA 1
ATOM 5217 C C . SER A 1 651 ? 10.312 -0.747 41.622 1.00 47.81 651 SER A C 1
ATOM 5219 O O . SER A 1 651 ? 10.193 0.099 42.513 1.00 47.81 651 SER A O 1
ATOM 5221 N N . ARG A 1 652 ? 10.810 -0.463 40.416 1.00 58.56 652 ARG A N 1
ATOM 5222 C CA . ARG A 1 652 ? 11.116 0.896 39.950 1.00 58.56 652 ARG A CA 1
ATOM 5223 C C . ARG A 1 652 ? 9.801 1.657 39.727 1.00 58.56 652 ARG A C 1
ATOM 5225 O O . ARG A 1 652 ? 8.812 1.050 39.320 1.00 58.56 652 ARG A O 1
ATOM 5232 N N . ASP A 1 653 ? 9.778 2.976 39.936 1.00 61.75 653 ASP A N 1
ATOM 5233 C CA . ASP A 1 653 ? 8.583 3.821 39.710 1.00 61.75 653 ASP A CA 1
ATOM 5234 C C . ASP A 1 653 ? 7.958 3.620 38.306 1.00 61.75 653 ASP A C 1
ATOM 5236 O O . ASP A 1 653 ? 6.738 3.684 38.139 1.00 61.75 653 ASP A O 1
ATOM 5240 N N . GLU A 1 654 ? 8.774 3.292 37.296 1.00 65.81 654 GLU A N 1
ATOM 5241 C CA . GLU A 1 654 ? 8.333 2.996 35.923 1.00 65.81 654 GLU A CA 1
ATOM 5242 C C . GLU A 1 654 ? 7.437 1.746 35.802 1.00 65.81 654 GLU A C 1
ATOM 5244 O O . GLU A 1 654 ? 6.514 1.719 34.975 1.00 65.81 654 GLU A O 1
ATOM 5249 N N . ASP A 1 655 ? 7.654 0.728 36.640 1.00 72.31 655 ASP A N 1
ATOM 5250 C CA . ASP A 1 655 ? 6.871 -0.514 36.628 1.00 72.31 655 ASP A CA 1
ATOM 5251 C C . ASP A 1 655 ? 5.454 -0.271 37.163 1.00 72.31 655 ASP A C 1
ATOM 5253 O O . ASP A 1 655 ? 4.470 -0.809 36.643 1.00 72.31 655 ASP A O 1
ATOM 5257 N N . VAL A 1 656 ? 5.327 0.605 38.162 1.00 78.31 656 VAL A N 1
ATOM 5258 C CA . VAL A 1 656 ? 4.044 0.980 38.777 1.00 78.31 656 VAL A CA 1
ATOM 5259 C C . VAL A 1 656 ? 3.188 1.796 37.807 1.00 78.31 656 VAL A C 1
ATOM 5261 O O . VAL A 1 656 ? 1.989 1.524 37.652 1.00 78.31 656 VAL A O 1
ATOM 5264 N N . VAL A 1 657 ? 3.797 2.756 37.101 1.00 79.00 657 VAL A N 1
ATOM 5265 C CA . VAL A 1 657 ? 3.119 3.561 36.070 1.00 79.00 657 VAL A CA 1
ATOM 5266 C C . VAL A 1 657 ? 2.655 2.673 34.915 1.00 79.00 657 VAL A C 1
ATOM 5268 O O . VAL A 1 657 ? 1.498 2.746 34.494 1.00 79.00 657 VAL A O 1
ATOM 5271 N N . THR A 1 658 ? 3.523 1.775 34.443 1.00 82.69 658 THR A N 1
ATOM 5272 C CA . THR A 1 658 ? 3.208 0.814 33.374 1.00 82.69 658 THR A CA 1
ATOM 5273 C C . THR A 1 658 ? 2.043 -0.091 33.766 1.00 82.69 658 THR A C 1
ATOM 5275 O O . THR A 1 658 ? 1.070 -0.198 33.018 1.00 82.69 658 THR A O 1
ATOM 5278 N N . THR A 1 659 ? 2.081 -0.671 34.963 1.00 84.81 659 THR A N 1
ATOM 5279 C CA . THR A 1 659 ? 1.010 -1.530 35.487 1.00 84.81 659 THR A CA 1
ATOM 5280 C C . THR A 1 659 ? -0.322 -0.785 35.591 1.00 84.81 659 THR A C 1
ATOM 5282 O O . THR A 1 659 ? -1.370 -1.296 35.189 1.00 84.81 659 THR A O 1
ATOM 5285 N N . SER A 1 660 ? -0.287 0.453 36.080 1.00 86.12 660 SER A N 1
ATOM 5286 C CA . SER A 1 660 ? -1.480 1.287 36.238 1.00 86.12 660 SER A CA 1
ATOM 5287 C C . SER A 1 660 ? -2.100 1.689 34.901 1.00 86.12 660 SER A C 1
ATOM 5289 O O . SER A 1 660 ? -3.325 1.663 34.772 1.00 86.12 660 SER A O 1
ATOM 5291 N N . SER A 1 661 ? -1.273 2.007 33.902 1.00 89.31 661 SER A N 1
ATOM 5292 C CA . SER A 1 661 ? -1.715 2.323 32.538 1.00 89.31 661 SER A CA 1
ATOM 5293 C C . SER A 1 661 ? -2.351 1.103 31.856 1.00 89.31 661 SER A C 1
ATOM 5295 O O . SER A 1 661 ? -3.439 1.204 31.281 1.00 89.31 661 SER A O 1
ATOM 5297 N N . VAL A 1 662 ? -1.758 -0.089 32.009 1.00 90.44 662 VAL A N 1
ATOM 5298 C CA . VAL A 1 662 ? -2.334 -1.354 31.512 1.00 90.44 662 VAL A CA 1
ATOM 5299 C C . VAL A 1 662 ? -3.681 -1.644 32.179 1.00 90.44 662 VAL A C 1
ATOM 5301 O O . VAL A 1 662 ? -4.661 -1.950 31.494 1.00 90.44 662 VAL A O 1
ATOM 5304 N N . HIS A 1 663 ? -3.770 -1.495 33.503 1.00 90.25 663 HIS A N 1
ATOM 5305 C CA . HIS A 1 663 ? -5.021 -1.684 34.237 1.00 90.25 663 HIS A CA 1
ATOM 5306 C C . HIS A 1 663 ? -6.109 -0.691 33.794 1.00 90.25 663 HIS A C 1
ATOM 5308 O O . HIS A 1 663 ? -7.256 -1.087 33.564 1.00 90.25 663 HIS A O 1
ATOM 5314 N N . ALA A 1 664 ? -5.765 0.592 33.645 1.00 93.56 664 ALA A N 1
ATOM 5315 C CA . ALA A 1 664 ? -6.686 1.620 33.165 1.00 93.56 664 ALA A CA 1
ATOM 5316 C C . ALA A 1 664 ? -7.166 1.327 31.733 1.00 93.56 664 ALA A C 1
ATOM 5318 O O . ALA A 1 664 ? -8.362 1.414 31.466 1.00 93.56 664 ALA A O 1
ATOM 5319 N N . SER A 1 665 ? -6.274 0.861 30.854 1.00 94.31 665 SER A N 1
ATOM 5320 C CA . SER A 1 665 ? -6.607 0.453 29.482 1.00 94.31 665 SER A CA 1
ATOM 5321 C C . SER A 1 665 ? -7.588 -0.723 29.449 1.00 94.31 665 SER A C 1
ATOM 5323 O O . SER A 1 665 ? -8.616 -0.669 28.772 1.00 94.31 665 SER A O 1
ATOM 5325 N N . PHE A 1 666 ? -7.349 -1.776 30.237 1.00 93.56 666 PHE A N 1
ATOM 5326 C CA . PHE A 1 666 ? -8.306 -2.882 30.361 1.00 93.56 666 PHE A CA 1
ATOM 5327 C C . PHE A 1 666 ? -9.641 -2.440 30.962 1.00 93.56 666 PHE A C 1
ATOM 5329 O O . PHE A 1 666 ? -10.689 -2.952 30.560 1.00 93.56 666 PHE A O 1
ATOM 5336 N N . SER A 1 667 ? -9.613 -1.509 31.916 1.00 93.81 667 SER A N 1
ATOM 5337 C CA . SER A 1 667 ? -10.815 -0.973 32.556 1.00 93.81 667 SER A CA 1
ATOM 5338 C C . SER A 1 667 ? -11.650 -0.146 31.579 1.00 93.81 667 SER A C 1
ATOM 5340 O O . SER A 1 667 ? -12.861 -0.354 31.514 1.00 93.81 667 SER A O 1
ATOM 5342 N N . TYR A 1 668 ? -11.008 0.675 30.742 1.00 95.69 668 TYR A N 1
ATOM 5343 C CA . TYR A 1 668 ? -11.645 1.376 29.625 1.00 95.69 668 TYR A CA 1
ATOM 5344 C C . TYR A 1 668 ? -12.347 0.387 28.685 1.00 95.69 668 TYR A C 1
ATOM 5346 O O . TYR A 1 668 ? -13.554 0.474 28.456 1.00 95.69 668 TYR A O 1
ATOM 5354 N N . LEU A 1 669 ? -11.621 -0.625 28.194 1.00 95.19 669 LEU A N 1
ATOM 5355 C CA . LEU A 1 669 ? -12.186 -1.609 27.266 1.00 95.19 669 LEU A CA 1
ATOM 5356 C C . LEU A 1 669 ? -13.307 -2.436 27.904 1.00 95.19 669 LEU A C 1
ATOM 5358 O O . LEU A 1 669 ? -14.292 -2.766 27.245 1.00 95.19 669 LEU A O 1
ATOM 5362 N N . ARG A 1 670 ? -13.188 -2.764 29.196 1.00 94.56 670 ARG A N 1
ATOM 5363 C CA . ARG A 1 670 ? -14.231 -3.463 29.956 1.00 94.56 670 ARG A CA 1
ATOM 5364 C C . ARG A 1 670 ? -15.475 -2.591 30.117 1.00 94.56 670 ARG A C 1
ATOM 5366 O O . ARG A 1 670 ? -16.576 -3.107 29.946 1.00 94.56 670 ARG A O 1
ATOM 5373 N N . ALA A 1 671 ? -15.316 -1.302 30.411 1.00 92.81 671 ALA A N 1
ATOM 5374 C CA . ALA A 1 671 ? -16.425 -0.356 30.489 1.00 92.81 671 ALA A CA 1
ATOM 5375 C C . ALA A 1 671 ? -17.155 -0.258 29.141 1.00 92.81 671 ALA A C 1
ATOM 5377 O O . ALA A 1 671 ? -18.373 -0.430 29.094 1.00 92.81 671 ALA A O 1
ATOM 5378 N N . LEU A 1 672 ? -16.413 -0.122 28.038 1.00 91.69 672 LEU A N 1
ATOM 5379 C CA . LEU A 1 672 ? -16.983 -0.092 26.689 1.00 91.69 672 LEU A CA 1
ATOM 5380 C C . LEU A 1 672 ? -17.704 -1.403 26.330 1.00 91.69 672 LEU A C 1
ATOM 5382 O O . LEU A 1 672 ? -18.812 -1.394 25.791 1.00 91.69 672 LEU A O 1
ATOM 5386 N N . ARG A 1 673 ? -17.120 -2.553 26.687 1.00 92.25 673 ARG A N 1
ATOM 5387 C CA . ARG A 1 673 ? -17.754 -3.865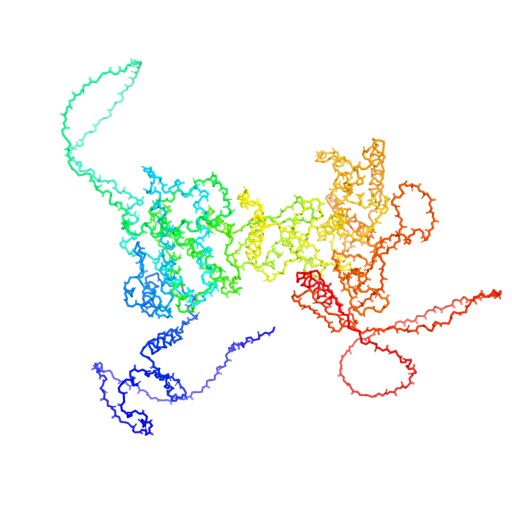 26.504 1.00 92.25 673 ARG A CA 1
ATOM 5388 C C . ARG A 1 673 ? -19.043 -4.009 27.311 1.00 92.25 673 ARG A C 1
ATOM 5390 O O . ARG A 1 673 ? -19.986 -4.632 26.831 1.00 92.25 673 ARG A O 1
ATOM 5397 N N . ASN A 1 674 ? -19.084 -3.480 28.529 1.00 90.12 674 ASN A N 1
ATOM 5398 C CA . ASN A 1 674 ? -20.275 -3.524 29.375 1.00 90.12 674 ASN A CA 1
ATOM 5399 C C . ASN A 1 674 ? -21.382 -2.605 28.847 1.00 90.12 674 ASN A C 1
ATOM 5401 O O . ASN A 1 674 ? -22.556 -2.939 28.990 1.00 90.12 674 ASN A O 1
ATOM 5405 N N . LEU A 1 675 ? -21.006 -1.490 28.213 1.00 86.88 675 LEU A N 1
ATOM 5406 C CA . LEU A 1 675 ? -21.936 -0.557 27.586 1.00 86.88 675 LEU A CA 1
ATOM 5407 C C . LEU A 1 675 ? -22.660 -1.193 26.390 1.00 86.88 675 LEU A C 1
ATOM 5409 O O . LEU A 1 675 ? -23.877 -1.083 26.279 1.00 86.88 675 LEU A O 1
ATOM 5413 N N . ALA A 1 676 ? -21.926 -1.895 25.518 1.00 86.12 676 ALA A N 1
ATOM 5414 C CA . ALA A 1 676 ? -22.494 -2.539 24.333 1.00 86.12 676 ALA A CA 1
ATOM 5415 C C . ALA A 1 676 ? -21.769 -3.848 23.982 1.00 86.12 676 ALA A C 1
ATOM 5417 O O . ALA A 1 676 ? -20.959 -3.924 23.054 1.00 86.12 676 ALA A O 1
ATOM 5418 N N . SER A 1 677 ? -22.090 -4.920 24.706 1.00 90.38 677 SER A N 1
ATOM 5419 C CA . SER A 1 677 ? -21.400 -6.212 24.578 1.00 90.38 677 SER A CA 1
ATOM 5420 C C . SER A 1 677 ? -21.500 -6.832 23.181 1.00 90.38 677 SER A C 1
ATOM 5422 O O . SER A 1 677 ? -20.557 -7.483 22.732 1.00 90.38 677 SER A O 1
ATOM 5424 N N . THR A 1 678 ? -22.602 -6.594 22.470 1.00 91.62 678 THR A N 1
ATOM 5425 C CA . THR A 1 678 ? -22.852 -7.102 21.113 1.00 91.62 678 THR A CA 1
ATOM 5426 C C . THR A 1 678 ? -22.199 -6.260 20.011 1.00 91.62 678 THR A C 1
ATOM 5428 O O . THR A 1 678 ? -21.981 -6.781 18.918 1.00 91.62 678 THR A O 1
ATOM 5431 N N . ARG A 1 679 ? -21.841 -4.994 20.286 1.00 91.56 679 ARG A N 1
ATOM 5432 C CA . ARG A 1 679 ? -21.062 -4.120 19.384 1.00 91.56 679 ARG A CA 1
ATOM 5433 C C . ARG A 1 679 ? -19.557 -4.174 19.667 1.00 91.56 679 ARG A C 1
ATOM 5435 O O . ARG A 1 679 ? -18.775 -3.777 18.809 1.00 91.56 679 ARG A O 1
ATOM 5442 N N . PHE A 1 680 ? -19.142 -4.659 20.838 1.00 93.00 680 PHE A N 1
ATOM 5443 C CA . PHE A 1 680 ? -17.742 -4.673 21.267 1.00 93.00 680 PHE A CA 1
ATOM 5444 C C . PHE A 1 680 ? -16.807 -5.329 20.236 1.00 93.00 680 PHE A C 1
ATOM 5446 O O . PHE A 1 680 ? -16.944 -6.511 19.929 1.00 93.00 680 PHE A O 1
ATOM 5453 N N . GLY A 1 681 ? -15.867 -4.550 19.710 1.00 92.06 681 GLY A N 1
ATOM 5454 C CA . GLY A 1 681 ? -15.012 -4.901 18.579 1.00 92.06 681 GLY A CA 1
ATOM 5455 C C . GLY A 1 681 ? -14.609 -3.637 17.823 1.00 92.06 681 GLY A C 1
ATOM 5456 O O . GLY A 1 681 ? -15.240 -2.593 17.981 1.00 92.06 681 GLY A O 1
ATOM 5457 N N . THR A 1 682 ? -13.557 -3.708 17.024 1.00 91.44 682 THR A N 1
ATOM 5458 C CA . THR A 1 682 ? -13.023 -2.572 16.257 1.00 91.44 682 THR A CA 1
ATOM 5459 C C . THR A 1 682 ? -13.854 -2.288 15.010 1.00 91.44 682 THR A C 1
ATOM 5461 O O . THR A 1 682 ? -14.293 -1.158 14.810 1.00 91.44 682 THR A O 1
ATOM 5464 N N . THR A 1 683 ? -14.150 -3.310 14.211 1.00 90.19 683 THR A N 1
ATOM 5465 C CA . THR A 1 683 ? -14.844 -3.163 12.926 1.00 90.19 683 THR A CA 1
ATOM 5466 C C . THR A 1 683 ? -16.336 -3.479 13.029 1.00 90.19 683 THR A C 1
ATOM 5468 O O . THR A 1 683 ? -16.771 -4.362 13.771 1.00 90.19 683 THR A O 1
ATOM 5471 N N . ALA A 1 684 ? -17.142 -2.724 12.282 1.00 92.25 684 ALA A N 1
ATOM 5472 C CA . ALA A 1 684 ? -18.556 -2.994 12.065 1.00 92.25 684 ALA A CA 1
ATOM 5473 C C . ALA A 1 684 ? -18.923 -2.611 10.634 1.00 92.25 684 ALA A C 1
ATOM 5475 O O . ALA A 1 684 ? -18.565 -1.535 10.161 1.00 92.25 684 ALA A O 1
ATOM 5476 N N . PHE A 1 685 ? -19.659 -3.486 9.959 1.00 93.62 685 PHE A N 1
ATOM 5477 C CA . PHE A 1 685 ? -19.938 -3.353 8.537 1.00 93.62 685 PHE A CA 1
ATOM 5478 C C . PHE A 1 685 ? -21.394 -2.957 8.325 1.00 93.62 685 PHE A C 1
ATOM 5480 O O . PHE A 1 685 ? -22.305 -3.757 8.549 1.00 93.62 685 PHE A O 1
ATOM 5487 N N . ALA A 1 686 ? -21.603 -1.714 7.898 1.00 90.56 686 ALA A N 1
ATOM 5488 C CA . ALA A 1 686 ? -22.898 -1.222 7.449 1.00 90.56 686 ALA A CA 1
ATOM 5489 C C . ALA A 1 686 ? -23.338 -1.997 6.201 1.00 90.56 686 ALA A C 1
ATOM 5491 O O . ALA A 1 686 ? -22.602 -2.062 5.214 1.00 90.56 686 ALA A O 1
ATOM 5492 N N . SER A 1 687 ? -24.531 -2.587 6.228 1.00 92.56 687 SER A N 1
ATOM 5493 C CA . SER A 1 687 ? -24.985 -3.449 5.140 1.00 92.56 687 SER A CA 1
ATOM 5494 C C . SER A 1 687 ? -26.497 -3.439 4.946 1.00 92.56 687 SER A C 1
ATOM 5496 O O . SER A 1 687 ? -27.263 -3.133 5.861 1.00 92.56 687 SER A O 1
ATOM 5498 N N . ARG A 1 688 ? -26.930 -3.838 3.750 1.00 92.12 688 ARG A N 1
ATOM 5499 C CA . ARG A 1 688 ? -28.312 -4.256 3.489 1.00 92.12 688 ARG A CA 1
ATOM 5500 C C . ARG A 1 688 ? -28.368 -5.774 3.463 1.00 92.12 688 ARG A C 1
ATOM 5502 O O . ARG A 1 688 ? -27.604 -6.401 2.731 1.00 92.12 688 ARG A O 1
ATOM 5509 N N . VAL A 1 689 ? -29.257 -6.367 4.251 1.00 90.94 689 VAL A N 1
ATOM 5510 C CA . VAL A 1 689 ? -29.386 -7.826 4.354 1.00 90.94 689 VAL A CA 1
ATOM 5511 C C . VAL A 1 689 ? -30.724 -8.256 3.777 1.00 90.94 689 VAL A C 1
ATOM 5513 O O . VAL A 1 689 ? -31.776 -7.837 4.251 1.00 90.94 689 VAL A O 1
ATOM 5516 N N . PHE A 1 690 ? -30.669 -9.131 2.779 1.00 87.25 690 PHE A N 1
ATOM 5517 C CA . PHE A 1 690 ? -31.835 -9.696 2.111 1.00 87.25 690 PHE A CA 1
ATOM 5518 C C . PHE A 1 690 ? -32.167 -11.072 2.685 1.00 87.25 690 PHE A C 1
ATOM 5520 O O . PHE A 1 690 ? -31.270 -11.856 3.026 1.00 87.25 690 PHE A O 1
ATOM 5527 N N . ASN A 1 691 ? -33.460 -11.397 2.722 1.00 86.12 691 ASN A N 1
ATOM 5528 C CA . ASN A 1 691 ? -33.981 -12.678 3.217 1.00 86.12 691 ASN A CA 1
ATOM 5529 C C . ASN A 1 691 ? -33.640 -12.994 4.689 1.00 86.12 691 ASN A C 1
ATOM 5531 O O . ASN A 1 691 ? -33.517 -14.165 5.066 1.00 86.12 691 ASN A O 1
ATOM 5535 N N . LEU A 1 692 ? -33.485 -11.971 5.536 1.00 85.00 692 LEU A N 1
ATOM 5536 C CA . LEU A 1 692 ? -33.392 -12.155 6.984 1.00 85.00 692 LEU A CA 1
ATOM 5537 C C . LEU A 1 692 ? -34.815 -12.242 7.577 1.00 85.00 692 LEU A C 1
ATOM 5539 O O . LEU A 1 692 ? -35.581 -11.289 7.439 1.00 85.00 692 LEU A O 1
ATOM 5543 N N . PRO A 1 693 ? -35.208 -13.357 8.226 1.00 77.81 693 PRO A N 1
ATOM 5544 C CA . PRO A 1 693 ? -36.580 -13.528 8.702 1.00 77.81 693 PRO A CA 1
ATOM 5545 C C . PRO A 1 693 ? -36.995 -12.441 9.701 1.00 77.81 693 PRO A C 1
ATOM 5547 O O . PRO A 1 693 ? -36.321 -12.249 10.712 1.00 77.81 693 PRO A O 1
ATOM 5550 N N . GLY A 1 694 ? -38.123 -11.775 9.440 1.00 74.19 694 GLY A N 1
ATOM 5551 C CA . GLY A 1 694 ? -38.677 -10.740 10.322 1.00 74.19 694 GLY A CA 1
ATOM 5552 C C . GLY A 1 694 ? -37.990 -9.372 10.238 1.00 74.19 694 GLY A C 1
ATOM 5553 O O . GLY A 1 694 ? -38.254 -8.531 11.091 1.00 74.19 694 GLY A O 1
ATOM 5554 N N . HIS A 1 695 ? -37.129 -9.143 9.240 1.00 77.94 695 HIS A N 1
ATOM 5555 C CA . HIS A 1 695 ? -36.417 -7.881 9.032 1.00 77.94 695 HIS A CA 1
ATOM 5556 C C . HIS A 1 695 ? -36.863 -7.183 7.740 1.00 77.94 695 HIS A C 1
ATOM 5558 O O . HIS A 1 695 ? -37.095 -7.839 6.724 1.00 77.94 695 HIS A O 1
ATOM 5564 N N . VAL A 1 696 ? -36.951 -5.850 7.768 1.00 79.75 696 VAL A N 1
ATOM 5565 C CA . VAL A 1 696 ? -37.306 -5.033 6.599 1.00 79.75 696 VAL A CA 1
ATOM 5566 C C . VAL A 1 696 ? -36.051 -4.756 5.774 1.00 79.75 696 VAL A C 1
ATOM 5568 O O . VAL A 1 696 ? -35.103 -4.154 6.265 1.00 79.75 696 VAL A O 1
ATOM 5571 N N . GLU A 1 697 ? -36.032 -5.161 4.505 1.00 80.00 697 GLU A N 1
ATOM 5572 C CA . GLU A 1 697 ? -34.826 -5.098 3.656 1.00 80.00 697 GLU A CA 1
ATOM 5573 C C . GLU A 1 697 ? -34.280 -3.676 3.416 1.00 80.00 697 GLU A C 1
ATOM 5575 O O . GLU A 1 697 ? -33.110 -3.517 3.069 1.00 80.00 697 GLU A O 1
ATOM 5580 N N . SER A 1 698 ? -35.094 -2.635 3.625 1.00 79.75 698 SER A N 1
ATOM 5581 C CA . SER A 1 698 ? -34.673 -1.233 3.507 1.00 79.75 698 SER A CA 1
ATOM 5582 C C . SER A 1 698 ? -33.853 -0.727 4.699 1.00 79.75 698 SER A C 1
ATOM 5584 O O . SER A 1 698 ? -33.170 0.289 4.567 1.00 79.75 698 SER A O 1
ATOM 5586 N N . GLN A 1 699 ? -33.909 -1.401 5.852 1.00 85.44 699 GLN A N 1
ATOM 5587 C CA . GLN A 1 699 ? -33.210 -0.978 7.063 1.00 85.44 699 GLN A CA 1
ATOM 5588 C C . GLN A 1 699 ? -31.730 -1.391 7.023 1.00 85.44 699 GLN A C 1
ATOM 5590 O O . GLN A 1 699 ? -31.375 -2.483 6.574 1.00 85.44 699 GLN A O 1
ATOM 5595 N N . LEU A 1 700 ? -30.852 -0.507 7.506 1.00 89.19 700 LEU A N 1
ATOM 5596 C CA . LEU A 1 700 ? -29.421 -0.784 7.614 1.00 89.19 700 LEU A CA 1
ATOM 5597 C C . LEU A 1 700 ? -29.144 -1.771 8.759 1.00 89.19 700 LEU A C 1
ATOM 5599 O O . LEU A 1 700 ? -29.553 -1.540 9.898 1.00 89.19 700 LEU A O 1
ATOM 5603 N N . VAL A 1 701 ? -28.386 -2.825 8.461 1.00 91.88 701 VAL A N 1
ATOM 5604 C CA . VAL A 1 701 ? -27.920 -3.826 9.426 1.00 91.88 701 VAL A CA 1
ATOM 5605 C C . VAL A 1 701 ? -26.408 -3.729 9.557 1.00 91.88 701 VAL A C 1
ATOM 5607 O O . VAL A 1 701 ? -25.679 -3.783 8.565 1.00 91.88 701 VAL A O 1
ATOM 5610 N N . TRP A 1 702 ? -25.931 -3.646 10.790 1.00 92.62 702 TRP A N 1
ATOM 5611 C CA . TRP A 1 702 ? -24.513 -3.682 11.117 1.00 92.62 702 TRP A CA 1
ATOM 5612 C C . TRP A 1 702 ? -24.080 -5.117 11.398 1.00 92.62 702 TRP A C 1
ATOM 5614 O O . TRP A 1 702 ? -24.560 -5.735 12.351 1.00 92.62 702 TRP A O 1
ATOM 5624 N N . LEU A 1 703 ? -23.163 -5.641 10.587 1.00 95.25 703 LEU A N 1
ATOM 5625 C CA . LEU A 1 703 ? -22.472 -6.893 10.885 1.00 95.25 703 LEU A CA 1
ATOM 5626 C C . LEU A 1 703 ? -21.293 -6.589 11.799 1.00 95.25 703 LEU A C 1
ATOM 5628 O O . LEU A 1 703 ? -20.425 -5.793 11.448 1.00 95.25 703 LEU A O 1
ATOM 5632 N N . VAL A 1 704 ? -21.240 -7.253 12.947 1.00 96.00 704 VAL A N 1
ATOM 5633 C CA . VAL A 1 704 ? -20.153 -7.111 13.917 1.00 96.00 704 VAL A CA 1
ATOM 5634 C C . VAL A 1 704 ? -19.547 -8.487 14.183 1.00 96.00 704 VAL A C 1
ATOM 5636 O O . VAL A 1 704 ? -20.073 -9.241 15.011 1.00 96.00 704 VAL A O 1
ATOM 5639 N N . PRO A 1 705 ? -18.471 -8.857 13.468 1.00 96.12 705 PRO A N 1
ATOM 5640 C CA . PRO A 1 705 ? -17.680 -10.034 13.796 1.00 96.12 705 PRO A CA 1
ATOM 5641 C C . PRO A 1 705 ? -17.010 -9.869 15.167 1.00 96.12 705 PRO A C 1
ATOM 5643 O O . PRO A 1 705 ? -16.367 -8.860 15.445 1.00 96.12 705 PRO A O 1
ATOM 5646 N N . GLN A 1 706 ? -17.159 -10.866 16.033 1.00 93.19 706 GLN A N 1
ATOM 5647 C CA . GLN A 1 706 ? -16.514 -10.953 17.347 1.00 93.19 706 GLN A CA 1
ATOM 5648 C C . GLN A 1 706 ? -15.791 -12.293 17.481 1.00 93.19 706 GLN A C 1
ATOM 5650 O O . GLN A 1 706 ? -15.921 -13.135 16.611 1.00 93.19 706 GLN A O 1
ATOM 5655 N N . GLU A 1 707 ? -15.096 -12.546 18.592 1.00 90.38 707 GLU A N 1
ATOM 5656 C CA . GLU A 1 707 ? -14.265 -13.750 18.795 1.00 90.38 707 GLU A CA 1
ATOM 5657 C C . GLU A 1 707 ? -14.994 -15.100 18.617 1.00 90.38 707 GLU A C 1
ATOM 5659 O O . GLU A 1 707 ? -14.372 -16.075 18.218 1.00 90.38 707 GLU A O 1
ATOM 5664 N N . MET A 1 708 ? -16.303 -15.183 18.885 1.00 91.19 708 MET A N 1
ATOM 5665 C CA . MET A 1 708 ? -17.053 -16.456 18.839 1.00 91.19 708 MET A CA 1
ATOM 5666 C C . MET A 1 708 ? -18.188 -16.482 17.809 1.00 91.19 708 MET A C 1
ATOM 5668 O O . MET A 1 708 ? -18.734 -17.547 17.510 1.00 91.19 708 MET A O 1
ATOM 5672 N N . GLN A 1 709 ? -18.616 -15.312 17.339 1.00 94.69 709 GLN A N 1
ATOM 5673 C CA . GLN A 1 709 ? -19.857 -15.156 16.592 1.00 94.69 709 GLN A CA 1
ATOM 5674 C C . GLN A 1 709 ? -19.878 -13.858 15.790 1.00 94.69 709 GLN A C 1
ATOM 5676 O O . GLN A 1 709 ? -19.147 -12.916 16.085 1.00 94.69 709 GLN A O 1
ATOM 5681 N N . ILE A 1 710 ? -20.788 -13.800 14.826 1.00 96.19 710 ILE A N 1
ATOM 5682 C CA . ILE A 1 710 ? -21.139 -12.612 14.055 1.00 96.19 710 ILE A CA 1
ATOM 5683 C C . ILE A 1 710 ? -22.472 -12.092 14.596 1.00 96.19 710 ILE A C 1
ATOM 5685 O O . ILE A 1 710 ? -23.476 -12.808 14.547 1.00 96.19 710 ILE A O 1
ATOM 5689 N N . ASN A 1 711 ? -22.504 -10.862 15.104 1.00 95.31 711 ASN A N 1
ATOM 5690 C CA . ASN A 1 711 ? -23.746 -10.220 15.535 1.00 95.31 711 ASN A CA 1
ATOM 5691 C C . ASN A 1 711 ? -24.325 -9.363 14.409 1.00 95.31 711 ASN A C 1
ATOM 5693 O O . ASN A 1 711 ? -23.593 -8.642 13.734 1.00 95.31 711 ASN A O 1
ATOM 5697 N N . LEU A 1 712 ? -25.643 -9.421 14.235 1.00 93.94 712 LEU A N 1
ATOM 5698 C CA . LEU A 1 712 ? -26.408 -8.543 13.356 1.00 93.94 712 LEU A CA 1
ATOM 5699 C C . LEU A 1 712 ? -27.150 -7.529 14.220 1.00 93.94 712 LEU A C 1
ATOM 5701 O O . LEU A 1 712 ? -27.965 -7.922 15.061 1.00 93.94 712 LEU A O 1
ATOM 5705 N N . LEU A 1 713 ? -26.862 -6.244 14.023 1.00 91.75 713 LEU A N 1
ATOM 5706 C CA . LEU A 1 713 ? -27.415 -5.161 14.830 1.00 91.75 713 LEU A CA 1
ATOM 5707 C C . LEU A 1 713 ? -28.216 -4.167 13.982 1.00 91.75 713 LEU A C 1
ATOM 5709 O O . LEU A 1 713 ? -27.805 -3.840 12.871 1.00 91.75 713 LEU A O 1
ATOM 5713 N N . ILE A 1 714 ? -29.310 -3.630 14.522 1.00 89.19 714 ILE A N 1
ATOM 5714 C CA . ILE A 1 714 ? -30.100 -2.559 13.891 1.00 89.19 714 ILE A CA 1
ATOM 5715 C C . ILE A 1 714 ? -30.252 -1.365 14.828 1.00 89.19 714 ILE A C 1
ATOM 5717 O O . ILE A 1 714 ? -30.298 -1.521 16.051 1.00 89.19 714 ILE A O 1
ATOM 5721 N N . SER A 1 715 ? -30.353 -0.166 14.257 1.00 81.06 715 SER A N 1
ATOM 5722 C CA . SER A 1 715 ? -30.721 1.023 15.027 1.00 81.06 715 SER A CA 1
ATOM 5723 C C . SER A 1 715 ? -32.218 0.988 15.333 1.00 81.06 715 SER A C 1
ATOM 5725 O O . SER A 1 715 ? -33.023 0.778 14.427 1.00 81.06 715 SER A O 1
ATOM 5727 N N . SER A 1 716 ? -32.593 1.179 16.597 1.00 66.88 716 SER A N 1
ATOM 5728 C CA . SER A 1 716 ? -33.998 1.303 16.992 1.00 66.88 716 SER A CA 1
ATOM 5729 C C . SER A 1 716 ? -34.484 2.719 16.677 1.00 66.88 716 SER A C 1
ATOM 5731 O O . SER A 1 716 ? -34.034 3.676 17.303 1.00 66.88 716 SER A O 1
ATOM 5733 N N . GLU A 1 717 ? -35.395 2.872 15.716 1.00 51.91 717 GLU A N 1
ATOM 5734 C CA . GLU A 1 717 ? -36.118 4.128 15.505 1.00 51.91 717 GLU A CA 1
ATOM 5735 C C . GLU A 1 717 ? -37.217 4.252 16.566 1.00 51.91 717 GLU A C 1
ATOM 5737 O O . GLU A 1 717 ? -38.303 3.696 16.436 1.00 51.91 717 GLU A O 1
ATOM 5742 N N . SER A 1 718 ? -36.945 4.987 17.642 1.00 39.94 718 SER A N 1
ATOM 5743 C CA . SER A 1 718 ? -38.015 5.577 18.444 1.00 39.94 718 SER A CA 1
ATOM 5744 C C . SER A 1 718 ? -37.773 7.075 18.545 1.00 39.94 718 SER A C 1
ATOM 5746 O O . SER A 1 718 ? -36.810 7.513 19.173 1.00 39.94 718 SER A O 1
ATOM 5748 N N . THR A 1 719 ? -38.650 7.844 17.904 1.00 35.16 719 THR A N 1
ATOM 5749 C CA . THR A 1 719 ? -38.802 9.298 18.014 1.00 35.16 719 THR A CA 1
ATOM 5750 C C . THR A 1 719 ? -38.717 9.761 19.466 1.00 35.16 719 THR A C 1
ATOM 5752 O O . THR A 1 719 ? -39.656 9.603 20.243 1.00 35.16 719 THR A O 1
ATOM 5755 N N . GLY A 1 720 ? -37.586 10.357 19.820 1.00 33.78 720 GLY A N 1
ATOM 5756 C CA . GLY A 1 720 ? -37.390 11.111 21.046 1.00 33.78 720 GLY A CA 1
ATOM 5757 C C . GLY A 1 720 ? -36.362 12.185 20.751 1.00 33.78 720 GLY A C 1
ATOM 5758 O O . GLY A 1 720 ? -35.173 11.894 20.647 1.00 33.78 720 GLY A O 1
ATOM 5759 N N . GLN A 1 721 ? -36.833 13.413 20.539 1.00 32.12 721 GLN A N 1
ATOM 5760 C CA . GLN A 1 721 ? -35.982 14.596 20.498 1.00 32.12 721 GLN A CA 1
ATOM 5761 C C . GLN A 1 721 ? -35.019 14.572 21.691 1.00 32.12 721 GLN A C 1
ATOM 5763 O O . GLN A 1 721 ? -35.405 14.197 22.798 1.00 32.12 721 GLN A O 1
ATOM 5768 N N . TRP A 1 722 ? -33.775 14.994 21.466 1.00 32.22 722 TRP A N 1
ATOM 5769 C CA . TRP A 1 722 ? -32.842 15.361 22.528 1.00 32.22 722 TRP A CA 1
ATOM 5770 C C . TRP A 1 722 ? -33.466 16.489 23.369 1.00 32.22 722 TRP A C 1
ATOM 5772 O O . TRP A 1 722 ? -33.239 17.669 23.122 1.00 32.22 722 TRP A O 1
ATOM 5782 N N . THR A 1 723 ? -34.285 16.147 24.359 1.00 28.91 723 THR A N 1
ATOM 5783 C CA . THR A 1 723 ? -34.700 17.090 25.393 1.00 28.91 723 THR A CA 1
ATOM 5784 C C . THR A 1 723 ? -33.667 17.004 26.501 1.00 28.91 723 THR A C 1
ATOM 5786 O O . THR A 1 723 ? -33.658 16.063 27.297 1.00 28.91 723 THR A O 1
ATOM 5789 N N . GLY A 1 724 ? -32.754 17.976 26.503 1.00 35.75 724 GLY A N 1
ATOM 5790 C CA . GLY A 1 724 ? -31.827 18.212 27.598 1.00 35.75 724 GLY A CA 1
ATOM 5791 C C . GLY A 1 724 ? -32.604 18.372 28.900 1.00 35.75 724 GLY A C 1
ATOM 5792 O O . GLY A 1 724 ? -33.284 19.367 29.120 1.00 35.75 724 GLY A O 1
ATOM 5793 N N . GLY A 1 725 ? -32.528 17.362 29.753 1.00 29.61 725 GLY A N 1
ATOM 5794 C CA . GLY A 1 725 ? -33.170 17.360 31.053 1.00 29.61 725 GLY A CA 1
ATOM 5795 C C . GLY A 1 725 ? -32.557 16.257 31.887 1.00 29.61 725 GLY A C 1
ATOM 5796 O O . GLY A 1 725 ? -32.779 15.075 31.632 1.00 29.61 725 GLY A O 1
ATOM 5797 N N . MET A 1 726 ? -31.751 16.643 32.872 1.00 36.25 726 MET A N 1
ATOM 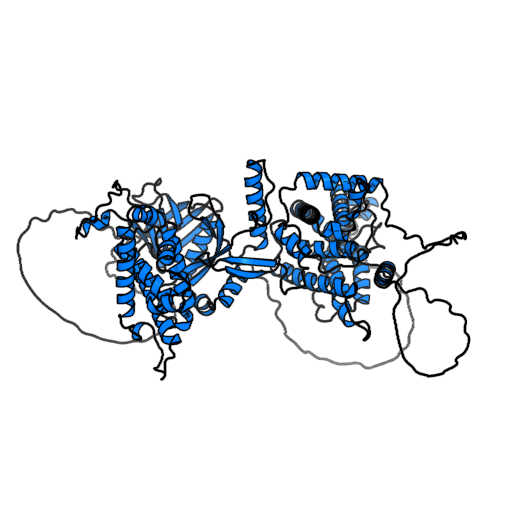5798 C CA . MET A 1 726 ? -31.172 15.738 33.858 1.00 36.25 726 MET A CA 1
ATOM 5799 C C . MET A 1 726 ? -32.295 15.221 34.771 1.00 36.25 726 MET A C 1
ATOM 5801 O O . MET A 1 726 ? -32.475 15.707 35.884 1.00 36.25 726 MET A O 1
ATOM 5805 N N . SER A 1 727 ? -33.091 14.264 34.290 1.00 28.14 727 SER A N 1
ATOM 5806 C CA . SER A 1 727 ? -34.105 13.600 35.105 1.00 28.14 727 SER A CA 1
ATOM 5807 C C . SER A 1 727 ? -33.511 12.352 35.749 1.00 28.14 727 SER A C 1
ATOM 5809 O O . SER A 1 727 ? -33.034 11.429 35.086 1.00 28.14 727 SER A O 1
ATOM 5811 N N . ARG A 1 728 ? -33.522 12.341 37.082 1.00 39.16 728 ARG A N 1
ATOM 5812 C CA . ARG A 1 728 ? -33.219 11.174 37.912 1.00 39.16 728 ARG A CA 1
ATOM 5813 C C . ARG A 1 728 ? -34.350 10.153 37.751 1.00 39.16 728 ARG A C 1
ATOM 5815 O O . ARG A 1 728 ? -35.300 10.178 38.522 1.00 39.16 728 ARG A O 1
ATOM 5822 N N . SER A 1 729 ? -34.232 9.236 36.795 1.00 29.20 729 SER A N 1
ATOM 5823 C CA . SER A 1 729 ? -35.133 8.082 36.679 1.00 29.20 729 SER A CA 1
ATOM 5824 C C . SER A 1 729 ? -34.333 6.781 36.704 1.00 29.20 729 SER A C 1
ATOM 5826 O O . SER A 1 729 ? -33.523 6.488 35.826 1.00 29.20 729 SER A O 1
ATOM 5828 N N . ARG A 1 730 ? -34.531 6.015 37.783 1.00 38.16 730 ARG A N 1
ATOM 5829 C CA . ARG A 1 730 ? -34.080 4.631 37.948 1.00 38.16 730 ARG A CA 1
ATOM 5830 C C . ARG A 1 730 ? -35.169 3.722 37.382 1.00 38.16 730 ARG A C 1
ATOM 5832 O O . ARG A 1 730 ? -36.044 3.293 38.126 1.00 38.16 730 ARG A O 1
ATOM 5839 N N . SER A 1 731 ? -35.119 3.387 36.099 1.00 34.34 731 SER A N 1
ATOM 5840 C CA . SER A 1 731 ? -35.852 2.218 35.610 1.00 34.34 731 SER A CA 1
ATOM 5841 C C . SER A 1 731 ? -35.082 1.514 34.497 1.00 34.34 731 SER A C 1
ATOM 5843 O O . SER A 1 731 ? -34.422 2.130 33.664 1.00 34.34 731 SER A O 1
ATOM 5845 N N . VAL A 1 732 ? -35.159 0.184 34.497 1.00 38.53 732 VAL A N 1
ATOM 5846 C CA . VAL A 1 732 ? -34.592 -0.697 33.464 1.00 38.53 732 VAL A CA 1
ATOM 5847 C C . VAL A 1 732 ? -35.265 -0.460 32.096 1.00 38.53 732 VAL A C 1
ATOM 5849 O O . VAL A 1 732 ? -34.726 -0.867 31.072 1.00 38.53 732 VAL A O 1
ATOM 5852 N N . GLN A 1 733 ? -36.397 0.253 32.066 1.00 32.38 733 GLN A N 1
ATOM 5853 C CA . GLN A 1 733 ? -37.176 0.565 30.866 1.00 32.38 733 GLN A CA 1
ATOM 5854 C C . GLN A 1 733 ? -36.702 1.834 30.128 1.00 32.38 733 GLN A C 1
ATOM 5856 O O . GLN A 1 733 ? -36.791 1.856 28.905 1.00 32.38 733 GLN A O 1
ATOM 5861 N N . ASP A 1 734 ? -36.057 2.807 30.789 1.00 33.56 734 ASP A N 1
ATOM 5862 C CA . ASP A 1 734 ? -35.421 3.962 30.105 1.00 33.56 734 ASP A CA 1
ATOM 5863 C C . ASP A 1 734 ? -34.154 3.578 29.306 1.00 33.56 734 ASP A C 1
ATOM 5865 O O . ASP A 1 734 ? -33.617 4.368 28.528 1.00 33.56 734 ASP A O 1
ATOM 5869 N N . ARG A 1 735 ? -33.668 2.334 29.452 1.00 40.84 735 ARG A N 1
ATOM 5870 C CA . ARG A 1 735 ? -32.590 1.778 28.613 1.00 40.84 735 ARG A CA 1
ATOM 5871 C C . ARG A 1 735 ? -33.044 1.456 27.186 1.00 40.84 735 ARG A C 1
ATOM 5873 O O . ARG A 1 735 ? -32.194 1.290 26.320 1.00 40.84 735 ARG A O 1
ATOM 5880 N N . VAL A 1 736 ? -34.353 1.377 26.931 1.00 37.50 736 VAL A N 1
ATOM 5881 C CA . VAL A 1 736 ? -34.918 0.958 25.633 1.00 37.50 736 VAL A CA 1
ATOM 5882 C C . VAL A 1 736 ? -34.816 2.058 24.564 1.00 37.50 736 VAL A C 1
ATOM 5884 O O . VAL A 1 736 ? -34.948 1.782 23.379 1.00 37.50 736 VAL A O 1
ATOM 5887 N N . GLN A 1 737 ? -34.487 3.294 24.946 1.00 43.25 737 GLN A N 1
ATOM 5888 C CA . GLN A 1 737 ? -34.392 4.428 24.019 1.00 43.25 737 GLN A CA 1
ATOM 5889 C C . GLN A 1 737 ? -32.999 4.635 23.395 1.00 43.25 737 GLN A C 1
ATOM 5891 O O . GLN A 1 737 ? -32.746 5.672 22.782 1.00 43.25 737 GLN A O 1
ATOM 5896 N N . ARG A 1 738 ? -32.051 3.704 23.585 1.00 53.34 738 ARG A N 1
ATOM 5897 C CA . ARG A 1 738 ? -30.627 3.958 23.320 1.00 53.34 738 ARG A CA 1
ATOM 5898 C C . ARG A 1 738 ? -29.931 2.784 22.639 1.00 53.34 738 ARG A C 1
ATOM 5900 O O . ARG A 1 738 ? -29.805 1.712 23.216 1.00 53.34 738 ARG A O 1
ATOM 5907 N N . SER A 1 739 ? -29.320 3.068 21.493 1.00 62.78 739 SER A N 1
ATOM 5908 C CA . SER A 1 739 ? -28.281 2.250 20.857 1.00 62.78 739 SER A CA 1
ATOM 5909 C C . SER A 1 739 ? -28.729 0.898 20.280 1.00 62.78 739 SER A C 1
ATOM 5911 O O . SER A 1 739 ? -29.807 0.380 20.548 1.00 62.78 739 SER A O 1
ATOM 5913 N N . LEU A 1 740 ? -27.897 0.385 19.382 1.00 78.19 740 LEU A N 1
ATOM 5914 C CA . LEU A 1 740 ? -28.116 -0.777 18.529 1.00 78.19 740 LEU A CA 1
ATOM 5915 C C . LEU A 1 740 ? -28.738 -2.002 19.235 1.00 78.19 740 LEU A C 1
ATOM 5917 O O . LEU A 1 740 ? -28.241 -2.465 20.259 1.00 78.19 740 LEU A O 1
ATOM 5921 N N . THR A 1 741 ? -29.759 -2.606 18.622 1.00 86.88 741 THR A N 1
ATOM 5922 C CA . THR A 1 741 ? -30.371 -3.863 19.089 1.00 86.88 741 THR A CA 1
ATOM 5923 C C . THR A 1 741 ? -29.821 -5.054 18.310 1.00 86.88 741 THR A C 1
ATOM 5925 O O . THR A 1 741 ? -29.720 -5.007 17.085 1.00 86.88 741 THR A O 1
ATOM 5928 N N . CYS A 1 742 ? -29.444 -6.131 19.008 1.00 89.88 742 CYS A N 1
ATOM 5929 C CA . CYS A 1 742 ? -28.983 -7.360 18.361 1.00 89.88 742 CYS A CA 1
ATOM 5930 C C . CYS A 1 742 ? -30.174 -8.225 17.958 1.00 89.88 742 CYS A C 1
ATOM 5932 O O . CYS A 1 742 ? -30.890 -8.735 18.817 1.00 89.88 742 CYS A O 1
ATOM 5934 N N . ILE A 1 743 ? -30.365 -8.406 16.653 1.00 90.44 743 ILE A N 1
ATOM 5935 C CA . ILE A 1 743 ? -31.465 -9.211 16.107 1.00 90.44 743 ILE A CA 1
ATOM 5936 C C . ILE A 1 743 ? -31.073 -10.673 15.907 1.00 90.44 743 ILE A C 1
ATOM 5938 O O . ILE A 1 743 ? -31.937 -11.551 15.879 1.00 90.44 743 ILE A O 1
ATOM 5942 N N . ARG A 1 744 ? -29.774 -10.956 15.742 1.00 90.31 744 ARG A N 1
ATOM 5943 C CA . ARG A 1 744 ? -29.265 -12.315 15.546 1.00 90.31 744 ARG A CA 1
ATOM 5944 C C . ARG A 1 744 ? -27.779 -12.404 15.880 1.00 90.31 744 ARG A C 1
ATOM 5946 O O . ARG A 1 744 ? -27.017 -11.510 15.530 1.00 90.31 744 ARG A O 1
ATOM 5953 N N . SER A 1 745 ? -27.376 -13.527 16.464 1.00 93.94 745 SER A N 1
ATOM 5954 C CA . SER A 1 745 ? -25.973 -13.900 16.666 1.00 93.94 745 SER A CA 1
ATOM 5955 C C . SER A 1 745 ? -25.713 -15.247 15.997 1.00 93.94 745 SER A C 1
ATOM 5957 O O . SER A 1 745 ? -26.406 -16.223 16.278 1.00 93.94 745 SER A O 1
ATOM 5959 N N . ILE A 1 746 ? -24.745 -15.290 15.084 1.00 94.56 746 ILE A N 1
ATOM 5960 C CA . ILE A 1 746 ? -24.390 -16.480 14.304 1.00 94.56 746 ILE A CA 1
ATOM 5961 C C . ILE A 1 746 ? -23.018 -16.967 14.787 1.00 94.56 746 ILE A C 1
ATOM 5963 O O . ILE A 1 746 ? -22.023 -16.301 14.504 1.00 94.56 746 ILE A O 1
ATOM 5967 N N . PRO A 1 747 ? -22.924 -18.087 15.522 1.00 95.06 747 PRO A N 1
ATOM 5968 C CA . PRO A 1 747 ? -21.637 -18.604 15.982 1.00 95.06 747 PRO A CA 1
ATOM 5969 C C . PRO A 1 747 ? -20.802 -19.131 14.808 1.00 95.06 747 PRO A C 1
ATOM 5971 O O . PRO A 1 747 ? -21.358 -19.719 13.880 1.00 95.06 747 PRO A O 1
ATOM 5974 N N . TYR A 1 748 ? -19.472 -18.996 14.861 1.00 94.81 748 TYR A N 1
ATOM 5975 C CA . TYR A 1 748 ? -18.605 -19.467 13.765 1.00 94.81 748 TYR A CA 1
ATOM 5976 C C . TYR A 1 748 ? -18.722 -20.968 13.507 1.00 94.81 748 TYR A C 1
ATOM 5978 O O . TYR A 1 748 ? -18.749 -21.381 12.356 1.00 94.81 748 TYR A O 1
ATOM 5986 N N . GLY A 1 749 ? -18.924 -21.779 14.551 1.00 92.44 749 GLY A N 1
ATOM 5987 C CA . GLY A 1 749 ? -19.166 -23.220 14.402 1.00 92.44 749 GLY A CA 1
ATOM 5988 C C . GLY A 1 749 ? -20.458 -23.587 13.653 1.00 92.44 749 GLY A C 1
ATOM 5989 O O . GLY A 1 749 ? -20.664 -24.755 13.335 1.00 92.44 749 GLY A O 1
ATOM 5990 N N . ALA A 1 750 ? -21.345 -22.622 13.381 1.00 93.19 750 ALA A N 1
ATOM 5991 C CA . ALA A 1 750 ? -22.513 -22.809 12.522 1.00 93.19 750 ALA A CA 1
ATOM 5992 C C . ALA A 1 750 ? -22.282 -22.339 11.076 1.00 93.19 750 ALA A C 1
ATOM 5994 O O . ALA A 1 750 ? -23.098 -22.663 10.211 1.00 93.19 750 ALA A O 1
ATOM 5995 N N . VAL A 1 751 ? -21.219 -21.575 10.805 1.00 95.12 751 VAL A N 1
ATOM 5996 C CA . VAL A 1 751 ? -20.892 -21.058 9.472 1.00 95.12 751 VAL A CA 1
ATOM 5997 C C . VAL A 1 751 ? -20.309 -22.185 8.624 1.00 95.12 751 VAL A C 1
ATOM 5999 O O . VAL A 1 751 ? -19.374 -22.864 9.029 1.00 95.12 751 VAL A O 1
ATOM 6002 N N . LEU A 1 752 ? -20.877 -22.389 7.436 1.00 94.94 752 LEU A N 1
ATOM 6003 C CA . LEU A 1 752 ? -20.430 -23.409 6.485 1.00 94.94 752 LEU A CA 1
ATOM 6004 C C . LEU A 1 752 ? -19.568 -22.815 5.373 1.00 94.94 752 LEU A C 1
ATOM 6006 O O . LEU A 1 752 ? -18.621 -23.444 4.917 1.00 94.94 752 LEU A O 1
ATOM 6010 N N . SER A 1 753 ? -19.930 -21.625 4.891 1.00 95.50 753 SER A N 1
ATOM 6011 C CA . SER A 1 753 ? -19.183 -20.917 3.850 1.00 95.50 753 SER A CA 1
ATOM 6012 C C . SER A 1 753 ? -19.594 -19.449 3.798 1.00 95.50 753 SER A C 1
ATOM 6014 O O . SER A 1 753 ? -20.713 -19.088 4.175 1.00 95.50 753 SER A O 1
ATOM 6016 N N . PHE A 1 754 ? -18.704 -18.610 3.290 1.00 96.38 754 PHE A N 1
ATOM 6017 C CA . PHE A 1 754 ? -18.968 -17.211 2.986 1.00 96.38 754 PHE A CA 1
ATOM 6018 C C . PHE A 1 754 ? -18.080 -16.771 1.825 1.00 96.38 754 PHE A C 1
ATOM 6020 O O . PHE A 1 754 ? -17.147 -17.474 1.437 1.00 96.38 754 PHE A O 1
ATOM 6027 N N . GLY A 1 755 ? -18.381 -15.610 1.264 1.00 93.88 755 GLY A N 1
ATOM 6028 C CA . GLY A 1 755 ? -17.571 -15.005 0.220 1.00 93.88 755 GLY A CA 1
ATOM 6029 C C . GLY A 1 755 ? -18.244 -13.767 -0.339 1.00 93.88 755 GLY A C 1
ATOM 6030 O O . GLY A 1 755 ? -19.423 -13.515 -0.086 1.00 93.88 755 GLY A O 1
ATOM 6031 N N . GLY A 1 756 ? -17.496 -12.991 -1.112 1.00 90.69 756 GLY A N 1
ATOM 6032 C CA . GLY A 1 756 ? -18.013 -11.773 -1.712 1.00 90.69 756 GLY A CA 1
ATOM 6033 C C . GLY A 1 756 ? -17.554 -11.554 -3.142 1.00 90.69 756 GLY A C 1
ATOM 6034 O O . GLY A 1 756 ? -16.703 -12.265 -3.673 1.00 90.69 756 GLY A O 1
ATOM 6035 N N . GLN A 1 757 ? -18.186 -10.579 -3.778 1.00 89.56 757 GLN A N 1
ATOM 6036 C CA . GLN A 1 757 ? -17.971 -10.178 -5.159 1.00 89.56 757 GLN A CA 1
ATOM 6037 C C . GLN A 1 757 ? -17.540 -8.712 -5.221 1.00 89.56 757 GLN A C 1
ATOM 6039 O O . GLN A 1 757 ? -17.784 -7.934 -4.298 1.00 89.56 757 GLN A O 1
ATOM 6044 N N . ARG A 1 758 ? -16.968 -8.306 -6.362 1.00 84.75 758 ARG A N 1
ATOM 6045 C CA . ARG A 1 758 ? -16.561 -6.911 -6.613 1.00 84.75 758 ARG A CA 1
ATOM 6046 C C . ARG A 1 758 ? -17.709 -5.901 -6.528 1.00 84.75 758 ARG A C 1
ATOM 6048 O O . ARG A 1 758 ? -17.460 -4.739 -6.252 1.00 84.75 758 ARG A O 1
ATOM 6055 N N . SER A 1 759 ? -18.951 -6.347 -6.707 1.00 86.50 759 SER A N 1
ATOM 6056 C CA . SER A 1 759 ? -20.160 -5.521 -6.610 1.00 86.50 759 SER A CA 1
ATOM 6057 C C . SER A 1 759 ? -20.554 -5.130 -5.178 1.00 86.50 759 SER A C 1
ATOM 6059 O O . SER A 1 759 ? -21.600 -4.519 -5.000 1.00 86.50 759 SER A O 1
ATOM 6061 N N . GLY A 1 760 ? -19.799 -5.535 -4.150 1.00 89.00 760 GLY A N 1
ATOM 6062 C CA . GLY A 1 760 ? -20.192 -5.360 -2.745 1.00 89.00 760 GLY A CA 1
ATOM 6063 C C . GLY A 1 760 ? -21.153 -6.445 -2.239 1.00 89.00 760 GLY A C 1
ATOM 6064 O O . GLY A 1 760 ? -21.483 -6.486 -1.054 1.00 89.00 760 GLY A O 1
ATOM 6065 N N . ALA A 1 761 ? -21.604 -7.357 -3.107 1.00 92.81 761 ALA A N 1
ATOM 6066 C CA . ALA A 1 761 ? -22.407 -8.504 -2.699 1.00 92.81 761 ALA A CA 1
ATOM 6067 C C . ALA A 1 761 ? -21.564 -9.506 -1.896 1.00 92.81 761 ALA A C 1
ATOM 6069 O O . ALA A 1 761 ? -20.481 -9.904 -2.316 1.00 92.81 761 ALA A O 1
ATOM 6070 N N . PHE A 1 762 ? -22.100 -9.957 -0.771 1.00 96.75 762 PHE A N 1
ATOM 6071 C CA . PHE A 1 762 ? -21.502 -10.910 0.149 1.00 96.75 762 PHE A CA 1
ATOM 6072 C C . PHE A 1 762 ? -22.540 -11.971 0.531 1.00 96.75 762 PHE A C 1
ATOM 6074 O O . PHE A 1 762 ? -23.722 -11.679 0.716 1.00 96.75 762 PHE A O 1
ATOM 6081 N N . PHE A 1 763 ? -22.127 -13.228 0.634 1.00 95.19 763 PHE A N 1
ATOM 6082 C CA . PHE A 1 763 ? -22.991 -14.327 1.048 1.00 95.19 763 PHE A CA 1
ATOM 6083 C C . PHE A 1 763 ? -22.455 -14.972 2.318 1.00 95.19 763 PHE A C 1
ATOM 6085 O O . PHE A 1 763 ? -21.252 -15.147 2.477 1.00 95.19 763 PHE A O 1
ATOM 6092 N N . LEU A 1 764 ? -23.371 -15.362 3.203 1.00 96.12 764 LEU A N 1
ATOM 6093 C CA . LEU A 1 764 ? -23.064 -16.105 4.420 1.00 96.12 764 LEU A CA 1
ATOM 6094 C C . LEU A 1 764 ? -24.018 -17.292 4.528 1.00 96.12 764 LEU A C 1
ATOM 6096 O O . LEU A 1 764 ? -25.238 -17.117 4.600 1.00 96.12 764 LEU A O 1
ATOM 6100 N N . VAL A 1 765 ? -23.465 -18.501 4.526 1.00 95.19 765 VAL A N 1
ATOM 6101 C CA . VAL A 1 765 ? -24.214 -19.754 4.637 1.00 95.19 765 VAL A CA 1
ATOM 6102 C C . VAL A 1 765 ? -23.941 -20.371 5.999 1.00 95.19 765 VAL A C 1
ATOM 6104 O O . VAL A 1 765 ? -22.785 -20.607 6.348 1.00 95.19 765 VAL A O 1
ATOM 6107 N N . TYR A 1 766 ? -24.997 -20.647 6.760 1.00 94.06 766 TYR A N 1
ATOM 6108 C CA . TYR A 1 766 ? -24.887 -21.210 8.104 1.00 94.06 766 TYR A CA 1
ATOM 6109 C C . TYR A 1 766 ? -26.055 -22.140 8.441 1.00 94.06 766 TYR A C 1
ATOM 6111 O O . TYR A 1 766 ? -27.111 -22.105 7.804 1.00 94.06 766 TYR A O 1
ATOM 6119 N N . VAL A 1 767 ? -25.859 -22.975 9.460 1.00 92.62 767 VAL A N 1
ATOM 6120 C CA . VAL A 1 767 ? -26.897 -23.850 10.016 1.00 92.62 767 VAL A CA 1
ATOM 6121 C C . VAL A 1 767 ? -27.609 -23.138 11.163 1.00 92.62 767 VAL A C 1
ATOM 6123 O O . VAL A 1 767 ? -27.003 -22.809 12.179 1.00 92.62 767 VAL A O 1
ATOM 6126 N N . ASP A 1 768 ? -28.911 -22.930 11.017 1.00 84.69 768 ASP A N 1
ATOM 6127 C CA . ASP A 1 768 ? -29.778 -22.363 12.045 1.00 84.69 768 ASP A CA 1
ATOM 6128 C C . ASP A 1 768 ? -30.364 -23.500 12.892 1.00 84.69 768 ASP A C 1
ATOM 6130 O O . ASP A 1 768 ? -31.155 -24.318 12.414 1.00 84.69 768 ASP A O 1
ATOM 6134 N N . ARG A 1 769 ? -29.927 -23.572 14.153 1.00 72.81 769 ARG A N 1
ATOM 6135 C CA . ARG A 1 769 ? -30.427 -24.514 15.165 1.00 72.81 769 ARG A CA 1
ATOM 6136 C C . ARG A 1 769 ? -31.416 -23.794 16.081 1.00 72.81 769 ARG A C 1
ATOM 6138 O O . ARG A 1 769 ? -31.203 -23.679 17.283 1.00 72.81 769 ARG A O 1
ATOM 6145 N N . SER A 1 770 ? -32.465 -23.232 15.496 1.00 58.31 770 SER A N 1
ATOM 6146 C CA . SER A 1 770 ? -33.547 -22.590 16.239 1.00 58.31 770 SER A CA 1
ATOM 6147 C C . SER A 1 770 ? -34.524 -23.655 16.748 1.00 58.31 770 SER A C 1
ATOM 6149 O O . SER A 1 770 ? -35.296 -24.210 15.966 1.00 58.31 770 SER A O 1
ATOM 6151 N N . SER A 1 771 ? -34.548 -23.908 18.059 1.00 42.00 771 SER A N 1
ATOM 6152 C CA . SER A 1 771 ? -35.650 -24.621 18.708 1.00 42.00 771 SER A CA 1
ATOM 6153 C C . SER A 1 771 ? -36.887 -23.717 18.727 1.00 42.00 771 SER A C 1
ATOM 6155 O O . SER A 1 771 ? -36.971 -22.747 19.480 1.00 42.00 771 SER A O 1
ATOM 6157 N N . HIS A 1 772 ? -37.878 -24.000 17.880 1.00 40.69 772 HIS A N 1
ATOM 6158 C CA . HIS A 1 772 ? -39.161 -23.306 17.960 1.00 40.69 772 HIS A CA 1
ATOM 6159 C C . HIS A 1 772 ? -39.870 -23.667 19.277 1.00 40.69 772 HIS A C 1
ATOM 6161 O O . HIS A 1 772 ? -40.534 -24.695 19.395 1.00 40.69 772 HIS A O 1
ATOM 6167 N N . GLY A 1 773 ? -39.751 -22.791 20.276 1.00 36.47 773 GLY A N 1
ATOM 6168 C CA . GLY A 1 773 ? -40.646 -22.765 21.425 1.00 36.47 773 GLY A CA 1
ATOM 6169 C C . GLY A 1 773 ? -42.075 -22.510 20.947 1.00 36.47 773 GLY A C 1
ATOM 6170 O O . GLY A 1 773 ? -42.360 -21.491 20.315 1.00 36.47 773 GLY A O 1
ATOM 6171 N N . LYS A 1 774 ? -42.974 -23.456 21.232 1.00 34.59 774 LYS A N 1
ATOM 6172 C CA . LYS A 1 774 ? -44.417 -23.326 21.013 1.00 34.59 774 LYS A CA 1
ATOM 6173 C C . LYS A 1 774 ? -44.908 -22.005 21.620 1.00 34.59 774 LYS A C 1
ATOM 6175 O O . LYS A 1 774 ? -44.941 -21.856 22.838 1.00 34.59 774 LYS A O 1
ATOM 6180 N N . ARG A 1 775 ? -45.330 -21.057 20.777 1.00 35.53 775 ARG A N 1
ATOM 6181 C CA . ARG A 1 775 ? -46.161 -19.923 21.200 1.00 35.53 775 ARG A CA 1
ATOM 6182 C C . ARG A 1 775 ? -47.531 -20.465 21.603 1.00 35.53 775 ARG A C 1
ATOM 6184 O O . ARG A 1 775 ? -48.388 -20.691 20.760 1.00 35.53 775 ARG A O 1
ATOM 6191 N N . GLY A 1 776 ? -47.711 -20.684 22.898 1.00 29.11 776 GLY A N 1
ATOM 6192 C CA . GLY A 1 776 ? -49.010 -20.790 23.546 1.00 29.11 776 GLY A CA 1
ATOM 6193 C C . GLY A 1 776 ? -49.072 -19.733 24.635 1.00 29.11 776 GLY A C 1
ATOM 6194 O O . GLY A 1 776 ? -48.693 -19.992 25.771 1.00 29.11 776 GLY A O 1
ATOM 6195 N N . THR A 1 777 ? -49.505 -18.528 24.281 1.00 33.75 777 THR A N 1
ATOM 6196 C CA . THR A 1 777 ? -49.913 -17.502 25.242 1.00 33.75 777 THR A CA 1
ATOM 6197 C C . THR A 1 777 ? -51.067 -18.048 26.080 1.00 33.75 777 THR A C 1
ATOM 6199 O O . THR A 1 777 ? -52.199 -18.121 25.605 1.00 33.75 777 THR A O 1
ATOM 6202 N N . LYS A 1 778 ? -50.795 -18.434 27.328 1.00 29.39 778 LYS A N 1
ATOM 6203 C CA . LYS A 1 778 ? -51.810 -18.479 28.381 1.00 29.39 778 LYS A CA 1
ATOM 6204 C C . LYS A 1 778 ? -51.434 -17.445 29.434 1.00 29.39 778 LYS A C 1
ATOM 6206 O O . LYS A 1 778 ? -50.353 -17.498 30.010 1.00 29.39 778 LYS A O 1
ATOM 6211 N N . PHE A 1 779 ? -52.334 -16.483 29.606 1.00 27.64 779 PHE A N 1
ATOM 6212 C CA . PHE A 1 779 ? -52.357 -15.518 30.699 1.00 27.64 779 PHE A CA 1
ATOM 6213 C C . PHE A 1 779 ? -52.175 -16.223 32.055 1.00 27.64 779 PHE A C 1
ATOM 6215 O O . PHE A 1 779 ? -52.788 -17.276 32.252 1.00 27.64 779 PHE A O 1
ATOM 6222 N N . PRO A 1 780 ? -51.414 -15.662 33.012 1.00 28.58 780 PRO A N 1
ATOM 6223 C CA . PRO A 1 780 ? -51.469 -16.131 34.383 1.00 28.58 780 PRO A CA 1
ATOM 6224 C C . PRO A 1 780 ? -52.628 -15.428 35.103 1.00 28.58 780 PRO A C 1
ATOM 6226 O O . PRO A 1 780 ? -52.608 -14.215 35.297 1.00 28.58 780 PRO A O 1
ATOM 6229 N N . ALA A 1 781 ? -53.634 -16.201 35.509 1.00 25.98 781 ALA A N 1
ATOM 6230 C CA . ALA A 1 781 ? -54.429 -15.871 36.687 1.00 25.98 781 ALA A CA 1
ATOM 6231 C C . ALA A 1 781 ? -53.727 -16.481 37.920 1.00 25.98 781 ALA A C 1
ATOM 6233 O O . ALA A 1 781 ? -53.088 -17.530 37.791 1.00 25.98 781 ALA A O 1
ATOM 6234 N N . PRO A 1 782 ? -53.786 -15.823 39.088 1.00 38.69 782 PRO A N 1
ATOM 6235 C CA . PRO A 1 782 ? -52.987 -16.179 40.256 1.00 38.69 782 PRO A CA 1
ATOM 6236 C C . PRO A 1 782 ? -53.628 -17.348 41.009 1.00 38.69 782 PRO A C 1
ATOM 6238 O O . PRO A 1 782 ? -54.839 -17.501 40.931 1.00 38.69 782 PRO A O 1
ATOM 6241 N N . ILE A 1 783 ? -52.836 -18.128 41.755 1.00 27.28 783 ILE A N 1
ATOM 6242 C CA . ILE A 1 783 ? -53.168 -18.681 43.085 1.00 27.28 783 ILE A CA 1
ATOM 6243 C C . ILE A 1 783 ? -51.942 -19.426 43.651 1.00 27.28 783 ILE A C 1
ATOM 6245 O O . ILE A 1 783 ? -51.376 -20.314 43.022 1.00 27.28 783 ILE A O 1
ATOM 6249 N N . ASN A 1 784 ? -51.567 -18.976 44.849 1.00 25.16 784 ASN A N 1
ATOM 6250 C CA . ASN A 1 784 ? -50.942 -19.618 46.010 1.00 25.16 784 ASN A CA 1
ATOM 6251 C C . ASN A 1 784 ? -50.342 -21.029 45.906 1.00 25.16 784 ASN A C 1
ATOM 6253 O O . ASN A 1 784 ? -50.990 -21.981 45.487 1.00 25.16 784 ASN A O 1
ATOM 6257 N N . GLY A 1 785 ? -49.183 -21.182 46.552 1.00 25.78 785 GLY A N 1
ATOM 6258 C CA . GLY A 1 785 ? -48.732 -22.472 47.067 1.00 25.78 785 GLY A CA 1
ATOM 6259 C C . GLY A 1 785 ? -47.245 -22.494 47.379 1.00 25.78 785 GLY A C 1
ATOM 6260 O O . GLY A 1 785 ? -46.429 -22.750 46.503 1.00 25.78 785 GLY A O 1
ATOM 6261 N N . ALA A 1 786 ? -46.903 -22.222 48.635 1.00 26.00 786 ALA A N 1
ATOM 6262 C CA . ALA A 1 786 ? -45.583 -22.464 49.197 1.00 26.00 786 ALA A CA 1
ATOM 6263 C C . ALA A 1 786 ? -45.165 -23.938 49.050 1.00 26.00 786 ALA A C 1
ATOM 6265 O O . ALA A 1 786 ? -46.009 -24.820 49.199 1.00 26.00 786 ALA A O 1
ATOM 6266 N N . SER A 1 787 ? -43.868 -24.195 48.845 1.00 26.95 787 SER A N 1
ATOM 6267 C CA . SER A 1 787 ? -43.073 -25.141 49.651 1.00 26.95 787 SER A CA 1
ATOM 6268 C C . SER A 1 787 ? -41.615 -25.217 49.183 1.00 26.95 787 SER A C 1
ATOM 6270 O O . SER A 1 787 ? -41.298 -25.376 48.009 1.00 26.95 787 SER A O 1
ATOM 6272 N N . THR A 1 788 ? -40.753 -25.092 50.180 1.00 25.89 788 THR A N 1
ATOM 6273 C CA . THR A 1 788 ? -39.310 -25.329 50.292 1.00 25.89 788 THR A CA 1
ATOM 6274 C C . THR A 1 788 ? -38.851 -26.758 49.970 1.00 25.89 788 THR A C 1
ATOM 6276 O O . THR A 1 788 ? -39.554 -27.692 50.338 1.00 25.89 788 THR A O 1
ATOM 6279 N N . ALA A 1 789 ? -37.630 -26.907 49.421 1.00 26.70 789 ALA A N 1
ATOM 6280 C CA . ALA A 1 789 ? -36.578 -27.889 49.800 1.00 26.70 789 ALA A CA 1
ATOM 6281 C C . ALA A 1 789 ? -35.462 -27.906 48.719 1.00 26.70 789 ALA A C 1
ATOM 6283 O O . ALA A 1 789 ? -35.731 -28.203 47.562 1.00 26.70 789 ALA A O 1
ATOM 6284 N N . THR A 1 790 ? -34.278 -27.321 48.939 1.00 23.91 790 THR A N 1
ATOM 6285 C CA . THR A 1 790 ? -33.034 -27.879 49.537 1.00 23.91 790 THR A CA 1
ATOM 6286 C C . THR A 1 790 ? -32.325 -29.025 48.787 1.00 23.91 790 THR A C 1
ATOM 6288 O O . THR A 1 790 ? -32.797 -30.151 48.782 1.00 23.91 790 THR A O 1
ATOM 6291 N N . TYR A 1 791 ? -31.120 -28.681 48.294 1.00 25.06 791 TYR A N 1
ATOM 6292 C CA . TYR A 1 791 ? -29.811 -29.373 48.371 1.00 25.06 791 TYR A CA 1
ATOM 6293 C C . TYR A 1 791 ? -29.601 -30.825 47.888 1.00 25.06 791 TYR A C 1
ATOM 6295 O O . TYR A 1 791 ? -30.188 -31.757 48.415 1.00 25.06 791 TYR A O 1
ATOM 6303 N N . SER A 1 792 ? -28.581 -31.007 47.027 1.00 24.33 792 SER A N 1
ATOM 6304 C CA . SER A 1 792 ? -27.318 -31.762 47.281 1.00 24.33 792 SER A CA 1
ATOM 6305 C C . SER A 1 792 ? -26.682 -32.166 45.929 1.00 24.33 792 SER A C 1
ATOM 6307 O O . SER A 1 792 ? -27.349 -32.814 45.134 1.00 24.33 792 SER A O 1
ATOM 6309 N N . MET A 1 793 ? -25.531 -31.656 45.462 1.00 23.73 793 MET A N 1
ATOM 6310 C CA . MET A 1 793 ? -24.113 -31.812 45.867 1.00 23.73 793 MET A CA 1
ATOM 6311 C C . MET A 1 793 ? -23.494 -33.219 45.701 1.00 23.73 793 MET A C 1
ATOM 6313 O O . MET A 1 793 ? -24.037 -34.196 46.208 1.00 23.73 793 MET A O 1
ATOM 6317 N N . ASN A 1 794 ? -22.284 -33.198 45.101 1.00 25.81 794 ASN A N 1
ATOM 6318 C CA . ASN A 1 794 ? -21.159 -34.165 45.082 1.00 25.81 794 ASN A CA 1
ATOM 6319 C C . ASN A 1 794 ? -21.067 -35.143 43.889 1.00 25.81 794 ASN A C 1
ATOM 6321 O O . ASN A 1 794 ? -21.968 -35.936 43.662 1.00 25.81 794 ASN A O 1
ATOM 6325 N N . ASN A 1 795 ? -20.059 -34.990 43.005 1.00 26.33 795 ASN A N 1
ATOM 6326 C CA . ASN A 1 795 ? -18.623 -35.420 43.052 1.00 26.33 795 ASN A CA 1
ATOM 6327 C C . ASN A 1 795 ? -18.474 -36.707 42.207 1.00 26.33 795 ASN A C 1
ATOM 6329 O O . ASN A 1 795 ? -19.403 -37.498 42.185 1.00 26.33 795 ASN A O 1
ATOM 6333 N N . ARG A 1 796 ? -17.381 -37.065 41.523 1.00 25.92 796 ARG A N 1
ATOM 6334 C CA . ARG A 1 796 ? -16.018 -36.550 41.303 1.00 25.92 796 ARG A CA 1
ATOM 6335 C C . ARG A 1 796 ? -15.415 -37.372 40.142 1.00 25.92 796 ARG A C 1
ATOM 6337 O O . ARG A 1 796 ? -15.815 -38.512 39.950 1.00 25.92 796 ARG A O 1
ATOM 6344 N N . ASP A 1 797 ? -14.452 -36.764 39.453 1.00 24.31 797 ASP A N 1
ATOM 6345 C CA . ASP A 1 797 ? -13.205 -37.310 38.880 1.00 24.31 797 ASP A CA 1
ATOM 6346 C C . ASP A 1 797 ? -13.181 -38.627 38.071 1.00 24.31 797 ASP A C 1
ATOM 6348 O O . ASP A 1 797 ? -13.419 -39.705 38.603 1.00 24.31 797 ASP A O 1
ATOM 6352 N N . ALA A 1 798 ? -12.690 -38.553 36.821 1.00 25.55 798 ALA A N 1
ATOM 6353 C CA . ALA A 1 798 ? -11.371 -39.096 36.434 1.00 25.55 798 ALA A CA 1
ATOM 6354 C C . ALA A 1 798 ? -11.073 -38.918 34.924 1.00 25.55 798 ALA A C 1
ATOM 6356 O O . ALA A 1 798 ? -11.911 -39.164 34.060 1.00 25.55 798 ALA A O 1
ATOM 6357 N N . PHE A 1 799 ? -9.840 -38.493 34.636 1.00 24.67 799 PHE A N 1
ATOM 6358 C CA . PHE A 1 799 ? -9.194 -38.367 33.322 1.00 24.67 799 PHE A CA 1
ATOM 6359 C C . PHE A 1 799 ? -8.871 -39.734 32.684 1.00 24.67 799 PHE A C 1
ATOM 6361 O O . PHE A 1 799 ? -8.566 -40.656 33.429 1.00 24.67 799 PHE A O 1
ATOM 6368 N N . ILE A 1 800 ? -8.826 -39.812 31.338 1.00 23.62 800 ILE A N 1
ATOM 6369 C CA . ILE A 1 800 ? -7.800 -40.482 30.487 1.00 23.62 800 ILE A CA 1
ATOM 6370 C C . ILE A 1 800 ? -8.081 -40.163 28.987 1.00 23.62 800 ILE A C 1
ATOM 6372 O O . ILE A 1 800 ? -9.214 -40.238 28.522 1.00 23.62 800 ILE A O 1
ATOM 6376 N N . ILE A 1 801 ? -7.028 -39.802 28.242 1.00 26.12 801 ILE A N 1
ATOM 6377 C CA . ILE A 1 801 ? -6.888 -39.618 26.768 1.00 26.12 801 ILE A CA 1
ATOM 6378 C C . ILE A 1 801 ? -5.987 -40.799 26.294 1.00 26.12 801 ILE A C 1
ATOM 6380 O O . ILE A 1 801 ? -5.104 -41.111 27.099 1.00 26.12 801 ILE A O 1
ATOM 6384 N N . PRO A 1 802 ? -6.100 -41.479 25.109 1.00 29.67 802 PRO A N 1
ATOM 6385 C CA . PRO A 1 802 ? -6.195 -40.916 23.742 1.00 29.67 802 PRO A CA 1
ATOM 6386 C C . PRO A 1 802 ? -7.052 -41.665 22.677 1.00 29.67 802 PRO A C 1
ATOM 6388 O O . PRO A 1 802 ? -7.464 -42.809 22.828 1.00 29.67 802 PRO A O 1
ATOM 6391 N N . ASN A 1 803 ? -7.256 -40.965 21.550 1.00 25.14 803 ASN A N 1
ATOM 6392 C CA . ASN A 1 803 ? -7.708 -41.417 20.210 1.00 25.14 803 ASN A CA 1
ATOM 6393 C C . ASN A 1 803 ? -6.787 -42.528 19.611 1.00 25.14 803 ASN A C 1
ATOM 6395 O O . ASN A 1 803 ? -5.662 -42.621 20.103 1.00 25.14 803 ASN A O 1
ATOM 6399 N N . PRO A 1 804 ? -7.133 -43.291 18.530 1.00 34.38 804 PRO A N 1
ATOM 6400 C CA . PRO A 1 804 ? -7.816 -42.822 17.308 1.00 34.38 804 PRO A CA 1
ATOM 6401 C C . PRO A 1 804 ? -8.828 -43.784 16.618 1.00 34.38 804 PRO A C 1
ATOM 6403 O O . PRO A 1 804 ? -8.819 -44.995 16.790 1.00 34.38 804 PRO A O 1
ATOM 6406 N N . MET A 1 805 ? -9.691 -43.191 15.779 1.00 27.72 805 MET A N 1
ATOM 6407 C CA . MET A 1 805 ? -10.287 -43.719 14.529 1.00 27.72 805 MET A CA 1
ATOM 6408 C C . MET A 1 805 ? -10.402 -45.251 14.330 1.00 27.72 805 MET A C 1
ATOM 6410 O O . MET A 1 805 ? -9.438 -45.896 13.947 1.00 27.72 805 MET A O 1
ATOM 6414 N N . THR A 1 806 ? -11.615 -45.822 14.362 1.00 26.72 806 THR A N 1
ATOM 6415 C CA . THR A 1 806 ? -12.508 -46.104 13.201 1.00 26.72 806 THR A CA 1
ATOM 6416 C C . THR A 1 806 ? -13.569 -47.173 13.528 1.00 26.72 806 THR A C 1
ATOM 6418 O O . THR A 1 806 ? -13.252 -48.278 13.935 1.00 26.72 806 THR A O 1
ATOM 6421 N N . ARG A 1 807 ? -14.841 -46.818 13.273 1.00 29.05 807 ARG A N 1
ATOM 6422 C CA . ARG A 1 807 ? -15.947 -47.660 12.754 1.00 29.05 807 ARG A CA 1
ATOM 6423 C C . ARG A 1 807 ? -16.165 -49.079 13.340 1.00 29.05 807 ARG A C 1
ATOM 6425 O O . ARG A 1 807 ? -15.524 -50.023 12.910 1.00 29.05 807 ARG A O 1
ATOM 6432 N N . HIS A 1 808 ? -17.242 -49.290 14.103 1.00 26.25 808 HIS A N 1
ATOM 6433 C CA . HIS A 1 808 ? -18.583 -49.694 13.624 1.00 26.25 808 HIS A CA 1
ATOM 6434 C C . HIS A 1 808 ? -19.523 -50.040 14.804 1.00 26.25 808 HIS A C 1
ATOM 6436 O O . HIS A 1 808 ? -19.128 -50.701 15.751 1.00 26.25 808 HIS A O 1
ATOM 6442 N N . GLU A 1 809 ? -20.774 -49.582 14.682 1.00 30.50 809 GLU A N 1
ATOM 6443 C CA . GLU A 1 809 ? -22.025 -50.110 15.266 1.00 30.50 809 GLU A CA 1
ATOM 6444 C C . GLU A 1 809 ? -22.153 -50.378 16.782 1.00 30.50 809 GLU A C 1
ATOM 6446 O O . GLU A 1 809 ? -21.671 -51.366 17.318 1.00 30.50 809 GLU A O 1
ATOM 6451 N N . ARG A 1 810 ? -23.073 -49.656 17.437 1.00 27.38 810 ARG A N 1
ATOM 6452 C CA . ARG A 1 810 ? -24.473 -50.110 17.573 1.00 27.38 810 ARG A CA 1
ATOM 6453 C C . ARG A 1 810 ? -25.349 -49.002 18.148 1.00 27.38 810 ARG A C 1
ATOM 6455 O O . ARG A 1 810 ? -25.039 -48.366 19.148 1.00 27.38 810 ARG A O 1
ATOM 6462 N N . VAL A 1 811 ? -26.461 -48.785 17.460 1.00 34.31 811 VAL A N 1
ATOM 6463 C CA . VAL A 1 811 ? -27.518 -47.839 17.801 1.00 34.31 811 VAL A CA 1
ATOM 6464 C C . VAL A 1 811 ? -28.268 -48.343 19.034 1.00 34.31 811 VAL A C 1
ATOM 6466 O O . VAL A 1 811 ? -29.016 -49.312 18.947 1.00 34.31 811 VAL A O 1
ATOM 6469 N N . SER A 1 812 ? -28.130 -47.651 20.161 1.00 29.12 812 SER A N 1
ATOM 6470 C CA . SER A 1 812 ? -29.097 -47.686 21.259 1.00 29.12 812 SER A CA 1
ATOM 6471 C C . SER A 1 812 ? -30.018 -46.472 21.125 1.00 29.12 812 SER A C 1
ATOM 6473 O O . SER A 1 812 ? -29.612 -45.315 21.235 1.00 29.12 812 SER A O 1
ATOM 6475 N N . ARG A 1 813 ? -31.285 -46.753 20.799 1.00 33.91 813 ARG A N 1
ATOM 6476 C CA . ARG A 1 813 ? -32.376 -45.780 20.705 1.00 33.91 813 ARG A CA 1
ATOM 6477 C C . ARG A 1 813 ? -32.589 -45.113 22.069 1.00 33.91 813 ARG A C 1
ATOM 6479 O O . ARG A 1 813 ? -33.226 -45.698 22.937 1.00 33.91 813 ARG A O 1
ATOM 6486 N N . SER A 1 814 ? -32.134 -43.873 22.221 1.00 32.50 814 SER A N 1
ATOM 6487 C CA . SER A 1 814 ? -32.781 -42.905 23.110 1.00 32.50 814 SER A CA 1
ATOM 6488 C C . SER A 1 814 ? -33.386 -41.791 22.252 1.00 32.50 814 SER A C 1
ATOM 6490 O O . SER A 1 814 ? -32.875 -41.445 21.183 1.00 32.50 814 SER A O 1
ATOM 6492 N N . SER A 1 815 ? -34.566 -41.331 22.652 1.00 35.47 815 SER A N 1
ATOM 6493 C CA . SER A 1 815 ? -35.454 -40.455 21.894 1.00 35.47 815 SER A CA 1
ATOM 6494 C C . SER A 1 815 ? -34.789 -39.124 21.528 1.00 35.47 815 SER A C 1
ATOM 6496 O O . SER A 1 815 ? -34.787 -38.181 22.318 1.00 35.47 815 SER A O 1
ATOM 6498 N N . ARG A 1 816 ? -34.261 -39.022 20.304 1.00 36.34 816 ARG A N 1
ATOM 6499 C CA . ARG A 1 816 ? -33.908 -37.738 19.693 1.00 36.34 816 ARG A CA 1
ATOM 6500 C C . ARG A 1 816 ? -35.196 -36.995 19.358 1.00 36.34 816 ARG A C 1
ATOM 6502 O O . ARG A 1 816 ? -35.902 -37.366 18.420 1.00 36.34 816 ARG A O 1
ATOM 6509 N N . THR A 1 817 ? -35.481 -35.926 20.091 1.00 39.59 817 THR A N 1
ATOM 6510 C CA . THR A 1 817 ? -36.206 -34.794 19.513 1.00 39.59 817 THR A CA 1
ATOM 6511 C C . THR A 1 817 ? -35.486 -34.437 18.213 1.00 39.59 817 THR A C 1
ATOM 6513 O O . THR A 1 817 ? -34.270 -34.249 18.212 1.00 39.59 817 THR A O 1
ATOM 6516 N N . LYS A 1 818 ? -36.187 -34.473 17.074 1.00 41.47 818 LYS A N 1
ATOM 6517 C CA . LYS A 1 818 ? -35.614 -34.031 15.799 1.00 41.47 818 LYS A CA 1
ATOM 6518 C C . LYS A 1 818 ? -35.346 -32.532 15.928 1.00 41.47 818 LYS A C 1
ATOM 6520 O O . LYS A 1 818 ? -36.269 -31.741 15.770 1.00 41.47 818 LYS A O 1
ATOM 6525 N N . ASP A 1 819 ? -34.114 -32.160 16.251 1.00 47.47 819 ASP A N 1
ATOM 6526 C CA . ASP A 1 819 ? -33.641 -30.794 16.058 1.00 47.47 819 ASP A CA 1
ATOM 6527 C C . ASP A 1 819 ? -33.676 -30.540 14.549 1.00 47.47 819 ASP A C 1
ATOM 6529 O O . ASP A 1 819 ? -32.826 -31.032 13.804 1.00 47.47 819 ASP A O 1
ATOM 6533 N N . GLU A 1 820 ? -34.719 -29.863 14.071 1.00 58.31 820 GLU A N 1
ATOM 6534 C CA . GLU A 1 820 ? -34.799 -29.441 12.677 1.00 58.31 820 GLU A CA 1
ATOM 6535 C C . GLU A 1 820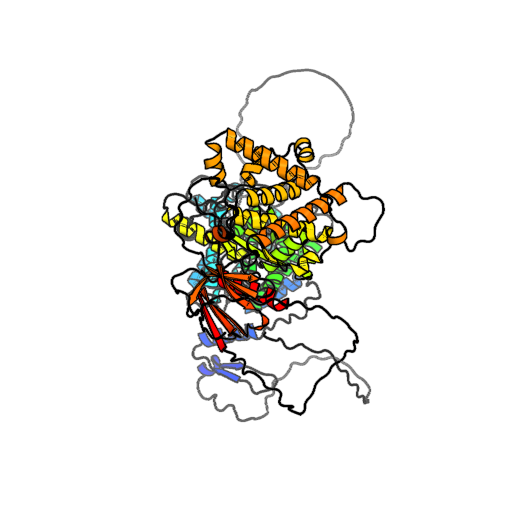 ? -33.669 -28.443 12.410 1.00 58.31 820 GLU A C 1
ATOM 6537 O O . GLU A 1 820 ? -33.680 -27.308 12.889 1.00 58.31 820 GLU A O 1
ATOM 6542 N N . THR A 1 821 ? -32.652 -28.884 11.675 1.00 72.12 821 THR A N 1
ATOM 6543 C CA . THR A 1 821 ? -31.534 -28.048 11.248 1.00 72.12 821 THR A CA 1
ATOM 6544 C C . THR A 1 821 ? -31.898 -27.354 9.943 1.00 72.12 821 THR A C 1
ATOM 6546 O O . THR A 1 821 ? -32.066 -27.991 8.904 1.00 72.12 821 THR A O 1
ATOM 6549 N N . TRP A 1 822 ? -32.003 -26.027 9.976 1.00 79.94 822 TRP A N 1
ATOM 6550 C CA . TRP A 1 822 ? -32.343 -25.245 8.791 1.00 79.94 822 TRP A CA 1
ATOM 6551 C C . TRP A 1 822 ? -31.081 -24.653 8.173 1.00 79.94 822 TRP A C 1
ATOM 6553 O O . TRP A 1 822 ? -30.365 -23.883 8.810 1.00 79.94 822 TRP A O 1
ATOM 6563 N N . LEU A 1 823 ? -30.808 -24.980 6.910 1.00 89.62 823 LEU A N 1
ATOM 6564 C CA . LEU A 1 823 ? -29.752 -24.314 6.153 1.00 89.62 823 LEU A CA 1
ATOM 6565 C C . LEU A 1 823 ? -30.217 -22.902 5.778 1.00 89.62 823 LEU A C 1
ATOM 6567 O O . LEU A 1 823 ? -31.231 -22.731 5.099 1.00 89.62 823 LEU A O 1
ATOM 6571 N N . ARG A 1 824 ? -29.475 -21.879 6.203 1.00 90.19 824 ARG A N 1
ATOM 6572 C CA . ARG A 1 824 ? -29.750 -20.476 5.879 1.00 90.19 824 ARG A CA 1
ATOM 6573 C C . ARG A 1 824 ? -28.664 -19.933 4.961 1.00 90.19 824 ARG A C 1
ATOM 6575 O O . ARG A 1 824 ? -27.478 -20.164 5.181 1.00 90.19 824 ARG A O 1
ATOM 6582 N N . LYS A 1 825 ? -29.078 -19.162 3.955 1.00 92.38 825 LYS A N 1
ATOM 6583 C CA . LYS A 1 825 ? -28.195 -18.389 3.074 1.00 92.38 825 LYS A CA 1
ATOM 6584 C C . LYS A 1 825 ? -28.591 -16.921 3.154 1.00 92.38 825 LYS A C 1
ATOM 6586 O O . LYS A 1 825 ? -29.602 -16.529 2.576 1.00 92.38 825 LYS A O 1
ATOM 6591 N N . LEU A 1 826 ? -27.795 -16.123 3.856 1.00 92.75 826 LEU A N 1
ATOM 6592 C CA . LEU A 1 826 ? -27.955 -14.673 3.881 1.00 92.75 826 LEU A CA 1
ATOM 6593 C C . LEU A 1 826 ? -27.265 -14.061 2.672 1.00 92.75 826 LEU A C 1
ATOM 6595 O O . LEU A 1 826 ? -26.141 -14.432 2.325 1.00 92.75 826 LEU A O 1
ATOM 6599 N N . ARG A 1 827 ? -27.958 -13.115 2.042 1.00 93.69 827 ARG A N 1
ATOM 6600 C CA . ARG A 1 827 ? -27.389 -12.237 1.023 1.00 93.69 827 ARG A CA 1
ATOM 6601 C C . ARG A 1 827 ? -27.222 -10.871 1.660 1.00 93.69 827 ARG A C 1
ATOM 6603 O O . ARG A 1 827 ? -28.180 -10.316 2.184 1.00 93.69 827 ARG A O 1
ATOM 6610 N N . ILE A 1 828 ? -26.007 -10.366 1.637 1.00 94.75 828 ILE A N 1
ATOM 6611 C CA . ILE A 1 828 ? -25.603 -9.127 2.281 1.00 94.75 828 ILE A CA 1
ATOM 6612 C C . ILE A 1 828 ? -25.022 -8.245 1.182 1.00 94.75 828 ILE A C 1
ATOM 6614 O O . ILE A 1 828 ? -24.283 -8.722 0.328 1.00 94.75 828 ILE A O 1
ATOM 6618 N N . HIS A 1 829 ? -25.367 -6.971 1.172 1.00 94.31 829 HIS A N 1
ATOM 6619 C CA . HIS A 1 829 ? -24.741 -5.990 0.304 1.00 94.31 829 HIS A CA 1
ATOM 6620 C C . HIS A 1 829 ? -24.018 -4.972 1.175 1.00 94.31 829 HIS A C 1
ATOM 6622 O O . HIS A 1 829 ? -24.642 -4.271 1.975 1.00 94.31 829 HIS A O 1
ATOM 6628 N N . LEU A 1 830 ? -22.695 -4.977 1.052 1.00 93.19 830 LEU A N 1
ATOM 6629 C CA . LEU A 1 830 ? -21.771 -4.053 1.695 1.00 93.19 830 LEU A CA 1
ATOM 6630 C C . LEU A 1 830 ? -21.578 -2.812 0.820 1.00 93.19 830 LEU A C 1
ATOM 6632 O O . LEU A 1 830 ? -22.036 -2.766 -0.319 1.00 93.19 830 LEU A O 1
ATOM 6636 N N . THR A 1 831 ? -20.898 -1.802 1.358 1.00 85.19 831 THR A N 1
ATOM 6637 C CA . THR A 1 831 ? -20.715 -0.509 0.687 1.00 85.19 831 THR A CA 1
ATOM 6638 C C . THR A 1 831 ? -19.805 -0.577 -0.536 1.00 85.19 831 THR A C 1
ATOM 6640 O O . THR A 1 831 ? -20.076 0.095 -1.524 1.00 85.19 831 THR A O 1
ATOM 6643 N N . ASP A 1 832 ? -18.727 -1.360 -0.477 1.00 86.56 832 ASP A N 1
ATOM 6644 C CA . ASP A 1 832 ? -17.729 -1.463 -1.545 1.00 86.56 832 ASP A CA 1
ATOM 6645 C C . ASP A 1 832 ? -16.911 -2.768 -1.451 1.00 86.56 832 ASP A C 1
ATOM 6647 O O . ASP A 1 832 ? -17.046 -3.556 -0.508 1.00 86.56 832 ASP A O 1
ATOM 6651 N N . LEU A 1 833 ? -16.056 -3.006 -2.454 1.00 91.12 833 LEU A N 1
ATOM 6652 C CA . LEU A 1 833 ? -15.136 -4.147 -2.495 1.00 91.12 833 LEU A CA 1
ATOM 6653 C C . LEU A 1 833 ? -14.167 -4.158 -1.301 1.00 91.12 833 LEU A C 1
ATOM 6655 O O . LEU A 1 833 ? -13.878 -5.228 -0.775 1.00 91.12 833 LEU A O 1
ATOM 6659 N N . ASN A 1 834 ? -13.683 -3.000 -0.849 1.00 94.06 834 ASN A N 1
ATOM 6660 C CA . ASN A 1 834 ? -12.758 -2.926 0.287 1.00 94.06 834 ASN A CA 1
ATOM 6661 C C . ASN A 1 834 ? -13.413 -3.449 1.567 1.00 94.06 834 ASN A C 1
ATOM 6663 O O . ASN A 1 834 ? -12.808 -4.230 2.293 1.00 94.06 834 ASN A O 1
ATOM 6667 N N . SER A 1 835 ? -14.688 -3.125 1.773 1.00 93.88 835 SER A N 1
ATOM 6668 C CA . SER A 1 835 ? -15.491 -3.632 2.890 1.00 93.88 835 SER A CA 1
ATOM 6669 C C . SER A 1 835 ? -15.727 -5.143 2.795 1.00 93.88 835 SER A C 1
ATOM 6671 O O . SER A 1 835 ? -15.736 -5.837 3.809 1.00 93.88 835 SER A O 1
ATOM 6673 N N . VAL A 1 836 ? -15.902 -5.674 1.576 1.00 95.38 836 VAL A N 1
ATOM 6674 C CA . VAL A 1 836 ? -15.982 -7.125 1.327 1.00 95.38 836 VAL A CA 1
ATOM 6675 C C . VAL A 1 836 ? -14.675 -7.818 1.713 1.00 95.38 836 VAL A C 1
ATOM 6677 O O . VAL A 1 836 ? -14.714 -8.851 2.384 1.00 95.38 836 VAL A O 1
ATOM 6680 N N . LEU A 1 837 ? -13.531 -7.271 1.292 1.00 96.25 837 LEU A N 1
ATOM 6681 C CA . LEU A 1 837 ? -12.208 -7.817 1.604 1.00 96.25 837 LEU A CA 1
ATOM 6682 C C . LEU A 1 837 ? -11.935 -7.752 3.109 1.00 96.25 837 LEU A C 1
ATOM 6684 O O . LEU A 1 837 ? -11.592 -8.765 3.708 1.00 96.25 837 LEU A O 1
ATOM 6688 N N . GLU A 1 838 ? -12.205 -6.610 3.738 1.00 96.62 838 GLU A N 1
ATOM 6689 C CA . GLU A 1 838 ? -12.023 -6.421 5.175 1.00 96.62 838 GLU A CA 1
ATOM 6690 C C . GLU A 1 838 ? -12.891 -7.380 5.997 1.00 96.62 838 GLU A C 1
ATOM 6692 O O . GLU A 1 838 ? -12.400 -8.001 6.943 1.00 96.62 838 GLU A O 1
ATOM 6697 N N . LEU A 1 839 ? -14.173 -7.551 5.641 1.00 96.88 839 LEU A N 1
ATOM 6698 C CA . LEU A 1 839 ? -15.042 -8.523 6.307 1.00 96.88 839 LEU A CA 1
ATOM 6699 C C . LEU A 1 839 ? -14.507 -9.944 6.119 1.00 96.88 839 LEU A C 1
ATOM 6701 O O . LEU A 1 839 ? -14.479 -10.711 7.077 1.00 96.88 839 LEU A O 1
ATOM 6705 N N . THR A 1 840 ? -14.064 -10.290 4.910 1.00 96.12 840 THR A N 1
ATOM 6706 C CA . THR A 1 840 ? -13.495 -11.611 4.605 1.00 96.12 840 THR A CA 1
ATOM 6707 C C . THR A 1 840 ? -12.291 -11.897 5.502 1.00 96.12 840 THR A C 1
ATOM 6709 O O . THR A 1 840 ? -12.293 -12.908 6.203 1.00 96.12 840 THR A O 1
ATOM 6712 N N . ASP A 1 841 ? -11.324 -10.983 5.562 1.00 95.94 841 ASP A N 1
ATOM 6713 C CA . ASP A 1 841 ? -10.103 -11.152 6.356 1.00 95.94 841 ASP A CA 1
ATOM 6714 C C . ASP A 1 841 ? -10.397 -11.161 7.864 1.00 95.94 841 ASP A C 1
ATOM 6716 O O . ASP A 1 841 ? -9.832 -11.962 8.611 1.00 95.94 841 ASP A O 1
ATOM 6720 N N . THR A 1 842 ? -11.367 -10.356 8.311 1.00 96.56 842 THR A N 1
ATOM 6721 C CA . THR A 1 842 ? -11.836 -10.350 9.707 1.00 96.56 842 THR A CA 1
ATOM 6722 C C . THR A 1 842 ? -12.464 -11.691 10.097 1.00 96.56 842 THR A C 1
ATOM 6724 O O . THR A 1 842 ? -12.194 -12.216 11.179 1.00 96.56 842 THR A O 1
ATOM 6727 N N . LEU A 1 843 ? -13.304 -12.265 9.230 1.00 96.31 843 LEU A N 1
ATOM 6728 C CA . LEU A 1 843 ? -13.937 -13.561 9.480 1.00 96.31 843 LEU A CA 1
ATOM 6729 C C . LEU A 1 843 ? -12.905 -14.690 9.473 1.00 96.31 843 LEU A C 1
ATOM 6731 O O . LEU A 1 843 ? -12.921 -15.515 10.384 1.00 96.31 843 LEU A O 1
ATOM 6735 N N . VAL A 1 844 ? -11.999 -14.709 8.487 1.00 95.50 844 VAL A N 1
ATOM 6736 C CA . VAL A 1 844 ? -10.895 -15.683 8.405 1.00 95.50 844 VAL A CA 1
ATOM 6737 C C . VAL A 1 844 ? -10.051 -15.642 9.674 1.00 95.50 844 VAL A C 1
ATOM 6739 O O . VAL A 1 844 ? -9.786 -16.693 10.254 1.00 95.50 844 VAL A O 1
ATOM 6742 N N . TYR A 1 845 ? -9.693 -14.447 10.149 1.00 95.56 845 TYR A N 1
ATOM 6743 C CA . TYR A 1 845 ? -8.978 -14.285 11.411 1.00 95.56 845 TYR A CA 1
ATOM 6744 C C . TYR A 1 845 ? -9.713 -14.960 12.568 1.00 95.56 845 TYR A C 1
ATOM 6746 O O . TYR A 1 845 ? -9.136 -15.827 13.218 1.00 95.56 845 TYR A O 1
ATOM 6754 N N . PHE A 1 846 ? -10.985 -14.625 12.801 1.00 95.44 846 PHE A N 1
ATOM 6755 C CA . PHE A 1 846 ? -11.710 -15.166 13.948 1.00 95.44 846 PHE A CA 1
ATOM 6756 C C . PHE A 1 846 ? -11.984 -16.672 13.859 1.00 95.44 846 PHE A C 1
ATOM 6758 O O . PHE A 1 846 ? -11.878 -17.352 14.877 1.00 95.44 846 PHE A O 1
ATOM 6765 N N . MET A 1 847 ? -12.289 -17.220 12.679 1.00 93.12 847 MET A N 1
ATOM 6766 C CA . MET A 1 847 ? -12.484 -18.671 12.536 1.00 93.12 847 MET A CA 1
ATOM 6767 C C . MET A 1 847 ? -11.185 -19.456 12.708 1.00 93.12 847 MET A C 1
ATOM 6769 O O . MET A 1 847 ? -11.230 -20.586 13.171 1.00 93.12 847 MET A O 1
ATOM 6773 N N . ASN A 1 848 ? -10.030 -18.867 12.392 1.00 92.44 848 ASN A N 1
ATOM 6774 C CA . ASN A 1 848 ? -8.737 -19.498 12.666 1.00 92.44 848 ASN A CA 1
ATOM 6775 C C . ASN A 1 848 ? -8.373 -19.477 14.166 1.00 92.44 848 ASN A C 1
ATOM 6777 O O . ASN A 1 848 ? -7.406 -20.124 14.568 1.00 92.44 848 ASN A O 1
ATOM 6781 N N . LEU A 1 849 ? -9.111 -18.735 15.007 1.00 88.81 849 LEU A N 1
ATOM 6782 C CA . LEU A 1 849 ? -8.928 -18.764 16.463 1.00 88.81 849 LEU A CA 1
ATOM 6783 C C . LEU A 1 849 ? -9.712 -19.883 17.157 1.00 88.81 849 LEU A C 1
ATOM 6785 O O . LEU A 1 849 ? -9.340 -20.225 18.286 1.00 88.81 849 LEU A O 1
ATOM 6789 N N . THR A 1 850 ? -10.805 -20.351 16.541 1.00 71.25 850 THR A N 1
ATOM 6790 C CA . THR A 1 850 ? -11.747 -21.357 17.068 1.00 71.25 850 THR A CA 1
ATOM 6791 C C . THR A 1 850 ? -11.372 -22.754 16.623 1.00 71.25 850 THR A C 1
ATOM 6793 O O . THR A 1 850 ? -11.422 -23.658 17.486 1.00 71.25 850 THR A O 1
#